Protein 6OK1 (pdb70)

InterPro domains:
  IPR002155 Thiolase [PIRSF000429] (8-339)
  IPR016039 Thiolase-like [G3DSA:3.40.47.10] (1-390)
  IPR016039 Thiolase-like [SSF53901] (6-234)
  IPR016039 Thiolase-like [SSF53901] (244-369)
  IPR020616 Thiolase, N-terminal [PF00108] (24-228)
  IPR055140 Thiolase, C-terminal domain 2 [PF22691] (261-379)

Sequence (1022 aa):
VLPGAAAIAGIGATEFSKNSGRSELQLACEAVLAAIADAGLEEPSDVDGLVTFTADTSSEIHVARNTGIGEELKFFSRVGYGGGAACGTVQQAAMMAVATGIIAEVVVCYRAFNEERSGVMDQGADSAAYAWLLPFGLNTPAQWVAMFARRYMHEEYGATSEDFGRVAVVDRKHAATNPKAWFYQRPITLEDHQNSRWIVEPLHLLDCCQESDGGQALVVVSTERRARDLPHPPALIWGAAQGSGYYDQHMMMTSYYRSSEEITGIPEMGLVGQQQLYAQSGLNPSDIGAAILYDHFTPLVLPQLEELGFCARGEAKDFIADGNLEIGGRLPCNTHGGQLGEAYIHGMNGIAEAVRLVRGTSVNQPGDDVTNVLVTAGTGVPTSGLILGADRKLRMRPAINRDNAFWFEAAKQQRRLVIQRCAACKTLRHPPGPCCCPHCGSFDDWDTVEAAGTGQVYSYIVAHHPPHPAFEEMPYVVALVELTEGTRLVTTNLVGIAPDKIEIGMPVVLDWLEADPELTLPVVFRPAVPQESVLPGAAAIAGIGATEFSKNSGRSELQLACEAVVLAAIADAGLEEPSDVDGLVTFTADTSSEIHVARNTGIGEELKFFSRVGYGGGAACGTVQQAAMMAVATGIIAEVVVCYRAFNERSGVRDQGADSSAAYAWLLPFGLNTPAQWVAMFARRRYMHEYGATSEDFGRVAVVDRKHAATNPKAWFYQRPITLEDHQNSRWIVEPLHLLDCCQESDGGQALVVVSTERRARDLPHPPALIWGAAQGSGYYDQHMMMTSYYRSEEITGIPEMGLVGQQQLYAQSGLNPSDIGAAILYDHFTPLVLPQLEELGFCARGEAKDFIADDGNLEIGGRRLPCNTHGGQLGEAYIHGMNGIAEAVRLVRGTSVNQPGDVTNVLVTAGTGVPTSGLILGADRKLRPAINRDNAFWFEAAKQRRRLVIQRCAACKTLRHPPGPCCPHCGSFDWDTVEAAGTGQVYSYIVAHHPPHPAFEEMPYVVALVELTEGTRLVTNLVGIAPDDKIEIGMPVVLDWLEADPELTLPVFRPAV

Secondary structure (DSSP, 8-state):
--TTTEEEEEEEE---BS---S-HHHHHHHHHHHHHHHTT--GGG--EEEEETT-SS-HHHHHHHHT---BSEEEEE-SGGGGHHHHHHHHHHHHHTTS-SEEEEEEEEETTT----SSHHHHGGGGTGGGT--SHHHHHHHHHHHHHHHH---HHHHHHHHHHHHHHHHT-TTSTTTT----HHHHHHSPEEEETEEGGGBPPP-EEEEEEEEEEHHHHTTSSSPPEEEEEEEEEB-TT--SS----SS--SS-HHHHHHHHHHHHHHT--GGG--EEE---SBSTTHHHHHHHTTSS-TT-HHHHHHTTTTSTTSSS-B-TT-HHHHT--STTHHHHHHHHHHHHT--TT--S--SEEEEE--SSSSEEEEEEE------/------TTTHHHHHHHHTT--EEEEETTT--EESS--SS-TTT----EEEEE--SEEEEEEEEEE-SSPPTTSPSSEEEEEEEETTS-EEEEEB-SS-GGG--TT-EEEEEEEEEETTEEEEEEEESSPP-/---TTTEEEEEEEEPPPBS--SS-HHHHHHHHHHHHHHHTT--GGG--EEEEETT-SS-HHHHHHHHT---BSEEEEE-SGGGGHHHHHHHHHHHHHTTS-SEEEEEEEEETTTS----SHHHHGGGGTGGGT--SHHHHHHHHHHHHHHHH---HHHHHHHHHHHHHHHHT-TTSTTTT----HHHHHHSPEEEETEEGGGBPPP-EEEEEEEEEEHHHHTTSSS--EEEEEEEEEB-TT--SS----SS--SS-HHHHHHHHHHHHHHT--GGG--EEE---SBSTTHHHHHHHTTSS-TT-HHHHHHTTTTSTTSSS-B-TT-HHHHT--STTHHHHHHHHHHHHT--TT--S--SEEEEE--SSSSEEEEEEE-----/-----TTTHHHHHHHHTT--EEEEETTT--EESS--SS-TTT----EEEEE--SEEEEEEEEEE-SSPPTTSPSSEEEEEEEETTS-EEEEEB-SS-GGG--TT-EEEEEEEEEETTEEEEEEEE--

B-factor: mean 36.03, std 19.93, range [14.33, 193.54]

Radius of gyration: 28.97 Å; Cα contacts (8 Å, |Δi|>4): 2827; chains: 4; bounding box: 84×69×65 Å

Foldseek 3Di:
DQALFKFWQFKFKDQKALPPPDFQLVQFLRGQCRRCVSQVHALCLWAAEEEAPPAPCAPVNSCVVRVNPHHQYYYHDYLFFLCQLVRVVRVSVCQVVVSTFKYKYKHFDNPNPDDADPDPLRVVCVVAVVVPNPDLVSLVQVLLVVLCVVQVDALLLLLLQLQQLQVLQCLAPSAPNPVPGDDSVRLVPADDPDPPHGPSQAADAIGMMMMIMMGTPVSSVPTDFQTFGFRAKDWFADDCADSSHSPPDPDRNAFVRLLVQLVRQCVSNVDAPQQFQEEEEARNGRSNSQNNCCSNPVDHPSCSSVCSVVPQCPLQHRYPYNSNSHCRIGHPSQQNVSVVQQRCQQRVNRSSNSPRGAWYKYWTDTSHGHMITIIGGNPPVD/DDDPDDPFCVVQQVCLVVVFHKWKAAPPPGDTDPPTGQADPPPGDRDIDIDTAPFKWWFQDKDWQADDDDVLDDPTFMWTFTQGPVGDTDIATEDQDDVVPDDGGFMWGWDWDCSDPVGIDIYIYGPDGDD/DQQAQFKFWQFKFKDQKALPPVDFQLVQALRGQCRRCVSFVHALCLWAAEEEAPPAPCAPVNSCVVRVNPHHQYYYHDYLFFQCQLVRVVRVSVCQVVVSTFKYKYKFFDNVNPDDDDDDPQVCVCVVAVVVPNPDLVSLVQVLLVVLCVVQVDALLLLLLQLQQLQVLQCLAPSAPCPVPGDDSVRLVPADDDDPPHGPSQAAHAIGMMMMIMMGTPVSSVVTDFFTWGFRFKDWFADPCADSSHSPPDPHRNAFLRLLVQLVRQCVSNVDAPQLFQEEEEARSGRSNSQNNCCSNPVDHPSCSSVVSVVPQCHLQHSYPYNSNSHCRIGNPSQQNVSVVQLRCQQRQNRSSNSPHGAWYKYWTDTSHGHMITIIGGNPDD/DDPDDPFCVVQQVCLVVVFHKWKAAPPPGDTDPPTDQADPPPGDSHIDIDTAPFKWFFQDKDWQADDDDPQDDPTFMWTFTQGPVGDTDIATEDDDDPVPDDGGFMWGWDWDDRDPVGIDIYIYGVD

Structure (mmCIF, N/CA/C/O backbone):
data_6OK1
#
_entry.id   6OK1
#
_cell.length_a   91.680
_cell.length_b   110.560
_cell.length_c   120.140
_cell.angle_alpha   90.00
_cell.angle_beta   90.00
_cell.angle_gamma   90.00
#
_symmetry.space_group_name_H-M   'P 21 21 21'
#
loop_
_entity.id
_entity.type
_entity.pdbx_description
1 polymer 'Lipid-transfer protein'
2 polymer ChsH2(DUF35)
3 non-polymer 'SODIUM ION'
4 non-polymer '4-(2-HYDROXYETHYL)-1-PIPERAZINE ETHANESULFONIC ACID'
5 non-polymer 'CHLORIDE ION'
6 non-polymer DI(HYDROXYETHYL)ETHER
7 non-polymer 'ZINC ION'
8 water water
#
loop_
_atom_site.group_PDB
_atom_site.id
_atom_site.type_symbol
_atom_site.label_atom_id
_atom_site.label_alt_id
_atom_site.label_comp_id
_atom_site.label_asym_id
_atom_site.label_entity_id
_atom_site.label_seq_id
_atom_site.pdbx_PDB_ins_code
_atom_site.Cartn_x
_atom_site.Cartn_y
_atom_site.Cartn_z
_atom_site.occupancy
_atom_site.B_iso_or_equiv
_atom_site.auth_seq_id
_atom_site.auth_comp_id
_atom_site.auth_asym_id
_atom_site.auth_atom_id
_atom_site.pdbx_PDB_model_num
ATOM 1 N N . VAL A 1 3 ? -34.285 16.922 17.405 1.00 49.96 3 VAL A N 1
ATOM 2 C CA . VAL A 1 3 ? -35.629 16.807 16.868 1.00 43.45 3 VAL A CA 1
ATOM 3 C C . VAL A 1 3 ? -35.480 16.742 15.365 1.00 50.69 3 VAL A C 1
ATOM 4 O O . VAL A 1 3 ? -34.871 17.612 14.762 1.00 42.66 3 VAL A O 1
ATOM 16 N N . LEU A 1 4 ? -36.011 15.703 14.761 1.00 29.92 4 LEU A N 1
ATOM 17 C CA . LEU A 1 4 ? -35.820 15.540 13.325 1.00 30.38 4 LEU A CA 1
ATOM 18 C C . LEU A 1 4 ? -36.914 16.208 12.498 1.00 27.77 4 LEU A C 1
ATOM 19 O O . LEU A 1 4 ? -36.597 16.938 11.547 1.00 25.79 4 LEU A O 1
ATOM 35 N N . PRO A 1 5 ? -38.202 15.989 12.783 1.00 28.27 5 PRO A N 1
ATOM 36 C CA . PRO A 1 5 ? -39.224 16.486 11.857 1.00 27.05 5 PRO A CA 1
ATOM 37 C C . PRO A 1 5 ? -39.189 17.999 11.767 1.00 34.91 5 PRO A C 1
ATOM 38 O O . PRO A 1 5 ? -39.188 18.701 12.783 1.00 31.90 5 PRO A O 1
ATOM 49 N N . GLY A 1 6 ? -39.151 18.499 10.537 1.00 27.16 6 GLY A N 1
ATOM 50 C CA . GLY A 1 6 ? -39.104 19.919 10.285 1.00 28.56 6 GLY A CA 1
ATOM 51 C C . GLY A 1 6 ? -37.755 20.565 10.487 1.00 28.38 6 GLY A C 1
ATOM 52 O O . GLY A 1 6 ? -37.612 21.761 10.206 1.00 30.15 6 GLY A O 1
ATOM 56 N N . ALA A 1 7 ? -36.753 19.815 10.947 1.00 28.90 7 ALA A N 1
ATOM 57 C CA . ALA A 1 7 ? -35.455 20.416 11.257 1.00 28.89 7 ALA A CA 1
ATOM 58 C C . ALA A 1 7 ? -34.677 20.768 9.999 1.00 29.21 7 ALA A C 1
ATOM 59 O O . ALA A 1 7 ? -33.859 21.700 10.012 1.00 27.68 7 ALA A O 1
ATOM 66 N N . ALA A 1 8 ? -34.887 20.023 8.918 1.00 26.94 8 ALA A N 1
ATOM 67 C CA . ALA A 1 8 ? -34.149 20.215 7.684 1.00 25.52 8 ALA A CA 1
ATOM 68 C C . ALA A 1 8 ? -35.106 20.451 6.531 1.00 24.58 8 ALA A C 1
ATOM 69 O O . ALA A 1 8 ? -36.299 20.133 6.597 1.00 28.89 8 ALA A O 1
ATOM 76 N N . ALA A 1 9 ? -34.561 20.987 5.446 1.00 25.55 9 ALA A N 1
ATOM 77 C CA . ALA A 1 9 ? -35.383 21.281 4.297 1.00 23.29 9 ALA A CA 1
ATOM 78 C C . ALA A 1 9 ? -34.590 21.111 3.003 1.00 26.47 9 ALA A C 1
ATOM 79 O O . ALA A 1 9 ? -33.374 21.302 2.981 1.00 25.88 9 ALA A O 1
ATOM 86 N N . ILE A 1 10 ? -35.303 20.834 1.915 1.00 28.33 10 ILE A N 1
ATOM 87 C CA . ILE A 1 10 ? -34.710 20.838 0.581 1.00 24.68 10 ILE A CA 1
ATOM 88 C C . ILE A 1 10 ? -34.772 22.249 0.020 1.00 32.76 10 ILE A C 1
ATOM 89 O O . ILE A 1 10 ? -35.852 22.827 -0.165 1.00 29.41 10 ILE A O 1
ATOM 105 N N . ALA A 1 11 ? -33.601 22.790 -0.266 1.00 26.85 11 ALA A N 1
ATOM 106 C CA . ALA A 1 11 ? -33.452 24.146 -0.744 1.00 27.50 11 ALA A CA 1
ATOM 107 C C . ALA A 1 11 ? -33.034 24.221 -2.193 1.00 29.33 11 ALA A C 1
ATOM 108 O O . ALA A 1 11 ? -33.168 25.285 -2.801 1.00 28.82 11 ALA A O 1
ATOM 115 N N . GLY A 1 12 ? -32.519 23.125 -2.749 1.00 28.12 12 GLY A N 1
ATOM 116 C CA . GLY A 1 12 ? -32.062 23.114 -4.119 1.00 25.10 12 GLY A CA 1
ATOM 117 C C . GLY A 1 12 ? -32.362 21.796 -4.788 1.00 26.04 12 GLY A C 1
ATOM 118 O O . GLY A 1 12 ? -32.270 20.734 -4.161 1.00 26.89 12 GLY A O 1
ATOM 122 N N . ILE A 1 13 ? -32.729 21.885 -6.067 1.00 24.46 13 ILE A N 1
ATOM 123 C CA . ILE A 1 13 ? -32.895 20.746 -6.956 1.00 25.11 13 ILE A CA 1
ATOM 124 C C . ILE A 1 13 ? -32.119 21.017 -8.239 1.00 30.85 13 ILE A C 1
ATOM 125 O O . ILE A 1 13 ? -32.018 22.153 -8.715 1.00 27.57 13 ILE A O 1
ATOM 141 N N . GLY A 1 14 ? -31.571 19.952 -8.806 1.00 26.93 14 GLY A N 1
ATOM 142 C CA . GLY A 1 14 ? -30.804 20.070 -10.026 1.00 23.85 14 GLY A CA 1
ATOM 143 C C . GLY A 1 14 ? -30.843 18.778 -10.794 1.00 26.08 14 GLY A C 1
ATOM 144 O O . GLY A 1 14 ? -30.797 17.691 -10.209 1.00 27.44 14 GLY A O 1
ATOM 148 N N . ALA A 1 15 ? -30.925 18.882 -12.111 1.00 23.92 15 ALA A N 1
ATOM 149 C CA . ALA A 1 15 ? -31.017 17.697 -12.952 1.00 24.61 15 ALA A CA 1
ATOM 150 C C . ALA A 1 15 ? -30.336 17.962 -14.283 1.00 28.77 15 ALA A C 1
ATOM 151 O O . ALA A 1 15 ? -30.236 19.110 -14.732 1.00 31.07 15 ALA A O 1
ATOM 158 N N . THR A 1 16 ? -29.831 16.890 -14.886 1.00 25.56 16 THR A N 1
ATOM 159 C CA . THR A 1 16 ? -29.482 16.904 -16.292 1.00 27.43 16 THR A CA 1
ATOM 160 C C . THR A 1 16 ? -30.767 16.761 -17.078 1.00 28.33 16 THR A C 1
ATOM 161 O O . THR A 1 16 ? -31.838 16.517 -16.512 1.00 26.95 16 THR A O 1
ATOM 172 N N . GLU A 1 17 ? -30.660 16.869 -18.397 1.00 24.33 17 GLU A N 1
ATOM 173 C CA . GLU A 1 17 ? -31.734 16.372 -19.231 1.00 30.33 17 GLU A CA 1
ATOM 174 C C . GLU A 1 17 ? -31.849 14.869 -19.026 1.00 27.49 17 GLU A C 1
ATOM 175 O O . GLU A 1 17 ? -30.854 14.183 -18.761 1.00 26.20 17 GLU A O 1
ATOM 187 N N . PHE A 1 18 ? -33.082 14.376 -19.051 1.00 24.79 18 PHE A N 1
ATOM 188 C CA . PHE A 1 18 ? -33.367 12.954 -19.040 1.00 25.63 18 PHE A CA 1
ATOM 189 C C . PHE A 1 18 ? -33.526 12.492 -20.481 1.00 26.12 18 PHE A C 1
ATOM 190 O O . PHE A 1 18 ? -34.335 13.058 -21.227 1.00 29.30 18 PHE A O 1
ATOM 207 N N . SER A 1 19 ? -32.766 11.478 -20.880 1.00 23.63 19 SER A N 1
ATOM 208 C CA . SER A 1 19 ? -32.764 11.099 -22.292 1.00 23.90 19 SER A CA 1
ATOM 209 C C . SER A 1 19 ? -32.610 9.592 -22.421 1.00 26.31 19 SER A C 1
ATOM 210 O O . SER A 1 19 ? -32.697 8.845 -21.438 1.00 25.13 19 SER A O 1
ATOM 218 N N . LYS A 1 20 ? -32.420 9.139 -23.659 1.00 23.97 20 LYS A N 1
ATOM 219 C CA . LYS A 1 20 ? -32.074 7.761 -23.950 1.00 24.44 20 LYS A CA 1
ATOM 220 C C . LYS A 1 20 ? -30.629 7.626 -24.410 1.00 21.70 20 LYS A C 1
ATOM 221 O O . LYS A 1 20 ? -30.209 6.525 -24.783 1.00 26.11 20 LYS A O 1
ATOM 240 N N . ASN A 1 21 ? -29.877 8.714 -24.400 1.00 23.94 21 ASN A N 1
ATOM 241 C CA . ASN A 1 21 ? -28.451 8.677 -24.688 1.00 24.54 21 ASN A CA 1
ATOM 242 C C . ASN A 1 21 ? -27.804 9.979 -24.258 1.00 25.15 21 ASN A C 1
ATOM 243 O O . ASN A 1 21 ? -27.877 10.996 -24.959 1.00 28.47 21 ASN A O 1
ATOM 254 N N . SER A 1 22 ? -27.177 9.959 -23.079 1.00 24.18 22 SER A N 1
ATOM 255 C CA . SER A 1 22 ? -26.561 11.167 -22.563 1.00 23.64 22 SER A CA 1
ATOM 256 C C . SER A 1 22 ? -25.304 11.517 -23.337 1.00 22.82 22 SER A C 1
ATOM 257 O O . SER A 1 22 ? -24.876 12.682 -23.327 1.00 28.38 22 SER A O 1
ATOM 265 N N . GLY A 1 23 ? -24.681 10.520 -23.958 1.00 26.26 23 GLY A N 1
ATOM 266 C CA . GLY A 1 23 ? -23.428 10.778 -24.637 1.00 31.25 23 GLY A CA 1
ATOM 267 C C . GLY A 1 23 ? -22.262 11.108 -23.736 1.00 35.48 23 GLY A C 1
ATOM 268 O O . GLY A 1 23 ? -21.214 11.536 -24.233 1.00 28.38 23 GLY A O 1
ATOM 272 N N . ARG A 1 24 ? -22.385 10.920 -22.424 1.00 26.47 24 ARG A N 1
ATOM 273 C CA . ARG A 1 24 ? -21.282 11.266 -21.528 1.00 21.59 24 ARG A CA 1
ATOM 274 C C . ARG A 1 24 ? -21.305 10.329 -20.320 1.00 24.36 24 ARG A C 1
ATOM 275 O O . ARG A 1 24 ? -22.162 9.451 -20.207 1.00 24.23 24 ARG A O 1
ATOM 296 N N . SER A 1 25 ? -20.312 10.474 -19.445 1.00 26.14 25 SER A N 1
ATOM 297 C CA . SER A 1 25 ? -20.124 9.517 -18.364 1.00 23.01 25 SER A CA 1
ATOM 298 C C . SER A 1 25 ? -21.149 9.713 -17.256 1.00 21.21 25 SER A C 1
ATOM 299 O O . SER A 1 25 ? -21.698 10.800 -17.063 1.00 21.92 25 SER A O 1
ATOM 307 N N . GLU A 1 26 ? -21.380 8.626 -16.502 1.00 23.44 26 GLU A N 1
ATOM 308 C CA . GLU A 1 26 ? -22.221 8.719 -15.303 1.00 22.71 26 GLU A CA 1
ATOM 309 C C . GLU A 1 26 ? -21.664 9.743 -14.325 1.00 23.95 26 GLU A C 1
ATOM 310 O O . GLU A 1 26 ? -22.417 10.522 -13.718 1.00 19.59 26 GLU A O 1
ATOM 322 N N . LEU A 1 27 ? -20.339 9.803 -14.184 1.00 21.41 27 LEU A N 1
ATOM 323 C CA . LEU A 1 27 ? -19.758 10.806 -13.296 1.00 25.02 27 LEU A CA 1
ATOM 324 C C . LEU A 1 27 ? -20.040 12.216 -13.793 1.00 26.47 27 LEU A C 1
ATOM 325 O O . LEU A 1 27 ? -20.360 13.111 -13.001 1.00 24.03 27 LEU A O 1
ATOM 341 N N . GLN A 1 28 ? -19.945 12.452 -15.103 1.00 22.87 28 GLN A N 1
ATOM 342 C CA . GLN A 1 28 ? -20.253 13.792 -15.578 1.00 19.68 28 GLN A CA 1
ATOM 343 C C . GLN A 1 28 ? -21.704 14.141 -15.280 1.00 24.02 28 GLN A C 1
ATOM 344 O O . GLN A 1 28 ? -22.007 15.260 -14.863 1.00 25.09 28 GLN A O 1
ATOM 358 N N . LEU A 1 29 ? -22.619 13.192 -15.465 1.00 22.21 29 LEU A N 1
ATOM 359 C CA . LEU A 1 29 ? -24.013 13.489 -15.158 1.00 20.34 29 LEU A CA 1
ATOM 360 C C . LEU A 1 29 ? -24.189 13.830 -13.680 1.00 21.97 29 LEU A C 1
ATOM 361 O O . LEU A 1 29 ? -24.954 14.733 -13.334 1.00 24.28 29 LEU A O 1
ATOM 377 N N . ALA A 1 30 ? -23.555 13.053 -12.797 1.00 23.17 30 ALA A N 1
ATOM 378 C CA . ALA A 1 30 ? -23.645 13.323 -11.368 1.00 20.21 30 ALA A CA 1
ATOM 379 C C . ALA A 1 30 ? -23.117 14.702 -11.057 1.00 24.68 30 ALA A C 1
ATOM 380 O O . ALA A 1 30 ? -23.751 15.465 -10.331 1.00 24.83 30 ALA A O 1
ATOM 387 N N . CYS A 1 31 ? -21.961 15.047 -11.622 1.00 24.30 31 CYS A N 1
ATOM 388 C CA . CYS A 1 31 ? -21.388 16.360 -11.350 1.00 24.72 31 CYS A CA 1
ATOM 389 C C . CYS A 1 31 ? -22.286 17.474 -11.871 1.00 25.90 31 CYS A C 1
ATOM 390 O O . CYS A 1 31 ? -22.476 18.491 -11.192 1.00 25.70 31 CYS A O 1
ATOM 398 N N . GLU A 1 32 ? -22.857 17.307 -13.061 1.00 26.18 32 GLU A N 1
ATOM 399 C CA . GLU A 1 32 ? -23.750 18.340 -13.582 1.00 24.16 32 GLU A CA 1
ATOM 400 C C . GLU A 1 32 ? -24.952 18.545 -12.665 1.00 27.95 32 GLU A C 1
ATOM 401 O O . GLU A 1 32 ? -25.304 19.681 -12.335 1.00 27.36 32 GLU A O 1
ATOM 413 N N . ALA A 1 33 ? -25.614 17.458 -12.274 1.00 26.13 33 ALA A N 1
ATOM 414 C CA . ALA A 1 33 ? -26.810 17.576 -11.441 1.00 26.88 33 ALA A CA 1
ATOM 415 C C . ALA A 1 33 ? -26.472 18.182 -10.083 1.00 27.19 33 ALA A C 1
ATOM 416 O O . ALA A 1 33 ? -27.200 19.044 -9.571 1.00 25.46 33 ALA A O 1
ATOM 423 N N . VAL A 1 34 ? -25.355 17.758 -9.496 1.00 22.56 34 VAL A N 1
ATOM 424 C CA . VAL A 1 34 ? -24.956 18.242 -8.179 1.00 23.28 34 VAL A CA 1
ATOM 425 C C . VAL A 1 34 ? -24.664 19.737 -8.225 1.00 27.15 34 VAL A C 1
ATOM 426 O O . VAL A 1 34 ? -25.147 20.502 -7.385 1.00 24.95 34 VAL A O 1
ATOM 439 N N . LEU A 1 35 ? -23.858 20.176 -9.196 1.00 27.30 35 LEU A N 1
ATOM 440 C CA . LEU A 1 35 ? -23.600 21.614 -9.326 1.00 30.66 35 LEU A CA 1
ATOM 441 C C . LEU A 1 35 ? -24.883 22.397 -9.580 1.00 27.32 35 LEU A C 1
ATOM 442 O O . LEU A 1 35 ? -25.040 23.520 -9.076 1.00 28.92 35 LEU A O 1
ATOM 458 N N . ALA A 1 36 ? -25.797 21.843 -10.379 1.00 27.76 36 ALA A N 1
ATOM 459 C CA . ALA A 1 36 ? -27.047 22.542 -10.666 1.00 33.49 36 ALA A CA 1
ATOM 460 C C . ALA A 1 36 ? -27.880 22.706 -9.404 1.00 35.63 36 ALA A C 1
ATOM 461 O O . ALA A 1 36 ? -28.459 23.773 -9.173 1.00 28.79 36 ALA A O 1
ATOM 468 N N . ALA A 1 37 ? -27.927 21.669 -8.555 1.00 26.75 37 ALA A N 1
ATOM 469 C CA . ALA A 1 37 ? -28.713 21.741 -7.321 1.00 24.17 37 ALA A CA 1
ATOM 470 C C . ALA A 1 37 ? -28.095 22.733 -6.338 1.00 28.72 37 ALA A C 1
ATOM 471 O O . ALA A 1 37 ? -28.807 23.520 -5.701 1.00 28.02 37 ALA A O 1
ATOM 478 N N . ILE A 1 38 ? -26.768 22.736 -6.250 1.00 23.74 38 ILE A N 1
ATOM 479 C CA . ILE A 1 38 ? -26.054 23.666 -5.386 1.00 25.81 38 ILE A CA 1
ATOM 480 C C . ILE A 1 38 ? -26.362 25.100 -5.802 1.00 28.27 38 ILE A C 1
ATOM 481 O O . ILE A 1 38 ? -26.688 25.957 -4.969 1.00 27.99 38 ILE A O 1
ATOM 497 N N . ALA A 1 39 ? -26.244 25.381 -7.099 1.00 30.65 39 ALA A N 1
ATOM 498 C CA . ALA A 1 39 ? -26.554 26.719 -7.601 1.00 28.14 39 ALA A CA 1
ATOM 499 C C . ALA A 1 39 ? -28.015 27.067 -7.354 1.00 33.29 39 ALA A C 1
ATOM 500 O O . ALA A 1 39 ? -28.345 28.215 -7.034 1.00 32.01 39 ALA A O 1
ATOM 507 N N . ASP A 1 40 ? -28.903 26.088 -7.493 1.00 31.52 40 ASP A N 1
ATOM 508 C CA . ASP A 1 40 ? -30.322 26.329 -7.267 1.00 33.35 40 ASP A CA 1
ATOM 509 C C . ASP A 1 40 ? -30.590 26.733 -5.827 1.00 36.69 40 ASP A C 1
ATOM 510 O O . ASP A 1 40 ? -31.520 27.504 -5.565 1.00 31.56 40 ASP A O 1
ATOM 519 N N . ALA A 1 41 ? -29.804 26.217 -4.885 1.00 28.13 41 ALA A N 1
ATOM 520 C CA . ALA A 1 41 ? -29.950 26.575 -3.479 1.00 26.92 41 ALA A CA 1
ATOM 521 C C . ALA A 1 41 ? -29.255 27.884 -3.130 1.00 27.32 41 ALA A C 1
ATOM 522 O O . ALA A 1 41 ? -29.202 28.257 -1.949 1.00 31.39 41 ALA A O 1
ATOM 529 N N . GLY A 1 42 ? -28.706 28.568 -4.122 1.00 31.63 42 GLY A N 1
ATOM 530 C CA . GLY A 1 42 ? -27.976 29.795 -3.870 1.00 34.73 42 GLY A CA 1
ATOM 531 C C . GLY A 1 42 ? -26.707 29.606 -3.083 1.00 41.59 42 GLY A C 1
ATOM 532 O O . GLY A 1 42 ? -26.304 30.514 -2.349 1.00 34.26 42 GLY A O 1
ATOM 536 N N . LEU A 1 43 ? -26.072 28.442 -3.202 1.00 30.52 43 LEU A N 1
ATOM 537 C CA . LEU A 1 43 ? -24.859 28.096 -2.476 1.00 31.78 43 LEU A CA 1
ATOM 538 C C . LEU A 1 43 ? -23.696 27.886 -3.453 1.00 28.09 43 LEU A C 1
ATOM 539 O O . LEU A 1 43 ? -23.838 28.008 -4.679 1.00 32.00 43 LEU A O 1
ATOM 555 N N . GLU A 1 44 ? -22.526 27.622 -2.878 1.00 33.69 44 GLU A N 1
ATOM 556 C CA A GLU A 1 44 ? -21.292 27.323 -3.590 0.60 21.91 44 GLU A CA 1
ATOM 557 C CA B GLU A 1 44 ? -21.314 27.314 -3.616 0.40 59.50 44 GLU A CA 1
ATOM 558 C C . GLU A 1 44 ? -20.839 25.904 -3.266 1.00 28.84 44 GLU A C 1
ATOM 559 O O . GLU A 1 44 ? -21.132 25.406 -2.182 1.00 28.57 44 GLU A O 1
ATOM 582 N N . PRO A 1 45 ? -20.096 25.243 -4.165 1.00 25.77 45 PRO A N 1
ATOM 583 C CA . PRO A 1 45 ? -19.652 23.860 -3.858 1.00 28.96 45 PRO A CA 1
ATOM 584 C C . PRO A 1 45 ? -18.886 23.725 -2.549 1.00 34.58 45 PRO A C 1
ATOM 585 O O . PRO A 1 45 ? -19.084 22.729 -1.849 1.00 29.20 45 PRO A O 1
ATOM 596 N N . SER A 1 46 ? -18.032 24.699 -2.188 1.00 29.96 46 SER A N 1
ATOM 597 C CA . SER A 1 46 ? -17.278 24.641 -0.937 1.00 28.47 46 SER A CA 1
ATOM 598 C C . SER A 1 46 ? -18.177 24.659 0.292 1.00 34.66 46 SER A C 1
ATOM 599 O O . SER A 1 46 ? -17.717 24.312 1.390 1.00 34.70 46 SER A O 1
ATOM 607 N N . ASP A 1 47 ? -19.439 25.057 0.141 1.00 29.89 47 ASP A N 1
ATOM 608 C CA . ASP A 1 47 ? -20.376 25.005 1.257 1.00 28.72 47 ASP A CA 1
ATOM 609 C C . ASP A 1 47 ? -20.781 23.568 1.614 1.00 28.68 47 ASP A C 1
ATOM 610 O O . ASP A 1 47 ? -21.184 23.317 2.755 1.00 27.86 47 ASP A O 1
ATOM 619 N N . VAL A 1 48 ? -20.680 22.635 0.670 1.00 26.51 48 VAL A N 1
ATOM 620 C CA . VAL A 1 48 ? -21.165 21.259 0.854 1.00 21.36 48 VAL A CA 1
ATOM 621 C C . VAL A 1 48 ? -20.227 20.471 1.752 1.00 25.70 48 VAL A C 1
ATOM 622 O O . VAL A 1 48 ? -19.021 20.389 1.497 1.00 26.20 48 VAL A O 1
ATOM 635 N N . ASP A 1 49 ? -20.778 19.843 2.791 1.00 23.98 49 ASP A N 1
ATOM 636 C CA . ASP A 1 49 ? -19.962 18.988 3.645 1.00 23.72 49 ASP A CA 1
ATOM 637 C C . ASP A 1 49 ? -20.525 17.577 3.764 1.00 24.31 49 ASP A C 1
ATOM 638 O O . ASP A 1 49 ? -19.995 16.775 4.551 1.00 23.35 49 ASP A O 1
ATOM 647 N N . GLY A 1 50 ? -21.550 17.244 2.991 1.00 24.54 50 GLY A N 1
ATOM 648 C CA . GLY A 1 50 ? -22.098 15.895 3.008 1.00 22.74 50 GLY A CA 1
ATOM 649 C C . GLY A 1 50 ? -22.576 15.471 1.637 1.00 21.30 50 GLY A C 1
ATOM 650 O O . GLY A 1 50 ? -23.081 16.284 0.850 1.00 22.72 50 GLY A O 1
ATOM 654 N N . LEU A 1 51 ? -22.439 14.166 1.357 1.00 21.97 51 LEU A N 1
ATOM 655 C CA . LEU A 1 51 ? -22.925 13.569 0.116 1.00 25.78 51 LEU A CA 1
ATOM 656 C C . LEU A 1 51 ? -23.563 12.221 0.414 1.00 22.20 51 LEU A C 1
ATOM 657 O O . LEU A 1 51 ? -22.967 11.400 1.115 1.00 23.65 51 LEU A O 1
ATOM 673 N N . VAL A 1 52 ? -24.743 11.986 -0.154 1.00 21.08 52 VAL A N 1
ATOM 674 C CA . VAL A 1 52 ? -25.476 10.731 0.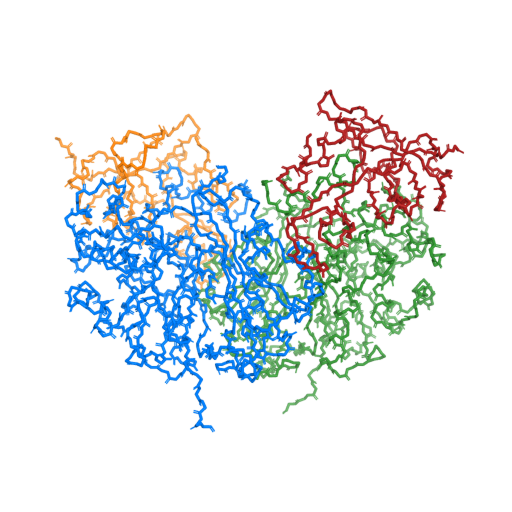022 1.00 20.04 52 VAL A CA 1
ATOM 675 C C . VAL A 1 52 ? -25.887 10.211 -1.354 1.00 18.43 52 VAL A C 1
ATOM 676 O O . VAL A 1 52 ? -26.385 10.967 -2.191 1.00 20.19 52 VAL A O 1
ATOM 689 N N . THR A 1 53 ? -25.688 8.919 -1.602 1.00 20.55 53 THR A N 1
ATOM 690 C CA . THR A 1 53 ? -26.201 8.339 -2.848 1.00 21.21 53 THR A CA 1
ATOM 691 C C . THR A 1 53 ? -26.615 6.895 -2.578 1.00 19.05 53 THR A C 1
ATOM 692 O O . THR A 1 53 ? -26.741 6.467 -1.423 1.00 19.52 53 THR A O 1
ATOM 703 N N . PHE A 1 54 ? -26.897 6.167 -3.653 1.00 19.75 54 PHE A N 1
ATOM 704 C CA . PHE A 1 54 ? -27.307 4.772 -3.601 1.00 19.13 54 PHE A CA 1
ATOM 705 C C . PHE A 1 54 ? -26.082 3.860 -3.550 1.00 21.51 54 PHE A C 1
ATOM 706 O O . PHE A 1 54 ? -25.024 4.187 -4.091 1.00 19.40 54 PHE A O 1
ATOM 723 N N . THR A 1 55 ? -26.262 2.656 -3.003 1.00 19.73 55 THR A N 1
ATOM 724 C CA . THR A 1 55 ? -25.128 1.719 -2.969 1.00 18.05 55 THR A CA 1
ATOM 725 C C . THR A 1 55 ? -24.570 1.457 -4.368 1.00 20.85 55 THR A C 1
ATOM 726 O O . THR A 1 55 ? -23.344 1.347 -4.548 1.00 22.09 55 THR A O 1
ATOM 737 N N . ALA A 1 56 ? -25.440 1.375 -5.374 1.00 21.02 56 ALA A N 1
ATOM 738 C CA . ALA A 1 56 ? -25.043 0.981 -6.728 1.00 24.00 56 ALA A CA 1
ATOM 739 C C . ALA A 1 56 ? -24.484 2.128 -7.557 1.00 23.93 56 ALA A C 1
ATOM 740 O O . ALA A 1 56 ? -23.963 1.870 -8.658 1.00 24.01 56 ALA A O 1
ATOM 747 N N . ASP A 1 57 ? -24.588 3.362 -7.080 1.00 22.31 57 ASP A N 1
ATOM 748 C CA . ASP A 1 57 ? -24.089 4.490 -7.838 1.00 20.71 57 ASP A CA 1
ATOM 749 C C . ASP A 1 57 ? -22.571 4.412 -7.962 1.00 20.20 57 ASP A C 1
ATOM 750 O O . ASP A 1 57 ? -21.871 4.217 -6.966 1.00 20.90 57 ASP A O 1
ATOM 759 N N . THR A 1 58 ? -22.068 4.508 -9.206 1.00 21.89 58 THR A N 1
ATOM 760 C CA . THR A 1 58 ? -20.649 4.315 -9.482 1.00 25.82 58 THR A CA 1
ATOM 761 C C . THR A 1 58 ? -19.834 5.590 -9.311 1.00 25.74 58 THR A C 1
ATOM 762 O O . THR A 1 58 ? -18.602 5.529 -9.360 1.00 25.03 58 THR A O 1
ATOM 773 N N . SER A 1 59 ? -20.483 6.744 -9.187 1.00 21.15 59 SER A N 1
ATOM 774 C CA . SER A 1 59 ? -19.791 8.012 -8.991 1.00 19.23 59 SER A CA 1
ATOM 775 C C . SER A 1 59 ? -19.666 8.242 -7.497 1.00 21.32 59 SER A C 1
ATOM 776 O O . SER A 1 59 ? -20.492 8.908 -6.885 1.00 22.17 59 SER A O 1
ATOM 784 N N . SER A 1 60 ? -18.612 7.688 -6.906 1.00 20.74 60 SER A N 1
ATOM 785 C CA . SER A 1 60 ? -18.463 7.766 -5.463 1.00 22.55 60 SER A CA 1
ATOM 786 C C . SER A 1 60 ? -18.396 9.217 -4.982 1.00 20.07 60 SER A C 1
ATOM 787 O O . SER A 1 60 ? -18.025 10.141 -5.717 1.00 22.02 60 SER A O 1
ATOM 795 N N . GLU A 1 61 ? -18.688 9.387 -3.684 1.00 19.32 61 GLU A N 1
ATOM 796 C CA . GLU A 1 61 ? -18.672 10.698 -3.062 1.00 21.39 61 GLU A CA 1
ATOM 797 C C . GLU A 1 61 ? -17.343 11.398 -3.307 1.00 18.32 61 GLU A C 1
ATOM 798 O O . GLU A 1 61 ? -17.312 12.600 -3.572 1.00 22.14 61 GLU A O 1
ATOM 810 N N . ILE A 1 62 ? -16.235 10.653 -3.246 1.00 21.60 62 ILE A N 1
ATOM 811 C CA . ILE A 1 62 ? -14.940 11.320 -3.399 1.00 19.43 62 ILE A CA 1
ATOM 812 C C . ILE A 1 62 ? -14.715 11.768 -4.836 1.00 24.04 62 ILE A C 1
ATOM 813 O O . ILE A 1 62 ? -14.056 12.786 -5.074 1.00 22.72 62 ILE A O 1
ATOM 829 N N . HIS A 1 63 ? -15.228 11.021 -5.808 1.00 23.20 63 HIS A N 1
ATOM 830 C CA . HIS A 1 63 ? -15.051 11.424 -7.199 1.00 23.36 63 HIS A CA 1
ATOM 831 C C . HIS A 1 63 ? -15.917 12.624 -7.528 1.00 23.91 63 HIS A C 1
ATOM 832 O O . HIS A 1 63 ? -15.464 13.566 -8.190 1.00 25.38 63 HIS A O 1
ATOM 846 N N . VAL A 1 64 ? -17.149 12.644 -7.025 1.00 21.83 64 VAL A N 1
ATOM 847 C CA . VAL A 1 64 ? -17.978 13.840 -7.165 1.00 23.22 64 VAL A CA 1
ATOM 848 C C . VAL A 1 64 ? -17.304 15.031 -6.486 1.00 21.53 64 VAL A C 1
ATOM 849 O O . VAL A 1 64 ? -17.257 16.146 -7.035 1.00 25.41 64 VAL A O 1
ATOM 862 N N . ALA A 1 65 ? -16.776 14.825 -5.285 1.00 23.79 65 ALA A N 1
ATOM 863 C CA . ALA A 1 65 ? -16.266 15.962 -4.533 1.00 22.98 65 ALA A CA 1
ATOM 864 C C . ALA A 1 65 ? -15.025 16.559 -5.194 1.00 25.85 65 ALA A C 1
ATOM 865 O O . ALA A 1 65 ? -14.888 17.780 -5.246 1.00 25.82 65 ALA A O 1
ATOM 872 N N . ARG A 1 66 ? -14.091 15.731 -5.674 1.00 24.86 66 ARG A N 1
ATOM 873 C CA . ARG A 1 66 ? -12.872 16.309 -6.236 1.00 26.19 66 ARG A CA 1
ATOM 874 C C . ARG A 1 66 ? -13.111 16.901 -7.616 1.00 27.35 66 ARG A C 1
ATOM 875 O O . ARG A 1 66 ? -12.368 17.800 -8.036 1.00 28.36 66 ARG A O 1
ATOM 896 N N . ASN A 1 67 ? -14.158 16.468 -8.309 1.00 23.32 67 ASN A N 1
ATOM 897 C CA . ASN A 1 67 ? -14.477 17.062 -9.605 1.00 24.48 67 ASN A CA 1
ATOM 898 C C . ASN A 1 67 ? -15.190 18.394 -9.449 1.00 28.20 67 ASN A C 1
ATOM 899 O O . ASN A 1 67 ? -14.953 19.315 -10.233 1.00 30.01 67 ASN A O 1
ATOM 910 N N . THR A 1 68 ? -16.093 18.503 -8.475 1.00 25.78 68 THR A N 1
ATOM 911 C CA . THR A 1 68 ? -16.949 19.677 -8.349 1.00 26.62 68 THR A CA 1
ATOM 912 C C . THR A 1 68 ? -16.383 20.768 -7.457 1.00 29.21 68 THR A C 1
ATOM 913 O O . THR A 1 68 ? -16.944 21.870 -7.445 1.00 27.83 68 THR A O 1
ATOM 924 N N . GLY A 1 69 ? -15.320 20.498 -6.703 1.00 28.49 69 GLY A N 1
ATOM 925 C CA . GLY A 1 69 ? -14.815 21.472 -5.754 1.00 29.42 69 GLY A CA 1
ATOM 926 C C . GLY A 1 69 ? -15.520 21.477 -4.419 1.00 29.44 69 GLY A C 1
ATOM 927 O O . GLY A 1 69 ? -15.319 22.416 -3.630 1.00 27.35 69 GLY A O 1
ATOM 931 N N . ILE A 1 70 ? -16.332 20.451 -4.137 1.00 25.77 70 ILE A N 1
ATOM 932 C CA . ILE A 1 70 ? -16.922 20.281 -2.808 1.00 32.87 70 ILE A CA 1
ATOM 933 C C . ILE A 1 70 ? -15.838 20.074 -1.761 1.00 27.03 70 ILE A C 1
ATOM 934 O O . ILE A 1 70 ? -15.995 20.468 -0.594 1.00 26.50 70 ILE A O 1
ATOM 950 N N . GLY A 1 71 ? -14.735 19.443 -2.143 1.00 28.70 71 GLY A N 1
ATOM 951 C CA . GLY A 1 71 ? -13.603 19.337 -1.230 1.00 33.48 71 GLY A CA 1
ATOM 952 C C . GLY A 1 71 ? -13.878 18.368 -0.089 1.00 28.82 71 GLY A C 1
ATOM 953 O O . GLY A 1 71 ? -14.350 17.249 -0.294 1.00 25.88 71 GLY A O 1
ATOM 957 N N . GLU A 1 72 ? -13.615 18.810 1.137 1.00 25.95 72 GLU A N 1
ATOM 958 C CA A GLU A 1 72 ? -13.730 17.941 2.298 0.56 25.92 72 GLU A CA 1
ATOM 959 C CA B GLU A 1 72 ? -13.720 17.901 2.263 0.44 21.82 72 GLU A CA 1
ATOM 960 C C . GLU A 1 72 ? -15.178 17.571 2.559 1.00 24.56 72 GLU A C 1
ATOM 961 O O . GLU A 1 72 ? -16.097 18.333 2.258 1.00 24.74 72 GLU A O 1
ATOM 984 N N . LEU A 1 73 ? -15.365 16.405 3.173 1.00 24.66 73 LEU A N 1
ATOM 985 C CA . LEU A 1 73 ? -16.665 15.930 3.605 1.00 21.89 73 LEU A CA 1
ATOM 986 C C . LEU A 1 73 ? -16.632 15.483 5.059 1.00 22.86 73 LEU A C 1
ATOM 987 O O . LEU A 1 73 ? -15.701 14.801 5.496 1.00 23.57 73 LEU A O 1
ATOM 1003 N N . LYS A 1 74 ? -17.699 15.809 5.777 1.00 23.58 74 LYS A N 1
ATOM 1004 C CA . LYS A 1 74 ? -17.935 15.305 7.118 1.00 21.44 74 LYS A CA 1
ATOM 1005 C C . LYS A 1 74 ? -19.024 14.235 7.159 1.00 22.38 74 LYS A C 1
ATOM 1006 O O . LYS A 1 74 ? -19.325 13.713 8.240 1.00 22.12 74 LYS A O 1
ATOM 1025 N N . PHE A 1 75 ? -19.634 13.912 6.019 1.00 21.23 75 PHE A N 1
ATOM 1026 C CA . PHE A 1 75 ? -20.745 12.966 5.982 1.00 22.16 75 PHE A CA 1
ATOM 1027 C C . PHE A 1 75 ? -20.817 12.345 4.598 1.00 19.27 75 PHE A C 1
ATOM 1028 O O . PHE A 1 75 ? -20.808 13.068 3.588 1.00 21.77 75 PHE A O 1
ATOM 1045 N N . PHE A 1 76 ? -20.830 11.009 4.542 1.00 20.46 76 PHE A N 1
ATOM 1046 C CA . PHE A 1 76 ? -20.982 10.317 3.264 1.00 20.22 76 PHE A CA 1
ATOM 1047 C C . PHE A 1 76 ? -21.515 8.920 3.534 1.00 21.15 76 PHE A C 1
ATOM 1048 O O . PHE A 1 76 ? -20.881 8.136 4.250 1.00 22.38 76 PHE A O 1
ATOM 1065 N N . SER A 1 77 ? -22.665 8.601 2.946 1.00 19.41 77 SER A N 1
ATOM 1066 C CA . SER A 1 77 ? -23.383 7.376 3.272 1.00 18.12 77 SER A CA 1
ATOM 1067 C C . SER A 1 77 ? -24.131 6.905 2.039 1.00 18.45 77 SER A C 1
ATOM 1068 O O . SER A 1 77 ? -24.338 7.662 1.078 1.00 20.45 77 SER A O 1
ATOM 1076 N N . ARG A 1 78 ? -24.561 5.656 2.107 1.00 17.44 78 ARG A N 1
ATOM 1077 C CA . ARG A 1 78 ? -25.332 5.029 1.042 1.00 19.71 78 ARG A CA 1
ATOM 1078 C C . ARG A 1 78 ? -26.555 4.357 1.631 1.00 20.60 78 ARG A C 1
ATOM 1079 O O . ARG A 1 78 ? -26.559 3.928 2.786 1.00 20.25 78 ARG A O 1
ATOM 1100 N N . VAL A 1 79 ? -27.594 4.239 0.806 1.00 21.01 79 VAL A N 1
ATOM 1101 C CA . VAL A 1 79 ? -28.750 3.417 1.128 1.00 19.21 79 VAL A CA 1
ATOM 1102 C C . VAL A 1 79 ? -28.937 2.434 -0.015 1.00 19.14 79 VAL A C 1
ATOM 1103 O O . VAL A 1 79 ? -28.735 2.793 -1.181 1.00 18.00 79 VAL A O 1
ATOM 1116 N N . GLY A 1 80 ? -29.261 1.186 0.312 1.00 17.46 80 GLY A N 1
ATOM 1117 C CA . GLY A 1 80 ? -29.315 0.117 -0.669 1.00 18.47 80 GLY A CA 1
ATOM 1118 C C . GLY A 1 80 ? -30.706 -0.128 -1.234 1.00 19.78 80 GLY A C 1
ATOM 1119 O O . GLY A 1 80 ? -31.644 0.655 -1.064 1.00 18.96 80 GLY A O 1
ATOM 1123 N N . TYR A 1 81 ? -30.800 -1.228 -1.964 1.00 17.36 81 TYR A N 1
ATOM 1124 C CA . TYR A 1 81 ? -32.044 -1.773 -2.519 1.00 19.02 81 TYR A CA 1
ATOM 1125 C C . TYR A 1 81 ? -32.584 -0.895 -3.647 1.00 22.79 81 TYR A C 1
ATOM 1126 O O . TYR A 1 81 ? -33.794 -0.692 -3.772 1.00 20.68 81 TYR A O 1
ATOM 1144 N N . GLY A 1 82 ? -31.678 -0.423 -4.511 1.00 19.25 82 GLY A N 1
ATOM 1145 C CA . GLY A 1 82 ? -32.071 0.301 -5.711 1.00 23.04 82 GLY A CA 1
ATOM 1146 C C . GLY A 1 82 ? -32.938 1.499 -5.380 1.00 21.62 82 GLY A C 1
ATOM 1147 O O . GLY A 1 82 ? -32.700 2.230 -4.405 1.00 19.71 82 GLY A O 1
ATOM 1151 N N . GLY A 1 83 ? -33.989 1.689 -6.182 1.00 19.53 83 GLY A N 1
ATOM 1152 C CA . GLY A 1 83 ? -34.880 2.824 -5.991 1.00 18.53 83 GLY A CA 1
ATOM 1153 C C . GLY A 1 83 ? -35.625 2.848 -4.672 1.00 18.30 83 GLY A C 1
ATOM 1154 O O . GLY A 1 83 ? -36.177 3.897 -4.311 1.00 20.70 83 GLY A O 1
ATOM 1158 N N . GLY A 1 84 ? -35.642 1.741 -3.929 1.00 19.21 84 GLY A N 1
ATOM 1159 C CA . GLY A 1 84 ? -36.143 1.797 -2.553 1.00 17.82 84 GLY A CA 1
ATOM 1160 C C . GLY A 1 84 ? -35.474 2.891 -1.746 1.00 20.95 84 GLY A C 1
ATOM 1161 O O . GLY A 1 84 ? -35.998 3.372 -0.728 1.00 20.98 84 GLY A O 1
ATOM 1165 N N . ALA A 1 85 ? -34.266 3.265 -2.169 1.00 19.27 85 ALA A N 1
ATOM 1166 C CA . ALA A 1 85 ? -33.433 4.167 -1.404 1.00 16.96 85 ALA A CA 1
ATOM 1167 C C . ALA A 1 85 ? -33.727 5.653 -1.589 1.00 18.64 85 ALA A C 1
ATOM 1168 O O . ALA A 1 85 ? -33.193 6.466 -0.827 1.00 19.75 85 ALA A O 1
ATOM 1175 N N . ALA A 1 86 ? -34.509 6.040 -2.594 1.00 20.78 86 ALA A N 1
ATOM 1176 C CA . ALA A 1 86 ? -34.520 7.434 -3.015 1.00 21.53 86 ALA A CA 1
ATOM 1177 C C . ALA A 1 86 ? -34.847 8.375 -1.864 1.00 22.52 86 ALA A C 1
ATOM 1178 O O . ALA A 1 86 ? -34.145 9.365 -1.639 1.00 21.46 86 ALA A O 1
ATOM 1185 N N . CYS A 1 87 ? -35.929 8.094 -1.137 1.00 20.39 87 CYS A N 1
ATOM 1186 C CA . CYS A 1 87 ? -36.316 8.969 -0.034 1.00 22.78 87 CYS A CA 1
ATOM 1187 C C . CYS A 1 87 ? -35.405 8.773 1.178 1.00 21.23 87 CYS A C 1
ATOM 1188 O O . CYS A 1 87 ? -35.179 9.719 1.947 1.00 22.29 87 CYS A O 1
ATOM 1196 N N . GLY A 1 88 ? -34.856 7.569 1.333 1.00 20.72 88 GLY A N 1
ATOM 1197 C CA . GLY A 1 88 ? -33.861 7.329 2.362 1.00 21.12 88 GLY A CA 1
ATOM 1198 C C . GLY A 1 88 ? -32.633 8.210 2.250 1.00 20.37 88 GLY A C 1
ATOM 1199 O O . GLY A 1 88 ? -32.054 8.592 3.274 1.00 19.82 88 GLY A O 1
ATOM 1203 N N . THR A 1 89 ? -32.218 8.570 1.024 1.00 21.98 89 THR A N 1
ATOM 1204 C CA . THR A 1 89 ? -31.051 9.444 0.921 1.00 20.02 89 THR A CA 1
ATOM 1205 C C . THR A 1 89 ? -31.354 10.793 1.544 1.00 20.24 89 THR A C 1
ATOM 1206 O O . THR A 1 89 ? -30.503 11.400 2.211 1.00 19.53 89 THR A O 1
ATOM 1217 N N . VAL A 1 90 ? -32.595 11.260 1.383 1.00 23.14 90 VAL A N 1
ATOM 1218 C CA . VAL A 1 90 ? -32.991 12.515 1.995 1.00 21.23 90 VAL A CA 1
ATOM 1219 C C . VAL A 1 90 ? -33.153 12.369 3.510 1.00 22.19 90 VAL A C 1
ATOM 1220 O O . VAL A 1 90 ? -32.817 13.294 4.254 1.00 23.01 90 VAL A O 1
ATOM 1233 N N . GLN A 1 91 ? -33.674 11.233 3.995 1.00 20.81 91 GLN A N 1
ATOM 1234 C CA . GLN A 1 91 ? -33.663 10.984 5.437 1.00 21.23 91 GLN A CA 1
ATOM 1235 C C . GLN A 1 91 ? -32.251 11.084 5.994 1.00 21.00 91 GLN A C 1
ATOM 1236 O O . GLN A 1 91 ? -32.023 11.731 7.026 1.00 21.31 91 GLN A O 1
ATOM 1250 N N . GLN A 1 92 ? -31.288 10.421 5.331 1.00 21.11 92 GLN A N 1
ATOM 1251 C CA . GLN A 1 92 ? -29.887 10.505 5.740 1.00 18.98 92 GLN A CA 1
ATOM 1252 C C . GLN A 1 92 ? -29.440 11.946 5.897 1.00 23.35 92 GLN A C 1
ATOM 1253 O O . GLN A 1 92 ? -28.875 12.325 6.929 1.00 22.80 92 GLN A O 1
ATOM 1267 N N . ALA A 1 93 ? -29.699 12.761 4.887 1.00 23.45 93 ALA A N 1
ATOM 1268 C CA . ALA A 1 93 ? -29.266 14.144 4.913 1.00 22.47 93 ALA A CA 1
ATOM 1269 C C . ALA A 1 93 ? -29.944 14.906 6.042 1.00 20.72 93 ALA A C 1
ATOM 1270 O O . ALA A 1 93 ? -29.300 15.682 6.754 1.00 23.19 93 ALA A O 1
ATOM 1277 N N . ALA A 1 94 ? -31.248 14.699 6.206 1.00 23.71 94 ALA A N 1
ATOM 1278 C CA . ALA A 1 94 ? -31.982 15.370 7.281 1.00 23.38 94 ALA A CA 1
ATOM 1279 C C . ALA A 1 94 ? -31.449 14.983 8.652 1.00 24.21 94 ALA A C 1
ATOM 1280 O O . ALA A 1 94 ? -31.365 15.821 9.552 1.00 24.33 94 ALA A O 1
ATOM 1287 N N . MET A 1 95 ? -31.122 13.708 8.835 1.00 21.75 95 MET A N 1
ATOM 1288 C CA A MET A 1 95 ? -30.546 13.228 10.086 0.57 27.62 95 MET A CA 1
ATOM 1289 C CA B MET A 1 95 ? -30.560 13.255 10.102 0.43 17.57 95 MET A CA 1
ATOM 1290 C C . MET A 1 95 ? -29.194 13.874 10.358 1.00 25.26 95 MET A C 1
ATOM 1291 O O . MET A 1 95 ? -28.885 14.251 11.496 1.00 22.86 95 MET A O 1
ATOM 1318 N N . ALA A 1 96 ? -28.355 13.980 9.325 1.00 24.11 96 ALA A N 1
ATOM 1319 C CA . ALA A 1 96 ? -27.038 14.588 9.510 1.00 23.14 96 ALA A CA 1
ATOM 1320 C C . ALA A 1 96 ? -27.169 16.064 9.860 1.00 27.27 96 ALA A C 1
ATOM 1321 O O . ALA A 1 96 ? -26.380 16.600 10.660 1.00 25.03 96 ALA A O 1
ATOM 1328 N N . VAL A 1 97 ? -28.153 16.740 9.264 1.00 22.20 97 VAL A N 1
ATOM 1329 C CA . VAL A 1 97 ? -28.383 18.149 9.576 1.00 24.57 97 VAL A CA 1
ATOM 1330 C C . VAL A 1 97 ? -28.913 18.293 11.001 1.00 23.91 97 VAL A C 1
ATOM 1331 O O . VAL A 1 97 ? -28.426 19.121 11.786 1.00 27.22 97 VAL A O 1
ATOM 1344 N N . ALA A 1 98 ? -29.910 17.480 11.358 1.00 26.13 98 ALA A N 1
ATOM 1345 C CA . ALA A 1 98 ? -30.545 17.599 12.665 1.00 25.80 98 ALA A CA 1
ATOM 1346 C C . ALA A 1 98 ? -29.561 17.356 13.804 1.00 29.07 98 ALA A C 1
ATOM 1347 O O . ALA A 1 98 ? -29.688 17.963 14.882 1.00 27.62 98 ALA A O 1
ATOM 1354 N N . THR A 1 99 ? -28.586 16.471 13.604 1.00 24.38 99 THR A N 1
ATOM 1355 C CA . THR A 1 99 ? -27.626 16.132 14.647 1.00 27.18 99 THR A CA 1
ATOM 1356 C C . THR A 1 99 ? -26.384 17.012 14.614 1.00 25.60 99 THR A C 1
ATOM 1357 O O . THR A 1 99 ? -25.502 16.836 15.460 1.00 29.91 99 THR A O 1
ATOM 1368 N N . GLY A 1 100 ? -26.286 17.929 13.661 1.00 25.37 100 GLY A N 1
ATOM 1369 C CA . GLY A 1 100 ? -25.131 18.804 13.561 1.00 23.87 100 GLY A CA 1
ATOM 1370 C C . GLY A 1 100 ? -23.907 18.181 12.941 1.00 33.01 100 GLY A C 1
ATOM 1371 O O . GLY A 1 100 ? -22.829 18.777 12.966 1.00 27.65 100 GLY A O 1
ATOM 1375 N N . ILE A 1 101 ? -24.024 16.995 12.370 1.00 24.96 101 ILE A N 1
ATOM 1376 C CA A ILE A 1 101 ? -22.850 16.410 11.739 0.20 35.57 101 ILE A CA 1
ATOM 1377 C CA B ILE A 1 101 ? -22.879 16.375 11.712 0.80 20.42 101 ILE A CA 1
ATOM 1378 C C . ILE A 1 101 ? -22.517 17.138 10.441 1.00 28.51 101 ILE A C 1
ATOM 1379 O O . ILE A 1 101 ? -21.336 17.312 10.107 1.00 24.80 101 ILE A O 1
ATOM 1410 N N . ALA A 1 102 ? -23.526 17.588 9.708 1.00 25.74 102 ALA A N 1
ATOM 1411 C CA . ALA A 1 102 ? -23.314 18.289 8.452 1.00 24.57 102 ALA A CA 1
ATOM 1412 C C . ALA A 1 102 ? -24.262 19.471 8.358 1.00 23.88 102 ALA A C 1
ATOM 1413 O O . ALA A 1 102 ? -25.354 19.458 8.929 1.00 28.17 102 ALA A O 1
ATOM 1420 N N . GLU A 1 103 ? -23.837 20.488 7.615 1.00 26.76 103 GLU A N 1
ATOM 1421 C CA . GLU A 1 103 ? -24.674 21.658 7.364 1.00 27.36 103 GLU A CA 1
ATOM 1422 C C . GLU A 1 103 ? -25.306 21.663 5.978 1.00 29.17 103 GLU A C 1
ATOM 1423 O O . GLU A 1 103 ? -26.419 22.172 5.817 1.00 25.88 103 GLU A O 1
ATOM 1435 N N . VAL A 1 104 ? -24.646 21.093 4.975 1.00 24.98 104 VAL A N 1
ATOM 1436 C CA . VAL A 1 104 ? -25.112 21.168 3.589 1.00 22.70 104 VAL A CA 1
ATOM 1437 C C . VAL A 1 104 ? -24.853 19.820 2.934 1.00 22.94 104 VAL A C 1
ATOM 1438 O O . VAL A 1 104 ? -23.696 19.470 2.675 1.00 24.04 104 VAL A O 1
ATOM 1451 N N . VAL A 1 105 ? -25.914 19.067 2.663 1.00 24.23 105 VAL A N 1
ATOM 1452 C CA . VAL A 1 105 ? -25.797 17.697 2.174 1.00 21.71 105 VAL A CA 1
ATOM 1453 C C . VAL A 1 105 ? -26.427 17.636 0.796 1.00 21.90 105 VAL A C 1
ATOM 1454 O O . VAL A 1 105 ? -27.548 18.118 0.601 1.00 25.97 105 VAL A O 1
ATOM 1467 N N . VAL A 1 106 ? -25.725 17.041 -0.162 1.00 22.18 106 VAL A N 1
ATOM 1468 C CA . VAL A 1 106 ? -26.292 16.800 -1.486 1.00 20.41 106 VAL A CA 1
ATOM 1469 C C . VAL A 1 106 ? -26.588 15.316 -1.658 1.00 23.60 106 VAL A C 1
ATOM 1470 O O . VAL A 1 106 ? -25.711 14.476 -1.463 1.00 21.56 106 VAL A O 1
ATOM 1483 N N . CYS A 1 107 ? -27.827 15.003 -2.027 1.00 22.27 107 CYS A N 1
ATOM 1484 C CA . CYS A 1 107 ? -28.262 13.652 -2.340 1.00 19.86 107 CYS A CA 1
ATOM 1485 C C . CYS A 1 107 ? -28.341 13.530 -3.856 1.00 19.94 107 CYS A C 1
ATOM 1486 O O . CYS A 1 107 ? -28.898 14.414 -4.504 1.00 23.94 107 CYS A O 1
ATOM 1494 N N . TYR A 1 108 ? -27.780 12.454 -4.430 1.00 21.31 108 TYR A N 1
ATOM 1495 C CA . TYR A 1 108 ? -27.739 12.376 -5.891 1.00 22.26 108 TYR A CA 1
ATOM 1496 C C . TYR A 1 108 ? -27.830 10.941 -6.396 1.00 22.00 108 TYR A C 1
ATOM 1497 O O . TYR A 1 108 ? -27.584 9.977 -5.671 1.00 22.69 108 TYR A O 1
ATOM 1515 N N . ARG A 1 109 ? -28.183 10.822 -7.677 1.00 20.21 109 ARG A N 1
ATOM 1516 C CA . ARG A 1 109 ? -28.140 9.571 -8.411 1.00 20.05 109 ARG A CA 1
ATOM 1517 C C . ARG A 1 109 ? -27.982 9.943 -9.872 1.00 22.49 109 ARG A C 1
ATOM 1518 O O . ARG A 1 109 ? -28.703 10.813 -10.367 1.00 22.36 109 ARG A O 1
ATOM 1539 N N . ALA A 1 110 ? -27.049 9.298 -10.556 1.00 20.05 110 ALA A N 1
ATOM 1540 C CA . ALA A 1 110 ? -26.895 9.531 -11.988 1.00 20.25 110 ALA A CA 1
ATOM 1541 C C . ALA A 1 110 ? -26.419 8.267 -12.681 1.00 22.72 110 ALA A C 1
ATOM 1542 O O . ALA A 1 110 ? -25.570 7.542 -12.156 1.00 23.54 110 ALA A O 1
ATOM 1549 N N . PHE A 1 111 ? -26.972 7.992 -13.860 1.00 22.03 111 PHE A N 1
ATOM 1550 C CA . PHE A 1 111 ? -26.586 6.781 -14.565 1.00 20.34 111 PHE A CA 1
ATOM 1551 C C . PHE A 1 111 ? -26.936 6.880 -16.041 1.00 21.19 111 PHE A C 1
ATOM 1552 O O . PHE A 1 111 ? -27.724 7.737 -16.474 1.00 21.29 111 PHE A O 1
ATOM 1569 N N . ASN A 1 112 ? -26.340 5.969 -16.807 1.00 22.41 112 ASN A N 1
ATOM 1570 C CA . ASN A 1 112 ? -26.721 5.710 -18.187 1.00 23.39 112 ASN A CA 1
ATOM 1571 C C . ASN A 1 112 ? -27.390 4.345 -18.281 1.00 20.72 112 ASN A C 1
ATOM 1572 O O . ASN A 1 112 ? -26.836 3.398 -18.819 1.00 24.53 112 ASN A O 1
ATOM 1583 N N . GLU A 1 113 ? -28.593 4.231 -17.742 1.00 22.58 113 GLU A N 1
ATOM 1584 C CA A GLU A 1 113 ? -29.273 2.945 -17.752 0.37 23.45 113 GLU A CA 1
ATOM 1585 C CA B GLU A 1 113 ? -29.271 2.943 -17.754 0.63 21.51 113 GLU A CA 1
ATOM 1586 C C . GLU A 1 113 ? -29.836 2.584 -19.118 1.00 24.17 113 GLU A C 1
ATOM 1587 O O . GLU A 1 113 ? -30.031 1.405 -19.383 1.00 25.21 113 GLU A O 1
ATOM 1609 N N . ARG A 1 114 ? -30.107 3.565 -19.983 1.00 23.87 114 ARG A N 1
ATOM 1610 C CA . ARG A 1 114 ? -30.591 3.235 -21.320 1.00 25.47 114 ARG A CA 1
ATOM 1611 C C . ARG A 1 114 ? -29.463 2.946 -22.297 1.00 25.77 114 ARG A C 1
ATOM 1612 O O . ARG A 1 114 ? -29.559 1.998 -23.080 1.00 30.23 114 ARG A O 1
ATOM 1633 N N . SER A 1 115 ? -28.383 3.728 -22.240 1.00 23.48 115 SER A N 1
ATOM 1634 C CA . SER A 1 115 ? -27.288 3.591 -23.186 1.00 26.69 115 SER A CA 1
ATOM 1635 C C . SER A 1 115 ? -26.121 2.748 -22.683 1.00 35.98 115 SER A C 1
ATOM 1636 O O . SER A 1 115 ? -25.279 2.351 -23.495 1.00 33.00 115 SER A O 1
ATOM 1644 N N . GLY A 1 116 ? -26.040 2.462 -21.386 1.00 32.10 116 GLY A N 1
ATOM 1645 C CA . GLY A 1 116 ? -24.902 1.705 -20.859 1.00 33.70 116 GLY A CA 1
ATOM 1646 C C . GLY A 1 116 ? -25.074 0.210 -21.085 1.00 31.68 116 GLY A C 1
ATOM 1647 O O . GLY A 1 116 ? -26.186 -0.313 -21.095 1.00 47.85 116 GLY A O 1
ATOM 1651 N N . VAL A 1 117 ? -23.949 -0.462 -21.334 1.00 82.14 117 VAL A N 1
ATOM 1652 C CA . VAL A 1 117 ? -23.892 -1.897 -21.647 1.00 106.35 117 VAL A CA 1
ATOM 1653 C C . VAL A 1 117 ? -25.249 -2.607 -21.662 1.00 99.01 117 VAL A C 1
ATOM 1654 O O . VAL A 1 117 ? -25.349 -3.795 -21.350 1.00 106.33 117 VAL A O 1
ATOM 1667 N N . MET A 1 128 ? -21.609 -12.148 -9.405 1.00 86.02 128 MET A N 1
ATOM 1668 C CA . MET A 1 128 ? -22.138 -13.252 -8.611 1.00 88.34 128 MET A CA 1
ATOM 1669 C C . MET A 1 128 ? -21.004 -13.912 -7.806 1.00 82.52 128 MET A C 1
ATOM 1670 O O . MET A 1 128 ? -20.058 -14.462 -8.373 1.00 86.13 128 MET A O 1
ATOM 1683 N N . ASP A 1 129 ? -21.117 -13.832 -6.477 1.00 55.36 129 ASP A N 1
ATOM 1684 C CA . ASP A 1 129 ? -20.162 -14.399 -5.525 1.00 41.54 129 ASP A CA 1
ATOM 1685 C C . ASP A 1 129 ? -20.862 -15.415 -4.611 1.00 35.76 129 ASP A C 1
ATOM 1686 O O . ASP A 1 129 ? -21.936 -15.911 -4.953 1.00 36.72 129 ASP A O 1
ATOM 1695 N N . GLN A 1 130 ? -20.286 -15.725 -3.448 1.00 36.20 130 GLN A N 1
ATOM 1696 C CA . GLN A 1 130 ? -20.880 -16.711 -2.556 1.00 35.15 130 GLN A CA 1
ATOM 1697 C C . GLN A 1 130 ? -21.771 -16.089 -1.502 1.00 24.67 130 GLN A C 1
ATOM 1698 O O . GLN A 1 130 ? -22.115 -16.760 -0.525 1.00 26.19 130 GLN A O 1
ATOM 1712 N N . GLY A 1 131 ? -22.115 -14.775 -1.639 1.00 18.74 131 GLY A N 1
ATOM 1713 C CA . GLY A 1 131 ? -22.837 -14.112 -0.596 1.00 19.49 131 GLY A CA 1
ATOM 1714 C C . GLY A 1 131 ? -24.346 -14.307 -0.710 1.00 22.89 131 GLY A C 1
ATOM 1715 O O . GLY A 1 131 ? -24.874 -14.866 -1.672 1.00 21.56 131 GLY A O 1
ATOM 1719 N N . ALA A 1 132 ? -25.044 -13.796 0.298 1.00 20.14 132 ALA A N 1
ATOM 1720 C CA . ALA A 1 132 ? -26.489 -14.009 0.383 1.00 22.29 132 ALA A CA 1
ATOM 1721 C C . ALA A 1 132 ? -27.244 -13.275 -0.717 1.00 20.30 132 ALA A C 1
ATOM 1722 O O . ALA A 1 132 ? -28.244 -13.799 -1.224 1.00 20.50 132 ALA A O 1
ATOM 1729 N N . ASP A 1 133 ? -26.799 -12.076 -1.105 1.00 18.82 133 ASP A N 1
ATOM 1730 C CA . ASP A 1 133 ? -27.479 -11.335 -2.174 1.00 19.43 133 ASP A CA 1
ATOM 1731 C C . ASP A 1 133 ? -27.425 -12.119 -3.482 1.00 19.20 133 ASP A C 1
ATOM 1732 O O . ASP A 1 133 ? -28.442 -12.253 -4.187 1.00 20.17 133 ASP A O 1
ATOM 1741 N N . SER A 1 134 ? -26.254 -12.648 -3.818 1.00 18.39 134 SER A N 1
ATOM 1742 C CA . SER A 1 134 ? -26.127 -13.469 -5.024 1.00 18.63 134 SER A CA 1
ATOM 1743 C C . SER A 1 134 ? -26.977 -14.720 -4.914 1.00 23.55 134 SER A C 1
ATOM 1744 O O . SER A 1 134 ? -27.666 -15.107 -5.862 1.00 21.65 134 SER A O 1
ATOM 1752 N N . ALA A 1 135 ? -26.919 -15.376 -3.762 1.00 20.31 135 ALA A N 1
ATOM 1753 C CA . ALA A 1 135 ? -27.607 -16.649 -3.592 1.00 17.88 135 ALA A CA 1
ATOM 1754 C C . ALA A 1 135 ? -29.127 -16.505 -3.670 1.00 18.44 135 ALA A C 1
ATOM 1755 O O . ALA A 1 135 ? -29.821 -17.494 -3.993 1.00 19.73 135 ALA A O 1
ATOM 1762 N N . ALA A 1 136 ? -29.644 -15.310 -3.450 1.00 20.00 136 ALA A N 1
ATOM 1763 C CA . ALA A 1 136 ? -31.091 -15.108 -3.528 1.00 17.82 136 ALA A CA 1
ATOM 1764 C C . ALA A 1 136 ? -31.602 -15.377 -4.935 1.00 19.76 136 ALA A C 1
ATOM 1765 O O . ALA A 1 136 ? -32.765 -15.754 -5.118 1.00 17.48 136 ALA A O 1
ATOM 1772 N N . TYR A 1 137 ? -30.737 -15.228 -5.934 1.00 20.26 137 TYR A N 1
ATOM 1773 C CA . TYR A 1 137 ? -31.166 -15.444 -7.304 1.00 20.18 137 TYR A CA 1
ATOM 1774 C C . TYR A 1 137 ? -31.401 -16.914 -7.613 1.00 20.11 137 TYR A C 1
ATOM 1775 O O . TYR A 1 137 ? -31.998 -17.236 -8.650 1.00 19.77 137 TYR A O 1
ATOM 1793 N N . ALA A 1 138 ? -30.945 -17.817 -6.747 1.00 18.85 138 ALA A N 1
ATOM 1794 C CA . ALA A 1 138 ? -31.139 -19.241 -6.997 1.00 19.94 138 ALA A CA 1
ATOM 1795 C C . ALA A 1 138 ? -32.608 -19.627 -7.026 1.00 19.10 138 ALA A C 1
ATOM 1796 O O . ALA A 1 138 ? -32.942 -20.653 -7.625 1.00 20.46 138 ALA A O 1
ATOM 1803 N N . TRP A 1 139 ? -33.475 -18.830 -6.410 1.00 19.45 139 TRP A N 1
ATOM 1804 C CA . TRP A 1 139 ? -34.908 -19.149 -6.343 1.00 19.35 139 TRP A CA 1
ATOM 1805 C C . TRP A 1 139 ? -35.671 -18.604 -7.531 1.00 23.56 139 TRP A C 1
ATOM 1806 O O . TRP A 1 139 ? -36.882 -18.840 -7.646 1.00 20.92 139 TRP A O 1
ATOM 1827 N N . LEU A 1 140 ? -34.985 -17.897 -8.418 1.00 20.52 140 LEU A N 1
ATOM 1828 C CA . LEU A 1 140 ? -35.614 -17.099 -9.457 1.00 19.84 140 LEU A CA 1
ATOM 1829 C C . LEU A 1 140 ? -35.093 -17.494 -10.828 1.00 21.67 140 LEU A C 1
ATOM 1830 O O . LEU A 1 140 ? -35.864 -17.964 -11.666 1.00 20.59 140 LEU A O 1
ATOM 1846 N N . LEU A 1 141 ? -33.798 -17.374 -11.060 1.00 19.22 141 LEU A N 1
ATOM 1847 C CA . LEU A 1 141 ? -33.284 -17.506 -12.424 1.00 18.88 141 LEU A CA 1
ATOM 1848 C C . LEU A 1 141 ? -33.423 -18.913 -13.006 1.00 20.38 141 LEU A C 1
ATOM 1849 O O . LEU A 1 141 ? -33.665 -19.051 -14.219 1.00 21.20 141 LEU A O 1
ATOM 1865 N N . PRO A 1 142 ? -33.282 -19.984 -12.221 1.00 19.64 142 PRO A N 1
ATOM 1866 C CA . PRO A 1 142 ? -33.454 -21.323 -12.794 1.00 21.52 142 PRO A CA 1
ATOM 1867 C C . PRO A 1 142 ? -34.818 -21.573 -13.343 1.00 21.68 142 PRO A C 1
ATOM 1868 O O . PRO A 1 142 ? -34.990 -22.516 -14.130 1.00 22.89 142 PRO A O 1
ATOM 1879 N N . PHE A 1 143 ? -35.797 -20.787 -12.908 1.00 20.23 143 PHE A N 1
ATOM 1880 C CA . PHE A 1 143 ? -37.168 -20.933 -13.325 1.00 20.98 143 PHE A CA 1
ATOM 1881 C C . PHE A 1 143 ? -37.563 -19.888 -14.350 1.00 21.20 143 PHE A C 1
ATOM 1882 O O . PHE A 1 143 ? -38.723 -19.845 -14.758 1.00 23.55 143 PHE A O 1
ATOM 1899 N N . GLY A 1 144 ? -36.634 -19.029 -14.762 1.00 19.20 144 GLY A N 1
ATOM 1900 C CA . GLY A 1 144 ? -36.961 -18.003 -15.722 1.00 22.95 144 GLY A CA 1
ATOM 1901 C C . GLY A 1 144 ? -37.690 -16.818 -15.149 1.00 25.30 144 GLY A C 1
ATOM 1902 O O . GLY A 1 144 ? -38.274 -16.046 -15.912 1.00 25.18 144 GLY A O 1
ATOM 1906 N N . LEU A 1 145 ? -37.674 -16.634 -13.827 1.00 20.81 145 LEU A N 1
ATOM 1907 C CA . LEU A 1 145 ? -38.311 -15.477 -13.213 1.00 20.24 145 LEU A CA 1
ATOM 1908 C C . LEU A 1 145 ? -37.202 -14.447 -13.028 1.00 19.42 145 LEU A C 1
ATOM 1909 O O . LEU A 1 145 ? -36.596 -14.312 -11.959 1.00 21.78 145 LEU A O 1
ATOM 1925 N N . ASN A 1 146 ? -36.871 -13.779 -14.132 1.00 19.76 146 ASN A N 1
ATOM 1926 C CA . ASN A 1 146 ? -35.603 -13.048 -14.217 1.00 20.79 146 ASN A CA 1
ATOM 1927 C C . ASN A 1 146 ? -35.741 -11.544 -14.411 1.00 24.12 146 ASN A C 1
ATOM 1928 O O . ASN A 1 146 ? -34.713 -10.854 -14.408 1.00 25.52 146 ASN A O 1
ATOM 1939 N N . THR A 1 147 ? -36.948 -10.996 -14.471 1.00 20.75 147 THR A N 1
ATOM 1940 C CA . THR A 1 147 ? -37.053 -9.556 -14.639 1.00 21.40 147 THR A CA 1
ATOM 1941 C C . THR A 1 147 ? -37.886 -8.885 -13.554 1.00 21.08 147 THR A C 1
ATOM 1942 O O . THR A 1 147 ? -38.794 -9.500 -12.975 1.00 21.71 147 THR A O 1
ATOM 1953 N N . PRO A 1 148 ? -37.642 -7.598 -13.329 1.00 21.17 148 PRO A N 1
ATOM 1954 C CA . PRO A 1 148 ? -38.484 -6.847 -12.387 1.00 19.95 148 PRO A CA 1
ATOM 1955 C C . PRO A 1 148 ? -39.937 -6.842 -12.766 1.00 19.82 148 PRO A C 1
ATOM 1956 O O . PRO A 1 148 ? -40.782 -6.919 -11.877 1.00 21.43 148 PRO A O 1
ATOM 1967 N N . ALA A 1 149 ? -40.260 -6.775 -14.056 1.00 21.88 149 ALA A N 1
ATOM 1968 C CA . ALA A 1 149 ? -41.660 -6.836 -14.448 1.00 20.67 149 ALA A CA 1
ATOM 1969 C C . ALA A 1 149 ? -42.301 -8.134 -13.983 1.00 18.25 149 ALA A C 1
ATOM 1970 O O . ALA A 1 149 ? -43.445 -8.135 -13.506 1.00 19.63 149 ALA A O 1
ATOM 1977 N N . GLN A 1 150 ? -41.589 -9.249 -14.127 1.00 19.14 150 GLN A N 1
ATOM 1978 C CA . GLN A 1 150 ? -42.147 -10.528 -13.698 1.00 20.60 150 GLN A CA 1
ATOM 1979 C C . GLN A 1 150 ? -42.266 -10.579 -12.187 1.00 21.00 150 GLN A C 1
ATOM 1980 O O . GLN A 1 150 ? -43.243 -11.116 -11.648 1.00 20.34 150 GLN A O 1
ATOM 1994 N N . TRP A 1 151 ? -41.271 -10.032 -11.483 1.00 19.81 151 TRP A N 1
ATOM 1995 C CA . TRP A 1 151 ? -41.345 -10.041 -10.028 1.00 17.35 151 TRP A CA 1
ATOM 1996 C C . TRP A 1 151 ? -42.568 -9.275 -9.545 1.00 20.97 151 TRP A C 1
ATOM 1997 O O . TRP A 1 151 ? -43.233 -9.705 -8.599 1.00 21.36 151 TRP A O 1
ATOM 2018 N N . VAL A 1 152 ? -42.883 -8.145 -10.194 1.00 20.81 152 VAL A N 1
ATOM 2019 C CA . VAL A 1 152 ? -44.043 -7.339 -9.838 1.00 20.67 152 VAL A CA 1
ATOM 2020 C C . VAL A 1 152 ? -45.318 -8.052 -10.252 1.0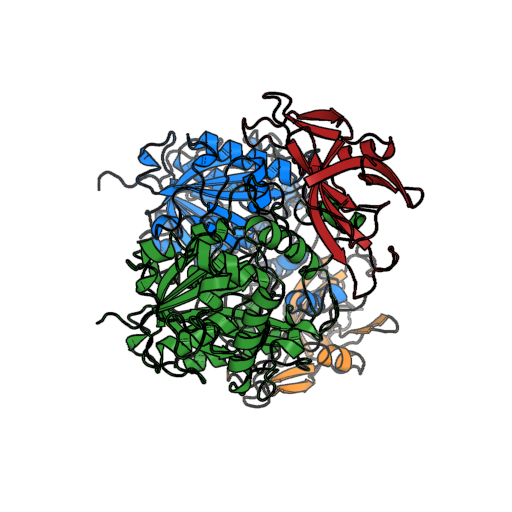0 19.37 152 VAL A C 1
ATOM 2021 O O . VAL A 1 152 ? -46.333 -8.014 -9.541 1.00 19.49 152 VAL A O 1
ATOM 2034 N N . ALA A 1 153 ? -45.286 -8.710 -11.408 1.00 19.68 153 ALA A N 1
ATOM 2035 C CA . ALA A 1 153 ? -46.480 -9.371 -11.926 1.00 20.12 153 ALA A CA 1
ATOM 2036 C C . ALA A 1 153 ? -46.984 -10.432 -10.973 1.00 21.19 153 ALA A C 1
ATOM 2037 O O . ALA A 1 153 ? -48.200 -10.637 -10.862 1.00 19.41 153 ALA A O 1
ATOM 2044 N N . MET A 1 154 ? -46.079 -11.090 -10.239 1.00 19.04 154 MET A N 1
ATOM 2045 C CA . MET A 1 154 ? -46.499 -12.114 -9.295 1.00 20.00 154 MET A CA 1
ATOM 2046 C C . MET A 1 154 ? -47.378 -11.537 -8.192 1.00 19.25 154 MET A C 1
ATOM 2047 O O . MET A 1 154 ? -48.383 -12.158 -7.790 1.00 20.55 154 MET A O 1
ATOM 2061 N N . PHE A 1 155 ? -47.054 -10.331 -7.718 1.00 19.67 155 PHE A N 1
ATOM 2062 C CA . PHE A 1 155 ? -47.910 -9.638 -6.762 1.00 21.41 155 PHE A CA 1
ATOM 2063 C C . PHE A 1 155 ? -49.211 -9.180 -7.411 1.00 21.59 155 PHE A C 1
ATOM 2064 O O . PHE A 1 155 ? -50.297 -9.316 -6.833 1.00 22.98 155 PHE A O 1
ATOM 2081 N N . ALA A 1 156 ? -49.107 -8.561 -8.582 1.00 22.33 156 ALA A N 1
ATOM 2082 C CA . ALA A 1 156 ? -50.288 -7.977 -9.216 1.00 21.65 156 ALA A CA 1
ATOM 2083 C C . ALA A 1 156 ? -51.367 -9.031 -9.468 1.00 23.66 156 ALA A C 1
ATOM 2084 O O . ALA A 1 156 ? -52.562 -8.780 -9.253 1.00 25.05 156 ALA A O 1
ATOM 2091 N N . ARG A 1 157 ? -50.968 -10.223 -9.906 1.00 22.06 157 ARG A N 1
ATOM 2092 C CA . ARG A 1 157 ? -51.955 -11.261 -10.197 1.00 22.49 157 ARG A CA 1
ATOM 2093 C C . ARG A 1 157 ? -52.722 -11.640 -8.948 1.00 22.97 157 ARG A C 1
ATOM 2094 O O . ARG A 1 157 ? -53.926 -11.901 -9.008 1.00 22.11 157 ARG A O 1
ATOM 2115 N N . ARG A 1 158 ? -52.035 -11.707 -7.807 1.00 21.80 158 ARG A N 1
ATOM 2116 C CA . ARG A 1 158 ? -52.713 -12.048 -6.560 1.00 21.02 158 ARG A CA 1
ATOM 2117 C C . ARG A 1 158 ? -53.605 -10.906 -6.082 1.00 22.30 158 ARG A C 1
ATOM 2118 O O . ARG A 1 158 ? -54.689 -11.138 -5.525 1.00 24.08 158 ARG A O 1
ATOM 2139 N N . TYR A 1 159 ? -53.179 -9.664 -6.301 1.00 22.43 159 TYR A N 1
ATOM 2140 C CA . TYR A 1 159 ? -54.014 -8.519 -5.935 1.00 23.93 159 TYR A CA 1
ATOM 2141 C C . TYR A 1 159 ? -55.311 -8.514 -6.751 1.00 25.40 159 TYR A C 1
ATOM 2142 O O . TYR A 1 159 ? -56.400 -8.232 -6.218 1.00 25.40 159 TYR A O 1
ATOM 2160 N N . MET A 1 160 ? -55.216 -8.858 -8.036 1.00 23.00 160 MET A N 1
ATOM 2161 C CA . MET A 1 160 ? -56.416 -8.996 -8.869 1.00 21.13 160 MET A CA 1
ATOM 2162 C C . MET A 1 160 ? -57.334 -10.072 -8.325 1.00 27.94 160 MET A C 1
ATOM 2163 O O . MET A 1 160 ? -58.559 -9.903 -8.285 1.00 26.61 160 MET A O 1
ATOM 2177 N N . HIS A 1 161 ? -56.758 -11.209 -7.953 1.00 24.57 161 HIS A N 1
ATOM 2178 C CA . HIS A 1 161 ? -57.544 -12.311 -7.398 1.00 27.67 161 HIS A CA 1
ATOM 2179 C C . HIS A 1 161 ? -58.290 -11.889 -6.140 1.00 25.65 161 HIS A C 1
ATOM 2180 O O . HIS A 1 161 ? -59.486 -12.163 -5.978 1.00 26.31 161 HIS A O 1
ATOM 2194 N N . GLU A 1 162 ? -57.591 -11.248 -5.211 1.00 25.58 162 GLU A N 1
ATOM 2195 C CA A GLU A 1 162 ? -58.213 -10.971 -3.926 0.53 45.81 162 GLU A CA 1
ATOM 2196 C CA B GLU A 1 162 ? -58.188 -10.949 -3.913 0.47 17.88 162 GLU A CA 1
ATOM 2197 C C . GLU A 1 162 ? -59.220 -9.837 -4.001 1.00 28.01 162 GLU A C 1
ATOM 2198 O O . GLU A 1 162 ? -60.221 -9.865 -3.274 1.00 26.47 162 GLU A O 1
ATOM 2221 N N . TYR A 1 163 ? -59.012 -8.867 -4.877 1.00 26.22 163 TYR A N 1
ATOM 2222 C CA . TYR A 1 163 ? -59.807 -7.645 -4.835 1.00 30.74 163 TYR A CA 1
ATOM 2223 C C . TYR A 1 163 ? -60.603 -7.365 -6.101 1.00 28.89 163 TYR A C 1
ATOM 2224 O O . TYR A 1 163 ? -61.348 -6.377 -6.144 1.00 30.06 163 TYR A O 1
ATOM 2242 N N . GLY A 1 164 ? -60.451 -8.183 -7.130 1.00 28.90 164 GLY A N 1
ATOM 2243 C CA . GLY A 1 164 ? -61.196 -8.000 -8.352 1.00 30.20 164 GLY A CA 1
ATOM 2244 C C . GLY A 1 164 ? -60.744 -6.836 -9.196 1.00 29.92 164 GLY A C 1
ATOM 2245 O O . GLY A 1 164 ? -61.483 -6.400 -10.077 1.00 29.37 164 GLY A O 1
ATOM 2249 N N . ALA A 1 165 ? -59.554 -6.307 -8.946 1.00 28.86 165 ALA A N 1
ATOM 2250 C CA . ALA A 1 165 ? -58.975 -5.332 -9.845 1.00 28.71 165 ALA A CA 1
ATOM 2251 C C . ALA A 1 165 ? -58.662 -6.002 -11.170 1.00 26.99 165 ALA A C 1
ATOM 2252 O O . ALA A 1 165 ? -58.384 -7.207 -11.232 1.00 26.70 165 ALA A O 1
ATOM 2259 N N . THR A 1 166 ? -58.713 -5.201 -12.232 1.00 24.98 166 THR A N 1
ATOM 2260 C CA . THR A 1 166 ? -58.514 -5.658 -13.589 1.00 26.29 166 THR A CA 1
ATOM 2261 C C . THR A 1 166 ? -57.331 -4.925 -14.208 1.00 24.42 166 THR A C 1
ATOM 2262 O O . THR A 1 166 ? -56.826 -3.943 -13.668 1.00 26.34 166 THR A O 1
ATOM 2273 N N . SER A 1 167 ? -56.964 -5.368 -15.399 1.00 22.65 167 SER A N 1
ATOM 2274 C CA . SER A 1 167 ? -55.913 -4.671 -16.137 1.00 21.77 167 SER A CA 1
ATOM 2275 C C . SER A 1 167 ? -56.279 -3.210 -16.381 1.00 26.47 167 SER A C 1
ATOM 2276 O O . SER A 1 167 ? -55.412 -2.339 -16.343 1.00 24.48 167 SER A O 1
ATOM 2284 N N . GLU A 1 168 ? -57.559 -2.910 -16.643 1.00 25.28 168 GLU A N 1
ATOM 2285 C CA . GLU A 1 168 ? -57.918 -1.515 -16.871 1.00 26.40 168 GLU A CA 1
ATOM 2286 C C . GLU A 1 168 ? -57.692 -0.667 -15.629 1.00 23.94 168 GLU A C 1
ATOM 2287 O O . GLU A 1 168 ? -57.401 0.533 -15.751 1.00 29.22 168 GLU A O 1
ATOM 2299 N N . ASP A 1 169 ? -57.854 -1.242 -14.427 1.00 26.82 169 ASP A N 1
ATOM 2300 C CA . ASP A 1 169 ? -57.558 -0.484 -13.210 1.00 28.60 169 ASP A CA 1
ATOM 2301 C C . ASP A 1 169 ? -56.087 -0.088 -13.159 1.00 29.11 169 ASP A C 1
ATOM 2302 O O . ASP A 1 169 ? -55.752 1.055 -12.830 1.00 27.63 169 ASP A O 1
ATOM 2311 N N . PHE A 1 170 ? -55.186 -1.013 -13.501 1.00 26.69 170 PHE A N 1
ATOM 2312 C CA . PHE A 1 170 ? -53.774 -0.649 -13.601 1.00 25.75 170 PHE A CA 1
ATOM 2313 C C . PHE A 1 170 ? -53.552 0.371 -14.719 1.00 30.21 170 PHE A C 1
ATOM 2314 O O . PHE A 1 170 ? -52.729 1.291 -14.590 1.00 27.71 170 PHE A O 1
ATOM 2331 N N . GLY A 1 171 ? -54.273 0.212 -15.828 1.00 25.53 171 GLY A N 1
ATOM 2332 C CA . GLY A 1 171 ? -54.139 1.125 -16.945 1.00 24.76 171 GLY A CA 1
ATOM 2333 C C . GLY A 1 171 ? -54.498 2.556 -16.600 1.00 26.64 171 GLY A C 1
ATOM 2334 O O . GLY A 1 171 ? -53.900 3.498 -17.137 1.00 28.90 171 GLY A O 1
ATOM 2338 N N . ARG A 1 172 ? -55.463 2.751 -15.698 1.00 24.97 172 ARG A N 1
ATOM 2339 C CA . ARG A 1 172 ? -55.819 4.119 -15.331 1.00 25.16 172 ARG A CA 1
ATOM 2340 C C . ARG A 1 172 ? -54.647 4.849 -14.713 1.00 26.52 172 ARG A C 1
ATOM 2341 O O . ARG A 1 172 ? -54.553 6.075 -14.832 1.00 27.48 172 ARG A O 1
ATOM 2362 N N . VAL A 1 173 ? -53.761 4.118 -14.029 1.00 26.25 173 VAL A N 1
ATOM 2363 C CA . VAL A 1 173 ? -52.552 4.720 -13.488 1.00 23.43 173 VAL A CA 1
ATOM 2364 C C . VAL A 1 173 ? -51.661 5.183 -14.618 1.00 24.15 173 VAL A C 1
ATOM 2365 O O . VAL A 1 173 ? -51.090 6.282 -14.579 1.00 25.77 173 VAL A O 1
ATOM 2378 N N . ALA A 1 174 ? -51.498 4.331 -15.624 1.00 23.72 174 ALA A N 1
ATOM 2379 C CA . ALA A 1 174 ? -50.678 4.688 -16.774 1.00 24.69 174 ALA A CA 1
ATOM 2380 C C . ALA A 1 174 ? -51.245 5.911 -17.480 1.00 24.79 174 ALA A C 1
ATOM 2381 O O . ALA A 1 174 ? -50.498 6.820 -17.857 1.00 25.33 174 ALA A O 1
ATOM 2388 N N . VAL A 1 175 ? -52.567 5.956 -17.645 1.00 25.80 175 VAL A N 1
ATOM 2389 C CA . VAL A 1 175 ? -53.192 7.065 -18.367 1.00 26.54 175 VAL A CA 1
ATOM 2390 C C . VAL A 1 175 ? -52.976 8.378 -17.627 1.00 25.03 175 VAL A C 1
ATOM 2391 O O . VAL A 1 175 ? -52.617 9.401 -18.232 1.00 27.36 175 VAL A O 1
ATOM 2404 N N . VAL A 1 176 ? -53.193 8.389 -16.305 1.00 25.97 176 VAL A N 1
ATOM 2405 C CA . VAL A 1 176 ? -53.016 9.651 -15.580 1.00 27.29 176 VAL A CA 1
ATOM 2406 C C . VAL A 1 176 ? -51.543 10.051 -15.548 1.00 24.73 176 VAL A C 1
ATOM 2407 O O . VAL A 1 176 ? -51.205 11.227 -15.731 1.00 25.40 176 VAL A O 1
ATOM 2420 N N . ASP A 1 177 ? -50.632 9.090 -15.344 1.00 26.84 177 ASP A N 1
ATOM 2421 C CA . ASP A 1 177 ? -49.218 9.403 -15.499 1.00 23.09 177 ASP A CA 1
ATOM 2422 C C . ASP A 1 177 ? -48.940 10.086 -16.835 1.00 29.39 177 ASP A C 1
ATOM 2423 O O . ASP A 1 177 ? -48.236 11.101 -16.901 1.00 27.48 177 ASP A O 1
ATOM 2432 N N . ARG A 1 178 ? -49.394 9.472 -17.928 1.00 24.50 178 ARG A N 1
ATOM 2433 C CA . ARG A 1 178 ? -49.074 10.011 -19.244 1.00 25.89 178 ARG A CA 1
ATOM 2434 C C . ARG A 1 178 ? -49.818 11.317 -19.505 1.00 28.76 178 ARG A C 1
ATOM 2435 O O . ARG A 1 178 ? -49.335 12.167 -20.253 1.00 26.93 178 ARG A O 1
ATOM 2456 N N . LYS A 1 179 ? -50.975 11.506 -18.882 1.00 25.28 179 LYS A N 1
ATOM 2457 C CA . LYS A 1 179 ? -51.664 12.790 -19.012 1.00 26.13 179 LYS A CA 1
ATOM 2458 C C . LYS A 1 179 ? -50.804 13.914 -18.442 1.00 29.34 179 LYS A C 1
ATOM 2459 O O . LYS A 1 179 ? -50.636 14.982 -19.055 1.00 29.97 179 LYS A O 1
ATOM 2478 N N . HIS A 1 180 ? -50.230 13.678 -17.269 1.00 29.05 180 HIS A N 1
ATOM 2479 C CA . HIS A 1 180 ? -49.403 14.693 -16.639 1.00 29.22 180 HIS A CA 1
ATOM 2480 C C . HIS A 1 180 ? -48.070 14.835 -17.353 1.00 27.80 180 HIS A C 1
ATOM 2481 O O . HIS A 1 180 ? -47.544 15.946 -17.474 1.00 29.77 180 HIS A O 1
ATOM 2495 N N . ALA A 1 181 ? -47.496 13.721 -17.824 1.00 27.81 181 ALA A N 1
ATOM 2496 C CA . ALA A 1 181 ? -46.249 13.820 -18.567 1.00 23.89 181 ALA A CA 1
ATOM 2497 C C . ALA A 1 181 ? -46.434 14.634 -19.841 1.00 26.75 181 ALA A C 1
ATOM 2498 O O . ALA A 1 181 ? -45.514 15.333 -20.281 1.00 28.32 181 ALA A O 1
ATOM 2505 N N . ALA A 1 182 ? -47.611 14.548 -20.450 1.00 26.57 182 ALA A N 1
ATOM 2506 C CA . ALA A 1 182 ? -47.827 15.181 -21.747 1.00 27.09 182 ALA A CA 1
ATOM 2507 C C . ALA A 1 182 ? -47.699 16.704 -21.695 1.00 30.29 182 ALA A C 1
ATOM 2508 O O . ALA A 1 182 ? -47.409 17.317 -22.720 1.00 30.13 182 ALA A O 1
ATOM 2515 N N . THR A 1 183 ? -47.906 17.336 -20.535 1.00 30.19 183 THR A N 1
ATOM 2516 C CA . THR A 1 183 ? -47.731 18.777 -20.398 1.00 28.96 183 THR A CA 1
ATOM 2517 C C . THR A 1 183 ? -46.433 19.138 -19.684 1.00 28.78 183 THR A C 1
ATOM 2518 O O . THR A 1 183 ? -46.267 20.281 -19.249 1.00 35.69 183 THR A O 1
ATOM 2529 N N . ASN A 1 184 ? -45.501 18.184 -19.563 1.00 29.17 184 ASN A N 1
ATOM 2530 C CA . ASN A 1 184 ? -44.238 18.413 -18.867 1.00 26.48 184 ASN A CA 1
ATOM 2531 C C . ASN A 1 184 ? -43.096 18.434 -19.876 1.00 28.88 184 ASN A C 1
ATOM 2532 O O . ASN A 1 184 ? -42.683 17.365 -20.355 1.00 30.07 184 ASN A O 1
ATOM 2543 N N . PRO A 1 185 ? -42.540 19.604 -20.216 1.00 32.45 185 PRO A N 1
ATOM 2544 C CA . PRO A 1 185 ? -41.502 19.641 -21.261 1.00 29.33 185 PRO A CA 1
ATOM 2545 C C . PRO A 1 185 ? -40.285 18.800 -20.939 1.00 30.68 185 PRO A C 1
ATOM 2546 O O . PRO A 1 185 ? -39.521 18.463 -21.854 1.00 31.51 185 PRO A O 1
ATOM 2557 N N . LYS A 1 186 ? -40.061 18.471 -19.669 1.00 27.47 186 LYS A N 1
ATOM 2558 C CA . LYS A 1 186 ? -38.905 17.662 -19.284 1.00 25.31 186 LYS A CA 1
ATOM 2559 C C . LYS A 1 186 ? -39.159 16.170 -19.428 1.00 25.84 186 LYS A C 1
ATOM 2560 O O . LYS A 1 186 ? -38.208 15.383 -19.361 1.00 28.77 186 LYS A O 1
ATOM 2579 N N . ALA A 1 187 ? -40.410 15.779 -19.618 1.00 26.83 187 ALA A N 1
ATOM 2580 C CA . ALA A 1 187 ? -40.802 14.379 -19.655 1.00 24.64 187 ALA A CA 1
ATOM 2581 C C . ALA A 1 187 ? -40.514 13.755 -21.010 1.00 25.19 187 ALA A C 1
ATOM 2582 O O . ALA A 1 187 ? -40.630 14.400 -22.061 1.00 27.51 187 ALA A O 1
ATOM 2589 N N . TRP A 1 188 ? -40.147 12.469 -20.991 1.00 26.12 188 TRP A N 1
ATOM 2590 C CA . TRP A 1 188 ? -39.866 11.806 -22.253 1.00 27.18 188 TRP A CA 1
ATOM 2591 C C . TRP A 1 188 ? -41.101 11.763 -23.122 1.00 27.87 188 TRP A C 1
ATOM 2592 O O . TRP A 1 188 ? -40.998 11.831 -24.351 1.00 28.89 188 TRP A O 1
ATOM 2613 N N . PHE A 1 189 ? -42.279 11.661 -22.510 1.00 27.32 189 PHE A N 1
ATOM 2614 C CA . PHE A 1 189 ? -43.522 11.571 -23.261 1.00 25.77 189 PHE A CA 1
ATOM 2615 C C . PHE A 1 189 ? -44.283 12.893 -23.274 1.00 27.74 189 PHE A C 1
ATOM 2616 O O . PHE A 1 189 ? -45.518 12.915 -23.352 1.00 27.85 189 PHE A O 1
ATOM 2633 N N . TYR A 1 190 ? -43.553 13.996 -23.219 1.00 26.00 190 TYR A N 1
ATOM 2634 C CA . TYR A 1 190 ? -44.115 15.308 -23.507 1.00 25.13 190 TYR A CA 1
ATOM 2635 C C . TYR A 1 190 ? -44.936 15.262 -24.794 1.00 28.30 190 TYR A C 1
ATOM 2636 O O . TYR A 1 190 ? -44.483 14.734 -25.811 1.00 32.02 190 TYR A O 1
ATOM 2654 N N . GLN A 1 191 ? -46.152 15.795 -24.730 1.00 30.19 191 GLN A N 1
ATOM 2655 C CA . GLN A 1 191 ? -47.052 15.891 -25.880 1.00 33.66 191 GLN A CA 1
ATOM 2656 C C . GLN A 1 191 ? -47.483 14.527 -26.421 1.00 33.70 191 GLN A C 1
ATOM 2657 O O . GLN A 1 191 ? -47.944 14.428 -27.558 1.00 33.54 191 GLN A O 1
ATOM 2671 N N . ARG A 1 192 ? -47.401 13.454 -25.631 1.00 30.66 192 ARG A N 1
ATOM 2672 C CA . ARG A 1 192 ? -47.759 12.120 -26.118 1.00 37.96 192 ARG A CA 1
ATOM 2673 C C . ARG A 1 192 ? -48.640 11.396 -25.103 1.00 27.69 192 ARG A C 1
ATOM 2674 O O . ARG A 1 192 ? -48.277 10.344 -24.572 1.00 28.41 192 ARG A O 1
ATOM 2695 N N . PRO A 1 193 ? -49.834 11.920 -24.842 1.00 27.32 193 PRO A N 1
ATOM 2696 C CA . PRO A 1 193 ? -50.748 11.230 -23.926 1.00 31.03 193 PRO A CA 1
ATOM 2697 C C . PRO A 1 193 ? -51.253 9.928 -24.531 1.00 32.93 193 PRO A C 1
ATOM 2698 O O . PRO A 1 193 ? -51.193 9.703 -25.742 1.00 31.67 193 PRO A O 1
ATOM 2709 N N . ILE A 1 194 ? -51.775 9.061 -23.665 1.00 28.26 194 ILE A N 1
ATOM 2710 C CA . ILE A 1 194 ? -52.338 7.794 -24.100 1.00 25.40 194 ILE A CA 1
ATOM 2711 C C . ILE A 1 194 ? -53.787 7.716 -23.660 1.00 27.24 194 ILE A C 1
ATOM 2712 O O . ILE A 1 194 ? -54.240 8.432 -22.759 1.00 31.29 194 ILE A O 1
ATOM 2728 N N . THR A 1 195 ? -54.515 6.813 -24.304 1.00 29.56 195 THR A N 1
ATOM 2729 C CA . THR A 1 195 ? -55.842 6.436 -23.848 1.00 30.96 195 THR A CA 1
ATOM 2730 C C . THR A 1 195 ? -55.782 5.094 -23.127 1.00 31.92 195 THR A C 1
ATOM 2731 O O . THR A 1 195 ? -54.826 4.323 -23.270 1.00 31.34 195 THR A O 1
ATOM 2742 N N . LEU A 1 196 ? -56.848 4.801 -22.378 1.00 28.73 196 LEU A N 1
ATOM 2743 C CA . LEU A 1 196 ? -56.963 3.486 -21.762 1.00 29.12 196 LEU A CA 1
ATOM 2744 C C . LEU A 1 196 ? -57.009 2.397 -22.827 1.00 31.90 196 LEU A C 1
ATOM 2745 O O . LEU A 1 196 ? -56.482 1.292 -22.635 1.00 27.42 196 LEU A O 1
ATOM 2761 N N . GLU A 1 197 ? -57.619 2.699 -23.972 1.00 31.51 197 GLU A N 1
ATOM 2762 C CA . GLU A 1 197 ? -57.603 1.767 -25.084 1.00 30.63 197 GLU A CA 1
ATOM 2763 C C . GLU A 1 197 ? -56.176 1.504 -25.556 1.00 29.81 197 GLU A C 1
ATOM 2764 O O . GLU A 1 197 ? -55.815 0.359 -25.867 1.00 29.29 197 GLU A O 1
ATOM 2776 N N . ASP A 1 198 ? -55.349 2.553 -25.627 1.00 28.41 198 ASP A N 1
ATOM 2777 C CA . ASP A 1 198 ? -53.948 2.367 -25.989 1.00 23.32 198 ASP A CA 1
ATOM 2778 C C . ASP A 1 198 ? -53.278 1.382 -25.043 1.00 26.01 198 ASP A C 1
ATOM 2779 O O . ASP A 1 198 ? -52.471 0.537 -25.459 1.00 27.04 198 ASP A O 1
ATOM 2788 N N . HIS A 1 199 ? -53.553 1.538 -23.754 1.00 26.41 199 HIS A N 1
ATOM 2789 C CA . HIS A 1 199 ? -52.946 0.685 -22.741 1.00 24.29 199 HIS A CA 1
ATOM 2790 C C . HIS A 1 199 ? -53.369 -0.763 -22.939 1.00 22.39 199 HIS A C 1
ATOM 2791 O O . HIS A 1 199 ? -52.538 -1.679 -22.941 1.00 25.73 199 HIS A O 1
ATOM 2805 N N . GLN A 1 200 ? -54.654 -0.975 -23.194 1.00 27.36 200 GLN A N 1
ATOM 2806 C CA . GLN A 1 200 ? -55.191 -2.326 -23.299 1.00 25.82 200 GLN A CA 1
ATOM 2807 C C . GLN A 1 200 ? -54.742 -3.010 -24.577 1.00 30.23 200 GLN A C 1
ATOM 2808 O O . GLN A 1 200 ? -54.611 -4.238 -24.601 1.00 28.60 200 GLN A O 1
ATOM 2822 N N . ASN A 1 201 ? -54.495 -2.232 -25.641 1.00 26.50 201 ASN A N 1
ATOM 2823 C CA . ASN A 1 201 ? -54.007 -2.770 -26.908 1.00 24.95 201 ASN A CA 1
ATOM 2824 C C . ASN A 1 201 ? -52.508 -3.042 -26.900 1.00 28.65 201 ASN A C 1
ATOM 2825 O O . ASN A 1 201 ? -52.025 -3.750 -27.788 1.00 29.47 201 ASN A O 1
ATOM 2836 N N . SER A 1 202 ? -51.760 -2.489 -25.942 1.00 27.05 202 SER A N 1
ATOM 2837 C CA . SER A 1 202 ? -50.321 -2.685 -25.950 1.00 25.60 202 SER A CA 1
ATOM 2838 C C . SER A 1 202 ? -49.989 -4.118 -25.551 1.00 23.99 202 SER A C 1
ATOM 2839 O O . SER A 1 202 ? -50.693 -4.743 -24.763 1.00 25.17 202 SER A O 1
ATOM 2847 N N . ARG A 1 203 ? -48.897 -4.627 -26.109 1.00 21.69 203 ARG A N 1
ATOM 2848 C CA . ARG A 1 203 ? -48.594 -6.051 -26.041 1.00 24.69 203 ARG A CA 1
ATOM 2849 C C . ARG A 1 203 ? -48.347 -6.491 -24.601 1.00 23.29 203 ARG A C 1
ATOM 2850 O O . ARG A 1 203 ? -47.952 -5.698 -23.748 1.00 22.90 203 ARG A O 1
ATOM 2871 N N . TRP A 1 204 ? -48.613 -7.768 -24.326 1.00 22.40 204 TRP A N 1
ATOM 2872 C CA . TRP A 1 204 ? -48.257 -8.329 -23.030 1.00 22.22 204 TRP A CA 1
ATOM 2873 C C . TRP A 1 204 ? -46.747 -8.398 -22.901 1.00 24.01 204 TRP A C 1
ATOM 2874 O O . TRP A 1 204 ? -46.049 -8.802 -23.831 1.00 26.83 204 TRP A O 1
ATOM 2895 N N . ILE A 1 205 ? -46.252 -8.032 -21.721 1.00 21.16 205 ILE A N 1
ATOM 2896 C CA . ILE A 1 205 ? -44.874 -8.304 -21.336 1.00 19.61 205 ILE A CA 1
ATOM 2897 C C . ILE A 1 205 ? -44.919 -9.572 -20.484 1.00 27.13 205 ILE A C 1
ATOM 2898 O O . ILE A 1 205 ? -44.434 -10.641 -20.888 1.00 24.25 205 ILE A O 1
ATOM 2914 N N . VAL A 1 206 ? -45.541 -9.468 -19.317 1.00 23.09 206 VAL A N 1
ATOM 2915 C CA . VAL A 1 206 ? -45.767 -10.608 -18.433 1.00 22.00 206 VAL A CA 1
ATOM 2916 C C . VAL A 1 206 ? -47.119 -10.391 -17.774 1.00 20.12 206 VAL A C 1
ATOM 2917 O O . VAL A 1 206 ? -47.314 -9.395 -17.064 1.00 22.01 206 VAL A O 1
ATOM 2930 N N . GLU A 1 207 ? -48.069 -11.283 -18.048 1.00 21.57 207 GLU A N 1
ATOM 2931 C CA . GLU A 1 207 ? -49.405 -11.071 -17.527 1.00 21.03 207 GLU A CA 1
ATOM 2932 C C . GLU A 1 207 ? -49.316 -10.942 -16.013 1.00 23.11 207 GLU A C 1
ATOM 2933 O O . GLU A 1 207 ? -48.634 -11.756 -15.372 1.00 24.78 207 GLU A O 1
ATOM 2945 N N . PRO A 1 208 ? -50.013 -9.974 -15.401 1.00 22.65 208 PRO A N 1
ATOM 2946 C CA . PRO A 1 208 ? -51.035 -9.087 -15.998 1.00 20.98 208 PRO A CA 1
ATOM 2947 C C . PRO A 1 208 ? -50.543 -7.711 -16.440 1.00 25.57 208 PRO A C 1
ATOM 2948 O O . PRO A 1 208 ? -51.327 -6.755 -16.425 1.00 26.41 208 PRO A O 1
ATOM 2959 N N . LEU A 1 209 ? -49.269 -7.593 -16.794 1.00 21.80 209 LEU A N 1
ATOM 2960 C CA . LEU A 1 209 ? -48.671 -6.307 -17.162 1.00 19.54 209 LEU A CA 1
ATOM 2961 C C . LEU A 1 209 ? -48.537 -6.189 -18.679 1.00 22.27 209 LEU A C 1
ATOM 2962 O O . LEU A 1 209 ? -47.873 -7.013 -19.320 1.00 23.61 209 LEU A O 1
ATOM 2978 N N . HIS A 1 210 ? -49.114 -5.121 -19.228 1.00 22.00 210 HIS A N 1
ATOM 2979 C CA . HIS A 1 210 ? -48.913 -4.696 -20.601 1.00 23.42 210 HIS A CA 1
ATOM 2980 C C . HIS A 1 210 ? -47.603 -3.918 -20.722 1.00 23.26 210 HIS A C 1
ATOM 2981 O O . HIS A 1 210 ? -47.044 -3.430 -19.742 1.00 22.81 210 HIS A O 1
ATOM 2995 N N . LEU A 1 211 ? -47.182 -3.700 -21.962 1.00 23.91 211 LEU A N 1
ATOM 2996 C CA . LEU A 1 211 ? -46.042 -2.818 -22.208 1.00 22.43 211 LEU A CA 1
ATOM 2997 C C . LEU A 1 211 ? -46.227 -1.458 -21.539 1.00 20.68 211 LEU A C 1
ATOM 2998 O O . LEU A 1 211 ? -45.300 -0.936 -20.911 1.00 21.85 211 LEU A O 1
ATOM 3014 N N . LEU A 1 212 ? -47.429 -0.884 -21.616 1.00 22.64 212 LEU A N 1
ATOM 3015 C CA . LEU A 1 212 ? -47.625 0.442 -21.056 1.00 22.89 212 LEU A CA 1
ATOM 3016 C C . LEU A 1 212 ? -47.821 0.447 -19.530 1.00 23.27 212 LEU A C 1
ATOM 3017 O O . LEU A 1 212 ? -48.004 1.524 -18.964 1.00 24.71 212 LEU A O 1
ATOM 3033 N N . ASP A 1 213 ? -47.717 -0.711 -18.846 1.00 22.61 213 ASP A N 1
ATOM 3034 C CA . ASP A 1 213 ? -47.601 -0.750 -17.384 1.00 21.24 213 ASP A CA 1
ATOM 3035 C C . ASP A 1 213 ? -46.166 -0.601 -16.909 1.00 21.26 213 ASP A C 1
ATOM 3036 O O . ASP A 1 213 ? -45.939 -0.510 -15.694 1.00 23.91 213 ASP A O 1
ATOM 3045 N N . CYS A 1 214 ? -45.206 -0.575 -17.831 1.00 24.69 214 CYS A N 1
ATOM 3046 C CA . CYS A 1 214 ? -43.787 -0.672 -17.523 1.00 21.76 214 CYS A CA 1
ATOM 3047 C C . CYS A 1 214 ? -43.072 0.588 -17.968 1.00 27.27 214 CYS A C 1
ATOM 3048 O O . CYS A 1 214 ? -43.259 1.027 -19.101 1.00 30.66 214 CYS A O 1
ATOM 3056 N N . CYS A 1 215 ? -42.219 1.135 -17.104 1.00 24.37 215 CYS A N 1
ATOM 3057 C CA . CYS A 1 215 ? -41.458 2.312 -17.516 1.00 30.90 215 CYS A CA 1
ATOM 3058 C C . CYS A 1 215 ? -40.234 1.886 -18.344 1.00 29.20 215 CYS A C 1
ATOM 3059 O O . CYS A 1 215 ? -39.785 0.740 -18.311 1.00 25.34 215 CYS A O 1
ATOM 3067 N N . GLN A 1 216 ? -39.722 2.816 -19.133 1.00 24.07 216 GLN A N 1
ATOM 3068 C CA . GLN A 1 216 ? -38.500 2.572 -19.892 1.00 24.09 216 GLN A CA 1
ATOM 3069 C C . GLN A 1 216 ? -37.301 3.052 -19.081 1.00 24.36 216 GLN A C 1
ATOM 3070 O O . GLN A 1 216 ? -37.431 3.836 -18.136 1.00 27.58 216 GLN A O 1
ATOM 3084 N N . GLU A 1 217 ? -36.123 2.586 -19.468 1.00 23.29 217 GLU A N 1
ATOM 3085 C CA . GLU A 1 217 ? -34.916 3.052 -18.813 1.00 21.98 217 GLU A CA 1
ATOM 3086 C C . GLU A 1 217 ? -34.492 4.424 -19.344 1.00 23.99 217 GLU A C 1
ATOM 3087 O O . GLU A 1 217 ? -34.875 4.855 -20.440 1.00 25.32 217 GLU A O 1
ATOM 3099 N N . SER A 1 218 ? -33.662 5.103 -18.542 1.00 21.03 218 SER A N 1
ATOM 3100 C CA . SER A 1 218 ? -33.267 6.475 -18.790 1.00 23.55 218 SER A CA 1
ATOM 3101 C C . SER A 1 218 ? -31.775 6.664 -18.561 1.00 24.26 218 SER A C 1
ATOM 3102 O O . SER A 1 218 ? -31.144 5.939 -17.786 1.00 22.70 218 SER A O 1
ATOM 3110 N N . ASP A 1 219 ? -31.231 7.677 -19.240 1.00 20.82 219 ASP A N 1
ATOM 3111 C CA . ASP A 1 219 ? -29.941 8.263 -18.927 1.00 22.43 219 ASP A CA 1
ATOM 3112 C C . ASP A 1 219 ? -30.200 9.617 -18.276 1.00 23.76 219 ASP A C 1
ATOM 3113 O O . ASP A 1 219 ? -31.036 10.394 -18.755 1.00 23.75 219 ASP A O 1
ATOM 3122 N N . GLY A 1 220 ? -29.491 9.904 -17.198 1.00 22.63 220 GLY A N 1
ATOM 3123 C CA . GLY A 1 220 ? -29.620 11.202 -16.573 1.00 20.67 220 GLY A CA 1
ATOM 3124 C C . GLY A 1 220 ? -29.178 11.199 -15.122 1.00 22.68 220 GLY A C 1
ATOM 3125 O O . GLY A 1 220 ? -28.837 10.161 -14.549 1.00 22.47 220 GLY A O 1
ATOM 3129 N N . GLY A 1 221 ? -29.188 12.396 -14.551 1.00 22.65 221 GLY A N 1
ATOM 3130 C CA . GLY A 1 221 ? -28.796 12.595 -13.153 1.00 20.98 221 GLY A CA 1
ATOM 3131 C C . GLY A 1 221 ? -29.719 13.569 -12.451 1.00 21.35 221 GLY A C 1
ATOM 3132 O O . GLY A 1 221 ? -30.276 14.483 -13.062 1.00 23.41 221 GLY A O 1
ATOM 3136 N N . GLN A 1 222 ? -29.897 13.342 -11.141 1.00 21.39 222 GLN A N 1
ATOM 3137 C CA . GLN A 1 222 ? -30.758 14.154 -10.288 1.00 20.81 222 GLN A CA 1
ATOM 3138 C C . GLN A 1 222 ? -30.055 14.388 -8.961 1.00 24.36 222 GLN A C 1
ATOM 3139 O O . GLN A 1 222 ? -29.503 13.448 -8.375 1.00 22.68 222 GLN A O 1
ATOM 3153 N N . ALA A 1 223 ? -30.115 15.632 -8.464 1.00 21.78 223 ALA A N 1
ATOM 3154 C CA . ALA A 1 223 ? -29.504 15.974 -7.184 1.00 23.50 223 ALA A CA 1
ATOM 3155 C C . ALA A 1 223 ? -30.435 16.874 -6.389 1.00 23.83 223 ALA A C 1
ATOM 3156 O O . ALA A 1 223 ? -31.325 17.516 -6.939 1.00 23.06 223 ALA A O 1
ATOM 3163 N N . LEU A 1 224 ? -30.252 16.850 -5.068 1.00 21.82 224 LEU A N 1
ATOM 3164 C CA . LEU A 1 224 ? -31.100 17.554 -4.106 1.00 25.75 224 LEU A CA 1
ATOM 3165 C C . LEU A 1 224 ? -30.198 18.086 -3.001 1.00 24.38 224 LEU A C 1
ATOM 3166 O O . LEU A 1 224 ? -29.369 17.333 -2.494 1.00 23.63 224 LEU A O 1
ATOM 3182 N N . VAL A 1 225 ? -30.382 19.356 -2.605 1.00 22.81 225 VAL A N 1
ATOM 3183 C CA . VAL A 1 225 ? -29.590 19.998 -1.552 1.00 24.67 225 VAL A CA 1
ATOM 3184 C C . VAL A 1 225 ? -30.437 20.121 -0.290 1.00 23.84 225 VAL A C 1
ATOM 3185 O O . VAL A 1 225 ? -31.518 20.718 -0.312 1.00 26.00 225 VAL A O 1
ATOM 3198 N N . VAL A 1 226 ? -29.924 19.593 0.819 1.00 23.83 226 VAL A N 1
ATOM 3199 C CA . VAL A 1 226 ? -30.628 19.600 2.099 1.00 23.09 226 VAL A CA 1
ATOM 3200 C C . VAL A 1 226 ? -29.819 20.451 3.067 1.00 26.85 226 VAL A C 1
ATOM 3201 O O . VAL A 1 226 ? -28.599 20.285 3.174 1.00 25.95 226 VAL A O 1
ATOM 3214 N N . VAL A 1 227 ? -30.498 21.364 3.770 1.00 24.32 227 VAL A N 1
ATOM 3215 C CA . VAL A 1 227 ? -29.873 22.211 4.780 1.00 24.55 227 VAL A CA 1
ATOM 3216 C C . VAL A 1 227 ? -30.813 22.301 5.975 1.00 29.65 227 VAL A C 1
ATOM 3217 O O . VAL A 1 227 ? -31.938 21.793 5.945 1.00 29.53 227 VAL A O 1
ATOM 3230 N N . SER A 1 228 ? -30.377 22.999 7.032 1.00 27.91 228 SER A N 1
ATOM 3231 C CA . SER A 1 228 ? -31.316 23.245 8.112 1.00 27.05 228 SER A CA 1
ATOM 3232 C C . SER A 1 228 ? -32.452 24.134 7.615 1.00 27.48 228 SER A C 1
ATOM 3233 O O . SER A 1 228 ? -32.296 24.937 6.689 1.00 32.69 228 SER A O 1
ATOM 3241 N N . THR A 1 229 ? -33.613 23.999 8.250 1.00 32.30 229 THR A N 1
ATOM 3242 C CA . THR A 1 229 ? -34.726 24.861 7.888 1.00 28.69 229 THR A CA 1
ATOM 3243 C C . THR A 1 229 ? -34.374 26.336 8.108 1.00 34.17 229 THR A C 1
ATOM 3244 O O . THR A 1 229 ? -34.725 27.186 7.282 1.00 31.08 229 THR A O 1
ATOM 3255 N N . GLU A 1 230 ? -33.639 26.650 9.183 1.00 34.91 230 GLU A N 1
ATOM 3256 C CA . GLU A 1 230 ? -33.208 28.032 9.428 1.00 31.89 230 GLU A CA 1
ATOM 3257 C C . GLU A 1 230 ? -32.351 28.542 8.275 1.00 41.24 230 GLU A C 1
ATOM 3258 O O . GLU A 1 230 ? -32.567 29.652 7.766 1.00 35.77 230 GLU A O 1
ATOM 3270 N N . ARG A 1 231 ? -31.383 27.728 7.830 1.00 34.13 231 ARG A N 1
ATOM 3271 C CA A ARG A 1 231 ? -30.560 28.103 6.685 0.50 21.64 231 ARG A CA 1
ATOM 3272 C CA B ARG A 1 231 ? -30.556 28.101 6.686 0.50 60.27 231 ARG A CA 1
ATOM 3273 C C . ARG A 1 231 ? -31.390 28.259 5.423 1.00 32.16 231 ARG A C 1
ATOM 3274 O O . ARG A 1 231 ? -31.199 29.210 4.652 1.00 35.54 231 ARG A O 1
ATOM 3315 N N . ALA A 1 232 ? -32.320 27.325 5.177 1.00 30.10 232 ALA A N 1
ATOM 3316 C CA . ALA A 1 232 ? -33.116 27.378 3.959 1.00 28.42 232 ALA A CA 1
ATOM 3317 C C . ALA A 1 232 ? -33.893 28.684 3.861 1.00 34.85 232 ALA A C 1
ATOM 3318 O O . ALA A 1 232 ? -34.114 29.191 2.760 1.00 32.24 232 ALA A O 1
ATOM 3325 N N . ARG A 1 233 ? -34.310 29.235 4.996 1.00 32.25 233 ARG A N 1
ATOM 3326 C CA . ARG A 1 233 ? -35.071 30.484 4.991 1.00 31.50 233 ARG A CA 1
ATOM 3327 C C . ARG A 1 233 ? -34.275 31.659 4.438 1.00 44.16 233 ARG A C 1
ATOM 3328 O O . ARG A 1 233 ? -34.878 32.641 3.992 1.00 38.39 233 ARG A O 1
ATOM 3349 N N . ASP A 1 234 ? -32.947 31.589 4.448 1.00 32.13 234 ASP A N 1
ATOM 3350 C CA . ASP A 1 234 ? -32.116 32.630 3.856 1.00 34.29 234 ASP A CA 1
ATOM 3351 C C . ASP A 1 234 ? -31.693 32.328 2.427 1.00 45.63 234 ASP A C 1
ATOM 3352 O O . ASP A 1 234 ? -31.014 33.149 1.809 1.00 35.63 234 ASP A O 1
ATOM 3361 N N . LEU A 1 235 ? -32.094 31.199 1.875 1.00 36.84 235 LEU A N 1
ATOM 3362 C CA . LEU A 1 235 ? -31.763 30.835 0.510 1.00 33.98 235 LEU A CA 1
ATOM 3363 C C . LEU A 1 235 ? -32.892 31.243 -0.444 1.00 31.54 235 LEU A C 1
ATOM 3364 O O . LEU A 1 235 ? -33.947 31.715 -0.013 1.00 35.85 235 LEU A O 1
ATOM 3380 N N . PRO A 1 236 ? -32.704 31.066 -1.763 1.00 41.98 236 PRO A N 1
ATOM 3381 C CA . PRO A 1 236 ? -33.610 31.720 -2.735 1.00 39.17 236 PRO A CA 1
ATOM 3382 C C . PRO A 1 236 ? -35.042 31.214 -2.785 1.00 36.79 236 PRO A C 1
ATOM 3383 O O . PRO A 1 236 ? -35.954 32.014 -3.039 1.00 40.47 236 PRO A O 1
ATOM 3394 N N . HIS A 1 237 ? -35.277 29.901 -2.620 1.00 30.74 237 HIS A N 1
ATOM 3395 C CA . HIS A 1 237 ? -36.600 29.333 -2.852 1.00 34.37 237 HIS A CA 1
ATOM 3396 C C . HIS A 1 237 ? -37.385 29.194 -1.555 1.00 32.95 237 HIS A C 1
ATOM 3397 O O . HIS A 1 237 ? -36.811 29.106 -0.463 1.00 34.62 237 HIS A O 1
ATOM 3411 N N . PRO A 1 238 ? -38.706 29.121 -1.642 1.00 33.73 238 PRO A N 1
ATOM 3412 C CA . PRO A 1 238 ? -39.483 28.629 -0.507 1.00 35.33 238 PRO A CA 1
ATOM 3413 C C . PRO A 1 238 ? -38.922 27.296 -0.058 1.00 30.30 238 PRO A C 1
ATOM 3414 O O . PRO A 1 238 ? -38.721 26.403 -0.900 1.00 33.84 238 PRO A O 1
ATOM 3425 N N . PRO A 1 239 ? -38.583 27.134 1.225 1.00 32.23 239 PRO A N 1
ATOM 3426 C CA . PRO A 1 239 ? -38.042 25.848 1.683 1.00 30.71 239 PRO A CA 1
ATOM 3427 C C . PRO A 1 239 ? -39.092 24.758 1.610 1.00 29.98 239 PRO A C 1
ATOM 3428 O O . PRO A 1 239 ? -40.272 24.986 1.897 1.00 32.15 239 PRO A O 1
ATOM 3439 N N . ALA A 1 240 ? -38.651 23.553 1.230 1.00 30.10 240 ALA A N 1
ATOM 3440 C CA . ALA A 1 240 ? -39.503 22.375 1.233 1.00 31.91 240 ALA A CA 1
ATOM 3441 C C . ALA A 1 240 ? -39.105 21.614 2.493 1.00 31.80 240 ALA A C 1
ATOM 3442 O O . ALA A 1 240 ? -38.109 20.901 2.507 1.00 26.55 240 ALA A O 1
ATOM 3449 N N . LEU A 1 241 ? -39.840 21.827 3.579 1.00 25.09 241 LEU A N 1
ATOM 3450 C CA . LEU A 1 241 ? -39.415 21.274 4.849 1.00 23.91 241 LEU A CA 1
ATOM 3451 C C . LEU A 1 241 ? -39.624 19.773 4.845 1.00 25.45 241 LEU A C 1
ATOM 3452 O O . LEU A 1 241 ? -40.624 19.270 4.324 1.00 29.68 241 LEU A O 1
ATOM 3468 N N . ILE A 1 242 ? -38.697 19.071 5.477 1.00 28.29 242 ILE A N 1
ATOM 3469 C CA . ILE A 1 242 ? -38.769 17.625 5.601 1.00 25.63 242 ILE A CA 1
ATOM 3470 C C . ILE A 1 242 ? -39.498 17.352 6.917 1.00 27.07 242 ILE A C 1
ATOM 3471 O O . ILE A 1 242 ? -38.892 17.211 7.983 1.00 28.57 242 ILE A O 1
ATOM 3487 N N . TRP A 1 243 ? -40.825 17.257 6.822 1.00 26.65 243 TRP A N 1
ATOM 3488 C CA . TRP A 1 243 ? -41.674 16.985 7.979 1.00 26.08 243 TRP A CA 1
ATOM 3489 C C . TRP A 1 243 ? -41.756 15.509 8.324 1.00 30.41 243 TRP A C 1
ATOM 3490 O O . TRP A 1 243 ? -41.968 15.160 9.494 1.00 28.03 243 TRP A O 1
ATOM 3511 N N . GLY A 1 244 ? -41.620 14.645 7.331 1.00 28.78 244 GLY A N 1
ATOM 3512 C CA . GLY A 1 244 ? -41.493 13.229 7.569 1.00 21.78 244 GLY A CA 1
ATOM 3513 C C . GLY A 1 244 ? -40.437 12.652 6.656 1.00 23.76 244 GLY A C 1
ATOM 3514 O O . GLY A 1 244 ? -40.315 13.050 5.491 1.00 24.72 244 GLY A O 1
ATOM 3518 N N . ALA A 1 245 ? -39.667 11.724 7.196 1.00 22.35 245 ALA A N 1
ATOM 3519 C CA . ALA A 1 245 ? -38.657 11.003 6.420 1.00 21.14 245 ALA A CA 1
ATOM 3520 C C . ALA A 1 245 ? -38.465 9.667 7.095 1.00 22.64 245 ALA A C 1
ATOM 3521 O O . ALA A 1 245 ? -38.112 9.628 8.276 1.00 23.50 245 ALA A O 1
ATOM 3528 N N . ALA A 1 246 ? -38.690 8.577 6.361 1.00 23.00 246 ALA A N 1
ATOM 3529 C CA . ALA A 1 246 ? -38.769 7.273 6.990 1.00 20.18 246 ALA A CA 1
ATOM 3530 C C . ALA A 1 246 ? -38.285 6.200 6.027 1.00 19.78 246 ALA A C 1
ATOM 3531 O O . ALA A 1 246 ? -38.450 6.324 4.800 1.00 22.05 246 ALA A O 1
ATOM 3538 N N . GLN A 1 247 ? -37.734 5.135 6.610 1.00 22.71 247 GLN A N 1
ATOM 3539 C CA . GLN A 1 247 ? -37.397 3.883 5.933 1.00 21.77 247 GLN A CA 1
ATOM 3540 C C . GLN A 1 247 ? -38.296 2.778 6.454 1.00 20.90 247 GLN A C 1
ATOM 3541 O O . GLN A 1 247 ? -38.799 2.843 7.572 1.00 20.47 247 GLN A O 1
ATOM 3555 N N . GLY A 1 248 ? -38.445 1.731 5.657 1.00 19.51 248 GLY A N 1
ATOM 3556 C CA . GLY A 1 248 ? -39.226 0.596 6.087 1.00 18.94 248 GLY A CA 1
ATOM 3557 C C . GLY A 1 248 ? -38.854 -0.676 5.370 1.00 18.77 248 GLY A C 1
ATOM 3558 O O . GLY A 1 248 ? -38.784 -0.715 4.138 1.00 20.80 248 GLY A O 1
ATOM 3562 N N . SER A 1 249 ? -38.640 -1.722 6.151 1.00 19.49 249 SER A N 1
ATOM 3563 C CA . SER A 1 249 ? -38.443 -3.072 5.647 1.00 19.72 249 SER A CA 1
ATOM 3564 C C . SER A 1 249 ? -39.314 -3.979 6.491 1.00 20.68 249 SER A C 1
ATOM 3565 O O . SER A 1 249 ? -39.336 -3.846 7.716 1.00 21.89 249 SER A O 1
ATOM 3573 N N . GLY A 1 250 ? -40.074 -4.869 5.834 1.00 21.25 250 GLY A N 1
ATOM 3574 C CA . GLY A 1 250 ? -41.100 -5.619 6.525 1.00 20.44 250 GLY A CA 1
ATOM 3575 C C . GLY A 1 250 ? -40.626 -6.957 7.017 1.00 23.11 250 GLY A C 1
ATOM 3576 O O . GLY A 1 250 ? -39.497 -7.391 6.790 1.00 23.43 250 GLY A O 1
ATOM 3580 N N . TYR A 1 251 ? -41.506 -7.607 7.767 1.00 22.72 251 TYR A N 1
ATOM 3581 C CA A TYR A 1 251 ? -41.275 -8.986 8.155 0.56 25.68 251 TYR A CA 1
ATOM 3582 C CA B TYR A 1 251 ? -41.273 -8.990 8.159 0.44 20.50 251 TYR A CA 1
ATOM 3583 C C . TYR A 1 251 ? -41.052 -9.844 6.917 1.00 20.88 251 TYR A C 1
ATOM 3584 O O . TYR A 1 251 ? -41.760 -9.703 5.918 1.00 22.16 251 TYR A O 1
ATOM 3619 N N . ASP A 1 252 ? -40.064 -10.736 6.985 1.00 19.57 252 ASP A N 1
ATOM 3620 C CA . ASP A 1 252 ? -39.702 -11.599 5.866 1.00 21.49 252 ASP A CA 1
ATOM 3621 C C . ASP A 1 252 ? -39.602 -10.822 4.552 1.00 23.25 252 ASP A C 1
ATOM 3622 O O . ASP A 1 252 ? -40.230 -11.144 3.551 1.00 20.60 252 ASP A O 1
ATOM 3631 N N . GLN A 1 253 ? -38.778 -9.778 4.571 1.00 19.20 253 GLN A N 1
ATOM 3632 C CA . GLN A 1 253 ? -38.544 -8.965 3.396 1.00 18.81 253 GLN A CA 1
ATOM 3633 C C . GLN A 1 253 ? -37.524 -9.613 2.468 1.00 20.11 253 GLN A C 1
ATOM 3634 O O . GLN A 1 253 ? -36.449 -10.039 2.909 1.00 19.85 253 GLN A O 1
ATOM 3648 N N . HIS A 1 254 ? -37.852 -9.661 1.169 1.00 20.41 254 HIS A N 1
ATOM 3649 C CA . HIS A 1 254 ? -36.936 -10.077 0.107 1.00 19.90 254 HIS A CA 1
ATOM 3650 C C . HIS A 1 254 ? -36.783 -8.926 -0.883 1.00 19.29 254 HIS A C 1
ATOM 3651 O O . HIS A 1 254 ? -37.507 -7.938 -0.836 1.00 20.11 254 HIS A O 1
ATOM 3665 N N . MET A 1 255 ? -35.815 -9.061 -1.776 1.00 20.03 255 MET A N 1
ATOM 3666 C CA A MET A 1 255 ? -35.556 -8.075 -2.816 0.40 20.88 255 MET A CA 1
ATOM 3667 C CA B MET A 1 255 ? -35.563 -8.071 -2.819 0.60 17.78 255 MET A CA 1
ATOM 3668 C C . MET A 1 255 ? -36.479 -8.376 -3.996 1.00 16.42 255 MET A C 1
ATOM 3669 O O . MET A 1 255 ? -36.199 -9.277 -4.804 1.00 20.57 255 MET A O 1
ATOM 3696 N N . MET A 1 256 ? -37.595 -7.659 -4.056 1.00 19.07 256 MET A N 1
ATOM 3697 C CA . MET A 1 256 ? -38.638 -7.703 -5.074 1.00 19.27 256 MET A CA 1
ATOM 3698 C C . MET A 1 256 ? -39.483 -8.959 -5.035 1.00 21.72 256 MET A C 1
ATOM 3699 O O . MET A 1 256 ? -40.429 -9.054 -5.820 1.00 18.78 256 MET A O 1
ATOM 3713 N N . THR A 1 257 ? -39.215 -9.900 -4.136 1.00 18.75 257 THR A N 1
ATOM 3714 C CA . THR A 1 257 ? -39.836 -11.219 -4.217 1.00 16.33 257 THR A CA 1
ATOM 3715 C C . THR A 1 257 ? -40.312 -11.718 -2.848 1.00 17.39 257 THR A C 1
ATOM 3716 O O . THR A 1 257 ? -40.149 -12.902 -2.518 1.00 20.10 257 THR A O 1
ATOM 3727 N N . SER A 1 258 ? -40.929 -10.831 -2.058 1.00 18.16 258 SER A N 1
ATOM 3728 C CA . SER A 1 258 ? -41.452 -11.207 -0.733 1.00 18.48 258 SER A CA 1
ATOM 3729 C C . SER A 1 258 ? -42.777 -11.956 -0.896 1.00 19.36 258 SER A C 1
ATOM 3730 O O . SER A 1 258 ? -43.866 -11.457 -0.596 1.00 21.00 258 SER A O 1
ATOM 3738 N N . TYR A 1 259 ? -42.648 -13.196 -1.334 1.00 20.09 259 TYR A N 1
ATOM 3739 C CA . TYR A 1 259 ? -43.762 -14.032 -1.760 1.00 19.18 259 TYR A CA 1
ATOM 3740 C C . TYR A 1 259 ? -44.200 -15.025 -0.692 1.00 19.69 259 TYR A C 1
ATOM 3741 O O . TYR A 1 259 ? -45.061 -15.879 -0.964 1.00 20.71 259 TYR A O 1
ATOM 3759 N N . TYR A 1 260 ? -43.626 -14.949 0.501 1.00 19.05 260 TYR A N 1
ATOM 3760 C CA . TYR A 1 260 ? -43.742 -16.012 1.492 1.00 19.26 260 TYR A CA 1
ATOM 3761 C C . TYR A 1 260 ? -44.456 -15.547 2.754 1.00 19.71 260 TYR A C 1
ATOM 3762 O O . TYR A 1 260 ? -44.604 -16.330 3.708 1.00 22.93 260 TYR A O 1
ATOM 3780 N N . ARG A 1 261 ? -44.901 -14.301 2.778 1.00 24.60 261 ARG A N 1
ATOM 3781 C CA . ARG A 1 261 ? -45.687 -13.737 3.871 1.00 24.75 261 ARG A CA 1
ATOM 3782 C C . ARG A 1 261 ? -47.105 -14.279 3.857 1.00 25.41 261 ARG A C 1
ATOM 3783 O O . ARG A 1 261 ? -47.598 -14.743 2.834 1.00 25.95 261 ARG A O 1
ATOM 3804 N N . SER A 1 262 ? -47.798 -14.151 4.996 1.00 23.85 262 SER A N 1
ATOM 3805 C CA A SER A 1 262 ? -49.166 -14.650 5.059 0.71 22.76 262 SER A CA 1
ATOM 3806 C CA B SER A 1 262 ? -49.170 -14.643 5.063 0.29 33.65 262 SER A CA 1
ATOM 3807 C C . SER A 1 262 ? -50.024 -14.017 3.973 1.00 28.74 262 SER A C 1
ATOM 3808 O O . SER A 1 262 ? -50.842 -14.698 3.344 1.00 31.90 262 SER A O 1
ATOM 3823 N N . GLU A 1 263 ? -49.844 -12.720 3.737 1.00 23.92 263 GLU A N 1
ATOM 3824 C CA A GLU A 1 263 ? -50.508 -12.010 2.654 0.68 20.43 263 GLU A CA 1
ATOM 3825 C CA B GLU A 1 263 ? -50.509 -11.992 2.664 0.32 50.18 263 GLU A CA 1
ATOM 3826 C C . GLU A 1 263 ? -49.457 -11.250 1.854 1.00 22.13 263 GLU A C 1
ATOM 3827 O O . GLU A 1 263 ? -48.530 -10.659 2.432 1.00 28.64 263 GLU A O 1
ATOM 3850 N N . ILE A 1 264 ? -49.602 -11.268 0.528 1.00 22.62 264 ILE A N 1
ATOM 3851 C CA . ILE A 1 264 ? -48.612 -10.668 -0.363 1.00 22.37 264 ILE A CA 1
ATOM 3852 C C . ILE A 1 264 ? -49.207 -9.569 -1.238 1.00 27.01 264 ILE A C 1
ATOM 3853 O O . ILE A 1 264 ? -48.529 -9.058 -2.127 1.00 26.47 264 ILE A O 1
ATOM 3869 N N . THR A 1 265 ? -50.457 -9.187 -1.004 1.00 25.95 265 THR A N 1
ATOM 3870 C CA . THR A 1 265 ? -51.120 -8.236 -1.880 1.00 26.34 265 THR A CA 1
ATOM 3871 C C . THR A 1 265 ? -50.991 -6.797 -1.416 1.00 25.74 265 THR A C 1
ATOM 3872 O O . THR A 1 265 ? -51.292 -5.889 -2.193 1.00 26.71 265 THR A O 1
ATOM 3883 N N . GLY A 1 266 ? -50.559 -6.567 -0.188 1.00 22.75 266 GLY A N 1
ATOM 3884 C CA . GLY A 1 266 ? -50.231 -5.240 0.270 1.00 24.99 266 GLY A CA 1
ATOM 3885 C C . GLY A 1 266 ? -48.748 -4.970 0.097 1.00 22.94 266 GLY A C 1
ATOM 3886 O O . GLY A 1 266 ? -48.045 -5.657 -0.650 1.00 24.23 266 GLY A O 1
ATOM 3890 N N . ILE A 1 267 ? -48.275 -3.939 0.787 1.00 22.17 267 ILE A N 1
ATOM 3891 C CA . ILE A 1 267 ? -46.842 -3.638 0.839 1.00 22.12 267 ILE A CA 1
ATOM 3892 C C . ILE A 1 267 ? -46.560 -3.248 2.282 1.00 22.98 267 ILE A C 1
ATOM 3893 O O . ILE A 1 267 ? -46.512 -2.057 2.600 1.00 22.23 267 ILE A O 1
ATOM 3909 N N . PRO A 1 268 ? -46.398 -4.219 3.179 1.00 22.72 268 PRO A N 1
ATOM 3910 C CA . PRO A 1 268 ? -46.294 -3.891 4.609 1.00 25.37 268 PRO A CA 1
ATOM 3911 C C . PRO A 1 268 ? -45.176 -2.922 4.911 1.00 19.70 268 PRO A C 1
ATOM 3912 O O . PRO A 1 268 ? -45.290 -2.094 5.826 1.00 23.21 268 PRO A O 1
ATOM 3923 N N . GLU A 1 269 ? -44.079 -3.015 4.163 1.00 21.84 269 GLU A N 1
ATOM 3924 C CA . GLU A 1 269 ? -42.968 -2.113 4.417 1.00 21.30 269 GLU A CA 1
ATOM 3925 C C . GLU A 1 269 ? -43.318 -0.673 4.054 1.00 24.44 269 GLU A C 1
ATOM 3926 O O . GLU A 1 269 ? -42.793 0.265 4.674 1.00 20.67 269 GLU A O 1
ATOM 3938 N N . MET A 1 270 ? -44.231 -0.461 3.098 1.00 20.96 270 MET A N 1
ATOM 3939 C CA . MET A 1 270 ? -44.696 0.894 2.830 1.00 21.01 270 MET A CA 1
ATOM 3940 C C . MET A 1 270 ? -45.691 1.351 3.886 1.00 21.30 270 MET A C 1
ATOM 3941 O O . MET A 1 270 ? -45.719 2.539 4.219 1.00 22.62 270 MET A O 1
ATOM 3955 N N . GLY A 1 271 ? -46.489 0.439 4.436 1.00 22.69 271 GLY A N 1
ATOM 3956 C CA . GLY A 1 271 ? -47.307 0.798 5.583 1.00 24.97 271 GLY A CA 1
ATOM 3957 C C . GLY A 1 271 ? -46.467 1.287 6.747 1.00 24.87 271 GLY A C 1
ATOM 3958 O O . GLY A 1 271 ? -46.838 2.245 7.436 1.00 24.83 271 GLY A O 1
ATOM 3962 N N . LEU A 1 272 ? -45.314 0.651 6.965 1.00 23.97 272 LEU A N 1
ATOM 3963 C CA . LEU A 1 272 ? -44.425 1.035 8.055 1.00 25.88 272 LEU A CA 1
ATOM 3964 C C . LEU A 1 272 ? -43.807 2.401 7.798 1.00 26.26 272 LEU A C 1
ATOM 3965 O O . LEU A 1 272 ? -43.679 3.215 8.720 1.00 23.46 272 LEU A O 1
ATOM 3981 N N . VAL A 1 273 ? -43.395 2.668 6.552 1.00 22.66 273 VAL A N 1
ATOM 3982 C CA . VAL A 1 273 ? -42.989 4.025 6.176 1.00 21.53 273 VAL A CA 1
ATOM 3983 C C . VAL A 1 273 ? -44.086 5.025 6.493 1.00 23.75 273 VAL A C 1
ATOM 3984 O O . VAL A 1 273 ? -43.848 6.054 7.134 1.00 24.62 273 VAL A O 1
ATOM 3997 N N . GLY A 1 274 ? -45.303 4.745 6.043 1.00 21.80 274 GLY A N 1
ATOM 3998 C CA . GLY A 1 274 ? -46.373 5.723 6.218 1.00 23.18 274 GLY A CA 1
ATOM 3999 C C . GLY A 1 274 ? -46.675 6.011 7.678 1.00 23.20 274 GLY A C 1
ATOM 4000 O O . GLY A 1 274 ? -46.921 7.162 8.059 1.00 26.40 274 GLY A O 1
ATOM 4004 N N . GLN A 1 275 ? -46.691 4.969 8.512 1.00 25.15 275 GLN A N 1
ATOM 4005 C CA A GLN A 1 275 ? -46.948 5.164 9.935 0.66 20.63 275 GLN A CA 1
ATOM 4006 C CA B GLN A 1 275 ? -46.951 5.167 9.934 0.34 49.12 275 GLN A CA 1
ATOM 4007 C C . GLN A 1 275 ? -45.956 6.151 10.538 1.00 25.89 275 GLN A C 1
ATOM 4008 O O . GLN A 1 275 ? -46.339 7.042 11.317 1.00 27.98 275 GLN A O 1
ATOM 4035 N N . GLN A 1 276 ? -44.677 6.019 10.174 1.00 23.14 276 GLN A N 1
ATOM 4036 C CA . GLN A 1 276 ? -43.661 6.919 10.685 1.00 23.63 276 GLN A CA 1
ATOM 4037 C C . GLN A 1 276 ? -43.845 8.325 10.132 1.00 24.71 276 GLN A C 1
ATOM 4038 O O . GLN A 1 276 ? -43.668 9.309 10.861 1.00 25.37 276 GLN A O 1
ATOM 4052 N N . LEU A 1 277 ? -44.143 8.444 8.833 1.00 24.43 277 LEU A N 1
ATOM 4053 C CA . LEU A 1 277 ? -44.323 9.766 8.234 1.00 23.81 277 LEU A CA 1
ATOM 4054 C C . LEU A 1 277 ? -45.427 10.527 8.934 1.00 27.32 277 LEU A C 1
ATOM 4055 O O . LEU A 1 277 ? -45.288 11.724 9.208 1.00 26.14 277 LEU A O 1
ATOM 4071 N N . TYR A 1 278 ? -46.554 9.871 9.176 1.00 27.22 278 TYR A N 1
ATOM 4072 C CA . TYR A 1 278 ? -47.664 10.563 9.834 1.00 24.03 278 TYR A CA 1
ATOM 4073 C C . TYR A 1 278 ? -47.346 10.875 11.293 1.00 27.00 278 TYR A C 1
ATOM 4074 O O . TYR A 1 278 ? -47.711 11.947 11.802 1.00 29.38 278 TYR A O 1
ATOM 4092 N N . ALA A 1 279 ? -46.699 9.953 12.000 1.00 26.72 279 ALA A N 1
ATOM 4093 C CA . ALA A 1 279 ? -46.360 10.219 13.392 1.00 29.86 279 ALA A CA 1
ATOM 4094 C C . ALA A 1 279 ? -45.328 11.338 13.506 1.00 31.72 279 ALA A C 1
ATOM 4095 O O . ALA A 1 279 ? -45.413 12.186 14.409 1.00 29.87 279 ALA A O 1
ATOM 4102 N N . GLN A 1 280 ? -44.341 11.352 12.614 1.00 27.95 280 GLN A N 1
ATOM 4103 C CA . GLN A 1 280 ? -43.288 12.363 12.682 1.00 21.81 280 GLN A CA 1
ATOM 4104 C C . GLN A 1 280 ? -43.861 13.753 12.445 1.00 28.31 280 GLN A C 1
ATOM 4105 O O . GLN A 1 280 ? -43.523 14.716 13.146 1.00 29.58 280 GLN A O 1
ATOM 4119 N N . SER A 1 281 ? -44.691 13.873 11.421 1.00 28.39 281 SER A N 1
ATOM 4120 C CA . SER A 1 281 ? -45.170 15.154 10.930 1.00 29.52 281 SER A CA 1
ATOM 4121 C C . SER A 1 281 ? -46.384 15.666 11.677 1.00 31.10 281 SER A C 1
ATOM 4122 O O . SER A 1 281 ? -46.757 16.836 11.492 1.00 31.94 281 SER A O 1
ATOM 4130 N N . GLY A 1 282 ? -47.027 14.821 12.471 1.00 27.96 282 GLY A N 1
ATOM 4131 C CA . GLY A 1 282 ? -48.289 15.192 13.098 1.00 28.31 282 GLY A CA 1
ATOM 4132 C C . GLY A 1 282 ? -49.446 15.309 12.136 1.00 35.22 282 GLY A C 1
ATOM 4133 O O . GLY A 1 282 ? -50.445 15.950 12.459 1.00 32.24 282 GLY A O 1
ATOM 4137 N N . LEU A 1 283 ? -49.347 14.692 10.960 1.00 31.47 283 LEU A N 1
ATOM 4138 C CA . LEU A 1 283 ? -50.354 14.791 9.924 1.00 32.97 283 LEU A CA 1
ATOM 4139 C C . LEU A 1 283 ? -51.085 13.467 9.775 1.00 38.70 283 LEU A C 1
ATOM 4140 O O . LEU A 1 283 ? -50.633 12.410 10.234 1.00 37.03 283 LEU A O 1
ATOM 4156 N N . ASN A 1 284 ? -52.245 13.568 9.158 1.00 33.62 284 ASN A N 1
ATOM 4157 C CA . ASN A 1 284 ? -53.076 12.467 8.712 1.00 33.16 284 ASN A CA 1
ATOM 4158 C C . ASN A 1 284 ? -53.122 12.427 7.199 1.00 27.37 284 ASN A C 1
ATOM 4159 O O . ASN A 1 284 ? -52.757 13.395 6.522 1.00 35.74 284 ASN A O 1
ATOM 4170 N N . PRO A 1 285 ? -53.590 11.326 6.623 1.00 32.78 285 PRO A N 1
ATOM 4171 C CA . PRO A 1 285 ? -53.764 11.309 5.161 1.00 31.52 285 PRO A CA 1
ATOM 4172 C C . PRO A 1 285 ? -54.568 12.501 4.646 1.00 35.11 285 PRO A C 1
ATOM 4173 O O . PRO A 1 285 ? -54.244 13.064 3.588 1.00 33.45 285 PRO A O 1
ATOM 4184 N N . SER A 1 286 ? -55.613 12.914 5.373 1.00 35.48 286 SER A N 1
ATOM 4185 C CA . SER A 1 286 ? -56.438 14.025 4.910 1.00 37.98 286 SER A CA 1
ATOM 4186 C C . SER A 1 286 ? -55.644 15.318 4.768 1.00 39.22 286 SER A C 1
ATOM 4187 O O . SER A 1 286 ? -56.092 16.239 4.081 1.00 37.73 286 SER A O 1
ATOM 4195 N N . ASP A 1 287 ? -54.491 15.425 5.426 1.00 33.68 287 ASP A N 1
ATOM 4196 C CA . ASP A 1 287 ? -53.680 16.624 5.320 1.00 32.04 287 ASP A CA 1
ATOM 4197 C C . ASP A 1 287 ? -52.774 16.629 4.104 1.00 40.38 287 ASP A C 1
ATOM 4198 O O . ASP A 1 287 ? -52.131 17.648 3.845 1.00 32.05 287 ASP A O 1
ATOM 4207 N N . ILE A 1 288 ? -52.673 15.518 3.385 1.00 30.85 288 ILE A N 1
ATOM 4208 C CA . ILE A 1 288 ? -51.793 15.411 2.231 1.00 25.42 288 ILE A CA 1
ATOM 4209 C C . ILE A 1 288 ? -52.523 15.928 1.000 1.00 30.00 288 ILE A C 1
ATOM 4210 O O . ILE A 1 288 ? -53.594 15.422 0.648 1.00 33.45 288 ILE A O 1
ATOM 4226 N N . GLY A 1 289 ? -51.916 16.902 0.317 1.00 29.86 289 GLY A N 1
ATOM 4227 C CA . GLY A 1 289 ? -52.556 17.582 -0.793 1.00 32.70 289 GLY A CA 1
ATOM 4228 C C . GLY A 1 289 ? -52.084 17.113 -2.155 1.00 33.37 289 GLY A C 1
ATOM 4229 O O . GLY A 1 289 ? -52.651 17.492 -3.178 1.00 31.92 289 GLY A O 1
ATOM 4233 N N . ALA A 1 290 ? -51.056 16.271 -2.184 1.00 32.52 290 ALA A N 1
ATOM 4234 C CA . ALA A 1 290 ? -50.603 15.672 -3.431 1.00 26.93 290 ALA A CA 1
ATOM 4235 C C . ALA A 1 290 ? -49.731 14.474 -3.083 1.00 25.97 290 ALA A C 1
ATOM 4236 O O . ALA A 1 290 ? -49.165 14.415 -1.991 1.00 29.17 290 ALA A O 1
ATOM 4243 N N . ALA A 1 291 ? -49.610 13.530 -4.026 1.00 25.58 291 ALA A N 1
ATOM 4244 C CA . ALA A 1 291 ? -48.747 12.368 -3.808 1.00 25.23 291 ALA A CA 1
ATOM 4245 C C . ALA A 1 291 ? -47.882 12.073 -5.023 1.00 25.12 291 ALA A C 1
ATOM 4246 O O . ALA A 1 291 ? -48.357 12.084 -6.162 1.00 26.00 291 ALA A O 1
ATOM 4253 N N . ILE A 1 292 ? -46.618 11.760 -4.767 1.00 25.84 292 ILE A N 1
ATOM 4254 C CA . ILE A 1 292 ? -45.703 11.279 -5.789 1.00 26.17 292 ILE A CA 1
ATOM 4255 C C . ILE A 1 292 ? -45.476 9.809 -5.447 1.00 22.10 292 ILE A C 1
ATOM 4256 O O . ILE A 1 292 ? -44.755 9.503 -4.493 1.00 23.66 292 ILE A O 1
ATOM 4272 N N . LEU A 1 293 ? -46.149 8.905 -6.175 1.00 20.98 293 LEU A N 1
ATOM 4273 C CA . LEU A 1 293 ? -46.203 7.484 -5.844 1.00 25.79 293 LEU A CA 1
ATOM 4274 C C . LEU A 1 293 ? -45.366 6.718 -6.858 1.00 22.83 293 LEU A C 1
ATOM 4275 O O . LEU A 1 293 ? -45.655 6.740 -8.062 1.00 23.80 293 LEU A O 1
ATOM 4291 N N . TYR A 1 294 ? -44.309 6.069 -6.360 1.00 21.84 294 TYR A N 1
ATOM 4292 C CA . TYR A 1 294 ? -43.354 5.364 -7.206 1.00 21.46 294 TYR A CA 1
ATOM 4293 C C . TYR A 1 294 ? -44.064 4.391 -8.130 1.00 22.96 294 TYR A C 1
ATOM 4294 O O . TYR A 1 294 ? -44.860 3.549 -7.692 1.00 22.53 294 TYR A O 1
ATOM 4312 N N . ASP A 1 295 ? -43.711 4.465 -9.405 1.00 18.78 295 ASP A N 1
ATOM 4313 C CA . ASP A 1 295 ? -44.543 3.912 -10.458 1.00 19.83 295 ASP A CA 1
ATOM 4314 C C . ASP A 1 295 ? -43.686 3.409 -11.609 1.00 20.65 295 ASP A C 1
ATOM 4315 O O . ASP A 1 295 ? -44.026 3.606 -12.779 1.00 24.70 295 ASP A O 1
ATOM 4324 N N . HIS A 1 296 ? -42.563 2.746 -11.305 1.00 22.74 296 HIS A N 1
ATOM 4325 C CA . HIS A 1 296 ? -41.815 2.109 -12.392 1.00 20.85 296 HIS A CA 1
ATOM 4326 C C . HIS A 1 296 ? -42.633 1.001 -13.030 1.00 22.44 296 HIS A C 1
ATOM 4327 O O . HIS A 1 296 ? -42.494 0.745 -14.230 1.00 22.56 296 HIS A O 1
ATOM 4341 N N . PHE A 1 297 ? -43.556 0.416 -12.266 1.00 22.19 297 PHE A N 1
ATOM 4342 C CA . PHE A 1 297 ? -44.631 -0.432 -12.768 1.00 24.04 297 PHE A CA 1
ATOM 4343 C C . PHE A 1 297 ? -45.928 0.065 -12.150 1.00 24.24 297 PHE A C 1
ATOM 4344 O O . PHE A 1 297 ? -45.959 0.441 -10.974 1.00 26.96 297 PHE A O 1
ATOM 4361 N N . THR A 1 298 ? -47.000 0.043 -12.910 1.00 22.51 298 THR A N 1
ATOM 4362 C CA . THR A 1 298 ? -48.249 0.590 -12.406 1.00 20.51 298 THR A CA 1
ATOM 4363 C C . THR A 1 298 ? -48.931 -0.165 -11.274 1.00 22.71 298 THR A C 1
ATOM 4364 O O . THR A 1 298 ? -49.617 0.468 -10.472 1.00 22.13 298 THR A O 1
ATOM 4375 N N . PRO A 1 299 ? -48.884 -1.502 -11.211 1.00 23.27 299 PRO A N 1
ATOM 4376 C CA . PRO A 1 299 ? -49.840 -2.178 -10.315 1.00 22.75 299 PRO A CA 1
ATOM 4377 C C . PRO A 1 299 ? -49.629 -1.883 -8.854 1.00 24.35 299 PRO A C 1
ATOM 4378 O O . PRO A 1 299 ? -50.604 -1.899 -8.099 1.00 24.43 299 PRO A O 1
ATOM 4389 N N . LEU A 1 300 ? -48.390 -1.665 -8.410 1.00 21.59 300 LEU A N 1
ATOM 4390 C CA . LEU A 1 300 ? -48.169 -1.465 -6.989 1.00 22.30 300 LEU A CA 1
ATOM 4391 C C . LEU A 1 300 ? -48.539 -0.062 -6.541 1.00 23.86 300 LEU A C 1
ATOM 4392 O O . LEU A 1 300 ? -48.443 0.236 -5.353 1.00 23.97 300 LEU A O 1
ATOM 4408 N N . VAL A 1 301 ? -48.985 0.794 -7.457 1.00 21.43 301 VAL A N 1
ATOM 4409 C CA . VAL A 1 301 ? -49.547 2.069 -7.019 1.00 21.86 301 VAL A CA 1
ATOM 4410 C C . VAL A 1 301 ? -50.806 1.839 -6.207 1.00 22.06 301 VAL A C 1
ATOM 4411 O O . VAL A 1 301 ? -51.090 2.596 -5.269 1.00 22.81 301 VAL A O 1
ATOM 4424 N N . LEU A 1 302 ? -51.590 0.794 -6.538 1.00 24.14 302 LEU A N 1
ATOM 4425 C CA . LEU A 1 302 ? -52.855 0.582 -5.866 1.00 24.18 302 LEU A CA 1
ATOM 4426 C C . LEU A 1 302 ? -52.651 0.219 -4.388 1.00 22.27 302 LEU A C 1
ATOM 4427 O O . LEU A 1 302 ? -53.219 0.888 -3.532 1.00 24.60 302 LEU A O 1
ATOM 4443 N N . PRO A 1 303 ? -51.857 -0.805 -4.067 1.00 25.20 303 PRO A N 1
ATOM 4444 C CA . PRO A 1 303 ? -51.634 -1.068 -2.630 1.00 25.91 303 PRO A CA 1
ATOM 4445 C C . PRO A 1 303 ? -50.912 0.061 -1.911 1.00 25.99 303 PRO A C 1
ATOM 4446 O O . PRO A 1 303 ? -51.093 0.208 -0.698 1.00 24.28 303 PRO A O 1
ATOM 4457 N N . GLN A 1 304 ? -50.116 0.879 -2.607 1.00 23.35 304 GLN A N 1
ATOM 4458 C CA . GLN A 1 304 ? -49.519 2.032 -1.949 1.00 21.12 304 GLN A CA 1
ATOM 4459 C C . GLN A 1 304 ? -50.597 2.950 -1.392 1.00 22.21 304 GLN A C 1
ATOM 4460 O O . GLN A 1 304 ? -50.506 3.411 -0.250 1.00 24.66 304 GLN A O 1
ATOM 4474 N N . LEU A 1 305 ? -51.631 3.226 -2.187 1.00 22.43 305 LEU A N 1
ATOM 4475 C CA . LEU A 1 305 ? -52.704 4.098 -1.704 1.00 22.08 305 LEU A CA 1
ATOM 4476 C C . LEU A 1 305 ? -53.356 3.526 -0.454 1.00 29.28 305 LEU A C 1
ATOM 4477 O O . LEU A 1 305 ? -53.721 4.262 0.481 1.00 25.04 305 LEU A O 1
ATOM 4493 N N . GLU A 1 306 ? -53.502 2.213 -0.418 1.00 24.61 306 GLU A N 1
ATOM 4494 C CA . GLU A 1 306 ? -54.123 1.552 0.719 1.00 27.28 306 GLU A CA 1
ATOM 4495 C C . GLU A 1 306 ? -53.206 1.544 1.936 1.00 22.30 306 GLU A C 1
ATOM 4496 O O . GLU A 1 306 ? -53.652 1.827 3.060 1.00 25.22 306 GLU A O 1
ATOM 4508 N N . GLU A 1 307 ? -51.923 1.246 1.734 1.00 25.23 307 GLU A N 1
ATOM 4509 C CA . GLU A 1 307 ? -50.973 1.247 2.838 1.00 23.51 307 GLU A CA 1
ATOM 4510 C C . GLU A 1 307 ? -50.866 2.614 3.486 1.00 24.73 307 GLU A C 1
ATOM 4511 O O . GLU A 1 307 ? -50.631 2.702 4.700 1.00 25.66 307 GLU A O 1
ATOM 4523 N N . LEU A 1 308 ? -50.972 3.671 2.698 1.00 24.02 308 LEU A N 1
ATOM 4524 C CA . LEU A 1 308 ? -50.801 5.035 3.188 1.00 23.41 308 LEU A CA 1
ATOM 4525 C C . LEU A 1 308 ? -52.104 5.651 3.692 1.00 25.97 308 LEU A C 1
ATOM 4526 O O . LEU A 1 308 ? -52.105 6.816 4.101 1.00 29.04 308 LEU A O 1
ATOM 4542 N N . GLY A 1 309 ? -53.200 4.895 3.682 1.00 26.19 309 GLY A N 1
ATOM 4543 C CA . GLY A 1 309 ? -54.428 5.326 4.311 1.00 26.78 309 GLY A CA 1
ATOM 4544 C C . GLY A 1 309 ? -55.329 6.222 3.481 1.00 26.71 309 GLY A C 1
ATOM 4545 O O . GLY A 1 309 ? -56.246 6.845 4.045 1.00 27.85 309 GLY A O 1
ATOM 4549 N N . PHE A 1 310 ? -55.107 6.328 2.174 1.00 29.76 310 PHE A N 1
ATOM 4550 C CA . PHE A 1 310 ? -55.955 7.175 1.340 1.00 27.42 310 PHE A CA 1
ATOM 4551 C C . PHE A 1 310 ? -57.263 6.507 0.945 1.00 35.77 310 PHE A C 1
ATOM 4552 O O . PHE A 1 310 ? -58.205 7.203 0.546 1.00 32.89 310 PHE A O 1
ATOM 4569 N N . CYS A 1 311 ? -57.346 5.185 1.044 1.00 28.29 311 CYS A N 1
ATOM 4570 C CA . CYS A 1 311 ? -58.586 4.454 0.802 1.00 35.37 311 CYS A CA 1
ATOM 4571 C C . CYS A 1 311 ? -58.481 3.128 1.548 1.00 36.14 311 CYS A C 1
ATOM 4572 O O . CYS A 1 311 ? -57.422 2.782 2.078 1.00 31.98 311 CYS A O 1
ATOM 4580 N N . ALA A 1 312 ? -59.585 2.385 1.576 1.00 32.80 312 ALA A N 1
ATOM 4581 C CA . ALA A 1 312 ? -59.655 1.109 2.272 1.00 35.95 312 ALA A CA 1
ATOM 4582 C C . ALA A 1 312 ? -58.922 0.012 1.498 1.00 30.43 312 ALA A C 1
ATOM 4583 O O . ALA A 1 312 ? -58.706 0.111 0.287 1.00 29.30 312 ALA A O 1
ATOM 4590 N N . ARG A 1 313 ? -58.549 -1.054 2.217 1.00 34.04 313 ARG A N 1
ATOM 4591 C CA . ARG A 1 313 ? -57.935 -2.221 1.581 1.00 32.56 313 ARG A CA 1
ATOM 4592 C C . ARG A 1 313 ? -58.791 -2.721 0.429 1.00 30.88 313 ARG A C 1
ATOM 4593 O O . ARG A 1 313 ? -60.004 -2.911 0.576 1.00 30.72 313 ARG A O 1
ATOM 4614 N N . GLY A 1 314 ? -58.147 -2.965 -0.710 1.00 30.51 314 GLY A N 1
ATOM 4615 C CA . GLY A 1 314 ? -58.809 -3.449 -1.910 1.00 29.96 314 GLY A CA 1
ATOM 4616 C C . GLY A 1 314 ? -59.628 -2.438 -2.680 1.00 31.32 314 GLY A C 1
ATOM 4617 O O . GLY A 1 314 ? -60.203 -2.800 -3.715 1.00 31.44 314 GLY A O 1
ATOM 4621 N N . GLU A 1 315 ? -59.708 -1.187 -2.226 1.00 29.28 315 GLU A N 1
ATOM 4622 C CA . GLU A 1 315 ? -60.532 -0.194 -2.890 1.00 26.13 315 GLU A CA 1
ATOM 4623 C C . GLU A 1 315 ? -59.743 0.876 -3.641 1.00 29.48 315 GLU A C 1
ATOM 4624 O O . GLU A 1 315 ? -60.337 1.855 -4.100 1.00 29.72 315 GLU A O 1
ATOM 4636 N N . ALA A 1 316 ? -58.427 0.707 -3.821 1.00 27.18 316 ALA A N 1
ATOM 4637 C CA . ALA A 1 316 ? -57.683 1.651 -4.644 1.00 25.93 316 ALA A CA 1
ATOM 4638 C C . ALA A 1 316 ? -58.254 1.752 -6.042 1.00 27.79 316 ALA A C 1
ATOM 4639 O O . ALA A 1 316 ? -58.234 2.833 -6.643 1.00 28.53 316 ALA A O 1
ATOM 4646 N N . LYS A 1 317 ? -58.745 0.646 -6.595 1.00 25.12 317 LYS A N 1
ATOM 4647 C CA . LYS A 1 317 ? -59.296 0.702 -7.940 1.00 25.70 317 LYS A CA 1
ATOM 4648 C C . LYS A 1 317 ? -60.462 1.681 -7.996 1.00 29.68 317 LYS A C 1
ATOM 4649 O O . LYS A 1 317 ? -60.645 2.398 -8.988 1.00 31.97 317 LYS A O 1
ATOM 4668 N N . ASP A 1 318 ? -61.232 1.749 -6.917 1.00 29.82 318 ASP A N 1
ATOM 4669 C CA . ASP A 1 318 ? -62.372 2.665 -6.858 1.00 33.21 318 ASP A CA 1
ATOM 4670 C C . ASP A 1 318 ? -61.921 4.107 -6.646 1.00 30.75 318 ASP A C 1
ATOM 4671 O O . ASP A 1 318 ? -62.446 5.027 -7.284 1.00 36.42 318 ASP A O 1
ATOM 4680 N N . PHE A 1 319 ? -60.940 4.314 -5.763 1.00 32.68 319 PHE A N 1
ATOM 4681 C CA . PHE A 1 319 ? -60.349 5.630 -5.548 1.00 27.05 319 PHE A CA 1
ATOM 4682 C C . PHE A 1 319 ? -59.824 6.208 -6.854 1.00 28.66 319 PHE A C 1
ATOM 4683 O O . PHE A 1 319 ? -60.030 7.392 -7.145 1.00 32.34 319 PHE A O 1
ATOM 4700 N N . ILE A 1 320 ? -59.171 5.376 -7.674 1.00 29.80 320 ILE A N 1
ATOM 4701 C CA . ILE A 1 320 ? -58.593 5.849 -8.930 1.00 24.76 320 ILE A CA 1
ATOM 4702 C C . ILE A 1 320 ? -59.686 6.092 -9.973 1.00 29.00 320 ILE A C 1
ATOM 4703 O O . ILE A 1 320 ? -59.683 7.106 -10.678 1.00 36.32 320 ILE A O 1
ATOM 4719 N N . ALA A 1 321 ? -60.621 5.151 -10.105 1.00 29.40 321 ALA A N 1
ATOM 4720 C CA . ALA A 1 321 ? -61.689 5.309 -11.090 1.00 32.31 321 ALA A CA 1
ATOM 4721 C C . ALA A 1 321 ? -62.527 6.557 -10.835 1.00 34.25 321 ALA A C 1
ATOM 4722 O O . ALA A 1 321 ? -63.064 7.139 -11.785 1.00 36.78 321 ALA A O 1
ATOM 4729 N N . ASP A 1 322 ? -62.648 6.980 -9.577 1.00 35.00 322 ASP A N 1
ATOM 4730 C CA . ASP A 1 322 ? -63.383 8.191 -9.215 1.00 34.37 322 ASP A CA 1
ATOM 4731 C C . ASP A 1 322 ? -62.648 9.487 -9.552 1.00 37.30 322 ASP A C 1
ATOM 4732 O O . ASP A 1 322 ? -63.195 10.564 -9.294 1.00 39.24 322 ASP A O 1
ATOM 4741 N N . GLY A 1 323 ? -61.424 9.421 -10.074 1.00 32.59 323 GLY A N 1
ATOM 4742 C CA . GLY A 1 323 ? -60.715 10.603 -10.532 1.00 33.69 323 GLY A CA 1
ATOM 4743 C C . GLY A 1 323 ? -59.860 11.300 -9.501 1.00 35.76 323 GLY A C 1
ATOM 4744 O O . GLY A 1 323 ? -59.492 12.467 -9.702 1.00 32.43 323 GLY A O 1
ATOM 4748 N N . ASN A 1 324 ? -59.528 10.626 -8.399 1.00 29.97 324 ASN A N 1
ATOM 4749 C CA . ASN A 1 324 ? -58.869 11.295 -7.289 1.00 32.06 324 ASN A CA 1
ATOM 4750 C C . ASN A 1 324 ? -57.401 11.562 -7.564 1.00 33.46 324 ASN A C 1
ATOM 4751 O O . ASN A 1 324 ? -56.800 12.384 -6.863 1.00 32.34 324 ASN A O 1
ATOM 4762 N N . LEU A 1 325 ? -56.805 10.890 -8.543 1.00 32.98 325 LEU A N 1
ATOM 4763 C CA . LEU A 1 325 ? -55.408 11.161 -8.865 1.00 28.16 325 LEU A CA 1
ATOM 4764 C C . LEU A 1 325 ? -55.239 12.329 -9.821 1.00 31.77 325 LEU A C 1
ATOM 4765 O O . LEU A 1 325 ? -54.100 12.722 -10.099 1.00 30.35 325 LEU A O 1
ATOM 4781 N N . GLU A 1 326 ? -56.333 12.868 -10.346 1.00 30.90 326 GLU A N 1
ATOM 4782 C CA . GLU A 1 326 ? -56.286 13.960 -11.302 1.00 32.13 326 GLU A CA 1
ATOM 4783 C C . GLU A 1 326 ? -55.937 15.269 -10.601 1.00 34.79 326 GLU A C 1
ATOM 4784 O O . GLU A 1 326 ? -56.113 15.417 -9.389 1.00 34.85 326 GLU A O 1
ATOM 4796 N N . ILE A 1 327 ? -55.487 16.247 -11.398 1.00 33.99 327 ILE A N 1
ATOM 4797 C CA . ILE A 1 327 ? -55.109 17.563 -10.871 1.00 42.97 327 ILE A CA 1
ATOM 4798 C C . ILE A 1 327 ? -56.250 18.186 -10.077 1.00 60.05 327 ILE A C 1
ATOM 4799 O O . ILE A 1 327 ? -56.026 18.865 -9.068 1.00 53.58 327 ILE A O 1
ATOM 4815 N N . GLY A 1 328 ? -57.480 18.000 -10.531 1.00 42.70 328 GLY A N 1
ATOM 4816 C CA . GLY A 1 328 ? -58.601 18.535 -9.785 1.00 53.66 328 GLY A CA 1
ATOM 4817 C C . GLY A 1 328 ? -59.178 17.633 -8.721 1.00 50.59 328 GLY A C 1
ATOM 4818 O O . GLY A 1 328 ? -60.169 18.001 -8.089 1.00 46.77 328 GLY A O 1
ATOM 4822 N N . GLY A 1 329 ? -58.590 16.456 -8.489 1.00 44.97 329 GLY A N 1
ATOM 4823 C CA . GLY A 1 329 ? -59.131 15.512 -7.537 1.00 32.72 329 GLY A CA 1
ATOM 4824 C C . GLY A 1 329 ? -58.560 15.686 -6.140 1.00 31.97 329 GLY A C 1
ATOM 4825 O O . GLY A 1 329 ? -57.805 16.613 -5.843 1.00 38.51 329 GLY A O 1
ATOM 4829 N N . ARG A 1 330 ? -58.948 14.759 -5.263 1.00 36.69 330 ARG A N 1
ATOM 4830 C CA . ARG A 1 330 ? -58.562 14.864 -3.864 1.00 40.80 330 ARG A CA 1
ATOM 4831 C C . ARG A 1 330 ? -57.057 14.683 -3.681 1.00 35.36 330 ARG A C 1
ATOM 4832 O O . ARG A 1 330 ? -56.464 15.296 -2.781 1.00 35.07 330 ARG A O 1
ATOM 4853 N N . LEU A 1 331 ? -56.416 13.872 -4.519 1.00 30.63 331 LEU A N 1
ATOM 4854 C CA . LEU A 1 331 ? -55.008 13.521 -4.332 1.00 28.52 331 LEU A CA 1
ATOM 4855 C C . LEU A 1 331 ? -54.288 13.575 -5.671 1.00 29.32 331 LEU A C 1
ATOM 4856 O O . LEU A 1 331 ? -53.932 12.539 -6.250 1.00 28.93 331 LEU A O 1
ATOM 4872 N N . PRO A 1 332 ? -54.052 14.780 -6.184 1.00 30.68 332 PRO A N 1
ATOM 4873 C CA . PRO A 1 332 ? -53.265 14.939 -7.408 1.00 27.64 332 PRO A CA 1
ATOM 4874 C C . PRO A 1 332 ? -51.976 14.151 -7.302 1.00 28.49 332 PRO A C 1
ATOM 4875 O O . PRO A 1 332 ? -51.251 14.252 -6.312 1.00 30.01 332 PRO A O 1
ATOM 4886 N N . CYS A 1 333 ? -51.697 13.358 -8.329 1.00 27.09 333 CYS A N 1
ATOM 4887 C CA . CYS A 1 333 ? -50.652 12.351 -8.240 1.00 25.28 333 CYS A CA 1
ATOM 4888 C C . CYS A 1 333 ? -49.721 12.436 -9.432 1.00 22.99 333 CYS A C 1
ATOM 4889 O O . CYS A 1 333 ? -50.164 12.555 -10.580 1.00 28.96 333 CYS A O 1
ATOM 4897 N N . ASN A 1 334 ? -48.425 12.322 -9.156 1.00 25.12 334 ASN A N 1
ATOM 4898 C CA . ASN A 1 334 ? -47.416 12.196 -10.198 1.00 24.85 334 ASN A CA 1
ATOM 4899 C C . ASN A 1 334 ? -47.596 13.285 -11.253 1.00 25.65 334 ASN A C 1
ATOM 4900 O O . ASN A 1 334 ? -47.639 13.025 -12.463 1.00 29.07 334 ASN A O 1
ATOM 4911 N N . THR A 1 335 ? -47.653 14.530 -10.763 1.00 28.30 335 THR A N 1
ATOM 4912 C CA . THR A 1 335 ? -47.863 15.701 -11.603 1.00 25.53 335 THR A CA 1
ATOM 4913 C C . THR A 1 335 ? -46.732 15.945 -12.605 1.00 27.95 335 THR A C 1
ATOM 4914 O O . THR A 1 335 ? -46.918 16.711 -13.553 1.00 31.86 335 THR A O 1
ATOM 4925 N N . HIS A 1 336 ? -45.568 15.323 -12.422 1.00 26.18 336 HIS A N 1
ATOM 4926 C CA . HIS A 1 336 ? -44.502 15.352 -13.422 1.00 28.56 336 HIS A CA 1
ATOM 4927 C C . HIS A 1 336 ? -44.647 14.269 -14.483 1.00 29.99 336 HIS A C 1
ATOM 4928 O O . HIS A 1 336 ? -43.951 14.316 -15.505 1.00 26.00 336 HIS A O 1
ATOM 4942 N N . GLY A 1 337 ? -45.499 13.280 -14.253 1.00 26.28 337 GLY A N 1
ATOM 4943 C CA . GLY A 1 337 ? -45.635 12.150 -15.148 1.00 24.65 337 GLY A CA 1
ATOM 4944 C C . GLY A 1 337 ? -45.110 10.847 -14.580 1.00 26.36 337 GLY A C 1
ATOM 4945 O O . GLY A 1 337 ? -45.288 9.798 -15.209 1.00 24.62 337 GLY A O 1
ATOM 4949 N N . GLY A 1 338 ? -44.475 10.885 -13.407 1.00 24.28 338 GLY A N 1
ATOM 4950 C CA . GLY A 1 338 ? -43.981 9.679 -12.758 1.00 22.77 338 GLY A CA 1
ATOM 4951 C C . GLY A 1 338 ? -42.716 9.118 -13.376 1.00 23.83 338 GLY A C 1
ATOM 4952 O O . GLY A 1 338 ? -42.119 9.675 -14.304 1.00 25.78 338 GLY A O 1
ATOM 4956 N N . GLN A 1 339 ? -42.280 7.977 -12.820 1.00 22.65 339 GLN A N 1
ATOM 4957 C CA . GLN A 1 339 ? -41.205 7.235 -13.453 1.00 21.67 339 GLN A CA 1
ATOM 4958 C C . GLN A 1 339 ? -41.648 6.760 -14.828 1.00 23.91 339 GLN A C 1
ATOM 4959 O O . GLN A 1 339 ? -40.823 6.616 -15.739 1.00 23.36 339 GLN A O 1
ATOM 4973 N N . LEU A 1 340 ? -42.954 6.491 -14.971 1.00 22.60 340 LEU A N 1
ATOM 4974 C CA . LEU A 1 340 ? -43.504 5.921 -16.201 1.00 26.60 340 LEU A CA 1
ATOM 4975 C C . LEU A 1 340 ? -43.529 6.944 -17.333 1.00 28.18 340 LEU A C 1
ATOM 4976 O O . LEU A 1 340 ? -43.260 6.601 -18.493 1.00 25.92 340 LEU A O 1
ATOM 4992 N N . GLY A 1 341 ? -43.834 8.198 -17.012 1.00 25.84 341 GLY A N 1
ATOM 4993 C CA . GLY A 1 341 ? -44.046 9.248 -17.999 1.00 30.26 341 GLY A CA 1
ATOM 4994 C C . GLY A 1 341 ? -42.932 10.271 -18.141 1.00 24.45 341 GLY A C 1
ATOM 4995 O O . GLY A 1 341 ? -42.715 10.799 -19.233 1.00 27.27 341 GLY A O 1
ATOM 4999 N N . GLU A 1 342 ? -42.235 10.600 -17.050 1.00 23.96 342 GLU A N 1
ATOM 5000 C CA . GLU A 1 342 ? -41.150 11.587 -17.132 1.00 27.38 342 GLU A CA 1
ATOM 5001 C C . GLU A 1 342 ? -39.829 10.875 -17.402 1.00 25.45 342 GLU A C 1
ATOM 5002 O O . GLU A 1 342 ? -39.225 11.049 -18.464 1.00 25.62 342 GLU A O 1
ATOM 5014 N N . ALA A 1 343 ? -39.373 10.062 -16.452 1.00 26.08 343 ALA A N 1
ATOM 5015 C CA . ALA A 1 343 ? -38.059 9.451 -16.530 1.00 25.59 343 ALA A CA 1
ATOM 5016 C C . ALA A 1 343 ? -37.893 8.521 -15.343 1.00 21.70 343 ALA A C 1
ATOM 5017 O O . ALA A 1 343 ? -38.434 8.786 -14.264 1.00 22.03 343 ALA A O 1
ATOM 5024 N N . TYR A 1 344 ? -37.118 7.461 -15.548 1.00 23.83 344 TYR A N 1
ATOM 5025 C CA . TYR A 1 344 ? -36.821 6.475 -14.504 1.00 27.22 344 TYR A CA 1
ATOM 5026 C C . TYR A 1 344 ? -35.456 6.808 -13.902 1.00 20.00 344 TYR A C 1
ATOM 5027 O O . TYR A 1 344 ? -34.433 6.231 -14.262 1.00 22.78 344 TYR A O 1
ATOM 5045 N N . ILE A 1 345 ? -35.444 7.764 -12.963 1.00 19.89 345 ILE A N 1
ATOM 5046 C CA . ILE A 1 345 ? -34.227 8.056 -12.217 1.00 21.38 345 ILE A CA 1
ATOM 5047 C C . ILE A 1 345 ? -34.368 7.459 -10.814 1.00 23.88 345 ILE A C 1
ATOM 5048 O O . ILE A 1 345 ? -33.999 8.075 -9.802 1.00 21.36 345 ILE A O 1
ATOM 5064 N N . HIS A 1 346 ? -34.883 6.227 -10.770 1.00 23.64 346 HIS A N 1
ATOM 5065 C CA . HIS A 1 346 ? -35.050 5.452 -9.542 1.00 21.03 346 HIS A CA 1
ATOM 5066 C C . HIS A 1 346 ? -35.618 6.318 -8.418 1.00 21.12 346 HIS A C 1
ATOM 5067 O O . HIS A 1 346 ? -35.163 6.242 -7.264 1.00 21.02 346 HIS A O 1
ATOM 5081 N N . GLY A 1 347 ? -36.646 7.118 -8.751 1.00 23.98 347 GLY A N 1
ATOM 5082 C CA . GLY A 1 347 ? -37.448 7.856 -7.788 1.00 24.54 347 GLY A CA 1
ATOM 5083 C C . GLY A 1 347 ? -36.947 9.245 -7.455 1.00 21.29 347 GLY A C 1
ATOM 5084 O O . GLY A 1 347 ? -37.712 10.064 -6.932 1.00 22.84 347 GLY A O 1
ATOM 5088 N N . MET A 1 348 ? -35.682 9.534 -7.750 1.00 20.40 348 MET A N 1
ATOM 5089 C CA . MET A 1 348 ? -35.109 10.806 -7.327 1.00 23.45 348 MET A CA 1
ATOM 5090 C C . MET A 1 348 ? -35.782 11.990 -7.993 1.00 24.69 348 MET A C 1
ATOM 5091 O O . MET A 1 348 ? -35.978 13.036 -7.355 1.00 23.98 348 MET A O 1
ATOM 5105 N N . ASN A 1 349 ? -36.138 11.856 -9.275 1.00 24.65 349 ASN A N 1
ATOM 5106 C CA . ASN A 1 349 ? -36.833 12.937 -9.953 1.00 21.80 349 ASN A CA 1
ATOM 5107 C C . ASN A 1 349 ? -38.236 13.158 -9.392 1.00 25.17 349 ASN A C 1
ATOM 5108 O O . ASN A 1 349 ? -38.749 14.271 -9.480 1.00 23.99 349 ASN A O 1
ATOM 5119 N N . GLY A 1 350 ? -38.823 12.158 -8.736 1.00 24.55 350 GLY A N 1
ATOM 5120 C CA . GLY A 1 350 ? -40.094 12.377 -8.066 1.00 24.66 350 GLY A CA 1
ATOM 5121 C C . GLY A 1 350 ? -39.963 13.243 -6.829 1.00 23.39 350 GLY A C 1
ATOM 5122 O O . GLY A 1 350 ? -40.862 14.026 -6.512 1.00 24.66 350 GLY A O 1
ATOM 5126 N N . ILE A 1 351 ? -38.859 13.102 -6.098 1.00 22.72 351 ILE A N 1
ATOM 5127 C CA . ILE A 1 351 ? -38.639 13.993 -4.963 1.00 21.47 351 ILE A CA 1
ATOM 5128 C C . ILE A 1 351 ? -38.535 15.426 -5.459 1.00 28.67 351 ILE A C 1
ATOM 5129 O O . ILE A 1 351 ? -39.090 16.343 -4.859 1.00 24.36 351 ILE A O 1
ATOM 5145 N N . ALA A 1 352 ? -37.844 15.638 -6.577 1.00 24.48 352 ALA A N 1
ATOM 5146 C CA . ALA A 1 352 ? -37.738 16.989 -7.128 1.00 27.90 352 ALA A CA 1
ATOM 5147 C C . ALA A 1 352 ? -39.113 17.562 -7.453 1.00 28.16 352 ALA A C 1
ATOM 5148 O O . ALA A 1 352 ? -39.377 18.737 -7.186 1.00 27.46 352 ALA A O 1
ATOM 5155 N N . GLU A 1 353 ? -40.004 16.750 -8.045 1.00 26.83 353 GLU A N 1
ATOM 5156 C CA . GLU A 1 353 ? -41.346 17.240 -8.352 1.00 30.00 353 GLU A CA 1
ATOM 5157 C C . GLU A 1 353 ? -42.088 17.624 -7.080 1.00 29.18 353 GLU A C 1
ATOM 5158 O O . GLU A 1 353 ? -42.783 18.640 -7.049 1.00 28.30 353 GLU A O 1
ATOM 5170 N N . ALA A 1 354 ? -41.936 16.833 -6.014 1.00 27.18 354 ALA A N 1
ATOM 5171 C CA . ALA A 1 354 ? -42.561 17.174 -4.738 1.00 25.53 354 ALA A CA 1
ATOM 5172 C C . ALA A 1 354 ? -42.080 18.529 -4.245 1.00 27.25 354 ALA A C 1
ATOM 5173 O O . ALA A 1 354 ? -42.855 19.322 -3.697 1.00 28.36 354 ALA A O 1
ATOM 5180 N N . VAL A 1 355 ? -40.794 18.804 -4.424 1.00 26.22 355 VAL A N 1
ATOM 5181 C CA . VAL A 1 355 ? -40.248 20.101 -4.048 1.00 29.00 355 VAL A CA 1
ATOM 5182 C C . VAL A 1 355 ? -40.918 21.210 -4.858 1.00 28.71 355 VAL A C 1
ATOM 5183 O O . VAL A 1 355 ? -41.326 22.248 -4.316 1.00 31.77 355 VAL A O 1
ATOM 5196 N N . ARG A 1 356 ? -41.065 21.004 -6.167 1.00 28.28 356 ARG A N 1
ATOM 5197 C CA . ARG A 1 356 ? -41.740 22.014 -6.982 1.00 25.66 356 ARG A CA 1
ATOM 5198 C C . ARG A 1 356 ? -43.163 22.247 -6.512 1.00 35.41 356 ARG A C 1
ATOM 5199 O O . ARG A 1 356 ? -43.631 23.395 -6.472 1.00 33.69 356 ARG A O 1
ATOM 5220 N N . LEU A 1 357 ? -43.877 21.173 -6.166 1.00 31.73 357 LEU A N 1
ATOM 5221 C CA . LEU A 1 357 ? -45.251 21.330 -5.703 1.00 31.90 357 LEU A CA 1
ATOM 5222 C C . LEU A 1 357 ? -45.296 22.206 -4.454 1.00 32.18 357 LEU A C 1
ATOM 5223 O O . LEU A 1 357 ? -46.139 23.114 -4.354 1.00 34.37 357 LEU A O 1
ATOM 5239 N N . VAL A 1 358 ? -44.363 21.986 -3.511 1.00 29.24 358 VAL A N 1
ATOM 5240 C CA . VAL A 1 358 ? -44.320 22.820 -2.308 1.00 29.43 358 VAL A CA 1
ATOM 5241 C C . VAL A 1 358 ? -43.981 24.263 -2.672 1.00 35.58 358 VAL A C 1
ATOM 5242 O O . VAL A 1 358 ? -44.565 25.210 -2.126 1.00 35.50 358 VAL A O 1
ATOM 5255 N N . ARG A 1 359 ? -43.027 24.453 -3.584 1.00 31.29 359 ARG A N 1
ATOM 5256 C CA . ARG A 1 359 ? -42.649 25.786 -4.037 1.00 34.33 359 ARG A CA 1
ATOM 5257 C C . ARG A 1 359 ? -43.757 26.469 -4.819 1.00 36.36 359 ARG A C 1
ATOM 5258 O O . ARG A 1 359 ? -43.778 27.705 -4.879 1.00 34.93 359 ARG A O 1
ATOM 5279 N N . GLY A 1 360 ? -44.670 25.700 -5.416 1.00 32.67 360 GLY A N 1
ATOM 5280 C CA . GLY A 1 360 ? -45.659 26.242 -6.340 1.00 35.03 360 GLY A CA 1
ATOM 5281 C C . GLY A 1 360 ? -45.225 26.264 -7.787 1.00 44.50 360 GLY A C 1
ATOM 5282 O O . GLY A 1 360 ? -45.887 26.904 -8.614 1.00 35.55 360 GLY A O 1
ATOM 5286 N N . THR A 1 361 ? -44.160 25.544 -8.136 1.00 35.14 361 THR A N 1
ATOM 5287 C CA . THR A 1 361 ? -43.522 25.678 -9.436 1.00 33.92 361 THR A CA 1
ATOM 5288 C C . THR A 1 361 ? -43.650 24.433 -10.308 1.00 32.00 361 THR A C 1
ATOM 5289 O O . THR A 1 361 ? -42.956 24.325 -11.322 1.00 36.48 361 THR A O 1
ATOM 5300 N N . SER A 1 362 ? -44.554 23.514 -9.979 1.00 29.89 362 SER A N 1
ATOM 5301 C CA . SER A 1 362 ? -44.781 22.381 -10.863 1.00 30.34 362 SER A CA 1
ATOM 5302 C C . SER A 1 362 ? -45.396 22.834 -12.187 1.00 33.19 362 SER A C 1
ATOM 5303 O O . SER A 1 362 ? -46.233 23.740 -12.222 1.00 33.99 362 SER A O 1
ATOM 5311 N N . VAL A 1 363 ? -45.000 22.173 -13.280 1.00 33.69 363 VAL A N 1
ATOM 5312 C CA . VAL A 1 363 ? -45.630 22.422 -14.584 1.00 30.23 363 VAL A CA 1
ATOM 5313 C C . VAL A 1 363 ? -47.106 22.046 -14.575 1.00 36.99 363 VAL A C 1
ATOM 5314 O O . VAL A 1 363 ? -47.873 22.543 -15.406 1.00 39.38 363 VAL A O 1
ATOM 5327 N N . ASN A 1 364 ? -47.527 21.186 -13.643 1.00 31.57 364 ASN A N 1
ATOM 5328 C CA . ASN A 1 364 ? -48.932 20.840 -13.454 1.00 35.76 364 ASN A CA 1
ATOM 5329 C C . ASN A 1 364 ? -49.364 21.140 -12.024 1.00 32.15 364 ASN A C 1
ATOM 5330 O O . ASN A 1 364 ? -50.015 20.316 -11.377 1.00 39.03 364 ASN A O 1
ATOM 5341 N N . GLN A 1 365 ? -49.008 22.317 -11.536 1.00 37.80 365 GLN A N 1
ATOM 5342 C CA . GLN A 1 365 ? -49.349 22.723 -10.182 1.00 34.08 365 GLN A CA 1
ATOM 5343 C C . GLN A 1 365 ? -50.861 22.638 -9.963 1.00 37.34 365 GLN A C 1
ATOM 5344 O O . GLN A 1 365 ? -51.622 23.311 -10.679 1.00 35.99 365 GLN A O 1
ATOM 5358 N N . PRO A 1 366 ? -51.338 21.819 -9.009 1.00 33.66 366 PRO A N 1
ATOM 5359 C CA . PRO A 1 366 ? -52.777 21.688 -8.734 1.00 40.77 366 PRO A CA 1
ATOM 5360 C C . PRO A 1 366 ? -53.256 22.718 -7.724 1.00 63.77 366 PRO A C 1
ATOM 5361 O O . PRO A 1 366 ? -53.940 22.388 -6.750 1.00 51.56 366 PRO A O 1
ATOM 5372 N N . GLY A 1 367 ? -52.866 23.957 -7.921 1.00 40.09 367 GLY A N 1
ATOM 5373 C CA . GLY A 1 367 ? -53.119 24.978 -6.925 1.00 60.71 367 GLY A CA 1
ATOM 5374 C C . GLY A 1 367 ? -52.117 24.899 -5.786 1.00 117.30 367 GLY A C 1
ATOM 5375 O O . GLY A 1 367 ? -51.080 24.240 -5.873 1.00 50.83 367 GLY A O 1
ATOM 5379 N N . ASP A 1 368 ? -52.446 25.585 -4.695 1.00 44.92 368 ASP A N 1
ATOM 5380 C CA A ASP A 1 368 ? -51.581 25.606 -3.523 0.63 69.65 368 ASP A CA 1
ATOM 5381 C CA B ASP A 1 368 ? -51.579 25.609 -3.526 0.37 94.98 368 ASP A CA 1
ATOM 5382 C C . ASP A 1 368 ? -51.554 24.231 -2.877 1.00 107.35 368 ASP A C 1
ATOM 5383 O O . ASP A 1 368 ? -52.597 23.619 -2.656 1.00 41.22 368 ASP A O 1
ATOM 5400 N N . VAL A 1 369 ? -50.361 23.735 -2.577 1.00 46.79 369 VAL A N 1
ATOM 5401 C CA . VAL A 1 369 ? -50.217 22.428 -1.953 1.00 36.87 369 VAL A CA 1
ATOM 5402 C C . VAL A 1 369 ? -49.355 22.597 -0.714 1.00 38.13 369 VAL A C 1
ATOM 5403 O O . VAL A 1 369 ? -48.185 22.990 -0.815 1.00 44.69 369 VAL A O 1
ATOM 5416 N N . THR A 1 370 ? -49.910 22.253 0.446 1.00 36.24 370 THR A N 1
ATOM 5417 C CA . THR A 1 370 ? -49.170 22.442 1.686 1.00 33.53 370 THR A CA 1
ATOM 5418 C C . THR A 1 370 ? -48.231 21.277 1.951 1.00 37.06 370 THR A C 1
ATOM 5419 O O . THR A 1 370 ? -47.056 21.494 2.251 1.00 36.96 370 THR A O 1
ATOM 5430 N N . ASN A 1 371 ? -48.743 20.046 1.865 1.00 28.78 371 ASN A N 1
ATOM 5431 C CA . ASN A 1 371 ? -47.992 18.841 2.219 1.00 27.37 371 ASN A CA 1
ATOM 5432 C C . ASN A 1 371 ? -48.043 17.832 1.076 1.00 30.29 371 ASN A C 1
ATOM 5433 O O . ASN A 1 371 ? -49.121 17.538 0.541 1.00 32.61 371 ASN A O 1
ATOM 5444 N N . VAL A 1 372 ? -46.881 17.291 0.718 1.00 27.32 372 VAL A N 1
ATOM 5445 C CA . VAL A 1 372 ? -46.751 16.329 -0.371 1.00 28.13 372 VAL A CA 1
ATOM 5446 C C . VAL A 1 372 ? -46.108 15.064 0.171 1.00 26.56 372 VAL A C 1
ATOM 5447 O O . VAL A 1 372 ? -45.050 15.122 0.803 1.00 29.21 372 VAL A O 1
ATOM 5460 N N . LEU A 1 373 ? -46.719 13.917 -0.098 1.00 23.34 373 LEU A N 1
ATOM 5461 C CA . LEU A 1 373 ? -46.146 12.638 0.309 1.00 24.12 373 LEU A CA 1
ATOM 5462 C C . LEU A 1 373 ? -45.458 12.011 -0.892 1.00 30.21 373 LEU A C 1
ATOM 5463 O O . LEU A 1 373 ? -46.038 11.954 -1.984 1.00 28.39 373 LEU A O 1
ATOM 5479 N N . VAL A 1 374 ? -44.215 11.568 -0.693 1.00 24.20 374 VAL A N 1
ATOM 5480 C CA . VAL A 1 374 ? -43.412 10.946 -1.743 1.00 24.58 374 VAL A CA 1
ATOM 5481 C C . VAL A 1 374 ? -43.006 9.557 -1.286 1.00 25.83 374 VAL A C 1
ATOM 5482 O O . VAL A 1 374 ? -42.543 9.383 -0.154 1.00 25.58 374 VAL A O 1
ATOM 5495 N N . THR A 1 375 ? -43.166 8.569 -2.161 1.00 23.58 375 THR A N 1
ATOM 5496 C CA . THR A 1 375 ? -42.683 7.222 -1.874 1.00 22.58 375 THR A CA 1
ATOM 5497 C C . THR A 1 375 ? -41.505 6.850 -2.757 1.00 21.78 375 THR A C 1
ATOM 5498 O O . THR A 1 375 ? -41.335 7.360 -3.862 1.00 23.80 375 THR A O 1
ATOM 5509 N N . ALA A 1 376 ? -40.738 5.878 -2.278 1.00 20.83 376 ALA A N 1
ATOM 5510 C CA . ALA A 1 376 ? -39.635 5.310 -3.038 1.00 22.02 376 ALA A CA 1
ATOM 5511 C C . ALA A 1 376 ? -40.007 3.919 -3.577 1.00 21.15 376 ALA A C 1
ATOM 5512 O O . ALA A 1 376 ? -41.190 3.565 -3.652 1.00 22.93 376 ALA A O 1
ATOM 5519 N N . GLY A 1 377 ? -38.994 3.149 -3.972 1.00 21.04 377 GLY A N 1
ATOM 5520 C CA . GLY A 1 377 ? -39.224 1.955 -4.770 1.00 22.72 377 GLY A CA 1
ATOM 5521 C C . GLY A 1 377 ? -40.076 0.919 -4.054 1.00 27.44 377 GLY A C 1
ATOM 5522 O O . GLY A 1 377 ? -39.966 0.720 -2.845 1.00 21.39 377 GLY A O 1
ATOM 5526 N N . THR A 1 378 ? -40.907 0.224 -4.832 1.00 22.82 378 THR A N 1
ATOM 5527 C CA . THR A 1 378 ? -41.837 -0.755 -4.305 1.00 19.70 378 THR A CA 1
ATOM 5528 C C . THR A 1 378 ? -41.368 -2.180 -4.596 1.00 19.68 378 THR A C 1
ATOM 5529 O O . THR A 1 378 ? -40.759 -2.473 -5.641 1.00 23.09 378 THR A O 1
ATOM 5540 N N . GLY A 1 379 ? -41.656 -3.075 -3.649 1.00 22.84 379 GLY A N 1
ATOM 5541 C CA . GLY A 1 379 ? -41.174 -4.433 -3.695 1.00 20.82 379 GLY A CA 1
ATOM 5542 C C . GLY A 1 379 ? -39.860 -4.650 -2.987 1.00 21.80 379 GLY A C 1
ATOM 5543 O O . GLY A 1 379 ? -39.413 -5.793 -2.877 1.00 20.27 379 GLY A O 1
ATOM 5547 N N . VAL A 1 380 ? -39.253 -3.579 -2.495 1.00 23.11 380 VAL A N 1
ATOM 5548 C CA . VAL A 1 380 ? -37.943 -3.620 -1.844 1.00 20.50 380 VAL A CA 1
ATOM 5549 C C . VAL A 1 380 ? -38.060 -2.880 -0.517 1.00 16.29 380 VAL A C 1
ATOM 5550 O O . VAL A 1 380 ? -38.980 -2.086 -0.308 1.00 19.40 380 VAL A O 1
ATOM 5563 N N . PRO A 1 381 ? -37.096 -3.071 0.372 1.00 17.70 381 PRO A N 1
ATOM 5564 C CA . PRO A 1 381 ? -36.943 -2.099 1.463 1.00 20.17 381 PRO A CA 1
ATOM 5565 C C . PRO A 1 381 ? -37.006 -0.702 0.886 1.00 20.91 381 PRO A C 1
ATOM 5566 O O . PRO A 1 381 ? -36.334 -0.389 -0.110 1.00 19.79 381 PRO A O 1
ATOM 5577 N N . THR A 1 382 ? -37.803 0.148 1.522 1.00 19.56 382 THR A N 1
ATOM 5578 C CA . THR A 1 382 ? -38.235 1.364 0.873 1.00 22.05 382 THR A CA 1
ATOM 5579 C C . THR A 1 382 ? -38.175 2.529 1.851 1.00 20.49 382 THR A C 1
ATOM 5580 O O . THR A 1 382 ? -37.589 2.446 2.940 1.00 21.99 382 THR A O 1
ATOM 5591 N N . SER A 1 383 ? -38.749 3.640 1.423 1.00 18.60 383 SER A N 1
ATOM 5592 C CA . SER A 1 383 ? -38.665 4.903 2.153 1.00 21.92 383 SER A CA 1
ATOM 5593 C C . SER A 1 383 ? -39.734 5.860 1.649 1.00 23.50 383 SER A C 1
ATOM 5594 O O . SER A 1 383 ? -40.382 5.627 0.629 1.00 22.55 383 SER A O 1
ATOM 5602 N N . GLY A 1 384 ? -39.913 6.956 2.388 1.00 21.50 384 GLY A N 1
ATOM 5603 C CA . GLY A 1 384 ? -40.889 7.966 2.026 1.00 24.06 384 GLY A CA 1
ATOM 5604 C C . GLY A 1 384 ? -40.528 9.287 2.657 1.00 23.69 384 GLY A C 1
ATOM 5605 O O . GLY A 1 384 ? -39.714 9.353 3.588 1.00 23.53 384 GLY A O 1
ATOM 5609 N N . LEU A 1 385 ? -41.178 10.337 2.160 1.00 22.39 385 LEU A N 1
ATOM 5610 C CA . LEU A 1 385 ? -41.052 11.673 2.729 1.00 22.76 385 LEU A CA 1
ATOM 5611 C C . LEU A 1 385 ? -42.422 12.302 2.815 1.00 26.99 385 LEU A C 1
ATOM 5612 O O . LEU A 1 385 ? -43.289 12.037 1.987 1.00 25.79 385 LEU A O 1
ATOM 5628 N N . ILE A 1 386 ? -42.586 13.208 3.777 1.00 24.35 386 ILE A N 1
ATOM 5629 C CA . ILE A 1 386 ? -43.587 14.264 3.645 1.00 23.85 386 ILE A CA 1
ATOM 5630 C C . ILE A 1 386 ? -42.815 15.573 3.593 1.00 29.26 386 ILE A C 1
ATOM 5631 O O . ILE A 1 386 ? -42.069 15.902 4.525 1.00 26.84 386 ILE A O 1
ATOM 5647 N N . LEU A 1 387 ? -42.946 16.278 2.472 1.00 27.19 387 LEU A N 1
ATOM 5648 C CA . LEU A 1 387 ? -42.402 17.617 2.296 1.00 25.47 387 LEU A CA 1
ATOM 5649 C C . LEU A 1 387 ? -43.534 18.622 2.464 1.00 29.31 387 LEU A C 1
ATOM 5650 O O . LEU A 1 387 ? -44.652 18.393 1.986 1.00 30.51 387 LEU A O 1
ATOM 5666 N N . GLY A 1 388 ? -43.248 19.726 3.153 1.00 27.86 388 GLY A N 1
ATOM 5667 C CA . GLY A 1 388 ? -44.284 20.688 3.472 1.00 31.12 388 GLY A CA 1
ATOM 5668 C C . GLY A 1 388 ? -43.826 22.129 3.389 1.00 38.48 388 GLY A C 1
ATOM 5669 O O . GLY A 1 388 ? -42.644 22.456 3.520 1.00 33.13 388 GLY A O 1
ATOM 5673 N N . ALA A 1 389 ? -44.805 22.997 3.159 1.00 33.77 389 ALA A N 1
ATOM 5674 C CA . ALA A 1 389 ? -44.550 24.425 3.248 1.00 44.11 389 ALA A CA 1
ATOM 5675 C C . ALA A 1 389 ? -44.020 24.768 4.637 1.00 38.87 389 ALA A C 1
ATOM 5676 O O . ALA A 1 389 ? -44.265 24.060 5.621 1.00 46.50 389 ALA A O 1
ATOM 5683 N N . ASP A 1 390 ? -43.238 25.839 4.698 1.00 44.49 390 ASP A N 1
ATOM 5684 C CA . ASP A 1 390 ? -42.645 26.266 5.957 1.00 42.03 390 ASP A CA 1
ATOM 5685 C C . ASP A 1 390 ? -43.755 26.628 6.935 1.00 151.14 390 ASP A C 1
ATOM 5686 O O . ASP A 1 390 ? -44.662 27.378 6.585 1.00 47.86 390 ASP A O 1
ATOM 5695 N N . ARG A 1 391 ? -43.689 26.093 8.156 1.00 50.79 391 ARG A N 1
ATOM 5696 C CA . ARG A 1 391 ? -44.735 26.272 9.167 1.00 138.79 391 ARG A CA 1
ATOM 5697 C C . ARG A 1 391 ? -44.454 27.461 10.062 1.00 182.30 391 ARG A C 1
ATOM 5698 O O . ARG A 1 391 ? -44.668 27.408 11.278 1.00 164.77 391 ARG A O 1
ATOM 5719 N N . LYS A 1 392 ? -43.955 28.551 9.489 1.00 137.62 392 LYS A N 1
ATOM 5720 C CA . LYS A 1 392 ? -43.806 29.771 10.261 1.00 161.26 392 LYS A CA 1
ATOM 5721 C C . LYS A 1 392 ? -45.193 30.249 10.661 1.00 148.94 392 LYS A C 1
ATOM 5722 O O . LYS A 1 392 ? -46.192 29.586 10.360 1.00 130.55 392 LYS A O 1
ATOM 5741 N N . LEU A 1 393 ? -45.268 31.390 11.337 1.00 111.46 393 LEU A N 1
ATOM 5742 C CA . LEU A 1 393 ? -46.470 31.791 12.057 1.00 102.80 393 LEU A CA 1
ATOM 5743 C C . LEU A 1 393 ? -46.812 30.788 13.157 1.00 108.34 393 LEU A C 1
ATOM 5744 O O . LEU A 1 393 ? -47.982 30.655 13.554 1.00 54.25 393 LEU A O 1
ATOM 5760 N N . ARG A 1 394 ? -45.796 30.038 13.589 1.00 97.65 394 ARG A N 1
ATOM 5761 C CA . ARG A 1 394 ? -45.648 29.647 14.982 1.00 94.39 394 ARG A CA 1
ATOM 5762 C C . ARG A 1 394 ? -44.220 29.953 15.445 1.00 99.40 394 ARG A C 1
ATOM 5763 O O . ARG A 1 394 ? -43.907 31.065 15.873 1.00 69.21 394 ARG A O 1
ATOM 5784 N N . MET B 2 1 ? -27.514 -22.847 -17.627 1.00 88.99 187 MET B N 1
ATOM 5785 C CA . MET B 2 1 ? -27.357 -21.983 -16.461 1.00 75.30 187 MET B CA 1
ATOM 5786 C C . MET B 2 1 ? -27.085 -22.821 -15.215 1.00 85.06 187 MET B C 1
ATOM 5787 O O . MET B 2 1 ? -27.603 -23.925 -15.063 1.00 80.88 187 MET B O 1
ATOM 5800 N N . ARG B 2 2 ? -26.264 -22.284 -14.322 1.00 99.60 188 ARG B N 1
ATOM 5801 C CA . ARG B 2 2 ? -25.967 -22.920 -13.049 1.00 101.77 188 ARG B CA 1
ATOM 5802 C C . ARG B 2 2 ? -26.534 -22.025 -11.953 1.00 93.50 188 ARG B C 1
ATOM 5803 O O . ARG B 2 2 ? -26.238 -20.818 -11.939 1.00 47.61 188 ARG B O 1
ATOM 5824 N N . PRO B 2 3 ? -27.389 -22.525 -11.058 1.00 52.90 189 PRO B N 1
ATOM 5825 C CA . PRO B 2 3 ? -27.964 -21.652 -10.029 1.00 40.60 189 PRO B CA 1
ATOM 5826 C C . PRO B 2 3 ? -26.893 -21.057 -9.130 1.00 35.96 189 PRO B C 1
ATOM 5827 O O . PRO B 2 3 ? -25.802 -21.596 -8.991 1.00 27.84 189 PRO B O 1
ATOM 5838 N N . ALA B 2 4 ? -27.233 -19.947 -8.481 1.00 28.40 190 ALA B N 1
ATOM 5839 C CA . ALA B 2 4 ? -26.317 -19.260 -7.561 1.00 37.33 190 ALA B CA 1
ATOM 5840 C C . ALA B 2 4 ? -26.288 -20.004 -6.230 1.00 21.54 190 ALA B C 1
ATOM 5841 O O . ALA B 2 4 ? -27.009 -19.672 -5.286 1.00 23.37 190 ALA B O 1
ATOM 5848 N N . ILE B 2 5 ? -25.434 -21.026 -6.159 1.00 25.65 191 ILE B N 1
ATOM 5849 C CA . ILE B 2 5 ? -25.389 -21.938 -5.028 1.00 23.71 191 ILE B CA 1
ATOM 5850 C C . ILE B 2 5 ? -24.274 -21.520 -4.089 1.00 21.77 191 ILE B C 1
ATOM 5851 O O . ILE B 2 5 ? -23.139 -21.278 -4.529 1.00 24.43 191 ILE B O 1
ATOM 5867 N N . ASN B 2 6 ? -24.587 -21.462 -2.793 1.00 22.15 192 ASN B N 1
ATOM 5868 C CA . ASN B 2 6 ? -23.556 -21.283 -1.780 1.00 21.94 192 ASN B CA 1
ATOM 5869 C C . ASN B 2 6 ? -23.816 -22.268 -0.650 1.00 22.13 192 ASN B C 1
ATOM 5870 O O . ASN B 2 6 ? -24.652 -23.170 -0.790 1.00 21.52 192 ASN B O 1
ATOM 5881 N N . ARG B 2 7 ? -23.094 -22.135 0.459 1.00 22.81 193 ARG B N 1
ATOM 5882 C CA . ARG B 2 7 ? -23.192 -23.128 1.526 1.00 22.55 193 ARG B CA 1
ATOM 5883 C C . ARG B 2 7 ? -24.589 -23.222 2.130 1.00 22.33 193 ARG B C 1
ATOM 5884 O O . ARG B 2 7 ? -24.943 -24.266 2.685 1.00 23.47 193 ARG B O 1
ATOM 5905 N N . ASP B 2 8 ? -25.380 -22.165 2.042 1.00 20.86 194 ASP B N 1
ATOM 5906 C CA . ASP B 2 8 ? -26.658 -22.095 2.716 1.00 17.23 194 ASP B CA 1
ATOM 5907 C C . ASP B 2 8 ? -27.823 -22.603 1.862 1.00 20.06 194 ASP B C 1
ATOM 5908 O O . ASP B 2 8 ? -28.897 -22.827 2.410 1.00 21.40 194 ASP B O 1
ATOM 5917 N N . ASN B 2 9 ? -27.650 -22.773 0.549 1.00 20.01 195 ASN B N 1
ATOM 5918 C CA . ASN B 2 9 ? -28.707 -23.363 -0.269 1.00 20.24 195 ASN B CA 1
ATOM 5919 C C . ASN B 2 9 ? -28.270 -24.620 -1.035 1.00 21.17 195 ASN B C 1
ATOM 5920 O O . ASN B 2 9 ? -29.110 -25.236 -1.703 1.00 21.72 195 ASN B O 1
ATOM 5931 N N . ALA B 2 10 ? -27.006 -25.061 -0.912 1.00 21.03 196 ALA B N 1
ATOM 5932 C CA . ALA B 2 10 ? -26.550 -26.232 -1.661 1.00 20.66 196 ALA B CA 1
ATOM 5933 C C . ALA B 2 10 ? -27.382 -27.475 -1.353 1.00 23.62 196 ALA B C 1
ATOM 5934 O O . ALA B 2 10 ? -27.664 -28.279 -2.254 1.00 23.37 196 ALA B O 1
ATOM 5941 N N . PHE B 2 11 ? -27.804 -27.644 -0.099 1.00 23.00 197 PHE B N 1
ATOM 5942 C CA . PHE B 2 11 ? -28.566 -28.836 0.288 1.00 27.58 197 PHE B CA 1
ATOM 5943 C C . PHE B 2 11 ? -29.817 -29.018 -0.566 1.00 25.54 197 PHE B C 1
ATOM 5944 O O . PHE B 2 11 ? -30.235 -30.158 -0.838 1.00 23.12 197 PHE B O 1
ATOM 5961 N N . TRP B 2 12 ? -30.460 -27.915 -0.952 1.00 21.97 198 TRP B N 1
ATOM 5962 C CA . TRP B 2 12 ? -31.753 -28.007 -1.622 1.00 20.95 198 TRP B CA 1
ATOM 5963 C C . TRP B 2 12 ? -31.577 -28.454 -3.060 1.00 23.35 198 TRP B C 1
ATOM 5964 O O . TRP B 2 12 ? -32.351 -29.277 -3.573 1.00 22.67 198 TRP B O 1
ATOM 5985 N N . PHE B 2 13 ? -30.540 -27.940 -3.718 1.00 21.45 199 PHE B N 1
ATOM 5986 C CA . PHE B 2 13 ? -30.245 -28.364 -5.080 1.00 22.72 199 PHE B CA 1
ATOM 5987 C C . PHE B 2 13 ? -29.653 -29.762 -5.119 1.00 21.61 199 PHE B C 1
ATOM 5988 O O . PHE B 2 13 ? -29.904 -30.500 -6.077 1.00 23.04 199 PHE B O 1
ATOM 6005 N N . GLU B 2 14 ? -28.912 -30.162 -4.088 1.00 22.63 200 GLU B N 1
ATOM 6006 C CA . GLU B 2 14 ? -28.444 -31.548 -4.018 1.00 22.41 200 GLU B CA 1
ATOM 6007 C C . GLU B 2 14 ? -29.621 -32.511 -3.860 1.00 27.15 200 GLU B C 1
ATOM 6008 O O . GLU B 2 14 ? -29.653 -33.574 -4.496 1.00 25.72 200 GLU B O 1
ATOM 6020 N N . ALA B 2 15 ? -30.595 -32.158 -3.012 1.00 26.47 201 ALA B N 1
ATOM 6021 C CA . ALA B 2 15 ? -31.801 -32.972 -2.886 1.00 25.99 201 ALA B CA 1
ATOM 6022 C C . ALA B 2 15 ? -32.547 -33.032 -4.211 1.00 23.29 201 ALA B C 1
ATOM 6023 O O . ALA B 2 15 ? -32.992 -34.107 -4.639 1.00 25.40 201 ALA B O 1
ATOM 6030 N N . ALA B 2 16 ? -32.661 -31.889 -4.891 1.00 22.89 202 ALA B N 1
ATOM 6031 C CA . ALA B 2 16 ? -33.336 -31.852 -6.180 1.00 22.31 202 ALA B CA 1
ATOM 6032 C C . ALA B 2 16 ? -32.653 -32.775 -7.181 1.00 24.26 202 ALA B C 1
ATOM 6033 O O . ALA B 2 16 ? -33.321 -33.456 -7.968 1.00 24.07 202 ALA B O 1
ATOM 6040 N N . LYS B 2 17 ? -31.325 -32.829 -7.160 1.00 24.82 203 LYS B N 1
ATOM 6041 C CA . LYS B 2 17 ? -30.622 -33.755 -8.041 1.00 28.34 203 LYS B CA 1
ATOM 6042 C C . LYS B 2 17 ? -30.994 -35.202 -7.740 1.00 24.90 203 LYS B C 1
ATOM 6043 O O . LYS B 2 17 ? -30.924 -36.059 -8.631 1.00 29.39 203 LYS B O 1
ATOM 6062 N N A GLN B 2 18 ? -31.392 -35.494 -6.504 0.57 20.76 204 GLN B N 1
ATOM 6063 N N B GLN B 2 18 ? -31.377 -35.499 -6.500 0.43 35.75 204 GLN B N 1
ATOM 6064 C CA A GLN B 2 18 ? -31.875 -36.819 -6.137 0.57 27.13 204 GLN B CA 1
ATOM 6065 C CA B GLN B 2 18 ? -31.873 -36.818 -6.129 0.43 28.16 204 GLN B CA 1
ATOM 6066 C C A GLN B 2 18 ? -33.386 -36.924 -6.261 0.57 28.42 204 GLN B C 1
ATOM 6067 C C B GLN B 2 18 ? -33.384 -36.925 -6.268 0.43 24.95 204 GLN B C 1
ATOM 6068 O O A GLN B 2 18 ? -33.975 -37.895 -5.771 0.57 31.62 204 GLN B O 1
ATOM 6069 O O B GLN B 2 18 ? -33.973 -37.901 -5.789 0.43 32.41 204 GLN B O 1
ATOM 6096 N N . ARG B 2 19 ? -34.019 -35.949 -6.916 1.00 25.87 205 ARG B N 1
ATOM 6097 C CA . ARG B 2 19 ? -35.466 -35.934 -7.095 1.00 26.57 205 ARG B CA 1
ATOM 6098 C C . ARG B 2 19 ? -36.185 -36.011 -5.750 1.00 27.05 205 ARG B C 1
ATOM 6099 O O . ARG B 2 19 ? -37.172 -36.729 -5.581 1.00 28.50 205 ARG B O 1
ATOM 6121 N N . ARG B 2 20 ? -35.693 -35.234 -4.781 1.00 28.36 206 ARG B N 1
ATOM 6122 C CA . ARG B 2 20 ? -36.395 -34.988 -3.529 1.00 22.97 206 ARG B CA 1
ATOM 6123 C C . ARG B 2 20 ? -36.619 -33.489 -3.401 1.00 28.53 206 ARG B C 1
ATOM 6124 O O . ARG B 2 20 ? -35.656 -32.719 -3.430 1.00 25.14 206 ARG B O 1
ATOM 6145 N N . LEU B 2 21 ? -37.876 -33.075 -3.253 1.00 23.65 207 LEU B N 1
ATOM 6146 C CA . LEU B 2 21 ? -38.180 -31.675 -2.949 1.00 21.84 207 LEU B CA 1
ATOM 6147 C C . LEU B 2 21 ? -38.207 -31.546 -1.440 1.00 24.59 207 LEU B C 1
ATOM 6148 O O . LEU B 2 21 ? -39.013 -32.203 -0.783 1.00 23.79 207 LEU B O 1
ATOM 6164 N N . VAL B 2 22 ? -37.352 -30.688 -0.892 1.00 20.39 208 VAL B N 1
ATOM 6165 C CA . VAL B 2 22 ? -37.231 -30.601 0.552 1.00 20.07 208 VAL B CA 1
ATOM 6166 C C . VAL B 2 22 ? -37.515 -29.177 1.025 1.00 23.84 208 VAL B C 1
ATOM 6167 O O . VAL B 2 22 ? -37.473 -28.197 0.265 1.00 21.59 208 VAL B O 1
ATOM 6180 N N . ILE B 2 23 ? -37.803 -29.087 2.317 1.00 22.92 209 ILE B N 1
ATOM 6181 C CA . ILE B 2 23 ? -38.029 -27.830 3.016 1.00 22.92 209 ILE B CA 1
ATOM 6182 C C . ILE B 2 23 ? -37.125 -27.825 4.238 1.00 23.52 209 ILE B C 1
ATOM 6183 O O . ILE B 2 23 ? -37.137 -28.768 5.038 1.00 23.62 209 ILE B O 1
ATOM 6199 N N . GLN B 2 24 ? -36.372 -26.751 4.407 1.00 19.93 210 GLN B N 1
ATOM 6200 C CA . GLN B 2 24 ? -35.546 -26.610 5.595 1.00 21.03 210 GLN B CA 1
ATOM 6201 C C . GLN B 2 24 ? -36.371 -26.474 6.876 1.00 21.17 210 GLN B C 1
ATOM 6202 O O . GLN B 2 24 ? -37.438 -25.855 6.897 1.00 21.98 210 GLN B O 1
ATOM 6216 N N . ARG B 2 25 ? -35.848 -27.047 7.961 1.00 24.68 211 ARG B N 1
ATOM 6217 C CA . ARG B 2 25 ? -36.548 -27.067 9.234 1.00 22.15 211 ARG B CA 1
ATOM 6218 C C . ARG B 2 25 ? -35.568 -26.883 10.380 1.00 22.66 211 ARG B C 1
ATOM 6219 O O . ARG B 2 25 ? -34.481 -27.474 10.382 1.00 24.40 211 ARG B O 1
ATOM 6240 N N . CYS B 2 26 ? -35.964 -26.054 11.350 1.00 24.66 212 CYS B N 1
ATOM 6241 C CA . CYS B 2 26 ? -35.191 -25.920 12.579 1.00 22.98 212 CYS B CA 1
ATOM 6242 C C . CYS B 2 26 ? -35.194 -27.245 13.338 1.00 27.70 212 CYS B C 1
ATOM 6243 O O . CYS B 2 26 ? -36.254 -27.802 13.635 1.00 28.79 212 CYS B O 1
ATOM 6250 N N . ALA B 2 27 ? -34.009 -27.762 13.632 1.00 25.11 213 ALA B N 1
ATOM 6251 C CA . ALA B 2 27 ? -33.929 -29.009 14.372 1.00 26.58 213 ALA B CA 1
ATOM 6252 C C . ALA B 2 27 ? -34.375 -28.837 15.826 1.00 31.62 213 ALA B C 1
ATOM 6253 O O . ALA B 2 27 ? -34.763 -29.824 16.458 1.00 34.72 213 ALA B O 1
ATOM 6260 N N . ALA B 2 28 ? -34.353 -27.615 16.359 1.00 30.75 214 ALA B N 1
ATOM 6261 C CA . ALA B 2 28 ? -34.712 -27.371 17.756 1.00 32.89 214 ALA B CA 1
ATOM 6262 C C . ALA B 2 28 ? -36.216 -27.200 17.940 1.00 32.16 214 ALA B C 1
ATOM 6263 O O . ALA B 2 28 ? -36.834 -27.900 18.750 1.00 34.67 214 ALA B O 1
ATOM 6270 N N . CYS B 2 29 ? -36.815 -26.251 17.227 1.00 28.35 215 CYS B N 1
ATOM 6271 C CA . CYS B 2 29 ? -38.231 -25.956 17.399 1.00 25.15 215 CYS B CA 1
ATOM 6272 C C . CYS B 2 29 ? -39.098 -26.507 16.278 1.00 32.39 215 CYS B C 1
ATOM 6273 O O . CYS B 2 29 ? -40.319 -26.371 16.358 1.00 28.66 215 CYS B O 1
ATOM 6280 N N . LYS B 2 30 ? -38.502 -27.130 15.250 1.00 26.08 216 LYS B N 1
ATOM 6281 C CA . LYS B 2 30 ? -39.186 -27.805 14.153 1.00 26.13 216 LYS B CA 1
ATOM 6282 C C . LYS B 2 30 ? -39.967 -26.859 13.248 1.00 31.11 216 LYS B C 1
ATOM 6283 O O . LYS B 2 30 ? -40.810 -27.323 12.461 1.00 29.28 216 LYS B O 1
ATOM 6302 N N . THR B 2 31 ? -39.725 -25.555 13.327 1.00 26.09 217 THR B N 1
ATOM 6303 C CA . THR B 2 31 ? -40.387 -24.626 12.418 1.00 25.88 217 THR B CA 1
ATOM 6304 C C . THR B 2 31 ? -39.745 -24.679 11.030 1.00 25.84 217 THR B C 1
ATOM 6305 O O . THR B 2 31 ? -38.519 -24.620 10.898 1.00 24.30 217 THR B O 1
ATOM 6316 N N . LEU B 2 32 ? -40.578 -24.789 9.999 1.00 26.79 218 LEU B N 1
ATOM 6317 C CA . LEU B 2 32 ? -40.094 -24.793 8.614 1.00 23.44 218 LEU B CA 1
ATOM 6318 C C . LEU B 2 32 ? -39.684 -23.396 8.191 1.00 25.56 218 LEU B C 1
ATOM 6319 O O . LEU B 2 32 ? -40.222 -22.400 8.672 1.00 23.60 218 LEU B O 1
ATOM 6335 N N . ARG B 2 33 ? -38.766 -23.326 7.231 1.00 22.32 219 ARG B N 1
ATOM 6336 C CA . ARG B 2 33 ? -38.420 -22.037 6.651 1.00 22.33 219 ARG B CA 1
ATOM 6337 C C . ARG B 2 33 ? -38.024 -22.202 5.196 1.00 19.63 219 ARG B C 1
ATOM 6338 O O . ARG B 2 33 ? -37.306 -23.135 4.845 1.00 21.80 219 ARG B O 1
ATOM 6359 N N . HIS B 2 34 ? -38.560 -21.335 4.355 1.00 20.84 220 HIS B N 1
ATOM 6360 C CA . HIS B 2 34 ? -38.199 -21.244 2.951 1.00 19.15 220 HIS B CA 1
ATOM 6361 C C . HIS B 2 34 ? -38.506 -19.847 2.436 1.00 19.70 220 HIS B C 1
ATOM 6362 O O . HIS B 2 34 ? -39.631 -19.356 2.645 1.00 19.49 220 HIS B O 1
ATOM 6376 N N . PRO B 2 35 ? -37.574 -19.186 1.731 1.00 19.46 221 PRO B N 1
ATOM 6377 C CA . PRO B 2 35 ? -36.240 -19.686 1.344 1.00 19.64 221 PRO B CA 1
ATOM 6378 C C . PRO B 2 35 ? -35.359 -19.966 2.545 1.00 20.70 221 PRO B C 1
ATOM 6379 O O . PRO B 2 35 ? -35.568 -19.416 3.643 1.00 20.47 221 PRO B O 1
ATOM 6390 N N . PRO B 2 36 ? -34.363 -20.818 2.350 1.00 19.57 222 PRO B N 1
ATOM 6391 C CA . PRO B 2 36 ? -33.572 -21.305 3.483 1.00 19.08 222 PRO B CA 1
ATOM 6392 C C . PRO B 2 36 ? -32.552 -20.288 3.966 1.00 20.59 222 PRO B C 1
ATOM 6393 O O . PRO B 2 36 ? -32.314 -19.249 3.353 1.00 20.50 222 PRO B O 1
ATOM 6404 N N . GLY B 2 37 ? -31.971 -20.612 5.121 1.00 18.57 223 GLY B N 1
ATOM 6405 C CA . GLY B 2 37 ? -30.880 -19.826 5.679 1.00 17.68 223 GLY B CA 1
ATOM 6406 C C . GLY B 2 37 ? -30.324 -20.500 6.905 1.00 17.07 223 GLY B C 1
ATOM 6407 O O . GLY B 2 37 ? -30.917 -21.437 7.442 1.00 21.62 223 GLY B O 1
ATOM 6411 N N . PRO B 2 38 ? -29.166 -20.025 7.386 1.00 20.48 224 PRO B N 1
ATOM 6412 C CA . PRO B 2 38 ? -28.408 -20.796 8.386 1.00 21.60 224 PRO B CA 1
ATOM 6413 C C . PRO B 2 38 ? -28.994 -20.801 9.798 1.00 22.76 224 PRO B C 1
ATOM 6414 O O . PRO B 2 38 ? -28.576 -21.637 10.612 1.00 21.57 224 PRO B O 1
ATOM 6425 N N A CYS B 2 39 ? -29.985 -19.952 10.071 0.52 32.58 225 CYS B N 1
ATOM 6426 N N B CYS B 2 39 ? -29.897 -19.900 10.170 0.48 15.91 225 CYS B N 1
ATOM 6427 C CA A CYS B 2 39 ? -30.464 -19.691 11.419 0.52 39.42 225 CYS B CA 1
ATOM 6428 C CA B CYS B 2 39 ? -30.440 -20.010 11.518 0.48 15.25 225 CYS B CA 1
ATOM 6429 C C A CYS B 2 39 ? -31.985 -19.808 11.478 0.52 21.31 225 CYS B C 1
ATOM 6430 C C B CYS B 2 39 ? -31.936 -19.770 11.530 0.48 28.04 225 CYS B C 1
ATOM 6431 O O A CYS B 2 39 ? -32.674 -19.635 10.474 0.52 20.90 225 CYS B O 1
ATOM 6432 O O B CYS B 2 39 ? -32.538 -19.276 10.576 0.48 20.09 225 CYS B O 1
ATOM 6447 N N . CYS B 2 40 ? -32.509 -20.130 12.663 1.00 23.85 226 CYS B N 1
ATOM 6448 C CA . CYS B 2 40 ? -33.944 -20.117 12.874 1.00 23.33 226 CYS B CA 1
ATOM 6449 C C . CYS B 2 40 ? -34.379 -18.765 13.419 1.00 26.83 226 CYS B C 1
ATOM 6450 O O . CYS B 2 40 ? -33.900 -18.358 14.501 1.00 24.07 226 CYS B O 1
ATOM 6458 N N . PRO B 2 41 ? -35.280 -18.050 12.749 1.00 21.13 227 PRO B N 1
ATOM 6459 C CA . PRO B 2 41 ? -35.699 -16.737 13.272 1.00 22.29 227 PRO B CA 1
ATOM 6460 C C . PRO B 2 41 ? -36.644 -16.846 14.457 1.00 23.96 227 PRO B C 1
ATOM 6461 O O . PRO B 2 41 ? -36.905 -15.829 15.108 1.00 27.16 227 PRO B O 1
ATOM 6472 N N . HIS B 2 42 ? -37.135 -18.037 14.769 1.00 26.64 228 HIS B N 1
ATOM 6473 C CA . HIS B 2 42 ? -38.069 -18.200 15.884 1.00 27.94 228 HIS B CA 1
ATOM 6474 C C . HIS B 2 42 ? -37.357 -18.468 17.202 1.00 35.06 228 HIS B C 1
ATOM 6475 O O . HIS B 2 42 ? -37.733 -17.891 18.226 1.00 33.44 228 HIS B O 1
ATOM 6489 N N . CYS B 2 43 ? -36.294 -19.269 17.192 1.00 26.62 229 CYS B N 1
ATOM 6490 C CA . CYS B 2 43 ? -35.615 -19.658 18.430 1.00 31.42 229 CYS B CA 1
ATOM 6491 C C . CYS B 2 43 ? -34.118 -19.400 18.414 1.00 33.49 229 CYS B C 1
ATOM 6492 O O . CYS B 2 43 ? -33.477 -19.539 19.464 1.00 29.82 229 CYS B O 1
ATOM 6499 N N . GLY B 2 44 ? -33.544 -19.028 17.264 1.00 26.24 230 GLY B N 1
ATOM 6500 C CA . GLY B 2 44 ? -32.140 -18.678 17.172 1.00 25.25 230 GLY B CA 1
ATOM 6501 C C . GLY B 2 44 ? -31.191 -19.838 16.958 1.00 31.27 230 GLY B C 1
ATOM 6502 O O . GLY B 2 44 ? -29.979 -19.613 16.874 1.00 27.83 230 GLY B O 1
ATOM 6506 N N . SER B 2 45 ? -31.697 -21.065 16.853 1.00 26.95 231 SER B N 1
ATOM 6507 C CA . SER B 2 45 ? -30.836 -22.226 16.674 1.00 25.85 231 SER B CA 1
ATOM 6508 C C . SER B 2 45 ? -30.190 -22.205 15.305 1.00 25.08 231 SER B C 1
ATOM 6509 O O . SER B 2 45 ? -30.818 -21.801 14.327 1.00 24.33 231 SER B O 1
ATOM 6517 N N . PHE B 2 46 ? -28.929 -22.652 15.231 1.00 23.55 232 PHE B N 1
ATOM 6518 C CA . PHE B 2 46 ? -28.253 -22.876 13.959 1.00 26.71 232 PHE B CA 1
ATOM 6519 C C . PHE B 2 46 ? -28.278 -24.343 13.551 1.00 27.47 232 PHE B C 1
ATOM 6520 O O . PHE B 2 46 ? -27.629 -24.717 12.571 1.00 27.05 232 PHE B O 1
ATOM 6537 N N A ASP B 2 47 ? -29.002 -25.177 14.287 0.73 21.63 233 ASP B N 1
ATOM 6538 N N B ASP B 2 47 ? -28.995 -25.186 14.292 0.27 42.68 233 ASP B N 1
ATOM 6539 C CA A ASP B 2 47 ? -29.142 -26.582 13.948 0.73 25.65 233 ASP B CA 1
ATOM 6540 C CA B ASP B 2 47 ? -29.131 -26.597 13.954 0.27 30.89 233 ASP B CA 1
ATOM 6541 C C A ASP B 2 47 ? -30.397 -26.760 13.101 0.73 23.91 233 ASP B C 1
ATOM 6542 C C B ASP B 2 47 ? -30.392 -26.784 13.123 0.27 37.92 233 ASP B C 1
ATOM 6543 O O A ASP B 2 47 ? -31.482 -26.302 13.472 0.73 24.11 233 ASP B O 1
ATOM 6544 O O B ASP B 2 47 ? -31.475 -26.342 13.520 0.27 41.77 233 ASP B O 1
ATOM 6561 N N . TRP B 2 48 ? -30.251 -27.432 11.970 1.00 29.96 234 TRP B N 1
ATOM 6562 C CA . TRP B 2 48 ? -31.383 -27.604 11.083 1.00 23.93 234 TRP B CA 1
ATOM 6563 C C . TRP B 2 48 ? -31.292 -28.942 10.382 1.00 27.52 234 TRP B C 1
ATOM 6564 O O . TRP B 2 48 ? -30.229 -29.567 10.308 1.00 27.48 234 TRP B O 1
ATOM 6586 N N . ASP B 2 49 ? -32.445 -29.385 9.905 1.00 24.39 235 ASP B N 1
ATOM 6587 C CA . ASP B 2 49 ? -32.551 -30.565 9.054 1.00 24.82 235 ASP B CA 1
ATOM 6588 C C . ASP B 2 49 ? -33.563 -30.230 7.964 1.00 26.54 235 ASP B C 1
ATOM 6589 O O . ASP B 2 49 ? -33.840 -29.064 7.663 1.00 24.35 235 ASP B O 1
ATOM 6598 N N . THR B 2 50 ? -34.078 -31.245 7.297 1.00 24.37 236 THR B N 1
ATOM 6599 C CA . THR B 2 50 ? -35.023 -31.012 6.215 1.00 24.80 236 THR B CA 1
ATOM 6600 C C . THR B 2 50 ? -36.189 -31.977 6.370 1.00 30.04 236 THR B C 1
ATOM 6601 O O . THR B 2 50 ? -36.077 -33.033 7.006 1.00 28.28 236 THR B O 1
ATOM 6612 N N . VAL B 2 51 ? -37.327 -31.592 5.806 1.00 24.61 237 VAL B N 1
ATOM 6613 C CA . VAL B 2 51 ? -38.415 -32.537 5.581 1.00 27.35 237 VAL B CA 1
ATOM 6614 C C . VAL B 2 51 ? -38.642 -32.645 4.075 1.00 30.29 237 VAL B C 1
ATOM 6615 O O . VAL B 2 51 ? -38.476 -31.665 3.343 1.00 27.06 237 VAL B O 1
ATOM 6628 N N . GLU B 2 52 ? -39.012 -33.831 3.603 1.00 24.29 238 GLU B N 1
ATOM 6629 C CA . GLU B 2 52 ? -39.382 -33.974 2.199 1.00 24.16 238 GLU B CA 1
ATOM 6630 C C . GLU B 2 52 ? -40.843 -33.572 2.025 1.00 25.61 238 GLU B C 1
ATOM 6631 O O . GLU B 2 52 ? -41.724 -34.003 2.789 1.00 27.11 238 GLU B O 1
ATOM 6643 N N . ALA B 2 53 ? -41.096 -32.705 1.055 1.00 22.20 239 ALA B N 1
ATOM 6644 C CA . ALA B 2 53 ? -42.465 -32.305 0.762 1.00 27.03 239 ALA B CA 1
ATOM 6645 C C . ALA B 2 53 ? -43.281 -33.492 0.262 1.00 26.08 239 ALA B C 1
ATOM 6646 O O . ALA B 2 53 ? -42.768 -34.402 -0.391 1.00 27.48 239 ALA B O 1
ATOM 6653 N N . ALA B 2 54 ? -44.580 -33.445 0.548 1.00 23.87 240 ALA B N 1
ATOM 6654 C CA . ALA B 2 54 ? -45.500 -34.432 0.006 1.00 29.24 240 ALA B CA 1
ATOM 6655 C C . ALA B 2 54 ? -45.583 -34.377 -1.510 1.00 31.18 240 ALA B C 1
ATOM 6656 O O . ALA B 2 54 ? -45.923 -35.390 -2.135 1.00 29.93 240 ALA B O 1
ATOM 6663 N N . GLY B 2 55 ? -45.285 -33.226 -2.112 1.00 27.64 241 GLY B N 1
ATOM 6664 C CA . GLY B 2 55 ? -45.366 -33.071 -3.553 1.00 28.48 241 GLY B CA 1
ATOM 6665 C C . GLY B 2 55 ? -46.666 -32.479 -4.047 1.00 27.17 241 GLY B C 1
ATOM 6666 O O . GLY B 2 55 ? -46.899 -32.446 -5.260 1.00 26.12 241 GLY B O 1
ATOM 6670 N N . THR B 2 56 ? -47.509 -32.018 -3.149 1.00 21.81 242 THR B N 1
ATOM 6671 C CA . THR B 2 56 ? -48.796 -31.440 -3.461 1.00 22.47 242 THR B CA 1
ATOM 6672 C C . THR B 2 56 ? -48.802 -29.960 -3.090 1.00 22.15 242 THR B C 1
ATOM 6673 O O . THR B 2 56 ? -48.116 -29.532 -2.165 1.00 25.85 242 THR B O 1
ATOM 6684 N N . GLY B 2 57 ? -49.597 -29.192 -3.815 1.00 23.87 243 GLY B N 1
ATOM 6685 C CA . GLY B 2 57 ? -49.792 -27.808 -3.478 1.00 24.56 243 GLY B CA 1
ATOM 6686 C C . GLY B 2 57 ? -50.868 -27.197 -4.343 1.00 23.73 243 GLY B C 1
ATOM 6687 O O . GLY B 2 57 ? -51.576 -27.895 -5.068 1.00 23.40 243 GLY B O 1
ATOM 6691 N N . GLN B 2 58 ? -50.970 -25.874 -4.246 1.00 22.68 244 GLN B N 1
ATOM 6692 C CA . GLN B 2 58 ? -51.940 -25.085 -4.990 1.00 20.74 244 GLN B CA 1
ATOM 6693 C C . GLN B 2 58 ? -51.250 -23.899 -5.647 1.00 24.27 244 GLN B C 1
ATOM 6694 O O . GLN B 2 58 ? -50.282 -23.357 -5.107 1.00 23.16 244 GLN B O 1
ATOM 6708 N N . VAL B 2 59 ? -51.767 -23.484 -6.800 1.00 22.25 245 VAL B N 1
ATOM 6709 C CA . VAL B 2 59 ? -51.325 -22.236 -7.426 1.00 19.89 245 VAL B CA 1
ATOM 6710 C C . VAL B 2 59 ? -51.762 -21.069 -6.551 1.00 23.92 245 VAL B C 1
ATOM 6711 O O . VAL B 2 59 ? -52.955 -20.762 -6.453 1.00 27.54 245 VAL B O 1
ATOM 6724 N N . TYR B 2 60 ? -50.789 -20.413 -5.905 1.00 21.21 246 TYR B N 1
ATOM 6725 C CA . TYR B 2 60 ? -51.089 -19.256 -5.072 1.00 20.45 246 TYR B CA 1
ATOM 6726 C C . TYR B 2 60 ? -51.038 -17.970 -5.893 1.00 23.44 246 TYR B C 1
ATOM 6727 O O . TYR B 2 60 ? -51.903 -17.095 -5.773 1.00 21.56 246 TYR B O 1
ATOM 6745 N N . SER B 2 61 ? -50.055 -17.856 -6.772 1.00 21.46 247 SER B N 1
ATOM 6746 C CA . SER B 2 61 ? -50.065 -16.839 -7.801 1.00 20.52 247 SER B CA 1
ATOM 6747 C C . SER B 2 61 ? -49.289 -17.391 -8.982 1.00 19.21 247 SER B C 1
ATOM 6748 O O . SER B 2 61 ? -48.704 -18.471 -8.906 1.00 22.16 247 SER B O 1
ATOM 6756 N N . TYR B 2 62 ? -49.289 -16.649 -10.083 1.00 20.55 248 TYR B N 1
ATOM 6757 C CA . TYR B 2 62 ? -48.501 -17.041 -11.239 1.00 20.53 248 TYR B CA 1
ATOM 6758 C C . TYR B 2 62 ? -48.340 -15.848 -12.159 1.00 21.21 248 TYR B C 1
ATOM 6759 O O . TYR B 2 62 ? -49.083 -14.868 -12.070 1.00 21.40 248 TYR B O 1
ATOM 6777 N N . ILE B 2 63 ? -47.373 -15.973 -13.065 1.00 21.27 249 ILE B N 1
ATOM 6778 C CA . ILE B 2 63 ? -47.133 -15.011 -14.131 1.00 19.92 249 ILE B CA 1
ATOM 6779 C C . ILE B 2 63 ? -47.022 -15.777 -15.437 1.00 23.23 249 ILE B C 1
ATOM 6780 O O . ILE B 2 63 ? -46.689 -16.967 -15.471 1.00 21.75 249 ILE B O 1
ATOM 6796 N N . VAL B 2 64 ? -47.349 -15.097 -16.520 1.00 20.37 250 VAL B N 1
ATOM 6797 C CA . VAL B 2 64 ? -47.244 -15.660 -17.862 1.00 20.50 250 VAL B CA 1
ATOM 6798 C C . VAL B 2 64 ? -46.331 -14.736 -18.654 1.00 23.02 250 VAL B C 1
ATOM 6799 O O . VAL B 2 64 ? -46.717 -13.604 -18.985 1.00 23.16 250 VAL B O 1
ATOM 6812 N N . ALA B 2 65 ? -45.113 -15.201 -18.929 1.00 21.20 251 ALA B N 1
ATOM 6813 C CA . ALA B 2 65 ? -44.104 -14.396 -19.599 1.00 23.99 251 ALA B CA 1
ATOM 6814 C C . ALA B 2 65 ? -44.305 -14.500 -21.110 1.00 26.39 251 ALA B C 1
ATOM 6815 O O . ALA B 2 65 ? -44.250 -15.599 -21.670 1.00 25.83 251 ALA B O 1
ATOM 6822 N N . HIS B 2 66 ? -44.548 -13.361 -21.761 1.00 22.68 252 HIS B N 1
ATOM 6823 C CA . HIS B 2 66 ? -44.805 -13.305 -23.203 1.00 22.38 252 HIS B CA 1
ATOM 6824 C C . HIS B 2 66 ? -43.669 -12.686 -23.983 1.00 27.22 252 HIS B C 1
ATOM 6825 O O . HIS B 2 66 ? -43.382 -13.108 -25.120 1.00 25.29 252 HIS B O 1
ATOM 6839 N N . HIS B 2 67 ? -43.048 -11.663 -23.407 1.00 31.00 253 HIS B N 1
ATOM 6840 C CA . HIS B 2 67 ? -42.074 -10.866 -24.123 1.00 32.10 253 HIS B CA 1
ATOM 6841 C C . HIS B 2 67 ? -41.237 -10.153 -23.075 1.00 24.66 253 HIS B C 1
ATOM 6842 O O . HIS B 2 67 ? -41.796 -9.713 -22.066 1.00 28.91 253 HIS B O 1
ATOM 6856 N N . PRO B 2 68 ? -39.914 -10.030 -23.254 1.00 26.50 254 PRO B N 1
ATOM 6857 C CA . PRO B 2 68 ? -39.127 -10.482 -24.398 1.00 30.98 254 PRO B CA 1
ATOM 6858 C C . PRO B 2 68 ? -38.798 -11.972 -24.307 1.00 26.67 254 PRO B C 1
ATOM 6859 O O . PRO B 2 68 ? -38.979 -12.603 -23.257 1.00 30.42 254 PRO B O 1
ATOM 6870 N N . PRO B 2 69 ? -38.307 -12.530 -25.402 1.00 27.88 255 PRO B N 1
ATOM 6871 C CA . PRO B 2 69 ? -37.985 -13.958 -25.416 1.00 27.56 255 PRO B CA 1
ATOM 6872 C C . PRO B 2 69 ? -36.920 -14.299 -24.390 1.00 30.44 255 PRO B C 1
ATOM 6873 O O . PRO B 2 69 ? -35.963 -13.544 -24.184 1.00 31.59 255 PRO B O 1
ATOM 6884 N N . HIS B 2 70 ? -37.114 -15.444 -23.737 1.00 29.92 256 HIS B N 1
ATOM 6885 C CA . HIS B 2 70 ? -36.126 -16.091 -22.883 1.00 30.56 256 HIS B CA 1
ATOM 6886 C C . HIS B 2 70 ? -35.458 -17.203 -23.683 1.00 42.74 256 HIS B C 1
ATOM 6887 O O . HIS B 2 70 ? -36.164 -18.009 -24.306 1.00 77.71 256 HIS B O 1
ATOM 6901 N N . PRO B 2 71 ? -34.127 -17.309 -23.690 1.00 62.80 257 PRO B N 1
ATOM 6902 C CA . PRO B 2 71 ? -33.486 -18.359 -24.513 1.00 71.62 257 PRO B CA 1
ATOM 6903 C C . PRO B 2 71 ? -33.849 -19.780 -24.116 1.00 59.28 257 PRO B C 1
ATOM 6904 O O . PRO B 2 71 ? -34.044 -20.638 -24.987 1.00 61.59 257 PRO B O 1
ATOM 6915 N N . ALA B 2 72 ? -33.909 -20.068 -22.825 1.00 49.23 258 ALA B N 1
ATOM 6916 C CA . ALA B 2 72 ? -34.100 -21.436 -22.361 1.00 71.91 258 ALA B CA 1
ATOM 6917 C C . ALA B 2 72 ? -35.551 -21.896 -22.406 1.00 76.32 258 ALA B C 1
ATOM 6918 O O . ALA B 2 72 ? -35.827 -23.035 -22.019 1.00 93.19 258 ALA B O 1
ATOM 6925 N N . PHE B 2 73 ? -36.482 -21.067 -22.864 1.00 37.61 259 PHE B N 1
ATOM 6926 C CA . PHE B 2 73 ? -37.884 -21.423 -22.812 1.00 32.02 259 PHE B CA 1
ATOM 6927 C C . PHE B 2 73 ? -38.586 -21.106 -24.119 1.00 34.01 259 PHE B C 1
ATOM 6928 O O . PHE B 2 73 ? -38.287 -20.105 -24.777 1.00 41.30 259 PHE B O 1
ATOM 6945 N N A GLU B 2 74 ? -39.574 -21.933 -24.454 0.46 48.39 260 GLU B N 1
ATOM 6946 N N B GLU B 2 74 ? -39.525 -21.967 -24.491 0.54 31.17 260 GLU B N 1
ATOM 6947 C CA A GLU B 2 74 ? -40.528 -21.590 -25.500 0.46 54.91 260 GLU B CA 1
ATOM 6948 C CA B GLU B 2 74 ? -40.526 -21.587 -25.476 0.54 37.50 260 GLU B CA 1
ATOM 6949 C C A GLU B 2 74 ? -41.562 -20.615 -24.943 0.46 45.25 260 GLU B C 1
ATOM 6950 C C B GLU B 2 74 ? -41.448 -20.532 -24.869 0.54 38.92 260 GLU B C 1
ATOM 6951 O O A GLU B 2 74 ? -42.135 -20.848 -23.874 0.46 57.52 260 GLU B O 1
ATOM 6952 O O B GLU B 2 74 ? -41.819 -20.611 -23.693 0.54 27.34 260 GLU B O 1
ATOM 6975 N N . MET B 2 75 ? -41.792 -19.523 -25.665 1.00 35.52 261 MET B N 1
ATOM 6976 C CA . MET B 2 75 ? -42.682 -18.463 -25.201 1.00 30.72 261 MET B CA 1
ATOM 6977 C C . MET B 2 75 ? -44.109 -18.738 -25.657 1.00 35.43 261 MET B C 1
ATOM 6978 O O . MET B 2 75 ? -44.316 -19.255 -26.764 1.00 31.30 261 MET B O 1
ATOM 6993 N N . PRO B 2 76 ? -45.122 -18.415 -24.838 1.00 26.77 262 PRO B N 1
ATOM 6994 C CA . PRO B 2 76 ? -45.002 -17.935 -23.458 1.00 24.36 262 PRO B CA 1
ATOM 6995 C C . PRO B 2 76 ? -44.724 -19.073 -22.489 1.00 30.09 262 PRO B C 1
ATOM 6996 O O . PRO B 2 76 ? -44.913 -20.233 -22.843 1.00 29.73 262 PRO B O 1
ATOM 7007 N N . TYR B 2 77 ? -44.270 -18.756 -21.280 1.00 24.12 263 TYR B N 1
ATOM 7008 C CA . TYR B 2 77 ? -44.077 -19.772 -20.270 1.00 25.50 263 TYR B CA 1
ATOM 7009 C C . TYR B 2 77 ? -44.611 -19.242 -18.953 1.00 22.68 263 TYR B C 1
ATOM 7010 O O . TYR B 2 77 ? -44.834 -18.043 -18.782 1.00 24.25 263 TYR B O 1
ATOM 7028 N N . VAL B 2 78 ? -44.807 -20.160 -18.015 1.00 22.15 264 VAL B N 1
ATOM 7029 C CA . VAL B 2 78 ? -45.482 -19.856 -16.753 1.00 22.77 264 VAL B CA 1
ATOM 7030 C C . VAL B 2 78 ? -44.537 -20.114 -15.600 1.00 21.22 264 VAL B C 1
ATOM 7031 O O . VAL B 2 78 ? -43.918 -21.183 -15.519 1.00 23.57 264 VAL B O 1
ATOM 7044 N N . VAL B 2 79 ? -44.448 -19.148 -14.701 1.00 20.46 265 VAL B N 1
ATOM 7045 C CA . VAL B 2 79 ? -43.845 -19.339 -13.391 1.00 20.53 265 VAL B CA 1
ATOM 7046 C C . VAL B 2 79 ? -44.949 -19.197 -12.358 1.00 21.26 265 VAL B C 1
ATOM 7047 O O . VAL B 2 79 ? -45.676 -18.197 -12.353 1.00 22.31 265 VAL B O 1
ATOM 7060 N N . ALA B 2 80 ? -45.077 -20.196 -11.491 1.00 21.21 266 ALA B N 1
ATOM 7061 C CA . ALA B 2 80 ? -46.055 -20.169 -10.426 1.00 21.78 266 ALA B CA 1
ATOM 7062 C C . ALA B 2 80 ? -45.401 -19.978 -9.074 1.00 22.21 266 ALA B C 1
ATOM 7063 O O . ALA B 2 80 ? -44.273 -20.422 -8.830 1.00 22.93 266 ALA B O 1
ATOM 7070 N N . LEU B 2 81 ? -46.137 -19.304 -8.210 1.00 19.98 267 LEU B N 1
ATOM 7071 C CA . LEU B 2 81 ? -45.891 -19.305 -6.785 1.00 18.59 267 LEU B CA 1
ATOM 7072 C C . LEU B 2 81 ? -46.812 -20.371 -6.212 1.00 20.93 267 LEU B C 1
ATOM 7073 O O . LEU B 2 81 ? -48.034 -20.192 -6.177 1.00 21.97 267 LEU B O 1
ATOM 7089 N N . VAL B 2 82 ? -46.237 -21.504 -5.843 1.00 19.75 268 VAL B N 1
ATOM 7090 C CA . VAL B 2 82 ? -46.992 -22.655 -5.362 1.00 20.50 268 VAL B CA 1
ATOM 7091 C C . VAL B 2 82 ? -46.981 -22.653 -3.849 1.00 23.30 268 VAL B C 1
ATOM 7092 O O . VAL B 2 82 ? -45.911 -22.578 -3.224 1.00 21.72 268 VAL B O 1
ATOM 7105 N N . GLU B 2 83 ? -48.167 -22.773 -3.257 1.00 19.74 269 GLU B N 1
ATOM 7106 C CA . GLU B 2 83 ? -48.274 -22.943 -1.818 1.00 22.31 269 GLU B CA 1
ATOM 7107 C C . GLU B 2 83 ? -48.336 -24.435 -1.533 1.00 23.27 269 GLU B C 1
ATOM 7108 O O . GLU B 2 83 ? -49.295 -25.111 -1.923 1.00 24.92 269 GLU B O 1
ATOM 7120 N N . LEU B 2 84 ? -47.286 -24.956 -0.917 1.00 23.70 270 LEU B N 1
ATOM 7121 C CA . LEU B 2 84 ? -47.216 -26.379 -0.625 1.00 22.24 270 LEU B CA 1
ATOM 7122 C C . LEU B 2 84 ? -48.176 -26.744 0.510 1.00 23.07 270 LEU B C 1
ATOM 7123 O O . LEU B 2 84 ? -48.538 -25.918 1.346 1.00 24.32 270 LEU B O 1
ATOM 7139 N N . THR B 2 85 ? -48.602 -28.005 0.520 1.00 23.70 271 THR B N 1
ATOM 7140 C CA . THR B 2 85 ? -49.473 -28.454 1.602 1.00 23.48 271 THR B CA 1
ATOM 7141 C C . THR B 2 85 ? -48.860 -28.202 2.971 1.00 27.19 271 THR B C 1
ATOM 7142 O O . THR B 2 85 ? -49.581 -27.939 3.939 1.00 26.95 271 THR B O 1
ATOM 7153 N N . GLU B 2 86 ? -47.535 -28.265 3.071 1.00 24.68 272 GLU B N 1
ATOM 7154 C CA . GLU B 2 86 ? -46.854 -28.055 4.346 1.00 23.53 272 GLU B CA 1
ATOM 7155 C C . GLU B 2 86 ? -46.935 -26.616 4.834 1.00 29.57 272 GLU B C 1
ATOM 7156 O O . GLU B 2 86 ? -46.642 -26.362 6.011 1.00 28.30 272 GLU B O 1
ATOM 7168 N N . GLY B 2 87 ? -47.307 -25.669 3.966 1.00 26.48 273 GLY B N 1
ATOM 7169 C CA . GLY B 2 87 ? -47.575 -24.305 4.364 1.00 28.12 273 GLY B CA 1
ATOM 7170 C C . GLY B 2 87 ? -46.561 -23.297 3.888 1.00 31.26 273 GLY B C 1
ATOM 7171 O O . GLY B 2 87 ? -46.833 -22.090 3.946 1.00 28.22 273 GLY B O 1
ATOM 7175 N N . THR B 2 88 ? -45.401 -23.744 3.431 1.00 22.99 274 THR B N 1
ATOM 7176 C CA . THR B 2 88 ? -44.449 -22.848 2.796 1.00 19.24 274 THR B CA 1
ATOM 7177 C C . THR B 2 88 ? -44.829 -22.657 1.335 1.00 21.50 274 THR B C 1
ATOM 7178 O O . THR B 2 88 ? -45.721 -23.343 0.811 1.00 22.69 274 THR B O 1
ATOM 7189 N N . ARG B 2 89 ? -44.168 -21.696 0.671 1.00 19.32 275 ARG B N 1
ATOM 7190 C CA . ARG B 2 89 ? -44.367 -21.485 -0.753 1.00 20.67 275 ARG B CA 1
ATOM 7191 C C . ARG B 2 89 ? -43.058 -21.639 -1.503 1.00 23.89 275 ARG B C 1
ATOM 7192 O O . ARG B 2 89 ? -41.959 -21.567 -0.934 1.00 21.49 275 ARG B O 1
ATOM 7213 N N . LEU B 2 90 ? -43.196 -21.847 -2.808 1.00 19.91 276 LEU B N 1
ATOM 7214 C CA . LEU B 2 90 ? -42.074 -22.152 -3.682 1.00 20.09 276 LEU B CA 1
ATOM 7215 C C . LEU B 2 90 ? -42.333 -21.583 -5.078 1.00 18.14 276 LEU B C 1
ATOM 7216 O O . LEU B 2 90 ? -43.421 -21.782 -5.621 1.00 20.44 276 LEU B O 1
ATOM 7232 N N . VAL B 2 91 ? -41.366 -20.838 -5.620 1.00 19.45 277 VAL B N 1
ATOM 7233 C CA . VAL B 2 91 ? -41.406 -20.395 -7.011 1.00 19.99 277 VAL B CA 1
ATOM 7234 C C . VAL B 2 91 ? -40.883 -21.519 -7.882 1.00 21.14 277 VAL B C 1
ATOM 7235 O O . VAL B 2 91 ? -39.798 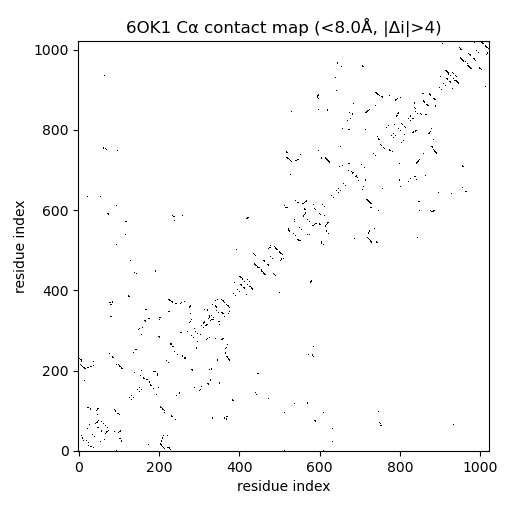-22.054 -7.630 1.00 21.81 277 VAL B O 1
ATOM 7248 N N . THR B 2 92 ? -41.636 -21.880 -8.915 1.00 19.67 278 THR B N 1
ATOM 7249 C CA A THR B 2 92 ? -41.220 -22.911 -9.859 0.32 18.98 278 THR B CA 1
ATOM 7250 C CA B THR B 2 92 ? -41.168 -22.849 -9.878 0.68 20.68 278 THR B CA 1
ATOM 7251 C C . THR B 2 92 ? -41.996 -22.717 -11.147 1.00 22.18 278 THR B C 1
ATOM 7252 O O . THR B 2 92 ? -42.937 -21.922 -11.221 1.00 24.73 278 THR B O 1
ATOM 7273 N N . ASN B 2 93 ? -41.627 -23.477 -12.161 1.00 20.00 279 ASN B N 1
ATOM 7274 C CA . ASN B 2 93 ? -42.403 -23.446 -13.385 1.00 19.76 279 ASN B CA 1
ATOM 7275 C C . ASN B 2 93 ? -43.655 -24.299 -13.234 1.00 22.32 279 ASN B C 1
ATOM 7276 O O . ASN B 2 93 ? -43.693 -25.246 -12.449 1.00 21.98 279 ASN B O 1
ATOM 7287 N N . LEU B 2 94 ? -44.689 -23.926 -13.978 1.00 21.82 280 LEU B N 1
ATOM 7288 C CA . LEU B 2 94 ? -45.937 -24.681 -14.061 1.00 21.64 280 LEU B CA 1
ATOM 7289 C C . LEU B 2 94 ? -46.047 -25.155 -15.501 1.00 26.89 280 LEU B C 1
ATOM 7290 O O . LEU B 2 94 ? -46.146 -24.335 -16.423 1.00 26.49 280 LEU B O 1
ATOM 7306 N N . VAL B 2 95 ? -45.979 -26.470 -15.701 1.00 23.04 281 VAL B N 1
ATOM 7307 C CA . VAL B 2 95 ? -45.956 -27.049 -17.032 1.00 25.91 281 VAL B CA 1
ATOM 7308 C C . VAL B 2 95 ? -47.263 -27.805 -17.247 1.00 27.05 281 VAL B C 1
ATOM 7309 O O . VAL B 2 95 ? -48.003 -28.088 -16.309 1.00 28.39 281 VAL B O 1
ATOM 7322 N N . GLY B 2 96 ? -47.563 -28.109 -18.507 1.00 25.88 282 GLY B N 1
ATOM 7323 C CA . GLY B 2 96 ? -48.705 -28.949 -18.793 1.00 26.57 282 GLY B CA 1
ATOM 7324 C C . GLY B 2 96 ? -50.038 -28.257 -18.770 1.00 27.34 282 GLY B C 1
ATOM 7325 O O . GLY B 2 96 ? -51.076 -28.925 -18.640 1.00 27.48 282 GLY B O 1
ATOM 7329 N N . ILE B 2 97 ? -50.069 -26.934 -18.911 1.00 25.64 283 ILE B N 1
ATOM 7330 C CA . ILE B 2 97 ? -51.364 -26.254 -18.909 1.00 26.74 283 ILE B CA 1
ATOM 7331 C C . ILE B 2 97 ? -51.266 -24.969 -19.719 1.00 31.58 283 ILE B C 1
ATOM 7332 O O . ILE B 2 97 ? -50.305 -24.206 -19.590 1.00 29.83 283 ILE B O 1
ATOM 7348 N N . ALA B 2 98 ? -52.261 -24.740 -20.563 1.00 29.30 284 ALA B N 1
ATOM 7349 C CA . ALA B 2 98 ? -52.332 -23.479 -21.290 1.00 32.22 284 ALA B CA 1
ATOM 7350 C C . ALA B 2 98 ? -52.521 -22.328 -20.304 1.00 28.06 284 ALA B C 1
ATOM 7351 O O . ALA B 2 98 ? -53.290 -22.448 -19.343 1.00 26.41 284 ALA B O 1
ATOM 7358 N N . PRO B 2 99 ? -51.842 -21.199 -20.510 1.00 27.53 285 PRO B N 1
ATOM 7359 C CA . PRO B 2 99 ? -51.956 -20.104 -19.535 1.00 26.73 285 PRO B CA 1
ATOM 7360 C C . PRO B 2 99 ? -53.374 -19.682 -19.253 1.00 31.18 285 PRO B C 1
ATOM 7361 O O . PRO B 2 99 ? -53.698 -19.382 -18.095 1.00 30.52 285 PRO B O 1
ATOM 7372 N N . ASP B 2 100 ? -54.236 -19.639 -20.273 1.00 28.23 286 ASP B N 1
ATOM 7373 C CA . ASP B 2 100 ? -55.598 -19.182 -20.033 1.00 31.96 286 ASP B CA 1
ATOM 7374 C C . ASP B 2 100 ? -56.423 -20.170 -19.220 1.00 29.23 286 ASP B C 1
ATOM 7375 O O . ASP B 2 100 ? -57.543 -19.827 -18.830 1.00 38.35 286 ASP B O 1
ATOM 7384 N N . LYS B 2 101 ? -55.915 -21.374 -18.951 1.00 31.59 287 LYS B N 1
ATOM 7385 C CA . LYS B 2 101 ? -56.657 -22.355 -18.160 1.00 28.49 287 LYS B CA 1
ATOM 7386 C C . LYS B 2 101 ? -56.275 -22.360 -16.694 1.00 26.59 287 LYS B C 1
ATOM 7387 O O . LYS B 2 101 ? -56.931 -23.048 -15.899 1.00 29.28 287 LYS B O 1
ATOM 7406 N N . ILE B 2 102 ? -55.231 -21.625 -16.321 1.00 29.18 288 ILE B N 1
ATOM 7407 C CA . ILE B 2 102 ? -54.778 -21.598 -14.941 1.00 27.05 288 ILE B CA 1
ATOM 7408 C C . ILE B 2 102 ? -55.805 -20.883 -14.080 1.00 27.96 288 ILE B C 1
ATOM 7409 O O . ILE B 2 102 ? -56.326 -19.826 -14.461 1.00 30.78 288 ILE B O 1
ATOM 7425 N N . GLU B 2 103 ? -56.100 -21.456 -12.907 1.00 26.09 289 GLU B N 1
ATOM 7426 C CA . GLU B 2 103 ? -56.935 -20.821 -11.902 1.00 24.71 289 GLU B CA 1
ATOM 7427 C C . GLU B 2 103 ? -56.182 -20.754 -10.577 1.00 26.98 289 GLU B C 1
ATOM 7428 O O . GLU B 2 103 ? -55.520 -21.714 -10.177 1.00 27.24 289 GLU B O 1
ATOM 7440 N N . ILE B 2 104 ? -56.265 -19.600 -9.910 1.00 25.62 290 ILE B N 1
ATOM 7441 C CA . ILE B 2 104 ? -55.725 -19.475 -8.563 1.00 22.93 290 ILE B CA 1
ATOM 7442 C C . ILE B 2 104 ? -56.384 -20.534 -7.690 1.00 26.16 290 ILE B C 1
ATOM 7443 O O . ILE B 2 104 ? -57.604 -20.754 -7.754 1.00 25.19 290 ILE B O 1
ATOM 7459 N N . GLY B 2 105 ? -55.586 -21.183 -6.868 1.00 22.11 291 GLY B N 1
ATOM 7460 C CA . GLY B 2 105 ? -56.063 -22.225 -5.989 1.00 25.19 291 GLY B CA 1
ATOM 7461 C C . GLY B 2 105 ? -56.088 -23.614 -6.590 1.00 29.16 291 GLY B C 1
ATOM 7462 O O . GLY B 2 105 ? -56.331 -24.582 -5.848 1.00 27.09 291 GLY B O 1
ATOM 7466 N N . MET B 2 106 ? -55.815 -23.757 -7.883 1.00 23.84 292 MET B N 1
ATOM 7467 C CA . MET B 2 106 ? -55.957 -25.059 -8.514 1.00 25.69 292 MET B CA 1
ATOM 7468 C C . MET B 2 106 ? -54.904 -26.010 -7.961 1.00 23.32 292 MET B C 1
ATOM 7469 O O . MET B 2 106 ? -53.766 -25.587 -7.679 1.00 23.31 292 MET B O 1
ATOM 7483 N N . PRO B 2 107 ? -55.243 -27.281 -7.770 1.00 22.87 293 PRO B N 1
ATOM 7484 C CA . PRO B 2 107 ? -54.263 -28.221 -7.229 1.00 21.16 293 PRO B CA 1
ATOM 7485 C C . PRO B 2 107 ? -53.221 -28.602 -8.247 1.00 24.95 293 PRO B C 1
ATOM 7486 O O . PRO B 2 107 ? -53.520 -28.829 -9.421 1.00 26.22 293 PRO B O 1
ATOM 7497 N N . VAL B 2 108 ? -51.977 -28.690 -7.777 1.00 22.97 294 VAL B N 1
ATOM 7498 C CA . VAL B 2 108 ? -50.847 -29.051 -8.615 1.00 21.21 294 VAL B CA 1
ATOM 7499 C C . VAL B 2 108 ? -50.001 -30.095 -7.892 1.00 23.36 294 VAL B C 1
ATOM 7500 O O . VAL B 2 108 ? -50.068 -30.257 -6.668 1.00 25.39 294 VAL B O 1
ATOM 7513 N N . VAL B 2 109 ? -49.193 -30.807 -8.661 1.00 24.29 295 VAL B N 1
ATOM 7514 C CA . VAL B 2 109 ? -48.340 -31.848 -8.107 1.00 22.98 295 VAL B CA 1
ATOM 7515 C C . VAL B 2 109 ? -46.960 -31.775 -8.732 1.00 22.13 295 VAL B C 1
ATOM 7516 O O . VAL B 2 109 ? -46.759 -31.269 -9.846 1.00 22.14 295 VAL B O 1
ATOM 7529 N N . LEU B 2 110 ? -46.013 -32.337 -7.990 1.00 22.20 296 LEU B N 1
ATOM 7530 C CA . LEU B 2 110 ? -44.603 -32.211 -8.304 1.00 24.94 296 LEU B CA 1
ATOM 7531 C C . LEU B 2 110 ? -44.242 -33.077 -9.494 1.00 27.66 296 LEU B C 1
ATOM 7532 O O . LEU B 2 110 ? -44.760 -34.185 -9.665 1.00 26.30 296 LEU B O 1
ATOM 7548 N N . ASP B 2 111 ? -43.383 -32.534 -10.346 1.00 25.03 297 ASP B N 1
ATOM 7549 C CA . ASP B 2 111 ? -42.732 -33.274 -11.411 1.00 27.34 297 ASP B CA 1
ATOM 7550 C C . ASP B 2 111 ? -41.289 -32.803 -11.413 1.00 29.38 297 ASP B C 1
ATOM 7551 O O . ASP B 2 111 ? -40.926 -31.871 -10.690 1.00 28.16 297 ASP B O 1
ATOM 7560 N N . TRP B 2 112 ? -40.452 -33.447 -12.211 1.00 25.78 298 TRP B N 1
ATOM 7561 C CA . TRP B 2 112 ? -39.034 -33.129 -12.240 1.00 27.75 298 TRP B CA 1
ATOM 7562 C C . TRP B 2 112 ? -38.570 -32.815 -13.655 1.00 34.35 298 TRP B C 1
ATOM 7563 O O . TRP B 2 112 ? -38.905 -33.525 -14.609 1.00 31.40 298 TRP B O 1
ATOM 7584 N N . LEU B 2 113 ? -37.780 -31.754 -13.760 1.00 28.79 299 LEU B N 1
ATOM 7585 C CA . LEU B 2 113 ? -37.243 -31.236 -15.013 1.00 30.80 299 LEU B CA 1
ATOM 7586 C C . LEU B 2 113 ? -35.732 -31.376 -14.990 1.00 37.52 299 LEU B C 1
ATOM 7587 O O . LEU B 2 113 ? -35.080 -30.911 -14.051 1.00 36.27 299 LEU B O 1
ATOM 7603 N N . GLU B 2 114 ? -35.175 -31.996 -16.023 1.00 42.75 300 GLU B N 1
ATOM 7604 C CA . GLU B 2 114 ? -33.724 -31.992 -16.215 1.00 49.47 300 GLU B CA 1
ATOM 7605 C C . GLU B 2 114 ? -33.397 -30.779 -17.070 1.00 57.25 300 GLU B C 1
ATOM 7606 O O . GLU B 2 114 ? -33.394 -30.842 -18.298 1.00 53.40 300 GLU B O 1
ATOM 7618 N N . ALA B 2 115 ? -33.152 -29.645 -16.403 1.00 63.32 301 ALA B N 1
ATOM 7619 C CA . ALA B 2 115 ? -32.822 -28.412 -17.111 1.00 103.04 301 ALA B CA 1
ATOM 7620 C C . ALA B 2 115 ? -31.574 -28.574 -17.961 1.00 94.80 301 ALA B C 1
ATOM 7621 O O . ALA B 2 115 ? -31.441 -27.926 -19.005 1.00 61.62 301 ALA B O 1
ATOM 7628 N N . ASP B 2 116 ? -30.642 -29.404 -17.513 1.00 56.37 302 ASP B N 1
ATOM 7629 C CA . ASP B 2 116 ? -29.482 -29.790 -18.302 1.00 77.30 302 ASP B CA 1
ATOM 7630 C C . ASP B 2 116 ? -28.873 -31.020 -17.648 1.00 84.18 302 ASP B C 1
ATOM 7631 O O . ASP B 2 116 ? -29.284 -31.414 -16.548 1.00 56.73 302 ASP B O 1
ATOM 7640 N N . PRO B 2 117 ? -27.907 -31.665 -18.302 1.00 120.52 303 PRO B N 1
ATOM 7641 C CA . PRO B 2 117 ? -27.272 -32.842 -17.690 1.00 97.13 303 PRO B CA 1
ATOM 7642 C C . PRO B 2 117 ? -26.792 -32.613 -16.260 1.00 82.40 303 PRO B C 1
ATOM 7643 O O . PRO B 2 117 ? -26.603 -33.572 -15.504 1.00 64.43 303 PRO B O 1
ATOM 7654 N N . GLU B 2 118 ? -26.615 -31.352 -15.863 1.00 101.78 304 GLU B N 1
ATOM 7655 C CA . GLU B 2 118 ? -26.064 -31.026 -14.554 1.00 62.84 304 GLU B CA 1
ATOM 7656 C C . GLU B 2 118 ? -27.110 -30.581 -13.536 1.00 90.86 304 GLU B C 1
ATOM 7657 O O . GLU B 2 118 ? -26.826 -30.599 -12.332 1.00 53.60 304 GLU B O 1
ATOM 7669 N N . LEU B 2 119 ? -28.298 -30.175 -13.977 1.00 49.02 305 LEU B N 1
ATOM 7670 C CA . LEU B 2 119 ? -29.273 -29.520 -13.106 1.00 44.59 305 LEU B CA 1
ATOM 7671 C C . LEU B 2 119 ? -30.653 -30.152 -13.254 1.00 42.26 305 LEU B C 1
ATOM 7672 O O . LEU B 2 119 ? -31.261 -30.083 -14.326 1.00 38.89 305 LEU B O 1
ATOM 7688 N N . THR B 2 120 ? -31.158 -30.729 -12.168 1.00 31.37 306 THR B N 1
ATOM 7689 C CA . THR B 2 120 ? -32.531 -31.216 -12.080 1.00 24.61 306 THR B CA 1
ATOM 7690 C C . THR B 2 120 ? -33.315 -30.276 -11.170 1.00 26.57 306 THR B C 1
ATOM 7691 O O . THR B 2 120 ? -32.824 -29.890 -10.108 1.00 28.12 306 THR B O 1
ATOM 7702 N N . LEU B 2 121 ? -34.519 -29.894 -11.597 1.00 25.80 307 LEU B N 1
ATOM 7703 C CA . LEU B 2 121 ? -35.299 -28.894 -10.877 1.00 23.64 307 LEU B CA 1
ATOM 7704 C C . LEU B 2 121 ? -36.705 -29.410 -10.629 1.00 24.85 307 LEU B C 1
ATOM 7705 O O . LEU B 2 121 ? -37.267 -30.124 -11.470 1.00 24.55 307 LEU B O 1
ATOM 7721 N N . PRO B 2 122 ? -37.304 -29.061 -9.495 1.00 22.55 308 PRO B N 1
ATOM 7722 C CA . PRO B 2 122 ? -38.716 -29.386 -9.298 1.00 23.68 308 PRO B CA 1
ATOM 7723 C C . PRO B 2 122 ? -39.566 -28.426 -10.104 1.00 27.89 308 PRO B C 1
ATOM 7724 O O . PRO B 2 122 ? -39.263 -27.237 -10.208 1.00 32.10 308 PRO B O 1
ATOM 7735 N N . VAL B 2 123 ? -40.595 -28.976 -10.730 1.00 22.50 309 VAL B N 1
ATOM 7736 C CA A VAL B 2 123 ? -41.613 -28.172 -11.384 0.59 22.24 309 VAL B CA 1
ATOM 7737 C CA B VAL B 2 123 ? -41.608 -28.237 -11.471 0.41 31.03 309 VAL B CA 1
ATOM 7738 C C . VAL B 2 123 ? -42.951 -28.765 -10.979 1.00 24.69 309 VAL B C 1
ATOM 7739 O O . VAL B 2 123 ? -43.020 -29.826 -10.374 1.00 24.30 309 VAL B O 1
ATOM 7764 N N . PHE B 2 124 ? -44.004 -28.027 -11.254 1.00 21.86 310 PHE B N 1
ATOM 7765 C CA . PHE B 2 124 ? -45.345 -28.505 -10.930 1.00 23.02 310 PHE B CA 1
ATOM 7766 C C . PHE B 2 124 ? -46.186 -28.590 -12.191 1.00 29.54 310 PHE B C 1
ATOM 7767 O O . PHE B 2 124 ? -45.990 -27.832 -13.142 1.00 22.21 310 PHE B O 1
ATOM 7784 N N . ARG B 2 125 ? -47.083 -29.567 -12.200 1.00 24.23 311 ARG B N 1
ATOM 7785 C CA . ARG B 2 125 ? -48.065 -29.793 -13.249 1.00 22.57 311 ARG B CA 1
ATOM 7786 C C . ARG B 2 125 ? -49.434 -29.876 -12.594 1.00 21.84 311 ARG B C 1
ATOM 7787 O O . ARG B 2 125 ? -49.545 -30.167 -11.398 1.00 22.03 311 ARG B O 1
ATOM 7808 N N . PRO B 2 126 ? -50.501 -29.579 -13.338 1.00 23.22 312 PRO B N 1
ATOM 7809 C CA . PRO B 2 126 ? -51.850 -29.662 -12.762 1.00 18.70 312 PRO B CA 1
ATOM 7810 C C . PRO B 2 126 ? -52.146 -31.060 -12.265 1.00 23.96 312 PRO B C 1
ATOM 7811 O O . PRO B 2 126 ? -51.797 -32.051 -12.905 1.00 23.84 312 PRO B O 1
ATOM 7822 N N . ALA B 2 127 ? -52.829 -31.136 -11.120 1.00 24.75 313 ALA B N 1
ATOM 7823 C CA . ALA B 2 127 ? -53.262 -32.438 -10.631 1.00 21.23 313 ALA B CA 1
ATOM 7824 C C . ALA B 2 127 ? -54.228 -33.090 -11.600 1.00 21.66 313 ALA B C 1
ATOM 7825 O O . ALA B 2 127 ? -54.286 -34.325 -11.690 1.00 23.28 313 ALA B O 1
ATOM 7832 N N . VAL B 2 128 ? -54.992 -32.280 -12.336 1.00 22.78 314 VAL B N 1
ATOM 7833 C CA . VAL B 2 128 ? -55.902 -32.760 -13.366 1.00 24.41 314 VAL B CA 1
ATOM 7834 C C . VAL B 2 128 ? -55.216 -32.608 -14.714 1.00 24.82 314 VAL B C 1
ATOM 7835 O O . VAL B 2 128 ? -54.931 -31.470 -15.133 1.00 27.34 314 VAL B O 1
ATOM 7848 N N . PRO B 2 129 ? -54.953 -33.690 -15.438 1.00 27.49 315 PRO B N 1
ATOM 7849 C CA . PRO B 2 129 ? -54.290 -33.561 -16.737 1.00 25.27 315 PRO B CA 1
ATOM 7850 C C . PRO B 2 129 ? -55.109 -32.740 -17.722 1.00 29.72 315 PRO B C 1
ATOM 7851 O O . PRO B 2 129 ? -56.334 -32.853 -17.816 1.00 26.79 315 PRO B O 1
ATOM 7862 N N . GLN B 2 130 ? -54.401 -31.908 -18.458 1.00 28.46 316 GLN B N 1
ATOM 7863 C CA . GLN B 2 130 ? -54.984 -31.077 -19.499 1.00 30.48 316 GLN B CA 1
ATOM 7864 C C . GLN B 2 130 ? -54.858 -31.847 -20.805 1.00 39.52 316 GLN B C 1
ATOM 7865 O O . GLN B 2 130 ? -53.746 -32.154 -21.246 1.00 41.11 316 GLN B O 1
ATOM 7879 N N . GLU B 2 131 ? -55.989 -32.201 -21.392 1.00 53.59 317 GLU B N 1
ATOM 7880 C CA . GLU B 2 131 ? -55.993 -32.932 -22.653 1.00 122.12 317 GLU B CA 1
ATOM 7881 C C . GLU B 2 131 ? -56.497 -32.037 -23.774 1.00 80.22 317 GLU B C 1
ATOM 7882 O O . GLU B 2 131 ? -55.840 -31.056 -24.126 1.00 71.19 317 GLU B O 1
ATOM 7894 N N . SER C 1 2 ? -32.238 16.571 19.224 1.00 168.19 2 SER C N 1
ATOM 7895 C CA . SER C 1 2 ? -31.343 15.698 18.474 1.00 83.92 2 SER C CA 1
ATOM 7896 C C . SER C 1 2 ? -29.895 16.024 18.795 1.00 113.62 2 SER C C 1
ATOM 7897 O O . SER C 1 2 ? -29.076 16.211 17.901 1.00 45.01 2 SER C O 1
ATOM 7904 N N . VAL C 1 3 ? -29.591 16.116 20.086 1.00 110.60 3 VAL C N 1
ATOM 7905 C CA . VAL C 1 3 ? -28.208 16.240 20.521 1.00 36.25 3 VAL C CA 1
ATOM 7906 C C . VAL C 1 3 ? -27.514 14.902 20.320 1.00 33.32 3 VAL C C 1
ATOM 7907 O O . VAL C 1 3 ? -28.033 13.852 20.723 1.00 50.51 3 VAL C O 1
ATOM 7920 N N . LEU C 1 4 ? -26.354 14.927 19.697 1.00 28.42 4 LEU C N 1
ATOM 7921 C CA . LEU C 1 4 ? -25.741 13.645 19.345 1.00 27.77 4 LEU C CA 1
ATOM 7922 C C . LEU C 1 4 ? -24.742 13.153 20.392 1.00 31.23 4 LEU C C 1
ATOM 7923 O O . LEU C 1 4 ? -24.836 12.002 20.832 1.00 24.54 4 LEU C O 1
ATOM 7939 N N . PRO C 1 5 ? -23.769 13.959 20.814 1.00 26.22 5 PRO C N 1
ATOM 7940 C CA . PRO C 1 5 ? -22.755 13.431 21.746 1.00 26.13 5 PRO C CA 1
ATOM 7941 C C . PRO C 1 5 ? -23.364 12.967 23.055 1.00 27.90 5 PRO C C 1
ATOM 7942 O O . PRO C 1 5 ? -24.032 13.731 23.757 1.00 27.73 5 PRO C O 1
ATOM 7953 N N . GLY C 1 6 ? -23.081 11.713 23.403 1.00 26.68 6 GLY C N 1
ATOM 7954 C CA . GLY C 1 6 ? -23.548 11.104 24.632 1.00 25.50 6 GLY C CA 1
ATOM 7955 C C . GLY C 1 6 ? -24.963 10.579 24.590 1.00 25.89 6 GLY C C 1
ATOM 7956 O O . GLY C 1 6 ? -25.421 9.986 25.585 1.00 26.90 6 GLY C O 1
ATOM 7960 N N . ALA C 1 7 ? -25.672 10.768 23.476 1.00 25.07 7 ALA C N 1
ATOM 7961 C CA . ALA C 1 7 ? -27.070 10.361 23.394 1.00 28.92 7 ALA C CA 1
ATOM 7962 C C . ALA C 1 7 ? -27.216 8.853 23.248 1.00 26.55 7 ALA C C 1
ATOM 7963 O O . ALA C 1 7 ? -28.216 8.271 23.698 1.00 24.94 7 ALA C O 1
ATOM 7970 N N . ALA C 1 8 ? -26.236 8.209 22.636 1.00 23.08 8 ALA C N 1
ATOM 7971 C CA . ALA C 1 8 ? -26.299 6.776 22.364 1.00 23.92 8 ALA C CA 1
ATOM 7972 C C . ALA C 1 8 ? -25.096 6.083 22.975 1.00 24.51 8 ALA C C 1
ATOM 7973 O O . ALA C 1 8 ? -24.073 6.708 23.247 1.00 23.28 8 ALA C O 1
ATOM 7980 N N . ALA C 1 9 ? -25.218 4.768 23.151 1.00 23.35 9 ALA C N 1
ATOM 7981 C CA . ALA C 1 9 ? -24.154 3.975 23.753 1.00 23.24 9 ALA C CA 1
ATOM 7982 C C . ALA C 1 9 ? -24.131 2.599 23.117 1.00 21.80 9 ALA C C 1
ATOM 7983 O O . ALA C 1 9 ? -25.165 2.088 22.682 1.00 21.93 9 ALA C O 1
ATOM 7990 N N . ILE C 1 10 ? -22.943 1.989 23.111 1.00 21.49 10 ILE C N 1
ATOM 7991 C CA . ILE C 1 10 ? -22.803 0.576 22.773 1.00 19.20 10 ILE C CA 1
ATOM 7992 C C . ILE C 1 10 ? -23.077 -0.260 24.015 1.00 24.85 10 ILE C C 1
ATOM 7993 O O . ILE C 1 10 ? -22.369 -0.160 25.025 1.00 23.93 10 ILE C O 1
ATOM 8009 N N . ALA C 1 11 ? -24.108 -1.097 23.931 1.00 22.44 11 ALA C N 1
ATOM 8010 C CA . ALA C 1 11 ? -24.523 -1.961 25.030 1.00 20.35 11 ALA C CA 1
ATOM 8011 C C . ALA C 1 11 ? -24.186 -3.420 24.805 1.00 21.67 11 ALA C C 1
ATOM 8012 O O . ALA C 1 11 ? -24.182 -4.190 25.765 1.00 23.18 11 ALA C O 1
ATOM 8019 N N . GLY C 1 12 ? -23.921 -3.823 23.561 1.00 21.89 12 GLY C N 1
ATOM 8020 C CA . GLY C 1 12 ? -23.589 -5.195 23.277 1.00 21.92 12 GLY C CA 1
ATOM 8021 C C . GLY C 1 12 ? -22.497 -5.321 22.234 1.00 20.53 12 GLY C C 1
ATOM 8022 O O . GLY C 1 12 ? -22.438 -4.520 21.297 1.00 21.04 12 GLY C O 1
ATOM 8026 N N . ILE C 1 13 ? -21.626 -6.313 22.405 1.00 20.91 13 ILE C N 1
ATOM 8027 C CA . ILE C 1 13 ? -20.626 -6.689 21.416 1.00 20.34 13 ILE C CA 1
ATOM 8028 C C . ILE C 1 13 ? -20.767 -8.185 21.218 1.00 23.31 13 ILE C C 1
ATOM 8029 O O . ILE C 1 13 ? -21.096 -8.912 22.164 1.00 21.82 13 ILE C O 1
ATOM 8045 N N . GLY C 1 14 ? -20.576 -8.632 19.979 1.00 21.90 14 GLY C N 1
ATOM 8046 C CA . GLY C 1 14 ? -20.667 -10.044 19.660 1.00 20.36 14 GLY C CA 1
ATOM 8047 C C . GLY C 1 14 ? -19.754 -10.371 18.502 1.00 20.65 14 GLY C C 1
ATOM 8048 O O . GLY C 1 14 ? -19.646 -9.588 17.551 1.00 19.86 14 GLY C O 1
ATOM 8052 N N . ALA C 1 15 ? -19.096 -11.525 18.566 1.00 20.90 15 ALA C N 1
ATOM 8053 C CA . ALA C 1 15 ? -18.192 -11.940 17.515 1.00 21.86 15 ALA C CA 1
ATOM 8054 C C . ALA C 1 15 ? -18.213 -13.454 17.375 1.00 22.36 15 ALA C C 1
ATOM 8055 O O . ALA C 1 15 ? -18.445 -14.186 18.350 1.00 23.78 15 ALA C O 1
ATOM 8062 N N . THR C 1 16 ? -17.961 -13.915 16.151 1.00 19.65 16 THR C N 1
ATOM 8063 C CA . THR C 1 16 ? -17.551 -15.287 15.929 1.00 18.60 16 THR C CA 1
ATOM 8064 C C . THR C 1 16 ? -16.096 -15.427 16.349 1.00 20.45 16 THR C C 1
ATOM 8065 O O . THR C 1 16 ? -15.416 -14.443 16.633 1.00 20.86 16 THR C O 1
ATOM 8076 N N . GLU C 1 17 ? -15.604 -16.654 16.355 1.00 20.92 17 GLU C N 1
ATOM 8077 C CA . GLU C 1 17 ? -14.163 -16.796 16.415 1.00 20.24 17 GLU C CA 1
ATOM 8078 C C . GLU C 1 17 ? -13.562 -16.162 15.168 1.00 20.50 17 GLU C C 1
ATOM 8079 O O . GLU C 1 17 ? -14.173 -16.147 14.093 1.00 19.75 17 GLU C O 1
ATOM 8091 N N . PHE C 1 18 ? -12.346 -15.664 15.304 1.00 20.48 18 PHE C N 1
ATOM 8092 C CA . PHE C 1 18 ? -11.602 -15.133 14.171 1.00 20.50 18 PHE C CA 1
ATOM 8093 C C . PHE C 1 18 ? -10.649 -16.217 13.679 1.00 23.73 18 PHE C C 1
ATOM 8094 O O . PHE C 1 18 ? -9.902 -16.802 14.469 1.00 23.28 18 PHE C O 1
ATOM 8111 N N . SER C 1 19 ? -10.715 -16.536 12.387 1.00 19.38 19 SER C N 1
ATOM 8112 C CA . SER C 1 19 ? -10.049 -17.736 11.918 1.00 18.25 19 SER C CA 1
ATOM 8113 C C . SER C 1 19 ? -9.423 -17.493 10.553 1.00 19.37 19 SER C C 1
ATOM 8114 O O . SER C 1 19 ? -9.448 -16.378 10.014 1.00 22.21 19 SER C O 1
ATOM 8122 N N . LYS C 1 20 ? -8.809 -18.553 10.021 1.00 21.00 20 LYS C N 1
ATOM 8123 C CA . LYS C 1 20 ? -8.319 -18.557 8.649 1.00 20.33 20 LYS C CA 1
ATOM 8124 C C . LYS C 1 20 ? -9.141 -19.428 7.714 1.00 23.72 20 LYS C C 1
ATOM 8125 O O . LYS C 1 20 ? -8.774 -19.575 6.541 1.00 23.21 20 LYS C O 1
ATOM 8144 N N . ASN C 1 21 ? -10.220 -20.036 8.209 1.00 21.20 21 ASN C N 1
ATOM 8145 C CA . ASN C 1 21 ? -11.158 -20.779 7.389 1.00 20.16 21 ASN C CA 1
ATOM 8146 C C . ASN C 1 21 ? -12.378 -21.102 8.236 1.00 20.69 21 ASN C C 1
ATOM 8147 O O . ASN C 1 21 ? -12.392 -22.098 8.971 1.00 20.95 21 ASN C O 1
ATOM 8158 N N . SER C 1 22 ? -13.404 -20.260 8.156 1.00 21.94 22 SER C N 1
ATOM 8159 C CA . SER C 1 22 ? -14.560 -20.417 9.017 1.00 20.61 22 SER C CA 1
ATOM 8160 C C . SER C 1 22 ? -15.348 -21.683 8.739 1.00 22.33 22 SER C C 1
ATOM 8161 O O . SER C 1 22 ? -16.141 -22.093 9.596 1.00 20.73 22 SER C O 1
ATOM 8169 N N . GLY C 1 23 ? -15.210 -22.253 7.552 1.00 21.28 23 GLY C N 1
ATOM 8170 C CA . GLY C 1 23 ? -15.997 -23.425 7.183 1.00 22.16 23 GLY C CA 1
ATOM 8171 C C . GLY C 1 23 ? -17.480 -23.172 7.007 1.00 22.33 23 GLY C C 1
ATOM 8172 O O . GLY C 1 23 ? -18.240 -24.136 6.861 1.00 23.85 23 GLY C O 1
ATOM 8176 N N . ARG C 1 24 ? -17.926 -21.907 7.001 1.00 20.73 24 ARG C N 1
ATOM 8177 C CA . ARG C 1 24 ? -19.346 -21.625 6.867 1.00 19.33 24 ARG C CA 1
ATOM 8178 C C . ARG C 1 24 ? -19.529 -20.323 6.085 1.00 20.94 24 ARG C C 1
ATOM 8179 O O . ARG C 1 24 ? -18.566 -19.702 5.638 1.00 20.16 24 ARG C O 1
ATOM 8200 N N . SER C 1 25 ? -20.783 -19.941 5.868 1.00 20.58 25 SER C N 1
ATOM 8201 C CA . SER C 1 25 ? -21.047 -18.827 4.976 1.00 20.57 25 SER C CA 1
ATOM 8202 C C . SER C 1 25 ? -20.863 -17.480 5.674 1.00 20.09 25 SER C C 1
ATOM 8203 O O . SER C 1 25 ? -20.922 -17.364 6.902 1.00 18.71 25 SER C O 1
ATOM 8211 N N . GLU C 1 26 ? -20.676 -16.445 4.852 1.00 18.10 26 GLU C N 1
ATOM 8212 C CA . GLU C 1 26 ? -20.579 -15.087 5.376 1.00 17.87 26 GLU C CA 1
ATOM 8213 C C . GLU C 1 26 ? -21.851 -14.706 6.112 1.00 20.14 26 GLU C C 1
ATOM 8214 O O . GLU C 1 26 ? -21.795 -14.077 7.181 1.00 18.36 26 GLU C O 1
ATOM 8226 N N . LEU C 1 27 ? -23.004 -15.090 5.566 1.00 18.27 27 LEU C N 1
ATOM 8227 C CA . LEU C 1 27 ? -24.268 -14.810 6.238 1.00 18.00 27 LEU C CA 1
ATOM 8228 C C . LEU C 1 27 ? -24.341 -15.502 7.590 1.00 17.42 27 LEU C C 1
ATOM 8229 O O . LEU C 1 27 ? -24.834 -14.924 8.567 1.00 18.85 27 LEU C O 1
ATOM 8245 N N . GLN C 1 28 ? -23.887 -16.753 7.675 1.00 18.58 28 GLN C N 1
ATOM 8246 C CA . GLN C 1 28 ? -23.920 -17.417 8.965 1.00 19.08 28 GLN C CA 1
ATOM 8247 C C . GLN C 1 28 ? -23.034 -16.686 9.969 1.00 17.51 28 GLN C C 1
ATOM 8248 O O . GLN C 1 28 ? -23.418 -16.506 11.126 1.00 18.06 28 GLN C O 1
ATOM 8262 N N . LEU C 1 29 ? -21.846 -16.272 9.548 1.00 18.79 29 LEU C N 1
ATOM 8263 C CA . LEU C 1 29 ? -20.976 -15.507 10.441 1.00 18.04 29 LEU C CA 1
ATOM 8264 C C . LEU C 1 29 ? -21.659 -14.235 10.918 1.00 19.73 29 LEU C C 1
ATOM 8265 O O . LEU C 1 29 ? -21.565 -13.870 12.100 1.00 19.66 29 LEU C O 1
ATOM 8281 N N . ALA C 1 30 ? -22.288 -13.496 9.991 1.00 19.16 30 ALA C N 1
ATOM 8282 C CA . ALA C 1 30 ? -23.009 -12.286 10.368 1.00 16.85 30 ALA C CA 1
ATOM 8283 C C . ALA C 1 30 ? -24.102 -12.591 11.381 1.00 19.32 30 ALA C C 1
ATOM 8284 O O . ALA C 1 30 ? -24.252 -11.879 12.382 1.00 18.87 30 ALA C O 1
ATOM 8291 N N . CYS C 1 31 ? -24.915 -13.614 11.106 1.00 19.83 31 CYS C N 1
ATOM 8292 C CA . CYS C 1 31 ? -26.013 -13.957 12.001 1.00 17.91 31 CYS C CA 1
ATOM 8293 C C . CYS C 1 31 ? -25.496 -14.354 13.385 1.00 19.37 31 CYS C C 1
ATOM 8294 O O . CYS C 1 31 ? -26.085 -13.991 14.412 1.00 19.92 31 CYS C O 1
ATOM 8302 N N . GLU C 1 32 ? -24.411 -15.130 13.432 1.00 19.99 32 GLU C N 1
ATOM 8303 C CA . GLU C 1 32 ? -23.851 -15.521 14.721 1.00 18.04 32 GLU C CA 1
ATOM 8304 C C . GLU C 1 32 ? -23.386 -14.302 15.518 1.00 20.63 32 GLU C C 1
ATOM 8305 O O . GLU C 1 32 ? -23.691 -14.167 16.712 1.00 18.91 32 GLU C O 1
ATOM 8317 N N . ALA C 1 33 ? -22.635 -13.401 14.874 1.00 21.85 33 ALA C N 1
ATOM 8318 C CA . ALA C 1 33 ? -22.122 -12.239 15.582 1.00 21.23 33 ALA C CA 1
ATOM 8319 C C . ALA C 1 33 ? -23.265 -11.326 16.017 1.00 19.70 33 ALA C C 1
ATOM 8320 O O . ALA C 1 33 ? -23.281 -10.837 17.152 1.00 20.25 33 ALA C O 1
ATOM 8327 N N . VAL C 1 34 ? -24.255 -11.143 15.132 1.00 19.08 34 VAL C N 1
ATOM 8328 C CA A VAL C 1 34 ? -25.392 -10.275 15.444 0.38 19.04 34 VAL C CA 1
ATOM 8329 C CA B VAL C 1 34 ? -25.388 -10.271 15.447 0.62 18.93 34 VAL C CA 1
ATOM 8330 C C . VAL C 1 34 ? -26.177 -10.840 16.622 1.00 19.20 34 VAL C C 1
ATOM 8331 O O . VAL C 1 34 ? -26.510 -10.128 17.571 1.00 21.02 34 VAL C O 1
ATOM 8356 N N . LEU C 1 35 ? -26.493 -12.128 16.580 1.00 18.64 35 LEU C N 1
ATOM 8357 C CA . LEU C 1 35 ? -27.244 -12.696 17.714 1.00 20.73 35 LEU C CA 1
ATOM 8358 C C . LEU C 1 35 ? -26.424 -12.661 19.000 1.00 22.58 35 LEU C C 1
ATOM 8359 O O . LEU C 1 35 ? -26.965 -12.411 20.088 1.00 23.08 35 LEU C O 1
ATOM 8375 N N . ALA C 1 36 ? -25.116 -12.892 18.901 1.00 21.29 36 ALA C N 1
ATOM 8376 C CA . ALA C 1 36 ? -24.267 -12.792 20.088 1.00 21.69 36 ALA C CA 1
ATOM 8377 C C . ALA C 1 36 ? -24.302 -11.389 20.681 1.00 23.35 36 ALA C C 1
ATOM 8378 O O . ALA C 1 36 ? -24.367 -11.229 21.906 1.00 22.00 36 ALA C O 1
ATOM 8385 N N . ALA C 1 37 ? -24.269 -10.362 19.827 1.00 22.92 37 ALA C N 1
ATOM 8386 C CA . ALA C 1 37 ? -24.246 -8.982 20.300 1.00 21.55 37 ALA C CA 1
ATOM 8387 C C . ALA C 1 37 ? -25.573 -8.603 20.935 1.00 22.38 37 ALA C C 1
ATOM 8388 O O . ALA C 1 37 ? -25.607 -7.935 21.973 1.00 22.81 37 ALA C O 1
ATOM 8395 N N . ILE C 1 38 ? -26.674 -9.023 20.312 1.00 21.55 38 ILE C N 1
ATOM 8396 C CA . ILE C 1 38 ? -28.003 -8.797 20.878 1.00 21.23 38 ILE C CA 1
ATOM 8397 C C . ILE C 1 38 ? -28.119 -9.444 22.261 1.00 23.68 38 ILE C C 1
ATOM 8398 O O . ILE C 1 38 ? -28.647 -8.831 23.214 1.00 22.69 38 ILE C O 1
ATOM 8414 N N . ALA C 1 39 ? -27.671 -10.698 22.390 1.00 22.91 39 ALA C N 1
ATOM 8415 C CA . ALA C 1 39 ? -27.714 -11.365 23.689 1.00 29.76 39 ALA C CA 1
ATOM 8416 C C . ALA C 1 39 ? -26.800 -10.675 24.690 1.00 27.43 39 ALA C C 1
ATOM 8417 O O . ALA C 1 39 ? -27.134 -10.580 25.877 1.00 26.22 39 ALA C O 1
ATOM 8424 N N . ASP C 1 40 ? -25.630 -10.210 24.233 1.00 22.82 40 ASP C N 1
ATOM 8425 C CA . ASP C 1 40 ? -24.717 -9.495 25.112 1.00 24.56 40 ASP C CA 1
ATOM 8426 C C . ASP C 1 40 ? -25.355 -8.245 25.684 1.00 23.58 40 ASP C C 1
ATOM 8427 O O . ASP C 1 40 ? -25.104 -7.898 26.845 1.00 24.72 40 ASP C O 1
ATOM 8436 N N . ALA C 1 41 ? -26.218 -7.584 24.915 1.00 22.68 41 ALA C N 1
ATOM 8437 C CA . ALA C 1 41 ? -26.932 -6.404 25.386 1.00 22.10 41 ALA C CA 1
ATOM 8438 C C . ALA C 1 41 ? -28.169 -6.712 26.222 1.00 24.55 41 ALA C C 1
ATOM 8439 O O . ALA C 1 41 ? -28.894 -5.775 26.564 1.00 26.53 41 ALA C O 1
ATOM 8446 N N . GLY C 1 42 ? -28.446 -7.972 26.531 1.00 24.34 42 GLY C N 1
ATOM 8447 C CA . GLY C 1 42 ? -29.647 -8.304 27.275 1.00 23.77 42 GLY C CA 1
ATOM 8448 C C . GLY C 1 42 ? -30.933 -8.099 26.510 1.00 28.27 42 GLY C C 1
ATOM 8449 O O . GLY C 1 42 ? -31.992 -7.936 27.121 1.00 26.53 42 GLY C O 1
ATOM 8453 N N . LEU C 1 43 ? -30.879 -8.123 25.181 1.00 25.51 43 LEU C N 1
ATOM 8454 C CA . LEU C 1 43 ? -32.036 -7.849 24.353 1.00 22.89 43 LEU C CA 1
ATOM 8455 C C . LEU C 1 43 ? -32.448 -9.105 23.591 1.00 25.19 43 LEU C C 1
ATOM 8456 O O . LEU C 1 43 ? -31.825 -10.163 23.685 1.00 26.24 43 LEU C O 1
ATOM 8472 N N . GLU C 1 44 ? -33.541 -8.971 22.842 1.00 24.02 44 GLU C N 1
ATOM 8473 C CA A GLU C 1 44 ? -34.040 -10.018 21.959 0.55 16.07 44 GLU C CA 1
ATOM 8474 C CA B GLU C 1 44 ? -34.031 -10.015 21.960 0.45 52.00 44 GLU C CA 1
ATOM 8475 C C . GLU C 1 44 ? -33.993 -9.520 20.517 1.00 22.58 44 GLU C C 1
ATOM 8476 O O . GLU C 1 44 ? -34.089 -8.308 20.276 1.00 24.54 44 GLU C O 1
ATOM 8499 N N . PRO C 1 45 ? -33.882 -10.428 19.547 1.00 23.87 45 PRO C N 1
ATOM 8500 C CA . PRO C 1 45 ? -33.819 -9.973 18.147 1.00 23.74 45 PRO C CA 1
ATOM 8501 C C . PRO C 1 45 ? -34.970 -9.059 17.750 1.00 22.12 45 PRO C C 1
ATOM 8502 O O . PRO C 1 45 ? -34.738 -8.095 17.012 1.00 23.68 45 PRO C O 1
ATOM 8513 N N . SER C 1 46 ? -36.201 -9.331 18.212 1.00 24.50 46 SER C N 1
ATOM 8514 C CA . SER C 1 46 ? -37.342 -8.491 17.830 1.00 23.95 46 SER C CA 1
ATOM 8515 C C . SER C 1 46 ? -37.233 -7.073 18.363 1.00 26.75 46 SER C C 1
ATOM 8516 O O . SER C 1 46 ? -37.982 -6.200 17.908 1.00 29.29 46 SER C O 1
ATOM 8524 N N . ASP C 1 47 ? -36.321 -6.814 19.295 1.00 25.43 47 ASP C N 1
ATOM 8525 C CA . ASP C 1 47 ? -36.120 -5.453 19.768 1.00 24.71 47 ASP C CA 1
ATOM 8526 C C . ASP C 1 47 ? -35.400 -4.592 18.737 1.00 25.72 47 ASP C C 1
ATOM 8527 O O . ASP C 1 47 ? -35.447 -3.363 18.821 1.00 22.38 47 ASP C O 1
ATOM 8536 N N . VAL C 1 48 ? -34.674 -5.217 17.819 1.00 21.47 48 VAL C N 1
ATOM 8537 C CA . VAL C 1 48 ? -33.833 -4.491 16.877 1.00 18.54 48 VAL C CA 1
ATOM 8538 C C . VAL C 1 48 ? -34.687 -3.870 15.781 1.00 19.88 48 VAL C C 1
ATOM 8539 O O . VAL C 1 48 ? -35.516 -4.553 15.169 1.00 22.29 48 VAL C O 1
ATOM 8552 N N . ASP C 1 49 ? -34.468 -2.568 15.512 1.00 20.43 49 ASP C N 1
ATOM 8553 C CA . ASP C 1 49 ? -35.158 -1.904 14.420 1.00 16.45 49 ASP C CA 1
ATOM 8554 C C . ASP C 1 49 ? -34.217 -1.191 13.465 1.00 22.60 49 ASP C C 1
ATOM 8555 O O . ASP C 1 49 ? -34.692 -0.564 12.524 1.00 21.17 49 ASP C O 1
ATOM 8564 N N . GLY C 1 50 ? -32.909 -1.371 13.601 1.00 20.16 50 GLY C N 1
ATOM 8565 C CA . GLY C 1 50 ? -31.978 -0.809 12.645 1.00 17.91 50 GLY C CA 1
ATOM 8566 C C . GLY C 1 50 ? -30.801 -1.737 12.424 1.00 20.49 50 GLY C C 1
ATOM 8567 O O . GLY C 1 50 ? -30.384 -2.461 13.332 1.00 18.93 50 GLY C O 1
ATOM 8571 N N . LEU C 1 51 ? -30.267 -1.699 11.192 1.00 19.90 51 LEU C N 1
ATOM 8572 C CA . LEU C 1 51 ? -29.067 -2.454 10.826 1.00 17.80 51 LEU C CA 1
ATOM 8573 C C . LEU C 1 51 ? -28.169 -1.599 9.939 1.00 20.53 51 LEU C C 1
ATOM 8574 O O . LEU C 1 51 ? -28.640 -0.939 9.007 1.00 20.91 51 LEU C O 1
ATOM 8590 N N . VAL C 1 52 ? -26.868 -1.623 10.223 1.00 16.85 52 VAL C N 1
ATOM 8591 C CA . VAL C 1 52 ? -25.891 -0.824 9.489 1.00 16.80 52 VAL C CA 1
ATOM 8592 C C . VAL C 1 52 ? -24.698 -1.715 9.174 1.00 16.58 52 VAL C C 1
ATOM 8593 O O . VAL C 1 52 ? -24.188 -2.408 10.063 1.00 17.89 52 VAL C O 1
ATOM 8606 N N . THR C 1 53 ? -24.233 -1.660 7.935 1.00 16.63 53 THR C N 1
ATOM 8607 C CA . THR C 1 53 ? -23.037 -2.397 7.562 1.00 17.29 53 THR C CA 1
ATOM 8608 C C . THR C 1 53 ? -22.287 -1.625 6.479 1.00 17.20 53 THR C C 1
ATOM 8609 O O . THR C 1 53 ? -22.558 -0.443 6.214 1.00 18.77 53 THR C O 1
ATOM 8620 N N . PHE C 1 54 ? -21.280 -2.273 5.912 1.00 18.06 54 PHE C N 1
ATOM 8621 C CA . PHE C 1 54 ? -20.436 -1.701 4.883 1.00 20.12 54 PHE C CA 1
ATOM 8622 C C . PHE C 1 54 ? -21.063 -1.948 3.517 1.00 18.61 54 PHE C C 1
ATOM 8623 O O . PHE C 1 54 ? -21.752 -2.949 3.304 1.00 18.12 54 PHE C O 1
ATOM 8640 N N . THR C 1 55 ? -20.745 -1.066 2.563 1.00 18.18 55 THR C N 1
ATOM 8641 C CA . THR C 1 55 ? -21.271 -1.250 1.205 1.00 21.04 55 THR C CA 1
ATOM 8642 C C . THR C 1 55 ? -20.927 -2.628 0.651 1.00 23.62 55 THR C C 1
ATOM 8643 O O . THR C 1 55 ? -21.752 -3.259 -0.022 1.00 22.30 55 THR C O 1
ATOM 8654 N N . ALA C 1 56 ? -19.720 -3.115 0.919 1.00 19.25 56 ALA C N 1
ATOM 8655 C CA . ALA C 1 56 ? -19.260 -4.377 0.336 1.00 19.77 56 ALA C CA 1
ATOM 8656 C C . ALA C 1 56 ? -19.752 -5.611 1.080 1.00 21.53 56 ALA C C 1
ATOM 8657 O O . ALA C 1 56 ? -19.537 -6.728 0.583 1.00 21.01 56 ALA C O 1
ATOM 8664 N N . ASP C 1 57 ? -20.414 -5.462 2.225 1.00 19.15 57 ASP C N 1
ATOM 8665 C CA . ASP C 1 57 ? -20.885 -6.648 2.935 1.00 19.78 57 ASP C CA 1
ATOM 8666 C C . ASP C 1 57 ? -21.984 -7.325 2.120 1.00 19.02 57 ASP C C 1
ATOM 8667 O O . ASP C 1 57 ? -22.944 -6.674 1.691 1.00 20.51 57 ASP C O 1
ATOM 8676 N N . THR C 1 58 ? -21.851 -8.640 1.927 1.00 19.56 58 THR C N 1
ATOM 8677 C CA . THR C 1 58 ? -22.765 -9.409 1.100 1.00 21.03 58 THR C CA 1
ATOM 8678 C C . THR C 1 58 ? -23.981 -9.920 1.854 1.00 19.89 58 THR C C 1
ATOM 8679 O O . THR C 1 58 ? -24.902 -10.441 1.218 1.00 20.71 58 THR C O 1
ATOM 8690 N N . SER C 1 59 ? -24.009 -9.807 3.189 1.00 19.32 59 SER C N 1
ATOM 8691 C CA . SER C 1 59 ? -25.149 -10.267 3.983 1.00 19.60 59 SER C CA 1
ATOM 8692 C C . SER C 1 59 ? -26.035 -9.060 4.204 1.00 20.38 59 SER C C 1
ATOM 8693 O O . SER C 1 59 ? -25.909 -8.367 5.205 1.00 20.13 59 SER C O 1
ATOM 8701 N N . SER C 1 60 ? -26.928 -8.798 3.249 1.00 18.63 60 SER C N 1
ATOM 8702 C CA . SER C 1 60 ? -27.717 -7.586 3.319 1.00 19.44 60 SER C CA 1
ATOM 8703 C C . SER C 1 60 ? -28.590 -7.588 4.567 1.00 17.32 60 SER C C 1
ATOM 8704 O O . SER C 1 60 ? -28.908 -8.640 5.155 1.00 19.85 60 SER C O 1
ATOM 8712 N N . GLU C 1 61 ? -29.039 -6.382 4.922 1.00 18.92 61 GLU C N 1
ATOM 8713 C CA . GLU C 1 61 ? -29.842 -6.188 6.119 1.00 20.05 61 GLU C CA 1
ATOM 8714 C C . GLU C 1 61 ? -31.061 -7.098 6.128 1.00 19.96 61 GLU C C 1
ATOM 8715 O O . GLU C 1 61 ? -31.391 -7.676 7.162 1.00 19.58 61 GLU C O 1
ATOM 8727 N N . ILE C 1 62 ? -31.729 -7.259 4.978 1.00 20.14 62 ILE C N 1
ATOM 8728 C CA . ILE C 1 62 ? -32.925 -8.085 4.941 1.00 18.48 62 ILE C CA 1
ATOM 8729 C C . ILE C 1 62 ? -32.602 -9.549 5.181 1.00 19.30 62 ILE C C 1
ATOM 8730 O O . ILE C 1 62 ? -33.424 -10.270 5.748 1.00 20.10 62 ILE C O 1
ATOM 8746 N N . HIS C 1 63 ? -31.435 -10.022 4.729 1.00 20.21 63 HIS C N 1
ATOM 8747 C CA . HIS C 1 63 ? -31.092 -11.419 4.945 1.00 18.42 63 HIS C CA 1
ATOM 8748 C C . HIS C 1 63 ? -30.723 -11.662 6.395 1.00 21.45 63 HIS C C 1
ATOM 8749 O O . HIS C 1 63 ? -31.129 -12.665 6.973 1.00 19.31 63 HIS C O 1
ATOM 8763 N N . VAL C 1 64 ? -29.934 -10.773 6.991 1.00 17.72 64 VAL C N 1
ATOM 8764 C CA . VAL C 1 64 ? -29.678 -10.884 8.428 1.00 15.97 64 VAL C CA 1
ATOM 8765 C C . VAL C 1 64 ? -30.985 -10.855 9.206 1.00 20.05 64 VAL C C 1
ATOM 8766 O O . VAL C 1 64 ? -31.212 -11.682 10.099 1.00 20.75 64 VAL C O 1
ATOM 8779 N N . ALA C 1 65 ? -31.883 -9.930 8.854 1.00 19.44 65 ALA C N 1
ATOM 8780 C CA . ALA C 1 65 ? -33.103 -9.743 9.633 1.00 18.80 65 ALA C CA 1
ATOM 8781 C C . ALA C 1 65 ? -34.016 -10.955 9.549 1.00 20.51 65 ALA C C 1
ATOM 8782 O O . ALA C 1 65 ? -34.574 -11.383 10.563 1.00 20.89 65 ALA C O 1
ATOM 8789 N N . ARG C 1 66 ? -34.189 -11.532 8.361 1.00 19.56 66 ARG C N 1
ATOM 8790 C CA . ARG C 1 66 ? -35.114 -12.665 8.258 1.00 20.12 66 ARG C CA 1
ATOM 8791 C C . ARG C 1 66 ? -34.548 -13.949 8.839 1.00 21.59 66 ARG C C 1
ATOM 8792 O O . ARG C 1 66 ? -35.333 -14.822 9.241 1.00 20.14 66 ARG C O 1
ATOM 8813 N N . ASN C 1 67 ? -33.222 -14.096 8.887 1.00 19.04 67 ASN C N 1
ATOM 8814 C CA . ASN C 1 67 ? -32.598 -15.253 9.512 1.00 18.65 67 ASN C CA 1
ATOM 8815 C C . ASN C 1 67 ? -32.639 -15.167 11.029 1.00 23.13 67 ASN C C 1
ATOM 8816 O O . ASN C 1 67 ? -32.921 -16.163 11.689 1.00 24.17 67 ASN C O 1
ATOM 8827 N N . THR C 1 68 ? -32.377 -13.983 11.596 1.00 19.74 68 THR C N 1
ATOM 8828 C CA . THR C 1 68 ? -32.216 -13.817 13.039 1.00 19.14 68 THR C CA 1
ATOM 8829 C C . THR C 1 68 ? -33.520 -13.547 13.762 1.00 22.79 68 THR C C 1
ATOM 8830 O O . THR C 1 68 ? -33.546 -13.646 14.988 1.00 22.81 68 THR C O 1
ATOM 8841 N N . GLY C 1 69 ? -34.586 -13.215 13.050 1.00 23.46 69 GLY C N 1
ATOM 8842 C CA . GLY C 1 69 ? -35.827 -12.836 13.701 1.00 25.71 69 GLY C CA 1
ATOM 8843 C C . GLY C 1 69 ? -35.898 -11.389 14.103 1.00 26.41 69 GLY C C 1
ATOM 8844 O O . GLY C 1 69 ? -36.772 -11.015 14.892 1.00 25.61 69 GLY C O 1
ATOM 8848 N N . ILE C 1 70 ? -34.991 -10.560 13.596 1.00 24.25 70 ILE C N 1
ATOM 8849 C CA . ILE C 1 70 ? -35.078 -9.124 13.793 1.00 23.12 70 ILE C CA 1
ATOM 8850 C C . ILE C 1 70 ? -36.336 -8.557 13.156 1.00 22.60 70 ILE C C 1
ATOM 8851 O O . ILE C 1 70 ? -36.905 -7.589 13.661 1.00 21.59 70 ILE C O 1
ATOM 8867 N N . GLY C 1 71 ? -36.806 -9.162 12.065 1.00 23.36 71 GLY C N 1
ATOM 8868 C CA . GLY C 1 71 ? -38.089 -8.766 11.516 1.00 24.60 71 GLY C CA 1
ATOM 8869 C C . GLY C 1 71 ? -38.022 -7.411 10.846 1.00 24.10 71 GLY C C 1
ATOM 8870 O O . GLY C 1 71 ? -37.122 -7.134 10.054 1.00 24.12 71 GLY C O 1
ATOM 8874 N N . GLU C 1 72 ? -38.993 -6.553 11.163 1.00 22.46 72 GLU C N 1
ATOM 8875 C CA A GLU C 1 72 ? -39.106 -5.242 10.537 0.43 37.71 72 GLU C CA 1
ATOM 8876 C CA B GLU C 1 72 ? -39.077 -5.272 10.478 0.57 16.15 72 GLU C CA 1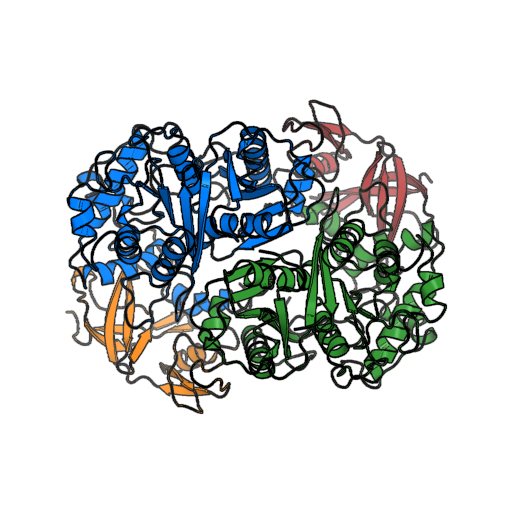
ATOM 8877 C C . GLU C 1 72 ? -37.920 -4.351 10.885 1.00 22.11 72 GLU C C 1
ATOM 8878 O O . GLU C 1 72 ? -37.339 -4.451 11.974 1.00 22.12 72 GLU C O 1
ATOM 8901 N N . LEU C 1 73 ? -37.594 -3.436 9.978 1.00 19.81 73 LEU C N 1
ATOM 8902 C CA . LEU C 1 73 ? -36.559 -2.437 10.183 1.00 20.92 73 LEU C CA 1
ATOM 8903 C C . LEU C 1 73 ? -37.095 -1.064 9.849 1.00 20.13 73 LEU C C 1
ATOM 8904 O O . LEU C 1 73 ? -37.781 -0.892 8.837 1.00 22.00 73 LEU C O 1
ATOM 8920 N N . LYS C 1 74 ? -36.717 -0.078 10.673 1.00 20.05 74 LYS C N 1
ATOM 8921 C CA . LYS C 1 74 ? -36.950 1.333 10.400 1.00 22.85 74 LYS C CA 1
ATOM 8922 C C . LYS C 1 74 ? -35.686 2.059 9.967 1.00 18.86 74 LYS C C 1
ATOM 8923 O O . LYS C 1 74 ? -35.741 3.258 9.675 1.00 21.56 74 LYS C O 1
ATOM 8942 N N . PHE C 1 75 ? -34.549 1.362 9.905 1.00 19.80 75 PHE C N 1
ATOM 8943 C CA . PHE C 1 75 ? -33.286 2.023 9.605 1.00 18.61 75 PHE C CA 1
ATOM 8944 C C . PHE C 1 75 ? -32.342 0.992 9.003 1.00 18.37 75 PHE C C 1
ATOM 8945 O O . PHE C 1 75 ? -32.130 -0.074 9.591 1.00 19.81 75 PHE C O 1
ATOM 8962 N N . PHE C 1 76 ? -31.771 1.320 7.858 1.00 19.35 76 PHE C N 1
ATOM 8963 C CA . PHE C 1 76 ? -30.803 0.430 7.230 1.00 17.56 76 PHE C CA 1
ATOM 8964 C C . PHE C 1 76 ? -29.964 1.229 6.258 1.00 20.89 76 PHE C C 1
ATOM 8965 O O . PHE C 1 76 ? -30.482 1.785 5.288 1.00 19.39 76 PHE C O 1
ATOM 8982 N N . SER C 1 77 ? -28.659 1.273 6.519 1.00 20.34 77 SER C N 1
ATOM 8983 C CA . SER C 1 77 ? -27.764 2.132 5.765 1.00 19.44 77 SER C CA 1
ATOM 8984 C C . SER C 1 77 ? -26.415 1.449 5.623 1.00 20.88 77 SER C C 1
ATOM 8985 O O . SER C 1 77 ? -26.107 0.479 6.323 1.00 17.94 77 SER C O 1
ATOM 8993 N N . ARG C 1 78 ? -25.609 1.985 4.714 1.00 18.36 78 ARG C N 1
ATOM 8994 C CA . ARG C 1 78 ? -24.252 1.512 4.471 1.00 18.26 78 ARG C CA 1
ATOM 8995 C C . ARG C 1 78 ? -23.298 2.690 4.489 1.00 20.75 78 ARG C C 1
ATOM 8996 O O . ARG C 1 78 ? -23.669 3.827 4.195 1.00 19.66 78 ARG C O 1
ATOM 9017 N N . VAL C 1 79 ? -22.046 2.389 4.781 1.00 20.55 79 VAL C N 1
ATOM 9018 C CA . VAL C 1 79 ? -20.958 3.340 4.624 1.00 18.77 79 VAL C CA 1
ATOM 9019 C C . VAL C 1 79 ? -19.903 2.637 3.779 1.00 19.59 79 VAL C C 1
ATOM 9020 O O . VAL C 1 79 ? -19.630 1.437 3.961 1.00 19.40 79 VAL C O 1
ATOM 9033 N N . GLY C 1 80 ? -19.341 3.371 2.829 1.00 19.39 80 GLY C N 1
ATOM 9034 C CA . GLY C 1 80 ? -18.402 2.822 1.872 1.00 16.84 80 GLY C CA 1
ATOM 9035 C C . GLY C 1 80 ? -16.937 2.960 2.286 1.00 20.85 80 GLY C C 1
ATOM 9036 O O . GLY C 1 80 ? -16.593 3.276 3.428 1.00 20.12 80 GLY C O 1
ATOM 9040 N N . TYR C 1 81 ? -16.077 2.615 1.325 1.00 19.23 81 TYR C N 1
ATOM 9041 C CA . TYR C 1 81 ? -14.609 2.742 1.398 1.00 18.65 81 TYR C CA 1
ATOM 9042 C C . TYR C 1 81 ? -14.002 1.746 2.376 1.00 18.41 81 TYR C C 1
ATOM 9043 O O . TYR C 1 81 ? -13.057 2.054 3.110 1.00 20.28 81 TYR C O 1
ATOM 9061 N N . GLY C 1 82 ? -14.508 0.519 2.323 1.00 18.70 82 GLY C N 1
ATOM 9062 C CA . GLY C 1 82 ? -13.894 -0.575 3.043 1.00 23.28 82 GLY C CA 1
ATOM 9063 C C . GLY C 1 82 ? -13.828 -0.258 4.521 1.00 19.12 82 GLY C C 1
ATOM 9064 O O . GLY C 1 82 ? -14.777 0.253 5.114 1.00 18.51 82 GLY C O 1
ATOM 9068 N N . GLY C 1 83 ? -12.697 -0.602 5.134 1.00 18.90 83 GLY C N 1
ATOM 9069 C CA . GLY C 1 83 ? -12.496 -0.384 6.565 1.00 21.08 83 GLY C CA 1
ATOM 9070 C C . GLY C 1 83 ? -12.592 1.053 7.030 1.00 21.42 83 GLY C C 1
ATOM 9071 O O . GLY C 1 83 ? -12.705 1.298 8.238 1.00 22.26 83 GLY C O 1
ATOM 9075 N N . GLY C 1 84 ? -12.533 2.017 6.112 1.00 19.61 84 GLY C N 1
ATOM 9076 C CA . GLY C 1 84 ? -12.757 3.395 6.487 1.00 18.04 84 GLY C CA 1
ATOM 9077 C C . GLY C 1 84 ? -14.101 3.598 7.144 1.00 19.99 84 GLY C C 1
ATOM 9078 O O . GLY C 1 84 ? -14.298 4.582 7.856 1.00 20.77 84 GLY C O 1
ATOM 9082 N N . ALA C 1 85 ? -15.031 2.662 6.917 1.00 19.67 85 ALA C N 1
ATOM 9083 C CA . ALA C 1 85 ? -16.417 2.752 7.339 1.00 18.88 85 ALA C CA 1
ATOM 9084 C C . ALA C 1 85 ? -16.652 2.310 8.777 1.00 18.74 85 ALA C C 1
ATOM 9085 O O . ALA C 1 85 ? -17.748 2.547 9.306 1.00 20.30 85 ALA C O 1
ATOM 9092 N N . ALA C 1 86 ? -15.701 1.622 9.411 1.00 19.88 86 ALA C N 1
ATOM 9093 C CA . ALA C 1 86 ? -16.039 0.905 10.644 1.00 17.32 86 ALA C CA 1
ATOM 9094 C C . ALA C 1 86 ? -16.683 1.822 11.680 1.00 17.39 86 ALA C C 1
ATOM 9095 O O . ALA C 1 86 ? -17.755 1.523 12.209 1.00 18.54 86 ALA C O 1
ATOM 9102 N N . CYS C 1 87 ? -16.024 2.934 12.007 1.00 20.64 87 CYS C N 1
ATOM 9103 C CA . CYS C 1 87 ? -16.577 3.837 13.011 1.00 21.39 87 CYS C CA 1
ATOM 9104 C C . CYS C 1 87 ? -17.794 4.585 12.480 1.00 20.00 87 CYS C C 1
ATOM 9105 O O . CYS C 1 87 ? -18.709 4.908 13.248 1.00 19.76 87 CYS C O 1
ATOM 9113 N N . GLY C 1 88 ? -17.833 4.856 11.177 1.00 19.16 88 GLY C N 1
ATOM 9114 C CA . GLY C 1 88 ? -19.011 5.447 10.580 1.00 20.15 88 GLY C CA 1
ATOM 9115 C C . GLY C 1 88 ? -20.269 4.614 10.751 1.00 21.05 88 GLY C C 1
ATOM 9116 O O . GLY C 1 88 ? -21.363 5.175 10.848 1.00 19.53 88 GLY C O 1
ATOM 9120 N N . THR C 1 89 ? -20.154 3.280 10.795 1.00 19.65 89 THR C N 1
ATOM 9121 C CA . THR C 1 89 ? -21.366 2.485 11.034 1.00 19.74 89 THR C CA 1
ATOM 9122 C C . THR C 1 89 ? -21.958 2.817 12.395 1.00 20.96 89 THR C C 1
ATOM 9123 O O . THR C 1 89 ? -23.183 2.838 12.560 1.00 21.14 89 THR C O 1
ATOM 9134 N N . VAL C 1 90 ? -21.102 3.028 13.392 1.00 19.39 90 VAL C N 1
ATOM 9135 C CA . VAL C 1 90 ? -21.573 3.378 14.730 1.00 18.00 90 VAL C CA 1
ATOM 9136 C C . VAL C 1 90 ? -22.089 4.820 14.757 1.00 18.95 90 VAL C C 1
ATOM 9137 O O . VAL C 1 90 ? -23.092 5.121 15.421 1.00 22.25 90 VAL C O 1
ATOM 9150 N N . GLN C 1 91 ? -21.460 5.722 14.004 1.00 18.99 91 GLN C N 1
ATOM 9151 C CA . GLN C 1 91 ? -22.034 7.059 13.864 1.00 19.47 91 GLN C CA 1
ATOM 9152 C C . GLN C 1 91 ? -23.458 6.978 13.341 1.00 21.51 91 GLN C C 1
ATOM 9153 O O . GLN C 1 91 ? -24.363 7.657 13.848 1.00 21.83 91 GLN C O 1
ATOM 9167 N N . GLN C 1 92 ? -23.663 6.187 12.288 1.00 20.88 92 GLN C N 1
ATOM 9168 C CA . GLN C 1 92 ? -24.995 6.019 11.703 1.00 20.01 92 GLN C CA 1
ATOM 9169 C C . GLN C 1 92 ? -25.991 5.597 12.751 1.00 23.46 92 GLN C C 1
ATOM 9170 O O . GLN C 1 92 ? -27.091 6.165 12.864 1.00 22.92 92 GLN C O 1
ATOM 9184 N N . ALA C 1 93 ? -25.614 4.581 13.524 1.00 20.31 93 ALA C N 1
ATOM 9185 C CA . ALA C 1 93 ? -26.489 4.066 14.567 1.00 20.58 93 ALA C CA 1
ATOM 9186 C C . ALA C 1 93 ? -26.804 5.138 15.602 1.00 22.33 93 ALA C C 1
ATOM 9187 O O . ALA C 1 93 ? -27.949 5.291 16.025 1.00 21.52 93 ALA C O 1
ATOM 9194 N N . ALA C 1 94 ? -25.791 5.875 16.041 1.00 20.26 94 ALA C N 1
ATOM 9195 C CA . ALA C 1 94 ? -26.006 6.890 17.067 1.00 23.88 94 ALA C CA 1
ATOM 9196 C C . ALA C 1 94 ? -26.914 8.003 16.556 1.00 22.42 94 ALA C C 1
ATOM 9197 O O . ALA C 1 94 ? -27.741 8.552 17.310 1.00 23.30 94 ALA C O 1
ATOM 9204 N N . MET C 1 95 ? -26.739 8.371 15.286 1.00 22.57 95 MET C N 1
ATOM 9205 C CA A MET C 1 95 ? -27.580 9.391 14.678 0.51 15.53 95 MET C CA 1
ATOM 9206 C CA B MET C 1 95 ? -27.573 9.382 14.643 0.49 28.26 95 MET C CA 1
ATOM 9207 C C . MET C 1 95 ? -29.028 8.942 14.587 1.00 25.30 95 MET C C 1
ATOM 9208 O O . MET C 1 95 ? -29.942 9.743 14.829 1.00 22.45 95 MET C O 1
ATOM 9235 N N . ALA C 1 96 ? -29.258 7.675 14.224 1.00 22.76 96 ALA C N 1
ATOM 9236 C CA . ALA C 1 96 ? -30.622 7.150 14.176 1.00 22.77 96 ALA C CA 1
ATOM 9237 C C . ALA C 1 96 ? -31.245 7.125 15.573 1.00 24.64 96 ALA C C 1
ATOM 9238 O O . ALA C 1 96 ? -32.437 7.408 15.730 1.00 24.50 96 ALA C O 1
ATOM 9245 N N . VAL C 1 97 ? -30.459 6.790 16.601 1.00 22.00 97 VAL C N 1
ATOM 9246 C CA . VAL C 1 97 ? -30.972 6.792 17.978 1.00 23.62 97 VAL C CA 1
ATOM 9247 C C . VAL C 1 97 ? -31.246 8.219 18.440 1.00 24.93 97 VAL C C 1
ATOM 9248 O O . VAL C 1 97 ? -32.321 8.532 18.970 1.00 24.39 97 VAL C O 1
ATOM 9261 N N . ALA C 1 98 ? -30.304 9.115 18.189 1.00 23.67 98 ALA C N 1
ATOM 9262 C CA . ALA C 1 98 ? -30.445 10.489 18.663 1.00 24.82 98 ALA C CA 1
ATOM 9263 C C . ALA C 1 98 ? -31.646 11.202 18.050 1.00 28.55 98 ALA C C 1
ATOM 9264 O O . ALA C 1 98 ? -32.237 12.078 18.702 1.00 25.66 98 ALA C O 1
ATOM 9271 N N . THR C 1 99 ? -32.035 10.841 16.822 1.00 26.53 99 THR C N 1
ATOM 9272 C CA . THR C 1 99 ? -33.136 11.476 16.113 1.00 26.29 99 THR C CA 1
ATOM 9273 C C . THR C 1 99 ? -34.455 10.754 16.296 1.00 26.26 99 THR C C 1
ATOM 9274 O O . THR C 1 99 ? -35.469 11.220 15.772 1.00 29.51 99 THR C O 1
ATOM 9285 N N . GLY C 1 100 ? -34.462 9.621 16.993 1.00 25.49 100 GLY C N 1
ATOM 9286 C CA . GLY C 1 100 ? -35.695 8.882 17.212 1.00 27.96 100 GLY C CA 1
ATOM 9287 C C . GLY C 1 100 ? -36.097 7.998 16.059 1.00 26.16 100 GLY C C 1
ATOM 9288 O O . GLY C 1 100 ? -37.196 7.419 16.076 1.00 26.33 100 GLY C O 1
ATOM 9292 N N . ILE C 1 101 ? -35.245 7.875 15.043 1.00 23.31 101 ILE C N 1
ATOM 9293 C CA A ILE C 1 101 ? -35.562 7.001 13.922 0.54 24.49 101 ILE C CA 1
ATOM 9294 C CA B ILE C 1 101 ? -35.580 6.999 13.925 0.46 23.48 101 ILE C CA 1
ATOM 9295 C C . ILE C 1 101 ? -35.569 5.541 14.359 1.00 23.56 101 ILE C C 1
ATOM 9296 O O . ILE C 1 101 ? -36.433 4.759 13.944 1.00 23.52 101 ILE C O 1
ATOM 9327 N N . ALA C 1 102 ? -34.603 5.148 15.187 1.00 24.45 102 ALA C N 1
ATOM 9328 C CA . ALA C 1 102 ? -34.485 3.766 15.626 1.00 22.91 102 ALA C CA 1
ATOM 9329 C C . ALA C 1 102 ? -34.153 3.732 17.106 1.00 21.37 102 ALA C C 1
ATOM 9330 O O . ALA C 1 102 ? -33.519 4.648 17.620 1.00 24.29 102 ALA C O 1
ATOM 9337 N N . GLU C 1 103 ? -34.540 2.648 17.773 1.00 22.60 103 GLU C N 1
ATOM 9338 C CA . GLU C 1 103 ? -34.227 2.479 19.180 1.00 24.37 103 GLU C CA 1
ATOM 9339 C C . GLU C 1 103 ? -33.081 1.531 19.417 1.00 22.48 103 GLU C C 1
ATOM 9340 O O . GLU C 1 103 ? -32.356 1.684 20.408 1.00 23.61 103 GLU C O 1
ATOM 9352 N N . VAL C 1 104 ? -32.919 0.535 18.550 1.00 21.75 104 VAL C N 1
ATOM 9353 C CA . VAL C 1 104 ? -31.937 -0.507 18.768 1.00 19.17 104 VAL C CA 1
ATOM 9354 C C . VAL C 1 104 ? -31.321 -0.837 17.413 1.00 23.63 104 VAL C C 1
ATOM 9355 O O . VAL C 1 104 ? -31.979 -1.460 16.572 1.00 21.62 104 VAL C O 1
ATOM 9368 N N . VAL C 1 105 ? -30.044 -0.505 17.232 1.00 21.40 105 VAL C N 1
ATOM 9369 C CA . VAL C 1 105 ? -29.367 -0.646 15.944 1.00 20.27 105 VAL C CA 1
ATOM 9370 C C . VAL C 1 105 ? -28.189 -1.595 16.111 1.00 20.62 105 VAL C C 1
ATOM 9371 O O . VAL C 1 105 ? -27.409 -1.456 17.066 1.00 22.97 105 VAL C O 1
ATOM 9384 N N . VAL C 1 106 ? -28.059 -2.557 15.205 1.00 18.65 106 VAL C N 1
ATOM 9385 C CA . VAL C 1 106 ? -26.895 -3.439 15.192 1.00 21.25 106 VAL C CA 1
ATOM 9386 C C . VAL C 1 106 ? -26.024 -3.083 13.994 1.00 23.52 106 VAL C C 1
ATOM 9387 O O . VAL C 1 106 ? -26.503 -3.003 12.857 1.00 19.14 106 VAL C O 1
ATOM 9400 N N . CYS C 1 107 ? -24.748 -2.839 14.269 1.00 19.11 107 CYS C N 1
ATOM 9401 C CA . CYS C 1 107 ? -23.730 -2.576 13.270 1.00 17.87 107 CYS C CA 1
ATOM 9402 C C . CYS C 1 107 ? -22.932 -3.860 13.125 1.00 16.17 107 CYS C C 1
ATOM 9403 O O . CYS C 1 107 ? -22.547 -4.447 14.137 1.00 21.95 107 CYS C O 1
ATOM 9411 N N . TYR C 1 108 ? -22.687 -4.293 11.887 1.00 17.36 108 TYR C N 1
ATOM 9412 C CA . TYR C 1 108 ? -21.997 -5.565 11.700 1.00 17.78 108 TYR C CA 1
ATOM 9413 C C . TYR C 1 108 ? -21.131 -5.571 10.449 1.00 18.67 108 TYR C C 1
ATOM 9414 O O . TYR C 1 108 ? -21.311 -4.769 9.524 1.00 18.52 108 TYR C O 1
ATOM 9432 N N . ARG C 1 109 ? -20.195 -6.525 10.435 1.00 18.56 109 ARG C N 1
ATOM 9433 C CA . ARG C 1 109 ? -19.386 -6.867 9.275 1.00 18.67 109 ARG C CA 1
ATOM 9434 C C . ARG C 1 109 ? -18.994 -8.330 9.424 1.00 16.25 109 ARG C C 1
ATOM 9435 O O . ARG C 1 109 ? -18.584 -8.744 10.509 1.00 20.08 109 ARG C O 1
ATOM 9456 N N . ALA C 1 110 ? -19.144 -9.114 8.368 1.00 19.12 110 ALA C N 1
ATOM 9457 C CA . ALA C 1 110 ? -18.706 -10.511 8.429 1.00 15.90 110 ALA C CA 1
ATOM 9458 C C . ALA C 1 110 ? -18.256 -10.986 7.068 1.00 17.70 110 ALA C C 1
ATOM 9459 O O . ALA C 1 110 ? -18.908 -10.708 6.062 1.00 20.57 110 ALA C O 1
ATOM 9466 N N . PHE C 1 111 ? -17.143 -11.706 7.024 1.00 17.48 111 PHE C N 1
ATOM 9467 C CA . PHE C 1 111 ? -16.643 -12.152 5.743 1.00 17.85 111 PHE C CA 1
ATOM 9468 C C . PHE C 1 111 ? -15.704 -13.346 5.916 1.00 18.39 111 PHE C C 1
ATOM 9469 O O . PHE C 1 111 ? -15.240 -13.639 7.012 1.00 20.16 111 PHE C O 1
ATOM 9486 N N . ASN C 1 112 ? -15.448 -14.022 4.800 1.00 21.14 112 ASN C N 1
ATOM 9487 C CA . ASN C 1 112 ? -14.391 -15.013 4.685 1.00 19.99 112 ASN C CA 1
ATOM 9488 C C . ASN C 1 112 ? -13.283 -14.457 3.802 1.00 19.68 112 ASN C C 1
ATOM 9489 O O . ASN C 1 112 ? -13.066 -14.904 2.678 1.00 21.37 112 ASN C O 1
ATOM 9500 N N . GLU C 1 113 ? -12.583 -13.429 4.295 1.00 19.28 113 GLU C N 1
ATOM 9501 C CA . GLU C 1 113 ? -11.585 -12.827 3.431 1.00 20.06 113 GLU C CA 1
ATOM 9502 C C . GLU C 1 113 ? -10.343 -13.695 3.287 1.00 24.78 113 GLU C C 1
ATOM 9503 O O . GLU C 1 113 ? -9.654 -13.608 2.267 1.00 25.26 113 GLU C O 1
ATOM 9515 N N . ARG C 1 114 ? -10.030 -14.539 4.276 1.00 22.48 114 ARG C N 1
ATOM 9516 C CA . ARG C 1 114 ? -8.860 -15.400 4.111 1.00 23.50 114 ARG C CA 1
ATOM 9517 C C . ARG C 1 114 ? -9.163 -16.600 3.224 1.00 25.27 114 ARG C C 1
ATOM 9518 O O . ARG C 1 114 ? -8.344 -16.960 2.370 1.00 23.56 114 ARG C O 1
ATOM 9539 N N . SER C 1 115 ? -10.308 -17.255 3.435 1.00 20.79 115 SER C N 1
ATOM 9540 C CA . SER C 1 115 ? -10.620 -18.515 2.758 1.00 23.64 115 SER C CA 1
ATOM 9541 C C . SER C 1 115 ? -11.528 -18.367 1.542 1.00 29.55 115 SER C C 1
ATOM 9542 O O . SER C 1 115 ? -11.643 -19.317 0.754 1.00 26.65 115 SER C O 1
ATOM 9550 N N . GLY C 1 116 ? -12.182 -17.223 1.379 1.00 26.70 116 GLY C N 1
ATOM 9551 C CA . GLY C 1 116 ? -13.104 -17.045 0.271 1.00 34.72 116 GLY C CA 1
ATOM 9552 C C . GLY C 1 116 ? -12.385 -16.888 -1.058 1.00 33.01 116 GLY C C 1
ATOM 9553 O O . GLY C 1 116 ? -11.279 -16.350 -1.150 1.00 38.79 116 GLY C O 1
ATOM 9557 N N . VAL C 1 117 ? -13.030 -17.381 -2.113 1.00 47.49 117 VAL C N 1
ATOM 9558 C CA . VAL C 1 117 ? -12.422 -17.323 -3.432 1.00 56.60 117 VAL C CA 1
ATOM 9559 C C . VAL C 1 117 ? -12.388 -15.875 -3.895 1.00 53.88 117 VAL C C 1
ATOM 9560 O O . VAL C 1 117 ? -13.322 -15.096 -3.654 1.00 66.53 117 VAL C O 1
ATOM 9573 N N . ARG C 1 118 ? -11.303 -15.506 -4.558 1.00 67.60 118 ARG C N 1
ATOM 9574 C CA . ARG C 1 118 ? -11.015 -14.108 -4.837 1.00 84.41 118 ARG C CA 1
ATOM 9575 C C . ARG C 1 118 ? -11.476 -13.719 -6.240 1.00 69.47 118 ARG C C 1
ATOM 9576 O O . ARG C 1 118 ? -10.831 -14.063 -7.232 1.00 83.82 118 ARG C O 1
ATOM 9597 N N . ASP C 1 129 ? -16.622 -2.226 -14.643 1.00 57.90 129 ASP C N 1
ATOM 9598 C CA . ASP C 1 129 ? -17.566 -1.456 -15.446 1.00 41.73 129 ASP C CA 1
ATOM 9599 C C . ASP C 1 129 ? -16.920 -0.132 -15.904 1.00 57.66 129 ASP C C 1
ATOM 9600 O O . ASP C 1 129 ? -15.699 0.026 -15.876 1.00 53.63 129 ASP C O 1
ATOM 9608 N N . GLN C 1 130 ? -17.734 0.812 -16.357 1.00 35.42 130 GLN C N 1
ATOM 9609 C CA . GLN C 1 130 ? -17.226 2.078 -16.865 1.00 35.20 130 GLN C CA 1
ATOM 9610 C C . GLN C 1 130 ? -17.434 3.229 -15.895 1.00 26.98 130 GLN C C 1
ATOM 9611 O O . GLN C 1 130 ? -17.329 4.390 -16.293 1.00 29.81 130 GLN C O 1
ATOM 9625 N N . GLY C 1 131 ? -17.703 2.935 -14.625 1.00 26.98 131 GLY C N 1
ATOM 9626 C CA . GLY C 1 131 ? -17.886 3.972 -13.640 1.00 22.36 131 GLY C CA 1
ATOM 9627 C C . GLY C 1 131 ? -16.559 4.537 -13.118 1.00 25.30 131 GLY C C 1
ATOM 9628 O O . GLY C 1 131 ? -15.484 3.994 -13.395 1.00 24.82 131 GLY C O 1
ATOM 9632 N N . ALA C 1 132 ? -16.676 5.573 -12.285 1.00 22.95 132 ALA C N 1
ATOM 9633 C CA . ALA C 1 132 ? -15.498 6.271 -11.769 1.00 22.52 132 ALA C CA 1
ATOM 9634 C C . ALA C 1 132 ? -14.670 5.388 -10.839 1.00 23.18 132 ALA C C 1
ATOM 9635 O O . ALA C 1 132 ? -13.436 5.507 -10.796 1.00 22.75 132 ALA C O 1
ATOM 9642 N N . ASP C 1 133 ? -15.324 4.556 -10.023 1.00 22.52 133 ASP C N 1
ATOM 9643 C CA . ASP C 1 133 ? -14.576 3.692 -9.103 1.00 21.15 133 ASP C CA 1
ATOM 9644 C C . ASP C 1 133 ? -13.686 2.717 -9.880 1.00 21.69 133 ASP C C 1
ATOM 9645 O O . ASP C 1 133 ? -12.517 2.517 -9.543 1.00 25.24 133 ASP C O 1
ATOM 9654 N N . SER C 1 134 ? -14.240 2.083 -10.912 1.00 22.28 134 SER C N 1
ATOM 9655 C CA A SER C 1 134 ? -13.438 1.167 -11.716 0.37 19.02 134 SER C CA 1
ATOM 9656 C CA B SER C 1 134 ? -13.448 1.173 -11.740 0.63 23.63 134 SER C CA 1
ATOM 9657 C C . SER C 1 134 ? -12.351 1.918 -12.470 1.00 28.07 134 SER C C 1
ATOM 9658 O O . SER C 1 134 ? -11.204 1.447 -12.552 1.00 24.90 134 SER C O 1
ATOM 9673 N N . ALA C 1 135 ? -12.685 3.086 -13.017 1.00 24.18 135 ALA C N 1
ATOM 9674 C CA . ALA C 1 135 ? -11.724 3.839 -13.804 1.00 23.39 135 ALA C CA 1
ATOM 9675 C C . ALA C 1 135 ? -10.528 4.304 -12.977 1.00 25.78 135 ALA C C 1
ATOM 9676 O O . ALA C 1 135 ? -9.458 4.557 -13.541 1.00 25.47 135 ALA C O 1
ATOM 9683 N N . ALA C 1 136 ? -10.683 4.449 -11.658 1.00 22.77 136 ALA C N 1
ATOM 9684 C CA . ALA C 1 136 ? -9.559 4.916 -10.840 1.00 21.87 136 ALA C 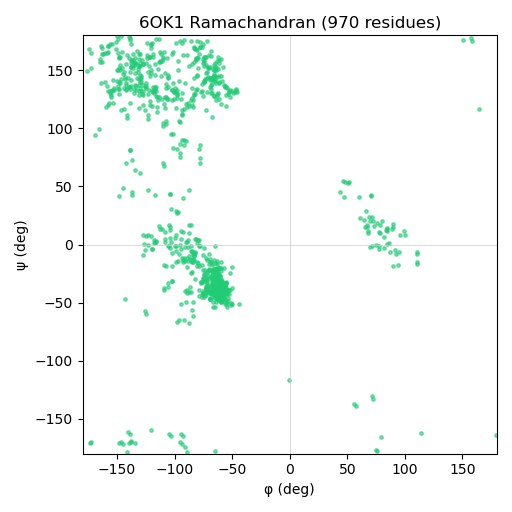CA 1
ATOM 9685 C C . ALA C 1 136 ? -8.373 3.957 -10.931 1.00 23.70 136 ALA C C 1
ATOM 9686 O O . ALA C 1 136 ? -7.227 4.359 -10.719 1.00 24.05 136 ALA C O 1
ATOM 9693 N N . TYR C 1 137 ? -8.636 2.680 -11.193 1.00 23.54 137 TYR C N 1
ATOM 9694 C CA . TYR C 1 137 ? -7.578 1.680 -11.287 1.00 22.21 137 TYR C CA 1
ATOM 9695 C C . TYR C 1 137 ? -6.691 1.888 -12.510 1.00 28.76 137 TYR C C 1
ATOM 9696 O O . TYR C 1 137 ? -5.598 1.304 -12.577 1.00 25.18 137 TYR C O 1
ATOM 9714 N N . ALA C 1 138 ? -7.131 2.707 -13.470 1.00 23.46 138 ALA C N 1
ATOM 9715 C CA . ALA C 1 138 ? -6.325 2.926 -14.674 1.00 25.28 138 ALA C CA 1
ATOM 9716 C C . ALA C 1 138 ? -4.974 3.547 -14.336 1.00 26.86 138 ALA C C 1
ATOM 9717 O O . ALA C 1 138 ? -4.015 3.391 -15.104 1.00 27.08 138 ALA C O 1
ATOM 9724 N N . TRP C 1 139 ? -4.890 4.280 -13.226 1.00 28.36 139 TRP C N 1
ATOM 9725 C CA . TRP C 1 139 ? -3.658 4.961 -12.829 1.00 24.32 139 TRP C CA 1
ATOM 9726 C C . TRP C 1 139 ? -2.720 4.057 -12.033 1.00 27.00 139 TRP C C 1
ATOM 9727 O O . TRP C 1 139 ? -1.616 4.488 -11.663 1.00 26.95 139 TRP C O 1
ATOM 9748 N N . LEU C 1 140 ? -3.126 2.812 -11.786 1.00 26.47 140 LEU C N 1
ATOM 9749 C CA . LEU C 1 140 ? -2.430 1.942 -10.846 1.00 25.52 140 LEU C CA 1
ATOM 9750 C C . LEU C 1 140 ? -2.034 0.625 -11.492 1.00 30.21 140 LEU C C 1
ATOM 9751 O O . LEU C 1 140 ? -0.853 0.261 -11.509 1.00 28.23 140 LEU C O 1
ATOM 9767 N N . LEU C 1 141 ? -3.012 -0.103 -12.015 1.00 27.10 141 LEU C N 1
ATOM 9768 C CA . LEU C 1 141 ? -2.750 -1.465 -12.451 1.00 29.39 141 LEU C CA 1
ATOM 9769 C C . LEU C 1 141 ? -1.774 -1.547 -13.623 1.00 31.14 141 LEU C C 1
ATOM 9770 O O . LEU C 1 141 ? -0.963 -2.480 -13.663 1.00 30.84 141 LEU C O 1
ATOM 9786 N N . PRO C 1 142 ? -1.802 -0.623 -14.588 1.00 28.91 142 PRO C N 1
ATOM 9787 C CA . PRO C 1 142 ? -0.871 -0.743 -15.726 1.00 28.45 142 PRO C CA 1
ATOM 9788 C C . PRO C 1 142 ? 0.584 -0.660 -15.308 1.00 32.09 142 PRO C C 1
ATOM 9789 O O . PRO C 1 142 ? 1.468 -1.106 -16.056 1.00 31.67 142 PRO C O 1
ATOM 9800 N N . PHE C 1 143 ? 0.853 -0.092 -14.135 1.00 28.07 143 PHE C N 1
ATOM 9801 C CA . PHE C 1 143 ? 2.196 0.095 -13.616 1.00 29.39 143 PHE C CA 1
ATOM 9802 C C . PHE C 1 143 ? 2.522 -0.913 -12.518 1.00 31.50 143 PHE C C 1
ATOM 9803 O O . PHE C 1 143 ? 3.601 -0.846 -11.929 1.00 32.18 143 PHE C O 1
ATOM 9820 N N . GLY C 1 144 ? 1.635 -1.864 -12.253 1.00 27.85 144 GLY C N 1
ATOM 9821 C CA . GLY C 1 144 ? 1.929 -2.864 -11.254 1.00 34.12 144 GLY C CA 1
ATOM 9822 C C . GLY C 1 144 ? 1.797 -2.375 -9.830 1.00 30.56 144 GLY C C 1
ATOM 9823 O O . GLY C 1 144 ? 2.351 -2.994 -8.921 1.00 29.86 144 GLY C O 1
ATOM 9827 N N . LEU C 1 145 ? 1.086 -1.273 -9.607 1.00 27.83 145 LEU C N 1
ATOM 9828 C CA . LEU C 1 145 ? 0.808 -0.788 -8.258 1.00 25.93 145 LEU C CA 1
ATOM 9829 C C . LEU C 1 145 ? -0.562 -1.326 -7.881 1.00 27.19 145 LEU C C 1
ATOM 9830 O O . LEU C 1 145 ? -1.572 -0.617 -7.907 1.00 24.78 145 LEU C O 1
ATOM 9846 N N . ASN C 1 146 ? -0.602 -2.615 -7.560 1.00 25.78 146 ASN C N 1
ATOM 9847 C CA . ASN C 1 146 ? -1.881 -3.291 -7.492 1.00 26.21 146 ASN C CA 1
ATOM 9848 C C . ASN C 1 146 ? -2.272 -3.817 -6.120 1.00 29.57 146 ASN C C 1
ATOM 9849 O O . ASN C 1 146 ? -3.324 -4.458 -6.024 1.00 28.45 146 ASN C O 1
ATOM 9860 N N . THR C 1 147 ? -1.484 -3.580 -5.065 1.00 25.21 147 THR C N 1
ATOM 9861 C CA . THR C 1 147 ? -1.859 -4.077 -3.746 1.00 23.49 147 THR C CA 1
ATOM 9862 C C . THR C 1 147 ? -1.970 -2.962 -2.710 1.00 23.95 147 THR C C 1
ATOM 9863 O O . THR C 1 147 ? -1.286 -1.943 -2.812 1.00 24.21 147 THR C O 1
ATOM 9874 N N . PRO C 1 148 ? -2.786 -3.167 -1.668 1.00 26.37 148 PRO C N 1
ATOM 9875 C CA . PRO C 1 148 ? -2.855 -2.187 -0.565 1.00 22.86 148 PRO C CA 1
ATOM 9876 C C . PRO C 1 148 ? -1.517 -1.950 0.090 1.00 24.98 148 PRO C C 1
ATOM 9877 O O . PRO C 1 148 ? -1.198 -0.806 0.438 1.00 24.05 148 PRO C O 1
ATOM 9888 N N . ALA C 1 149 ? -0.716 -2.999 0.275 1.00 23.78 149 ALA C N 1
ATOM 9889 C CA . ALA C 1 149 ? 0.604 -2.775 0.857 1.00 22.53 149 ALA C CA 1
ATOM 9890 C C . ALA C 1 149 ? 1.406 -1.780 0.025 1.00 24.82 149 ALA C C 1
ATOM 9891 O O . ALA C 1 149 ? 2.122 -0.935 0.577 1.00 23.25 149 ALA C O 1
ATOM 9898 N N . GLN C 1 150 ? 1.313 -1.882 -1.306 1.00 24.32 150 GLN C N 1
ATOM 9899 C CA . GLN C 1 150 ? 2.036 -0.978 -2.191 1.00 22.37 150 GLN C CA 1
ATOM 9900 C C . GLN C 1 150 ? 1.466 0.430 -2.133 1.00 25.73 150 GLN C C 1
ATOM 9901 O O . GLN C 1 150 ? 2.223 1.412 -2.119 1.00 26.38 150 GLN C O 1
ATOM 9915 N N . TRP C 1 151 ? 0.137 0.555 -2.082 1.00 23.11 151 TRP C N 1
ATOM 9916 C CA . TRP C 1 151 ? -0.459 1.882 -1.961 1.00 25.34 151 TRP C CA 1
ATOM 9917 C C . TRP C 1 151 ? 0.002 2.566 -0.682 1.00 26.53 151 TRP C C 1
ATOM 9918 O O . TRP C 1 151 ? 0.274 3.772 -0.681 1.00 25.59 151 TRP C O 1
ATOM 9939 N N . VAL C 1 152 ? 0.099 1.817 0.422 1.00 21.64 152 VAL C N 1
ATOM 9940 C CA . VAL C 1 152 ? 0.539 2.411 1.680 1.00 22.71 152 VAL C CA 1
ATOM 9941 C C . VAL C 1 152 ? 2.021 2.712 1.624 1.00 22.85 152 VAL C C 1
ATOM 9942 O O . VAL C 1 152 ? 2.482 3.732 2.156 1.00 24.62 152 VAL C O 1
ATOM 9955 N N . ALA C 1 153 ? 2.791 1.810 1.016 1.00 24.01 153 ALA C N 1
ATOM 9956 C CA . ALA C 1 153 ? 4.244 1.968 0.990 1.00 26.14 153 ALA C CA 1
ATOM 9957 C C . ALA C 1 153 ? 4.624 3.304 0.377 1.00 24.88 153 ALA C C 1
ATOM 9958 O O . ALA C 1 153 ? 5.617 3.927 0.782 1.00 25.16 153 ALA C O 1
ATOM 9965 N N . MET C 1 154 ? 3.865 3.747 -0.629 1.00 26.56 154 MET C N 1
ATOM 9966 C CA . MET C 1 154 ? 4.178 5.012 -1.297 1.00 24.55 154 MET C CA 1
ATOM 9967 C C . MET C 1 154 ? 4.124 6.176 -0.313 1.00 24.30 154 MET C C 1
ATOM 9968 O O . MET C 1 154 ? 4.939 7.105 -0.386 1.00 24.80 154 MET C O 1
ATOM 9982 N N . PHE C 1 155 ? 3.155 6.152 0.608 1.00 27.14 155 PHE C N 1
ATOM 9983 C CA . PHE C 1 155 ? 3.099 7.161 1.662 1.00 25.74 155 PHE C CA 1
ATOM 9984 C C . PHE C 1 155 ? 4.245 6.994 2.644 1.00 25.04 155 PHE C C 1
ATOM 9985 O O . PHE C 1 155 ? 4.892 7.979 3.051 1.00 26.98 155 PHE C O 1
ATOM 10002 N N . ALA C 1 156 ? 4.472 5.756 3.081 1.00 24.10 156 ALA C N 1
ATOM 10003 C CA . ALA C 1 156 ? 5.459 5.490 4.119 1.00 23.42 156 ALA C CA 1
ATOM 10004 C C . ALA C 1 156 ? 6.846 5.956 3.693 1.00 27.08 156 ALA C C 1
ATOM 10005 O O . ALA C 1 156 ? 7.583 6.545 4.495 1.00 28.19 156 ALA C O 1
ATOM 10012 N N . ARG C 1 157 ? 7.206 5.719 2.426 1.00 27.37 157 ARG C N 1
ATOM 10013 C CA A ARG C 1 157 ? 8.524 6.141 1.953 0.55 20.72 157 ARG C CA 1
ATOM 10014 C CA B ARG C 1 157 ? 8.516 6.142 1.943 0.45 44.43 157 ARG C CA 1
ATOM 10015 C C . ARG C 1 157 ? 8.676 7.649 2.052 1.00 26.86 157 ARG C C 1
ATOM 10016 O O . ARG C 1 157 ? 9.755 8.147 2.401 1.00 27.09 157 ARG C O 1
ATOM 10057 N N . ARG C 1 158 ? 7.621 8.396 1.740 1.00 26.37 158 ARG C N 1
ATOM 10058 C CA . ARG C 1 158 ? 7.709 9.850 1.827 1.00 27.51 158 ARG C CA 1
ATOM 10059 C C . ARG C 1 158 ? 7.735 10.318 3.282 1.00 28.82 158 ARG C C 1
ATOM 10060 O O . ARG C 1 158 ? 8.433 11.285 3.620 1.00 29.13 158 ARG C O 1
ATOM 10081 N N . TYR C 1 159 ? 6.983 9.651 4.162 1.00 28.38 159 TYR C N 1
ATOM 10082 C CA . TYR C 1 159 ? 7.052 9.977 5.583 1.00 25.85 159 TYR C CA 1
ATOM 10083 C C . TYR C 1 159 ? 8.477 9.786 6.113 1.00 25.68 159 TYR C C 1
ATOM 10084 O O . TYR C 1 159 ? 8.997 10.631 6.855 1.00 28.04 159 TYR C O 1
ATOM 10102 N N . MET C 1 160 ? 9.131 8.691 5.730 1.00 27.05 160 MET C N 1
ATOM 10103 C CA . MET C 1 160 ? 10.524 8.477 6.119 1.00 24.69 160 MET C CA 1
ATOM 10104 C C . MET C 1 160 ? 11.402 9.617 5.639 1.00 29.81 160 MET C C 1
ATOM 10105 O O . MET C 1 160 ? 12.280 10.092 6.370 1.00 28.06 160 MET C O 1
ATOM 10119 N N . HIS C 1 161 ? 11.207 10.026 4.387 1.00 30.15 161 HIS C N 1
ATOM 10120 C CA . HIS C 1 161 ? 12.021 11.085 3.802 1.00 32.70 161 HIS C CA 1
ATOM 10121 C C . HIS C 1 161 ? 11.871 12.396 4.558 1.00 32.40 161 HIS C C 1
ATOM 10122 O O . HIS C 1 161 ? 12.864 13.081 4.840 1.00 33.15 161 HIS C O 1
ATOM 10136 N N . GLU C 1 162 ? 10.639 12.774 4.890 1.00 34.03 162 GLU C N 1
ATOM 10137 C CA . GLU C 1 162 ? 10.410 14.082 5.489 1.00 31.52 162 GLU C CA 1
ATOM 10138 C C . GLU C 1 162 ? 10.799 14.123 6.954 1.00 34.76 162 GLU C C 1
ATOM 10139 O O . GLU C 1 162 ? 11.266 15.162 7.426 1.00 34.71 162 GLU C O 1
ATOM 10151 N N . TYR C 1 163 ? 10.656 13.017 7.682 1.00 31.46 163 TYR C N 1
ATOM 10152 C CA . TYR C 1 163 ? 10.782 13.055 9.133 1.00 27.34 163 TYR C CA 1
ATOM 10153 C C . TYR C 1 163 ? 11.894 12.171 9.693 1.00 33.38 163 TYR C C 1
ATOM 10154 O O . TYR C 1 163 ? 12.140 12.197 10.909 1.00 34.01 163 TYR C O 1
ATOM 10172 N N . GLY C 1 164 ? 12.574 11.405 8.861 1.00 32.42 164 GLY C N 1
ATOM 10173 C CA . GLY C 1 164 ? 13.665 10.587 9.330 1.00 34.90 164 GLY C CA 1
ATOM 10174 C C . GLY C 1 164 ? 13.250 9.319 10.036 1.00 36.32 164 GLY C C 1
ATOM 10175 O O . GLY C 1 164 ? 14.100 8.664 10.644 1.00 36.77 164 GLY C O 1
ATOM 10179 N N . ALA C 1 165 ? 11.973 8.945 9.980 1.00 32.06 165 ALA C N 1
ATOM 10180 C CA . ALA C 1 165 ? 11.580 7.652 10.517 1.00 29.18 165 ALA C CA 1
ATOM 10181 C C . ALA C 1 165 ? 12.220 6.530 9.714 1.00 31.77 165 ALA C C 1
ATOM 10182 O O . ALA C 1 165 ? 12.489 6.663 8.515 1.00 32.61 165 ALA C O 1
ATOM 10189 N N . THR C 1 166 ? 12.478 5.414 10.398 1.00 28.71 166 THR C N 1
ATOM 10190 C CA . THR C 1 166 ? 13.106 4.244 9.817 1.00 27.76 166 THR C CA 1
ATOM 10191 C C . THR C 1 166 ? 12.181 3.039 9.925 1.00 28.40 166 THR C C 1
ATOM 10192 O O . THR C 1 166 ? 11.150 3.073 10.594 1.00 28.92 166 THR C O 1
ATOM 10203 N N . SER C 1 167 ? 12.604 1.942 9.290 1.00 28.13 167 SER C N 1
ATOM 10204 C CA . SER C 1 167 ? 11.851 0.687 9.369 1.00 26.86 167 SER C CA 1
ATOM 10205 C C . SER C 1 167 ? 11.711 0.192 10.806 1.00 29.93 167 SER C C 1
ATOM 10206 O O . SER C 1 167 ? 10.695 -0.420 11.154 1.00 29.43 167 SER C O 1
ATOM 10214 N N . GLU C 1 168 ? 12.719 0.428 11.654 1.00 32.76 168 GLU C N 1
ATOM 10215 C CA . GLU C 1 168 ? 12.587 0.023 13.053 1.00 28.46 168 GLU C CA 1
ATOM 10216 C C . GLU C 1 168 ? 11.518 0.832 13.774 1.00 31.33 168 GLU C C 1
ATOM 10217 O O . GLU C 1 168 ? 10.914 0.332 14.728 1.00 31.56 168 GLU C O 1
ATOM 10229 N N . ASP C 1 169 ? 11.282 2.085 13.362 1.00 27.77 169 ASP C N 1
ATOM 10230 C CA . ASP C 1 169 ? 10.198 2.852 13.958 1.00 30.95 169 ASP C CA 1
ATOM 10231 C C . ASP C 1 169 ? 8.856 2.206 13.629 1.00 31.87 169 ASP C C 1
ATOM 10232 O O . ASP C 1 169 ? 8.000 2.041 14.505 1.00 30.28 169 ASP C O 1
ATOM 10241 N N . PHE C 1 170 ? 8.673 1.791 12.374 1.00 24.91 170 PHE C N 1
ATOM 10242 C CA . PHE C 1 170 ? 7.457 1.068 12.021 1.00 28.11 170 PHE C CA 1
ATOM 10243 C C . PHE C 1 170 ? 7.396 -0.256 12.759 1.00 32.81 170 PHE C C 1
ATOM 10244 O O . PHE C 1 170 ? 6.321 -0.683 13.204 1.00 29.11 170 PHE C O 1
ATOM 10261 N N . GLY C 1 171 ? 8.543 -0.921 12.885 1.00 28.65 171 GLY C N 1
ATOM 10262 C CA . GLY C 1 171 ? 8.601 -2.192 13.589 1.00 28.34 171 GLY C CA 1
ATOM 10263 C C . GLY C 1 171 ? 8.125 -2.102 15.024 1.00 28.54 171 GLY C C 1
ATOM 10264 O O . GLY C 1 171 ? 7.521 -3.042 15.540 1.00 28.89 171 GLY C O 1
ATOM 10268 N N . ARG C 1 172 ? 8.386 -0.980 15.694 1.00 27.24 172 ARG C N 1
ATOM 10269 C CA . ARG C 1 172 ? 7.984 -0.884 17.093 1.00 25.32 172 ARG C CA 1
ATOM 10270 C C . ARG C 1 172 ? 6.472 -0.968 17.227 1.00 26.51 172 ARG C C 1
ATOM 10271 O O . ARG C 1 172 ? 5.964 -1.430 18.257 1.00 28.35 172 ARG C O 1
ATOM 10292 N N . VAL C 1 173 ? 5.740 -0.534 16.196 1.00 26.30 173 VAL C N 1
ATOM 10293 C CA . VAL C 1 173 ? 4.288 -0.693 16.185 1.00 25.86 173 VAL C CA 1
ATOM 10294 C C . VAL C 1 173 ? 3.926 -2.165 16.112 1.00 29.08 173 VAL C C 1
ATOM 10295 O O . VAL C 1 173 ? 3.077 -2.649 16.870 1.00 26.70 173 VAL C O 1
ATOM 10308 N N . ALA C 1 174 ? 4.537 -2.891 15.168 1.00 26.10 174 ALA C N 1
ATOM 10309 C CA . ALA C 1 174 ? 4.284 -4.323 15.069 1.00 23.18 174 ALA C CA 1
ATOM 10310 C C . ALA C 1 174 ? 4.616 -5.023 16.377 1.00 22.95 174 ALA C C 1
ATOM 10311 O O . ALA C 1 174 ? 3.902 -5.934 16.796 1.00 24.94 174 ALA C O 1
ATOM 10318 N N . VAL C 1 175 ? 5.724 -4.640 17.013 1.00 23.44 175 VAL C N 1
ATOM 10319 C CA . VAL C 1 175 ? 6.134 -5.298 18.254 1.00 23.96 175 VAL C CA 1
ATOM 10320 C C . VAL C 1 175 ? 5.101 -5.082 19.358 1.00 24.18 175 VAL C C 1
ATOM 10321 O O . VAL C 1 175 ? 4.731 -6.025 20.071 1.00 27.88 175 VAL C O 1
ATOM 10334 N N . VAL C 1 176 ? 4.615 -3.851 19.520 1.00 25.71 176 VAL C N 1
ATOM 10335 C CA . VAL C 1 176 ? 3.664 -3.622 20.595 1.00 26.66 176 VAL C CA 1
ATOM 10336 C C . VAL C 1 176 ? 2.334 -4.278 20.269 1.00 27.61 176 VAL C C 1
ATOM 10337 O O . VAL C 1 176 ? 1.693 -4.863 21.147 1.00 25.23 176 VAL C O 1
ATOM 10350 N N . ASP C 1 177 ? 1.891 -4.195 19.007 1.00 24.80 177 ASP C N 1
ATOM 10351 C CA . ASP C 1 177 ? 0.704 -4.947 18.584 1.00 20.84 177 ASP C CA 1
ATOM 10352 C C . ASP C 1 177 ? 0.815 -6.412 18.981 1.00 26.71 177 ASP C C 1
ATOM 10353 O O . ASP C 1 177 ? -0.108 -6.990 19.567 1.00 23.83 177 ASP C O 1
ATOM 10362 N N . ARG C 1 178 ? 1.944 -7.050 18.637 1.00 23.26 178 ARG C N 1
ATOM 10363 C CA . ARG C 1 178 ? 2.065 -8.475 18.881 1.00 23.19 178 ARG C CA 1
ATOM 10364 C C . ARG C 1 178 ? 2.255 -8.787 20.364 1.00 27.24 178 ARG C C 1
ATOM 10365 O O . ARG C 1 178 ? 1.865 -9.866 20.818 1.00 26.81 178 ARG C O 1
ATOM 10386 N N . LYS C 1 179 ? 2.840 -7.869 21.130 1.00 24.35 179 LYS C N 1
ATOM 10387 C CA . LYS C 1 179 ? 2.920 -8.046 22.580 1.00 27.02 179 LYS C CA 1
ATOM 10388 C C . LYS C 1 179 ? 1.533 -8.140 23.192 1.00 30.62 179 LYS C C 1
ATOM 10389 O O . LYS C 1 179 ? 1.258 -9.012 24.031 1.00 28.08 179 LYS C O 1
ATOM 10408 N N . HIS C 1 180 ? 0.636 -7.266 22.755 1.00 23.16 180 HIS C N 1
ATOM 10409 C CA . HIS C 1 180 ? -0.734 -7.276 23.260 1.00 21.74 180 HIS C CA 1
ATOM 10410 C C . HIS C 1 180 ? -1.512 -8.472 22.737 1.00 21.51 180 HIS C C 1
ATOM 10411 O O . HIS C 1 180 ? -2.296 -9.074 23.476 1.00 26.79 180 HIS C O 1
ATOM 10425 N N . ALA C 1 181 ? -1.324 -8.834 21.464 1.00 27.34 181 ALA C N 1
ATOM 10426 C CA . ALA C 1 181 ? -2.023 -10.006 20.950 1.00 20.35 181 ALA C CA 1
ATOM 10427 C C . ALA C 1 181 ? -1.580 -11.271 21.673 1.00 23.16 181 ALA C C 1
ATOM 10428 O O . ALA C 1 181 ? -2.362 -12.216 21.824 1.00 25.52 181 ALA C O 1
ATOM 10435 N N . ALA C 1 182 ? -0.327 -11.298 22.143 1.00 26.85 182 ALA C N 1
ATOM 10436 C CA . ALA C 1 182 ? 0.213 -12.521 22.720 1.00 24.57 182 ALA C CA 1
ATOM 10437 C C . ALA C 1 182 ? -0.528 -12.947 23.981 1.00 25.72 182 ALA C C 1
ATOM 10438 O O . ALA C 1 182 ? -0.565 -14.144 24.288 1.00 29.65 182 ALA C O 1
ATOM 10445 N N . THR C 1 183 ? -1.166 -12.015 24.686 1.00 26.48 183 THR C N 1
ATOM 10446 C CA . THR C 1 183 ? -1.931 -12.347 25.886 1.00 25.84 183 THR C CA 1
ATOM 10447 C C . THR C 1 183 ? -3.428 -12.332 25.637 1.00 26.17 183 THR C C 1
ATOM 10448 O O . THR C 1 183 ? -4.206 -12.400 26.596 1.00 26.97 183 THR C O 1
ATOM 10459 N N . ASN C 1 184 ? -3.846 -12.288 24.365 1.00 24.15 184 ASN C N 1
ATOM 10460 C CA . ASN C 1 184 ? -5.257 -12.248 23.991 1.00 25.73 184 ASN C CA 1
ATOM 10461 C C . ASN C 1 184 ? -5.687 -13.585 23.400 1.00 23.75 184 ASN C C 1
ATOM 10462 O O . ASN C 1 184 ? -5.345 -13.883 22.245 1.00 24.57 184 ASN C O 1
ATOM 10473 N N . PRO C 1 185 ? -6.456 -14.406 24.119 1.00 22.28 185 PRO C N 1
ATOM 10474 C CA . PRO C 1 185 ? -6.836 -15.727 23.579 1.00 25.40 185 PRO C CA 1
ATOM 10475 C C . PRO C 1 185 ? -7.615 -15.669 22.290 1.00 23.11 185 PRO C C 1
ATOM 10476 O O . PRO C 1 185 ? -7.662 -16.674 21.574 1.00 24.79 185 PRO C O 1
ATOM 10487 N N . LYS C 1 186 ? -8.287 -14.557 21.995 1.00 21.45 186 LYS C N 1
ATOM 10488 C CA . LYS C 1 186 ? -9.042 -14.431 20.754 1.00 24.33 186 LYS C CA 1
ATOM 10489 C C . LYS C 1 186 ? -8.172 -14.022 19.587 1.00 21.54 186 LYS C C 1
ATOM 10490 O O . LYS C 1 186 ? -8.671 -13.988 18.456 1.00 23.56 186 LYS C O 1
ATOM 10509 N N . ALA C 1 187 ? -6.908 -13.680 19.828 1.00 20.85 187 ALA C N 1
ATOM 10510 C CA . ALA C 1 187 ? -6.019 -13.223 18.765 1.00 21.83 187 ALA C CA 1
ATOM 10511 C C . ALA C 1 187 ? -5.393 -14.390 18.008 1.00 23.02 187 ALA C C 1
ATOM 10512 O O . ALA C 1 187 ? -5.020 -15.405 18.601 1.00 22.53 187 ALA C O 1
ATOM 10519 N N . TRP C 1 188 ? -5.225 -14.218 16.699 1.00 23.71 188 TRP C N 1
ATOM 10520 C CA . TRP C 1 188 ? -4.550 -15.248 15.919 1.00 21.58 188 TRP C CA 1
ATOM 10521 C C . TRP C 1 188 ? -3.166 -15.524 16.485 1.00 25.93 188 TRP C C 1
ATOM 10522 O O . TRP C 1 188 ? -2.731 -16.681 16.549 1.00 24.75 188 TRP C O 1
ATOM 10543 N N . PHE C 1 189 ? -2.459 -14.472 16.905 1.00 23.49 189 PHE C N 1
ATOM 10544 C CA . PHE C 1 189 ? -1.081 -14.601 17.379 1.00 25.38 189 PHE C CA 1
ATOM 10545 C C . PHE C 1 189 ? -0.997 -14.653 18.904 1.00 22.57 189 PHE C C 1
ATOM 10546 O O . PHE C 1 189 ? 0.012 -14.255 19.501 1.00 25.07 189 PHE C O 1
ATOM 10563 N N . TYR C 1 190 ? -2.049 -15.154 19.541 1.00 25.31 190 TYR C N 1
ATOM 10564 C CA . TYR C 1 190 ? -1.985 -15.526 20.944 1.00 24.76 190 TYR C CA 1
ATOM 10565 C C . TYR C 1 190 ? -0.726 -16.346 21.193 1.00 25.58 190 TYR C C 1
ATOM 10566 O O . TYR C 1 190 ? -0.389 -17.223 20.400 1.00 27.75 190 TYR C O 1
ATOM 10584 N N . GLN C 1 191 ? -0.011 -16.002 22.261 1.00 28.78 191 GLN C N 1
ATOM 10585 C CA . GLN C 1 191 ? 1.167 -16.741 22.720 1.00 33.79 191 GLN C CA 1
ATOM 10586 C C . GLN C 1 191 ? 2.321 -16.677 21.723 1.00 38.29 191 GLN C C 1
ATOM 10587 O O . GLN C 1 191 ? 3.263 -17.467 21.825 1.00 31.29 191 GLN C O 1
ATOM 10601 N N . ARG C 1 192 ? 2.274 -15.755 20.756 1.00 29.47 192 ARG C N 1
ATOM 10602 C CA . ARG C 1 192 ? 3.266 -15.689 19.677 1.00 29.46 192 ARG C CA 1
ATOM 10603 C C . ARG C 1 192 ? 3.826 -14.263 19.520 1.00 33.04 192 ARG C C 1
ATOM 10604 O O . ARG C 1 192 ? 3.716 -13.643 18.458 1.00 31.11 192 ARG C O 1
ATOM 10625 N N . PRO C 1 193 ? 4.471 -13.723 20.552 1.00 29.83 193 PRO C N 1
ATOM 10626 C CA . PRO C 1 193 ? 5.057 -12.378 20.436 1.00 26.91 193 PRO C CA 1
ATOM 10627 C C . PRO C 1 193 ? 6.233 -12.363 19.464 1.00 39.16 193 PRO C C 1
ATOM 10628 O O . PRO C 1 193 ? 6.774 -13.399 19.074 1.00 33.53 193 PRO C O 1
ATOM 10639 N N . ILE C 1 194 ? 6.638 -11.148 19.081 1.00 30.14 194 ILE C N 1
ATOM 10640 C CA . ILE C 1 194 ? 7.794 -10.954 18.215 1.00 30.17 194 ILE C CA 1
ATOM 10641 C C . ILE C 1 194 ? 8.731 -9.946 18.842 1.00 33.38 194 ILE C C 1
ATOM 10642 O O . ILE C 1 194 ? 8.347 -9.123 19.681 1.00 30.93 194 ILE C O 1
ATOM 10658 N N . THR C 1 195 ? 9.980 -10.010 18.397 1.00 33.65 195 THR C N 1
ATOM 10659 C CA . THR C 1 195 ? 10.949 -8.981 18.707 1.00 31.45 195 THR C CA 1
ATOM 10660 C C . THR C 1 195 ? 11.119 -8.046 17.516 1.00 30.32 195 THR C C 1
ATOM 10661 O O . THR C 1 195 ? 10.747 -8.350 16.379 1.00 30.68 195 THR C O 1
ATOM 10672 N N . LEU C 1 196 ? 11.752 -6.913 17.789 1.00 29.54 196 LEU C N 1
ATOM 10673 C CA . LEU C 1 196 ? 12.091 -6.004 16.712 1.00 33.84 196 LEU C CA 1
ATOM 10674 C C . LEU C 1 196 ? 13.042 -6.673 15.730 1.00 37.28 196 LEU C C 1
ATOM 10675 O O . LEU C 1 196 ? 12.950 -6.451 14.516 1.00 32.35 196 LEU C O 1
ATOM 10691 N N . GLU C 1 197 ? 13.963 -7.500 16.239 1.00 34.77 197 GLU C N 1
ATOM 10692 C CA . GLU C 1 197 ? 14.837 -8.249 15.343 1.00 32.86 197 GLU C CA 1
ATOM 10693 C C . GLU C 1 197 ? 14.030 -9.156 14.425 1.00 35.52 197 GLU C C 1
ATOM 10694 O O . GLU C 1 197 ? 14.361 -9.293 13.242 1.00 34.01 197 GLU C O 1
ATOM 10706 N N . ASP C 1 198 ? 12.974 -9.799 14.950 1.00 31.22 198 ASP C N 1
ATOM 10707 C CA . ASP C 1 198 ? 12.109 -10.615 14.099 1.00 29.85 198 ASP C CA 1
ATOM 10708 C C . ASP C 1 198 ? 11.519 -9.767 12.982 1.00 32.92 198 ASP C C 1
ATOM 10709 O O . ASP C 1 198 ? 11.429 -10.194 11.826 1.00 29.71 198 ASP C O 1
ATOM 10718 N N . HIS C 1 199 ? 11.051 -8.575 13.340 1.00 27.67 199 HIS C N 1
ATOM 10719 C CA . HIS C 1 199 ? 10.467 -7.671 12.367 1.00 31.71 199 HIS C CA 1
ATOM 10720 C C . HIS C 1 199 ? 11.481 -7.315 11.287 1.00 29.25 199 HIS C C 1
ATOM 10721 O O . HIS C 1 199 ? 11.200 -7.430 10.089 1.00 29.33 199 HIS C O 1
ATOM 10735 N N . GLN C 1 200 ? 12.685 -6.923 11.690 1.00 29.42 200 GLN C N 1
ATOM 10736 C CA . GLN C 1 200 ? 13.681 -6.530 10.699 1.00 35.39 200 GLN C CA 1
ATOM 10737 C C . GLN C 1 200 ? 14.148 -7.710 9.855 1.00 35.53 200 GLN C C 1
ATOM 10738 O O . GLN C 1 200 ? 14.565 -7.519 8.707 1.00 33.48 200 GLN C O 1
ATOM 10752 N N . ASN C 1 201 ? 14.105 -8.929 10.399 1.00 33.72 201 ASN C N 1
ATOM 10753 C CA . ASN C 1 201 ? 14.496 -10.098 9.622 1.00 35.44 201 ASN C CA 1
ATOM 10754 C C . ASN C 1 201 ? 13.397 -10.576 8.687 1.00 38.41 201 ASN C C 1
ATOM 10755 O O . ASN C 1 201 ? 13.667 -11.383 7.797 1.00 35.80 201 ASN C O 1
ATOM 10766 N N . SER C 1 202 ? 12.163 -10.133 8.876 1.00 31.01 202 SER C N 1
ATOM 10767 C CA . SER C 1 202 ? 11.107 -10.652 8.034 1.00 28.11 202 SER C CA 1
ATOM 10768 C C . SER C 1 202 ? 11.274 -10.112 6.615 1.00 31.84 202 SER C C 1
ATOM 10769 O O . SER C 1 202 ? 11.836 -9.040 6.396 1.00 34.00 202 SER C O 1
ATOM 10777 N N . ARG C 1 203 ? 10.797 -10.885 5.650 1.00 30.96 203 ARG C N 1
ATOM 10778 C CA . ARG C 1 203 ? 11.100 -10.619 4.251 1.00 28.84 203 ARG C CA 1
ATOM 10779 C C . ARG C 1 203 ? 10.473 -9.308 3.794 1.00 34.14 203 ARG C C 1
ATOM 10780 O O . ARG C 1 203 ? 9.461 -8.860 4.328 1.00 29.99 203 ARG C O 1
ATOM 10801 N N . TRP C 1 204 ? 11.068 -8.703 2.771 1.00 31.39 204 TRP C N 1
ATOM 10802 C CA . TRP C 1 204 ? 10.453 -7.536 2.148 1.00 31.19 204 TRP C CA 1
ATOM 10803 C C . TRP C 1 204 ? 9.178 -7.925 1.418 1.00 31.16 204 TRP C C 1
ATOM 10804 O O . TRP C 1 204 ? 9.149 -8.914 0.679 1.00 32.04 204 TRP C O 1
ATOM 10825 N N . ILE C 1 205 ? 8.113 -7.143 1.615 1.00 28.14 205 ILE C N 1
ATOM 10826 C CA . ILE C 1 205 ? 6.941 -7.251 0.754 1.00 24.94 205 ILE C CA 1
ATOM 10827 C C . ILE C 1 205 ? 7.060 -6.180 -0.314 1.00 33.16 205 ILE C C 1
ATOM 10828 O O . ILE C 1 205 ? 7.225 -6.478 -1.500 1.00 31.12 205 ILE C O 1
ATOM 10844 N N . VAL C 1 206 ? 7.016 -4.922 0.108 1.00 29.84 206 VAL C N 1
ATOM 10845 C CA . VAL C 1 206 ? 7.220 -3.786 -0.775 1.00 25.60 206 VAL C CA 1
ATOM 10846 C C . VAL C 1 206 ? 7.914 -2.733 0.075 1.00 25.49 206 VAL C C 1
ATOM 10847 O O . VAL C 1 206 ? 7.367 -2.299 1.096 1.00 27.13 206 VAL C O 1
ATOM 10860 N N . GLU C 1 207 ? 9.149 -2.393 -0.280 1.00 29.07 207 GLU C N 1
ATOM 10861 C CA . GLU C 1 207 ? 9.884 -1.448 0.548 1.00 24.46 207 GLU C CA 1
ATOM 10862 C C . GLU C 1 207 ? 9.063 -0.170 0.693 1.00 29.41 207 GLU C C 1
ATOM 10863 O O . GLU C 1 207 ? 8.538 0.338 -0.309 1.00 28.84 207 GLU C O 1
ATOM 10875 N N . PRO C 1 208 ? 8.954 0.395 1.903 1.00 28.27 208 PRO C N 1
ATOM 10876 C CA . PRO C 1 208 ? 9.714 0.035 3.105 1.00 26.77 208 PRO C CA 1
ATOM 10877 C C . PRO C 1 208 ? 8.994 -0.892 4.065 1.00 31.19 208 PRO C C 1
ATOM 10878 O O . PRO C 1 208 ? 9.281 -0.861 5.260 1.00 31.68 208 PRO C O 1
ATOM 10889 N N . LEU C 1 209 ? 8.078 -1.715 3.550 1.00 27.35 209 LEU C N 1
ATOM 10890 C CA . LEU C 1 209 ? 7.283 -2.604 4.380 1.00 27.64 209 LEU C CA 1
ATOM 10891 C C . LEU C 1 209 ? 7.825 -4.031 4.340 1.00 28.21 209 LEU C C 1
ATOM 10892 O O . LEU C 1 209 ? 7.941 -4.637 3.267 1.00 28.54 209 LEU C O 1
ATOM 10908 N N . HIS C 1 210 ? 8.111 -4.565 5.522 1.00 28.47 210 HIS C N 1
ATOM 10909 C CA . HIS C 1 210 ? 8.376 -5.971 5.747 1.00 25.98 210 HIS C CA 1
ATOM 10910 C C . HIS C 1 210 ? 7.082 -6.760 5.868 1.00 26.91 210 HIS C C 1
ATOM 10911 O O . HIS C 1 210 ? 6.001 -6.217 6.108 1.00 25.58 210 HIS C O 1
ATOM 10925 N N . LEU C 1 211 ? 7.219 -8.083 5.827 1.00 26.46 211 LEU C N 1
ATOM 10926 C CA . LEU C 1 211 ? 6.049 -8.936 6.042 1.00 26.96 211 LEU C CA 1
ATOM 10927 C C . LEU C 1 211 ? 5.353 -8.616 7.358 1.00 23.09 211 LEU C C 1
ATOM 10928 O O . LEU C 1 211 ? 4.119 -8.568 7.416 1.00 27.96 211 LEU C O 1
ATOM 10944 N N . LEU C 1 212 ? 6.115 -8.409 8.425 1.00 24.35 212 LEU C N 1
ATOM 10945 C CA . LEU C 1 212 ? 5.491 -8.166 9.712 1.00 26.98 212 LEU C CA 1
ATOM 10946 C C . LEU C 1 212 ? 4.982 -6.735 9.864 1.00 28.70 212 LEU C C 1
ATOM 10947 O O . LEU C 1 212 ? 4.451 -6.409 10.928 1.00 25.94 212 LEU C O 1
ATOM 10963 N N . ASP C 1 213 ? 5.073 -5.896 8.823 1.00 27.38 213 ASP C N 1
ATOM 10964 C CA . ASP C 1 213 ? 4.338 -4.633 8.819 1.00 26.05 213 ASP C CA 1
ATOM 10965 C C . ASP C 1 213 ? 2.906 -4.776 8.333 1.00 24.22 213 ASP C C 1
ATOM 10966 O O . ASP C 1 213 ? 2.141 -3.794 8.390 1.00 23.83 213 ASP C O 1
ATOM 10975 N N . CYS C 1 214 ? 2.532 -5.963 7.864 1.00 24.86 214 CYS C N 1
ATOM 10976 C CA . CYS C 1 214 ? 1.298 -6.188 7.139 1.00 23.48 214 CYS C CA 1
ATOM 10977 C C . CYS C 1 214 ? 0.411 -7.144 7.917 1.00 33.28 214 CYS C C 1
ATOM 10978 O O . CYS C 1 214 ? 0.880 -8.172 8.399 1.00 32.62 214 CYS C O 1
ATOM 10986 N N . CYS C 1 215 ? -0.871 -6.833 8.023 1.00 30.00 215 CYS C N 1
ATOM 10987 C CA . CYS C 1 215 ? -1.744 -7.801 8.677 1.00 30.79 215 CYS C CA 1
ATOM 10988 C C . CYS C 1 215 ? -2.143 -8.913 7.701 1.00 30.65 215 CYS C C 1
ATOM 10989 O O . CYS C 1 215 ? -2.064 -8.752 6.487 1.00 31.87 215 CYS C O 1
ATOM 10997 N N . GLN C 1 216 ? -2.589 -10.052 8.247 1.00 31.05 216 GLN C N 1
ATOM 10998 C CA . GLN C 1 216 ? -3.143 -11.126 7.431 1.00 31.38 216 GLN C CA 1
ATOM 10999 C C . GLN C 1 216 ? -4.641 -10.933 7.255 1.00 24.78 216 GLN C C 1
ATOM 11000 O O . GLN C 1 216 ? -5.282 -10.188 7.988 1.00 26.62 216 GLN C O 1
ATOM 11014 N N . GLU C 1 217 ? -5.193 -11.619 6.265 1.00 26.22 217 GLU C N 1
ATOM 11015 C CA . GLU C 1 217 ? -6.629 -11.647 6.130 1.00 23.86 217 GLU C CA 1
ATOM 11016 C C . GLU C 1 217 ? -7.231 -12.571 7.177 1.00 20.29 217 GLU C C 1
ATOM 11017 O O . GLU C 1 217 ? -6.573 -13.492 7.681 1.00 20.87 217 GLU C O 1
ATOM 11029 N N . SER C 1 218 ? -8.521 -12.358 7.437 1.00 19.97 218 SER C N 1
ATOM 11030 C CA . SER C 1 218 ? -9.258 -13.113 8.432 1.00 21.24 218 SER C CA 1
ATOM 11031 C C . SER C 1 218 ? -10.597 -13.562 7.879 1.00 19.47 218 SER C C 1
ATOM 11032 O O . SER C 1 218 ? -11.169 -12.931 6.976 1.00 21.60 218 SER C O 1
ATOM 11040 N N . ASP C 1 219 ? -11.121 -14.635 8.480 1.00 19.61 219 ASP C N 1
ATOM 11041 C CA . ASP C 1 219 ? -12.529 -14.993 8.409 1.00 19.46 219 ASP C CA 1
ATOM 11042 C C . ASP C 1 219 ? -13.169 -14.705 9.758 1.00 22.40 219 ASP C C 1
ATOM 11043 O O . ASP C 1 219 ? -12.598 -15.026 10.808 1.00 20.63 219 ASP C O 1
ATOM 11052 N N . GLY C 1 220 ? -14.365 -14.141 9.743 1.00 19.37 220 GLY C N 1
ATOM 11053 C CA . GLY C 1 220 ? -15.102 -13.967 10.976 1.00 17.15 220 GLY C CA 1
ATOM 11054 C C . GLY C 1 220 ? -16.130 -12.862 10.856 1.00 18.94 220 GLY C C 1
ATOM 11055 O O . GLY C 1 220 ? -16.231 -12.198 9.834 1.00 20.71 220 GLY C O 1
ATOM 11059 N N . GLY C 1 221 ? -16.876 -12.693 11.944 1.00 19.86 221 GLY C N 1
ATOM 11060 C CA . GLY C 1 221 ? -17.922 -11.684 12.028 1.00 20.37 221 GLY C CA 1
ATOM 11061 C C . GLY C 1 221 ? -17.842 -10.929 13.334 1.00 22.02 221 GLY C C 1
ATOM 11062 O O . GLY C 1 221 ? -17.469 -11.471 14.378 1.00 20.09 221 GLY C O 1
ATOM 11066 N N . GLN C 1 222 ? -18.229 -9.653 13.278 1.00 18.95 222 GLN C N 1
ATOM 11067 C CA . GLN C 1 222 ? -18.255 -8.775 14.437 1.00 18.27 222 GLN C CA 1
ATOM 11068 C C . GLN C 1 222 ? -19.499 -7.908 14.386 1.00 18.13 222 GLN C C 1
ATOM 11069 O O . GLN C 1 222 ? -19.845 -7.372 13.326 1.00 19.04 222 GLN C O 1
ATOM 11083 N N . ALA C 1 223 ? -20.172 -7.771 15.531 1.00 19.17 223 ALA C N 1
ATOM 11084 C CA . ALA C 1 223 ? -21.357 -6.939 15.605 1.00 20.34 223 ALA C CA 1
ATOM 11085 C C . ALA C 1 223 ? -21.345 -6.113 16.888 1.00 20.79 223 ALA C C 1
ATOM 11086 O O . ALA C 1 223 ? -20.657 -6.432 17.864 1.00 20.19 223 ALA C O 1
ATOM 11093 N N . LEU C 1 224 ? -22.119 -5.030 16.862 1.00 19.16 224 LEU C N 1
ATOM 11094 C CA . LEU C 1 224 ? -22.178 -4.052 17.950 1.00 20.07 224 LEU C CA 1
ATOM 11095 C C . LEU C 1 224 ? -23.612 -3.560 18.070 1.00 20.05 224 LEU C C 1
ATOM 11096 O O . LEU C 1 224 ? -24.239 -3.262 17.054 1.00 20.57 224 LEU C O 1
ATOM 11112 N N . VAL C 1 225 ? -24.138 -3.488 19.295 1.00 20.53 225 VAL C N 1
ATOM 11113 C CA . VAL C 1 225 ? -25.521 -3.060 19.542 1.00 20.14 225 VAL C CA 1
ATOM 11114 C C . VAL C 1 225 ? -25.509 -1.659 20.127 1.00 23.81 225 VAL C C 1
ATOM 11115 O O . VAL C 1 225 ? -24.902 -1.426 21.178 1.00 20.62 225 VAL C O 1
ATOM 11128 N N . VAL C 1 226 ? -26.238 -0.743 19.489 1.00 20.10 226 VAL C N 1
ATOM 11129 C CA . VAL C 1 226 ? -26.275 0.662 19.875 1.00 18.71 226 VAL C CA 1
ATOM 11130 C C . VAL C 1 226 ? -27.697 1.007 20.272 1.00 20.96 226 VAL C C 1
ATOM 11131 O O . VAL C 1 226 ? -28.638 0.703 19.532 1.00 23.28 226 VAL C O 1
ATOM 11144 N N . VAL C 1 227 ? -27.847 1.639 21.437 1.00 19.98 227 VAL C N 1
ATOM 11145 C CA . VAL C 1 227 ? -29.134 2.055 21.981 1.00 21.37 227 VAL C CA 1
ATOM 11146 C C . VAL C 1 227 ? -28.960 3.440 22.587 1.00 21.47 227 VAL C C 1
ATOM 11147 O O . VAL C 1 227 ? -27.848 3.969 22.669 1.00 22.49 227 VAL C O 1
ATOM 11160 N N . SER C 1 228 ? -30.067 4.020 23.055 1.00 22.97 228 SER C N 1
ATOM 11161 C CA . SER C 1 228 ? -29.944 5.273 23.773 1.00 25.71 228 SER C CA 1
ATOM 11162 C C . SER C 1 228 ? -29.192 5.046 25.077 1.00 23.16 228 SER C C 1
ATOM 11163 O O . SER C 1 228 ? -29.224 3.960 25.670 1.00 24.70 228 SER C O 1
ATOM 11171 N N . THR C 1 229 ? -28.483 6.079 25.519 1.00 22.00 229 THR C N 1
ATOM 11172 C CA . THR C 1 229 ? -27.796 5.981 26.803 1.00 25.83 229 THR C CA 1
ATOM 11173 C C . THR C 1 229 ? -28.779 5.647 27.922 1.00 26.03 229 THR C C 1
ATOM 11174 O O . THR C 1 229 ? -28.494 4.793 28.770 1.00 27.22 229 THR C O 1
ATOM 11185 N N . GLU C 1 230 ? -29.974 6.240 27.885 1.00 27.70 230 GLU C N 1
ATOM 11186 C CA . GLU C 1 230 ? -30.982 5.923 28.892 1.00 28.42 230 GLU C CA 1
ATOM 11187 C C . GLU C 1 230 ? -31.315 4.438 28.889 1.00 27.95 230 GLU C C 1
ATOM 11188 O O . GLU C 1 230 ? -31.386 3.804 29.954 1.00 29.23 230 GLU C O 1
ATOM 11200 N N . ARG C 1 231 ? -31.520 3.856 27.699 1.00 27.63 231 ARG C N 1
ATOM 11201 C CA A ARG C 1 231 ? -31.832 2.433 27.618 0.60 22.99 231 ARG C CA 1
ATOM 11202 C CA B ARG C 1 231 ? -31.837 2.433 27.637 0.40 30.00 231 ARG C CA 1
ATOM 11203 C C . ARG C 1 231 ? -30.643 1.590 28.068 1.00 28.77 231 ARG C C 1
ATOM 11204 O O . ARG C 1 231 ? -30.817 0.569 28.743 1.00 28.28 231 ARG C O 1
ATOM 11245 N N . ALA C 1 232 ? -29.423 2.011 27.712 1.00 23.09 232 ALA C N 1
ATOM 11246 C CA . ALA C 1 232 ? -28.234 1.228 28.039 1.00 24.32 232 ALA C CA 1
ATOM 11247 C C . ALA C 1 232 ? -28.041 1.097 29.543 1.00 26.34 232 ALA C C 1
ATOM 11248 O O . ALA C 1 232 ? -27.421 0.133 30.010 1.00 26.42 232 ALA C O 1
ATOM 11255 N N . ARG C 1 233 ? -28.550 2.052 30.309 1.00 26.67 233 ARG C N 1
ATOM 11256 C CA . ARG C 1 233 ? -28.362 2.005 31.760 1.00 26.77 233 ARG C CA 1
ATOM 11257 C C . ARG C 1 233 ? -29.105 0.841 32.393 1.00 29.27 233 ARG C C 1
ATOM 11258 O O . ARG C 1 233 ? -28.805 0.474 33.536 1.00 31.83 233 ARG C O 1
ATOM 11279 N N . ASP C 1 234 ? -30.067 0.260 31.679 1.00 31.41 234 ASP C N 1
ATOM 11280 C CA . ASP C 1 234 ? -30.857 -0.859 32.163 1.00 34.29 234 ASP C CA 1
ATOM 11281 C C . ASP C 1 234 ? -30.357 -2.190 31.649 1.00 30.00 234 ASP C C 1
ATOM 11282 O O . ASP C 1 234 ? -30.945 -3.223 31.993 1.00 32.83 234 ASP C O 1
ATOM 11291 N N . LEU C 1 235 ? -29.304 -2.198 30.826 1.00 26.77 235 LEU C N 1
ATOM 11292 C CA . LEU C 1 235 ? -28.818 -3.413 30.209 1.00 24.32 235 LEU C CA 1
ATOM 11293 C C . LEU C 1 235 ? -27.614 -3.955 30.979 1.00 25.06 235 LEU C C 1
ATOM 11294 O O . LEU C 1 235 ? -27.152 -3.354 31.962 1.00 27.63 235 LEU C O 1
ATOM 11310 N N . PRO C 1 236 ? -27.138 -5.147 30.621 1.00 27.64 236 PRO C N 1
ATOM 11311 C CA . PRO C 1 236 ? -26.273 -5.890 31.563 1.00 27.15 236 PRO C CA 1
ATOM 11312 C C . PRO C 1 236 ? -24.910 -5.273 31.838 1.00 32.17 236 PRO C C 1
ATOM 11313 O O . PRO C 1 236 ? -24.372 -5.495 32.928 1.00 32.25 236 PRO C O 1
ATOM 11324 N N . HIS C 1 237 ? -24.317 -4.556 30.891 1.00 24.99 237 HIS C N 1
ATOM 11325 C CA . HIS C 1 237 ? -22.931 -4.104 31.000 1.00 23.24 237 HIS C CA 1
ATOM 11326 C C . HIS C 1 237 ? -22.849 -2.621 31.276 1.00 28.06 237 HIS C C 1
ATOM 11327 O O . HIS C 1 237 ? -23.796 -1.880 31.018 1.00 26.46 237 HIS C O 1
ATOM 11341 N N . PRO C 1 238 ? -21.717 -2.145 31.786 1.00 26.69 238 PRO C N 1
ATOM 11342 C CA . PRO C 1 238 ? -21.481 -0.705 31.812 1.00 29.01 238 PRO C CA 1
ATOM 11343 C C . PRO C 1 238 ? -21.666 -0.137 30.414 1.00 22.57 238 PRO C C 1
ATOM 11344 O O . PRO C 1 238 ? -21.114 -0.680 29.449 1.00 24.15 238 PRO C O 1
ATOM 11355 N N . PRO C 1 239 ? -22.456 0.919 30.252 1.00 25.22 239 PRO C N 1
ATOM 11356 C CA . PRO C 1 239 ? -22.629 1.489 28.905 1.00 24.45 239 PRO C CA 1
ATOM 11357 C C . PRO C 1 239 ? -21.335 2.102 28.384 1.00 23.25 239 PRO C C 1
ATOM 11358 O O . PRO C 1 239 ? -20.571 2.722 29.131 1.00 26.64 239 PRO C O 1
ATOM 11369 N N . ALA C 1 240 ? -21.088 1.930 27.082 1.00 22.88 240 ALA C N 1
ATOM 11370 C CA . ALA C 1 240 ? -19.960 2.606 26.434 1.00 22.78 240 ALA C CA 1
ATOM 11371 C C . ALA C 1 240 ? -20.555 3.759 25.645 1.00 23.21 240 ALA C C 1
ATOM 11372 O O . ALA C 1 240 ? -21.028 3.594 24.514 1.00 21.77 240 ALA C O 1
ATOM 11379 N N . LEU C 1 241 ? -20.569 4.942 26.257 1.00 27.10 241 LEU C N 1
ATOM 11380 C CA . LEU C 1 241 ? -21.232 6.066 25.623 1.00 23.67 241 LEU C CA 1
ATOM 11381 C C . LEU C 1 241 ? -20.463 6.526 24.394 1.00 21.81 241 LEU C C 1
ATOM 11382 O O . LEU C 1 241 ? -19.229 6.594 24.396 1.00 23.20 241 LEU C O 1
ATOM 11398 N N . ILE C 1 242 ? -21.216 6.932 23.377 1.00 23.88 242 ILE C N 1
ATOM 11399 C CA . ILE C 1 242 ? -20.640 7.447 22.138 1.00 21.59 242 ILE C CA 1
ATOM 11400 C C . ILE C 1 242 ? -20.564 8.965 22.291 1.00 24.21 242 ILE C C 1
ATOM 11401 O O . ILE C 1 242 ? -21.505 9.689 21.990 1.00 23.58 242 ILE C O 1
ATOM 11417 N N . TRP C 1 243 ? -19.434 9.433 22.812 1.00 22.85 243 TRP C N 1
ATOM 11418 C CA . TRP C 1 243 ? -19.224 10.850 23.063 1.00 23.55 243 TRP C CA 1
ATOM 11419 C C . TRP C 1 243 ? -18.733 11.584 21.831 1.00 24.96 243 TRP C C 1
ATOM 11420 O O . TRP C 1 243 ? -18.953 12.786 21.710 1.00 26.88 243 TRP C O 1
ATOM 11441 N N . GLY C 1 244 ? -18.108 10.876 20.905 1.00 23.81 244 GLY C N 1
ATOM 11442 C CA . GLY C 1 244 ? -17.746 11.449 19.630 1.00 26.94 244 GLY C CA 1
ATOM 11443 C C . GLY C 1 244 ? -17.936 10.394 18.566 1.00 25.89 244 GLY C C 1
ATOM 11444 O O . GLY C 1 244 ? -17.672 9.202 18.787 1.00 20.97 244 GLY C O 1
ATOM 11448 N N . ALA C 1 245 ? -18.376 10.823 17.398 1.00 22.19 245 ALA C N 1
ATOM 11449 C CA . ALA C 1 245 ? -18.540 9.911 16.267 1.00 23.16 245 ALA C CA 1
ATOM 11450 C C . ALA C 1 245 ? -18.513 10.763 15.014 1.00 21.24 245 ALA C C 1
ATOM 11451 O O . ALA C 1 245 ? -19.364 11.656 14.861 1.00 22.18 245 ALA C O 1
ATOM 11458 N N . ALA C 1 246 ? -17.560 10.496 14.132 1.00 20.97 246 ALA C N 1
ATOM 11459 C CA . ALA C 1 246 ? -17.292 11.392 13.029 1.00 19.87 246 ALA C CA 1
ATOM 11460 C C . ALA C 1 246 ? -16.764 10.650 11.817 1.00 23.96 246 ALA C C 1
ATOM 11461 O O . ALA C 1 246 ? -16.095 9.609 11.923 1.00 22.48 246 ALA C O 1
ATOM 11468 N N . GLN C 1 247 ? -17.072 11.218 10.667 1.00 21.65 247 GLN C N 1
ATOM 11469 C CA . GLN C 1 247 ? -16.496 10.839 9.387 1.00 19.11 247 GLN C CA 1
ATOM 11470 C C . GLN C 1 247 ? -15.626 11.952 8.841 1.00 21.62 247 GLN C C 1
ATOM 11471 O O . GLN C 1 247 ? -15.797 13.127 9.180 1.00 21.61 247 GLN C O 1
ATOM 11485 N N . GLY C 1 248 ? -14.709 11.572 7.962 1.00 21.96 248 GLY C N 1
ATOM 11486 C CA . GLY C 1 248 ? -13.857 12.556 7.334 1.00 26.37 248 GLY C CA 1
ATOM 11487 C C . GLY C 1 248 ? -13.343 12.106 5.988 1.00 24.72 248 GLY C C 1
ATOM 11488 O O . GLY C 1 248 ? -12.855 10.980 5.855 1.00 22.65 248 GLY C O 1
ATOM 11492 N N . SER C 1 249 ? -13.434 12.995 4.997 1.00 21.07 249 SER C N 1
ATOM 11493 C CA . SER C 1 249 ? -12.830 12.816 3.675 1.00 20.06 249 SER C CA 1
ATOM 11494 C C . SER C 1 249 ? -12.162 14.130 3.308 1.00 24.50 249 SER C C 1
ATOM 11495 O O . SER C 1 249 ? -12.766 15.194 3.460 1.00 24.29 249 SER C O 1
ATOM 11503 N N . GLY C 1 250 ? -10.904 14.073 2.886 1.00 23.59 250 GLY C N 1
ATOM 11504 C CA . GLY C 1 250 ? -10.120 15.276 2.745 1.00 25.64 250 GLY C CA 1
ATOM 11505 C C . GLY C 1 250 ? -10.208 15.865 1.351 1.00 20.99 250 GLY C C 1
ATOM 11506 O O . GLY C 1 250 ? -10.793 15.298 0.432 1.00 24.83 250 GLY C O 1
ATOM 11510 N N . TYR C 1 251 ? -9.569 17.023 1.210 1.00 23.73 251 TYR C N 1
ATOM 11511 C CA A TYR C 1 251 ? -9.395 17.613 -0.106 0.51 23.88 251 TYR C CA 1
ATOM 11512 C CA B TYR C 1 251 ? -9.384 17.622 -0.103 0.49 33.72 251 TYR C CA 1
ATOM 11513 C C . TYR C 1 251 ? -8.637 16.656 -1.012 1.00 25.58 251 TYR C C 1
ATOM 11514 O O . TYR C 1 251 ? -7.666 16.021 -0.597 1.00 25.46 251 TYR C O 1
ATOM 11549 N N . ASP C 1 252 ? -9.100 16.563 -2.256 1.00 25.05 252 ASP C N 1
ATOM 11550 C CA . ASP C 1 252 ? -8.539 15.687 -3.285 1.00 22.39 252 ASP C CA 1
ATOM 11551 C C . ASP C 1 252 ? -8.332 14.275 -2.750 1.00 28.95 252 ASP C C 1
ATOM 11552 O O . ASP C 1 252 ? -7.246 13.706 -2.829 1.00 22.63 252 ASP C O 1
ATOM 11561 N N . GLN C 1 253 ? -9.398 13.712 -2.207 1.00 23.62 253 GLN C N 1
ATOM 11562 C CA . GLN C 1 253 ? -9.348 12.378 -1.634 1.00 26.04 253 GLN C CA 1
ATOM 11563 C C . GLN C 1 253 ? -9.457 11.317 -2.719 1.00 26.59 253 GLN C C 1
ATOM 11564 O O . GLN C 1 253 ? -10.342 11.374 -3.579 1.00 25.25 253 GLN C O 1
ATOM 11578 N N . HIS C 1 254 ? -8.585 10.315 -2.638 1.00 22.88 254 HIS C N 1
ATOM 11579 C CA . HIS C 1 254 ? -8.663 9.120 -3.447 1.00 19.98 254 HIS C CA 1
ATOM 11580 C C . HIS C 1 254 ? -8.786 7.885 -2.563 1.00 21.31 254 HIS C C 1
ATOM 11581 O O . HIS C 1 254 ? -8.655 7.938 -1.341 1.00 24.26 254 HIS C O 1
ATOM 11595 N N . MET C 1 255 ? -9.033 6.769 -3.223 1.00 24.42 255 MET C N 1
ATOM 11596 C CA A MET C 1 255 ? -9.169 5.484 -2.549 0.49 16.48 255 MET C CA 1
ATOM 11597 C CA B MET C 1 255 ? -9.171 5.467 -2.584 0.51 31.07 255 MET C CA 1
ATOM 11598 C C . MET C 1 255 ? -7.775 4.867 -2.436 1.00 20.93 255 MET C C 1
ATOM 11599 O O . MET C 1 255 ? -7.265 4.263 -3.379 1.00 22.98 255 MET C O 1
ATOM 11626 N N . MET C 1 256 ? -7.168 5.037 -1.261 1.00 22.37 256 MET C N 1
ATOM 11627 C CA . MET C 1 256 ? -5.844 4.525 -0.869 1.00 19.34 256 MET C CA 1
ATOM 11628 C C . MET C 1 256 ? -4.691 5.217 -1.587 1.00 24.15 256 MET C C 1
ATOM 11629 O O . MET C 1 256 ? -3.527 4.936 -1.256 1.00 22.85 256 MET C O 1
ATOM 11643 N N . THR C 1 257 ? -4.954 6.149 -2.504 1.00 24.05 257 THR C N 1
ATOM 11644 C CA . THR C 1 257 ? -3.903 6.676 -3.374 1.00 21.02 257 THR C CA 1
ATOM 11645 C C . THR C 1 257 ? -3.981 8.197 -3.547 1.00 24.04 257 THR C C 1
ATOM 11646 O O . THR C 1 257 ? -3.834 8.712 -4.657 1.00 23.95 257 THR C O 1
ATOM 11657 N N . SER C 1 258 ? -4.184 8.927 -2.444 1.00 23.21 258 SER C N 1
ATOM 11658 C CA . SER C 1 258 ? -4.225 10.396 -2.427 1.00 21.67 258 SER C CA 1
ATOM 11659 C C . SER C 1 258 ? -2.805 10.948 -2.495 1.00 19.97 258 SER C C 1
ATOM 11660 O O . SER C 1 258 ? -2.284 11.552 -1.553 1.00 24.16 258 SER C O 1
ATOM 11668 N N . TYR C 1 259 ? -2.208 10.765 -3.668 1.00 25.29 259 TYR C N 1
ATOM 11669 C CA . TYR C 1 259 ? -0.814 11.101 -3.922 1.00 28.83 259 TYR C CA 1
ATOM 11670 C C . TYR C 1 259 ? -0.608 12.495 -4.519 1.00 33.51 259 TYR C C 1
ATOM 11671 O O . TYR C 1 259 ? 0.529 12.837 -4.865 1.00 30.01 259 TYR C O 1
ATOM 11689 N N . TYR C 1 260 ? -1.660 13.300 -4.661 1.00 24.74 260 TYR C N 1
ATOM 11690 C CA . TYR C 1 260 ? -1.613 14.507 -5.487 1.00 26.71 260 TYR C CA 1
ATOM 11691 C C . TYR C 1 260 ? -1.800 15.770 -4.670 1.00 26.42 260 TYR C C 1
ATOM 11692 O O . TYR C 1 260 ? -1.782 16.882 -5.225 1.00 30.14 260 TYR C O 1
ATOM 11710 N N . ARG C 1 261 ? -1.932 15.627 -3.357 1.00 31.85 261 ARG C N 1
ATOM 11711 C CA . ARG C 1 261 ? -2.008 16.742 -2.432 1.00 27.32 261 ARG C CA 1
ATOM 11712 C C . ARG C 1 261 ? -0.654 17.417 -2.270 1.00 26.33 261 ARG C C 1
ATOM 11713 O O . ARG C 1 261 ? 0.393 16.834 -2.548 1.00 33.58 261 ARG C O 1
ATOM 11734 N N . SER C 1 262 ? -0.686 18.655 -1.769 1.00 31.99 262 SER C N 1
ATOM 11735 C CA . SER C 1 262 ? 0.562 19.378 -1.524 1.00 32.24 262 SER C CA 1
ATOM 11736 C C . SER C 1 262 ? 1.491 18.547 -0.660 1.00 39.45 262 SER C C 1
ATOM 11737 O O . SER C 1 262 ? 2.681 18.406 -0.958 1.00 44.31 262 SER C O 1
ATOM 11745 N N . GLU C 1 263 ? 0.948 17.972 0.409 1.00 32.13 263 GLU C N 1
ATOM 11746 C CA A GLU C 1 263 ? 1.685 17.067 1.276 0.44 41.21 263 GLU C CA 1
ATOM 11747 C CA B GLU C 1 263 ? 1.675 17.074 1.294 0.56 36.77 263 GLU C CA 1
ATOM 11748 C C . GLU C 1 263 ? 0.909 15.764 1.380 1.00 32.77 263 GLU C C 1
ATOM 11749 O O . GLU C 1 263 ? -0.328 15.775 1.443 1.00 31.70 263 GLU C O 1
ATOM 11772 N N . ILE C 1 264 ? 1.641 14.650 1.394 1.00 29.51 264 ILE C N 1
ATOM 11773 C CA . ILE C 1 264 ? 1.026 13.323 1.413 1.00 28.56 264 ILE C CA 1
ATOM 11774 C C . ILE C 1 264 ? 1.477 12.489 2.602 1.00 25.29 264 ILE C C 1
ATOM 11775 O O . ILE C 1 264 ? 1.115 11.316 2.687 1.00 29.39 264 ILE C O 1
ATOM 11791 N N . THR C 1 265 ? 2.217 13.078 3.546 1.00 29.71 265 THR C N 1
ATOM 11792 C CA . THR C 1 265 ? 2.756 12.340 4.688 1.00 26.55 265 THR C CA 1
ATOM 11793 C C . THR C 1 265 ? 1.853 12.365 5.916 1.00 30.67 265 THR C C 1
ATOM 11794 O O . THR C 1 265 ? 2.066 11.576 6.834 1.00 30.93 265 THR C O 1
ATOM 11805 N N . GLY C 1 266 ? 0.867 13.250 5.972 1.00 26.80 266 GLY C N 1
ATOM 11806 C CA . GLY C 1 266 ? -0.138 13.210 7.013 1.00 28.63 266 GLY C CA 1
ATOM 11807 C C . GLY C 1 266 ? -1.339 12.405 6.555 1.00 26.06 266 GLY C C 1
ATOM 11808 O O . GLY C 1 266 ? -1.295 11.660 5.573 1.00 25.90 266 GLY C O 1
ATOM 11812 N N . ILE C 1 267 ? -2.432 12.557 7.291 1.00 24.82 267 ILE C N 1
ATOM 11813 C CA . ILE C 1 267 ? -3.696 11.955 6.878 1.00 23.61 267 ILE C CA 1
ATOM 11814 C C . ILE C 1 267 ? -4.750 13.012 7.165 1.00 22.78 267 ILE C C 1
ATOM 11815 O O . ILE C 1 267 ? -5.370 12.986 8.239 1.00 25.05 267 ILE C O 1
ATOM 11831 N N . PRO C 1 268 ? -4.928 13.992 6.276 1.00 25.64 268 PRO C N 1
ATOM 11832 C CA . PRO C 1 268 ? -5.774 15.145 6.625 1.00 25.73 268 PRO C CA 1
ATOM 11833 C C . PRO C 1 268 ? -7.189 14.741 6.960 1.00 25.70 268 PRO C C 1
ATOM 11834 O O . PRO C 1 268 ? -7.822 15.369 7.823 1.00 24.93 268 PRO C O 1
ATOM 11845 N N . GLU C 1 269 ? -7.699 13.707 6.291 1.00 24.40 269 GLU C N 1
ATOM 11846 C CA . GLU C 1 269 ? -9.053 13.229 6.572 1.00 22.88 269 GLU C CA 1
ATOM 11847 C C . GLU C 1 269 ? -9.165 12.694 7.993 1.00 25.20 269 GLU C C 1
ATOM 11848 O O . GLU C 1 269 ? -10.239 12.775 8.603 1.00 25.02 269 GLU C O 1
ATOM 11860 N N . MET C 1 270 ? -8.079 12.151 8.546 1.00 22.38 270 MET C N 1
ATOM 11861 C CA . MET C 1 270 ? -8.128 11.722 9.943 1.00 24.21 270 MET C CA 1
ATOM 11862 C C . MET C 1 270 ? -8.023 12.914 10.879 1.00 25.36 270 MET C C 1
ATOM 11863 O O . MET C 1 270 ? -8.600 12.891 11.965 1.00 24.76 270 MET C O 1
ATOM 11877 N N . GLY C 1 271 ? -7.280 13.944 10.498 1.00 25.14 271 GLY C N 1
ATOM 11878 C CA . GLY C 1 271 ? -7.282 15.162 11.295 1.00 24.84 271 GLY C CA 1
ATOM 11879 C C . GLY C 1 271 ? -8.671 15.755 11.382 1.00 23.08 271 GLY C C 1
ATOM 11880 O O . GLY C 1 271 ? -9.083 16.250 12.434 1.00 27.58 271 GLY C O 1
ATOM 11884 N N . LEU C 1 272 ? -9.425 15.660 10.281 1.00 24.73 272 LEU C N 1
ATOM 11885 C CA . LEU C 1 272 ? -10.794 16.163 10.226 1.00 24.38 272 LEU C CA 1
ATOM 11886 C C . LEU C 1 272 ? -11.712 15.354 11.136 1.00 24.81 272 LEU C C 1
ATOM 11887 O O . LEU C 1 272 ? -12.551 15.914 11.857 1.00 23.74 272 LEU C O 1
ATOM 11903 N N . VAL C 1 273 ? -11.552 14.034 11.135 1.00 23.04 273 VAL C N 1
ATOM 11904 C CA . VAL C 1 273 ? -12.247 13.197 12.103 1.00 20.98 273 VAL C CA 1
ATOM 11905 C C . VAL C 1 273 ? -11.923 13.653 13.531 1.00 22.80 273 VAL C C 1
ATOM 11906 O O . VAL C 1 273 ? -12.817 13.872 14.350 1.00 24.72 273 VAL C O 1
ATOM 11919 N N . GLY C 1 274 ? -10.636 13.796 13.843 1.00 23.54 274 GLY C N 1
ATOM 11920 C CA . GLY C 1 274 ? -10.244 14.132 15.197 1.00 25.31 274 GLY C CA 1
ATOM 11921 C C . GLY C 1 274 ? -10.805 15.466 15.659 1.00 24.67 274 GLY C C 1
ATOM 11922 O O . GLY C 1 274 ? -11.242 15.601 16.802 1.00 24.36 274 GLY C O 1
ATOM 11926 N N . GLN C 1 275 ? -10.798 16.472 14.774 1.00 23.83 275 GLN C N 1
ATOM 11927 C CA A GLN C 1 275 ? -11.337 17.783 15.126 0.45 26.84 275 GLN C CA 1
ATOM 11928 C CA B GLN C 1 275 ? -11.333 17.780 15.138 0.55 24.90 275 GLN C CA 1
ATOM 11929 C C . GLN C 1 275 ? -12.777 17.661 15.593 1.00 23.76 275 GLN C C 1
ATOM 11930 O O . GLN C 1 275 ? -13.170 18.256 16.613 1.00 24.20 275 GLN C O 1
ATOM 11957 N N . GLN C 1 276 ? -13.580 16.893 14.863 1.00 22.35 276 GLN C N 1
ATOM 11958 C CA . GLN C 1 276 ? -14.970 16.697 15.244 1.00 24.22 276 GLN C CA 1
ATOM 11959 C C . GLN C 1 276 ? -15.087 15.892 16.532 1.00 23.22 276 GLN C C 1
ATOM 11960 O O . GLN C 1 276 ? -15.927 16.203 17.382 1.00 25.78 276 GLN C O 1
ATOM 11974 N N . LEU C 1 277 ? -14.281 14.835 16.685 1.00 23.15 277 LEU C N 1
ATOM 11975 C CA . LEU C 1 277 ? -14.380 14.015 17.890 1.00 22.27 277 LEU C CA 1
ATOM 11976 C C . LEU C 1 277 ? -14.135 14.861 19.131 1.00 27.14 277 LEU C C 1
ATOM 11977 O O . LEU C 1 277 ? -14.845 14.740 20.136 1.00 26.07 277 LEU C O 1
ATOM 11993 N N . TYR C 1 278 ? -13.105 15.699 19.090 1.00 25.29 278 TYR C N 1
ATOM 11994 C CA . TYR C 1 278 ? -12.777 16.505 20.256 1.00 25.03 278 TYR C CA 1
ATOM 11995 C C . TYR C 1 278 ? -13.841 17.568 20.497 1.00 28.59 278 TYR C C 1
ATOM 11996 O O . TYR C 1 278 ? -14.232 17.812 21.642 1.00 27.13 278 TYR C O 1
ATOM 12014 N N . ALA C 1 279 ? -14.355 18.177 19.429 1.00 27.11 279 ALA C N 1
ATOM 12015 C CA . ALA C 1 279 ? -15.379 19.208 19.588 1.00 28.79 279 ALA C CA 1
ATOM 12016 C C . ALA C 1 279 ? -16.681 18.621 20.130 1.00 27.72 279 ALA C C 1
ATOM 12017 O O . ALA C 1 279 ? -17.299 19.197 21.037 1.00 27.84 279 ALA C O 1
ATOM 12024 N N . GLN C 1 280 ? -17.081 17.448 19.621 1.00 24.24 280 GLN C N 1
ATOM 12025 C CA . GLN C 1 280 ? -18.311 16.813 20.064 1.00 25.90 280 GLN C CA 1
ATOM 12026 C C . GLN C 1 280 ? -18.231 16.447 21.529 1.00 28.45 280 GLN C C 1
ATOM 12027 O O . GLN C 1 280 ? -19.191 16.637 22.283 1.00 29.18 280 GLN C O 1
ATOM 12041 N N . SER C 1 281 ? -17.107 15.869 21.930 1.00 24.34 281 SER C N 1
ATOM 12042 C CA . SER C 1 281 ? -16.949 15.284 23.248 1.00 26.24 281 SER C CA 1
ATOM 12043 C C . SER C 1 281 ? -16.546 16.298 24.308 1.00 27.06 281 SER C C 1
ATOM 12044 O O . SER C 1 281 ? -16.593 15.978 25.498 1.00 28.28 281 SER C O 1
ATOM 12052 N N . GLY C 1 282 ? -16.088 17.473 23.911 1.00 29.03 282 GLY C N 1
ATOM 12053 C CA . GLY C 1 282 ? -15.557 18.418 24.884 1.00 30.05 282 GLY C CA 1
ATOM 12054 C C . GLY C 1 282 ? -14.220 18.024 25.460 1.00 36.84 282 GLY C C 1
ATOM 12055 O O . GLY C 1 282 ? -13.846 18.504 26.531 1.00 32.12 282 GLY C O 1
ATOM 12059 N N . LEU C 1 283 ? -13.488 17.153 24.781 1.00 31.60 283 LEU C N 1
ATOM 12060 C CA . LEU C 1 283 ? -12.241 16.602 25.272 1.00 30.45 283 LEU C CA 1
ATOM 12061 C C . LEU C 1 283 ? -11.066 17.134 24.473 1.00 33.65 283 LEU C C 1
ATOM 12062 O O . LEU C 1 283 ? -11.208 17.602 23.341 1.00 33.72 283 LEU C O 1
ATOM 12078 N N . ASN C 1 284 ? -9.903 17.040 25.089 1.00 30.72 284 ASN C N 1
ATOM 12079 C CA . ASN C 1 284 ? -8.613 17.244 24.454 1.00 27.66 284 ASN C CA 1
ATOM 12080 C C . ASN C 1 284 ? -7.872 15.924 24.325 1.00 32.98 284 ASN C C 1
ATOM 12081 O O . ASN C 1 284 ? -8.212 14.934 24.987 1.00 28.50 284 ASN C O 1
ATOM 12092 N N . PRO C 1 285 ? -6.814 15.880 23.505 1.00 29.20 285 PRO C N 1
ATOM 12093 C CA . PRO C 1 285 ? -5.998 14.656 23.447 1.00 30.18 285 PRO C CA 1
ATOM 12094 C C . PRO C 1 285 ? -5.565 14.154 24.817 1.00 29.48 285 PRO C C 1
ATOM 12095 O O . PRO C 1 285 ? -5.547 12.943 25.047 1.00 25.22 285 PRO C O 1
ATOM 12106 N N . SER C 1 286 ? -5.246 15.057 25.748 1.00 29.91 286 SER C N 1
ATOM 12107 C CA . SER C 1 286 ? -4.795 14.650 27.073 1.00 29.75 286 SER C CA 1
ATOM 12108 C C . SER C 1 286 ? -5.853 13.870 27.845 1.00 28.31 286 SER C C 1
ATOM 12109 O O . SER C 1 286 ? -5.511 13.158 28.798 1.00 31.44 286 SER C O 1
ATOM 12117 N N . ASP C 1 287 ? -7.122 13.987 27.471 1.00 27.83 287 ASP C N 1
ATOM 12118 C CA . ASP C 1 287 ? -8.209 13.264 28.129 1.00 33.53 287 ASP C CA 1
ATOM 12119 C C . ASP C 1 287 ? -8.382 11.832 27.639 1.00 31.04 287 ASP C C 1
ATOM 12120 O O . ASP C 1 287 ? -9.205 11.099 28.194 1.00 30.37 287 ASP C O 1
ATOM 12129 N N . ILE C 1 288 ? -7.663 11.419 26.600 1.00 24.59 288 ILE C N 1
ATOM 12130 C CA . ILE C 1 288 ? -7.865 10.106 26.004 1.00 22.49 288 ILE C CA 1
ATOM 12131 C C . ILE C 1 288 ? -7.064 9.081 26.800 1.00 26.92 288 ILE C C 1
ATOM 12132 O O . ILE C 1 288 ? -5.848 9.224 26.967 1.00 27.29 288 ILE C O 1
ATOM 12148 N N . GLY C 1 289 ? -7.745 8.042 27.293 1.00 26.13 289 GLY C N 1
ATOM 12149 C CA . GLY C 1 289 ? -7.123 7.062 28.160 1.00 25.96 289 GLY C CA 1
ATOM 12150 C C . GLY C 1 289 ? -6.502 5.911 27.406 1.00 26.57 289 GLY C C 1
ATOM 12151 O O . GLY C 1 289 ? -5.657 5.191 27.934 1.00 29.45 289 GLY C O 1
ATOM 12155 N N . ALA C 1 290 ? -6.919 5.720 26.157 1.00 26.07 290 ALA C N 1
ATOM 12156 C CA . ALA C 1 290 ? -6.376 4.648 25.335 1.00 27.08 290 ALA C CA 1
ATOM 12157 C C . ALA C 1 290 ? -6.760 4.923 23.890 1.00 23.79 290 ALA C C 1
ATOM 12158 O O . ALA C 1 290 ? -7.748 5.603 23.617 1.00 25.25 290 ALA C O 1
ATOM 12165 N N . ALA C 1 291 ? -5.987 4.361 22.964 1.00 23.63 291 ALA C N 1
ATOM 12166 C CA . ALA C 1 291 ? -6.268 4.554 21.546 1.00 28.66 291 ALA C CA 1
ATOM 12167 C C . ALA C 1 291 ? -6.297 3.219 20.828 1.00 28.56 291 ALA C C 1
ATOM 12168 O O . ALA C 1 291 ? -5.373 2.418 20.978 1.00 25.64 291 ALA C O 1
ATOM 12175 N N . ILE C 1 292 ? -7.327 2.998 20.013 1.00 23.56 292 ILE C N 1
ATOM 12176 C CA . ILE C 1 292 ? -7.366 1.857 19.110 1.00 19.36 292 ILE C CA 1
ATOM 12177 C C . ILE C 1 292 ? -7.148 2.442 17.721 1.00 24.34 292 ILE C C 1
ATOM 12178 O O . ILE C 1 292 ? -8.039 3.085 17.155 1.00 23.63 292 ILE C O 1
ATOM 12194 N N . LEU C 1 293 ? -5.943 2.281 17.203 1.00 21.70 293 LEU C N 1
ATOM 12195 C CA . LEU C 1 293 ? -5.527 2.938 15.973 1.00 20.88 293 LEU C CA 1
ATOM 12196 C C . LEU C 1 293 ? -5.409 1.909 14.861 1.00 22.57 293 LEU C C 1
ATOM 12197 O O . LEU C 1 293 ? -4.578 1.003 14.923 1.00 22.62 293 LEU C O 1
ATOM 12213 N N . TYR C 1 294 ? -6.181 2.120 13.810 1.00 21.24 294 TYR C N 1
ATOM 12214 C CA . TYR C 1 294 ? -6.266 1.186 12.706 1.00 23.17 294 TYR C CA 1
ATOM 12215 C C . TYR C 1 294 ? -4.890 0.896 12.129 1.00 25.17 294 TYR C C 1
ATOM 12216 O O . TYR C 1 294 ? -4.141 1.812 11.772 1.00 24.52 294 TYR C O 1
ATOM 12234 N N . ASP C 1 295 ? -4.580 -0.391 12.011 1.00 21.32 295 ASP C N 1
ATOM 12235 C CA . ASP C 1 295 ? -3.209 -0.840 11.784 1.00 21.61 295 ASP C CA 1
ATOM 12236 C C . ASP C 1 295 ? -3.170 -2.068 10.884 1.00 26.74 295 ASP C C 1
ATOM 12237 O O . ASP C 1 295 ? -2.492 -3.061 11.167 1.00 25.83 295 ASP C O 1
ATOM 12246 N N . HIS C 1 296 ? -3.888 -2.022 9.764 1.00 25.47 296 HIS C N 1
ATOM 12247 C CA . HIS C 1 296 ? -3.718 -3.101 8.804 1.00 22.70 296 HIS C CA 1
ATOM 12248 C C . HIS C 1 296 ? -2.325 -3.047 8.194 1.00 22.61 296 HIS C C 1
ATOM 12249 O O . HIS C 1 296 ? -1.780 -4.089 7.833 1.00 25.75 296 HIS C O 1
ATOM 12263 N N . PHE C 1 297 ? -1.723 -1.860 8.156 1.00 23.78 297 PHE C N 1
ATOM 12264 C CA . PHE C 1 297 ? -0.287 -1.674 7.942 1.00 24.97 297 PHE C CA 1
ATOM 12265 C C . PHE C 1 297 ? 0.287 -0.744 9.002 1.00 30.25 297 PHE C C 1
ATOM 12266 O O . PHE C 1 297 ? -0.338 0.254 9.377 1.00 28.61 297 PHE C O 1
ATOM 12283 N N . THR C 1 298 ? 1.507 -1.043 9.461 1.00 25.88 298 THR C N 1
ATOM 12284 C CA . THR C 1 298 ? 2.059 -0.280 10.572 1.00 22.55 298 THR C CA 1
ATOM 12285 C C . THR C 1 298 ? 2.352 1.190 10.279 1.00 24.22 298 THR C C 1
ATOM 12286 O O . THR C 1 298 ? 2.230 2.004 11.201 1.00 24.26 298 THR C O 1
ATOM 12297 N N . PRO C 1 299 ? 2.791 1.593 9.075 1.00 25.92 299 PRO C N 1
ATOM 12298 C CA . PRO C 1 299 ? 3.375 2.941 8.969 1.00 24.03 299 PRO C CA 1
ATOM 12299 C C . PRO C 1 299 ? 2.395 4.055 9.200 1.00 24.95 299 PRO C C 1
ATOM 12300 O O . PRO C 1 299 ? 2.788 5.111 9.708 1.00 25.92 299 PRO C O 1
ATOM 12311 N N . LEU C 1 300 ? 1.130 3.862 8.851 1.00 23.57 300 LEU C N 1
ATOM 12312 C CA . LEU C 1 300 ? 0.193 4.959 9.003 1.00 25.65 300 LEU C CA 1
ATOM 12313 C C . LEU C 1 300 ? -0.279 5.127 10.438 1.00 25.82 300 LEU C C 1
ATOM 12314 O O . LEU C 1 300 ? -0.996 6.093 10.711 1.00 25.90 300 LEU C O 1
ATOM 12330 N N . VAL C 1 301 ? 0.163 4.278 11.380 1.00 22.87 301 VAL C N 1
ATOM 12331 C CA . VAL C 1 301 ? -0.097 4.567 12.787 1.00 21.23 301 VAL C CA 1
ATOM 12332 C C . VAL C 1 301 ? 0.612 5.844 13.196 1.00 26.78 301 VAL C C 1
ATOM 12333 O O . VAL C 1 301 ? 0.087 6.618 14.004 1.00 24.47 301 VAL C O 1
ATOM 12346 N N . LEU C 1 302 ? 1.807 6.103 12.644 1.00 24.30 302 LEU C N 1
ATOM 12347 C CA . LEU C 1 302 ? 2.572 7.275 13.059 1.00 25.62 302 LEU C CA 1
ATOM 12348 C C . LEU C 1 302 ? 1.869 8.582 12.703 1.00 22.68 302 LEU C C 1
ATOM 12349 O O . LEU C 1 302 ? 1.647 9.395 13.606 1.00 24.01 302 LEU C O 1
ATOM 12365 N N . PRO C 1 303 ? 1.472 8.831 11.450 1.00 25.01 303 PRO C N 1
ATOM 12366 C CA . PRO C 1 303 ? 0.738 10.077 11.173 1.00 26.23 303 PRO C CA 1
ATOM 12367 C C . PRO C 1 303 ? -0.615 10.158 11.879 1.00 28.78 303 PRO C C 1
ATOM 12368 O O . PRO C 1 303 ? -1.092 11.266 12.136 1.00 25.79 303 PRO C O 1
ATOM 12379 N N . GLN C 1 304 ? -1.255 9.035 12.205 1.00 24.68 304 GLN C N 1
ATOM 12380 C CA . GLN C 1 304 ? -2.485 9.100 12.997 1.00 23.52 304 GLN C CA 1
ATOM 12381 C C . GLN C 1 304 ? -2.244 9.770 14.346 1.00 24.62 304 GLN C C 1
ATOM 12382 O O . GLN C 1 304 ? -3.030 10.621 14.780 1.00 25.16 304 GLN C O 1
ATOM 12396 N N . LEU C 1 305 ? -1.162 9.393 15.033 1.00 24.96 305 LEU C N 1
ATOM 12397 C CA . LEU C 1 305 ? -0.874 9.991 16.332 1.00 25.95 305 LEU C CA 1
ATOM 12398 C C . LEU C 1 305 ? -0.706 11.496 16.209 1.00 27.12 305 LEU C C 1
ATOM 12399 O O . LEU C 1 305 ? -1.127 12.251 17.086 1.00 27.24 305 LEU C O 1
ATOM 12415 N N . GLU C 1 306 ? -0.133 11.948 15.095 1.00 23.97 306 GLU C N 1
ATOM 12416 C CA . GLU C 1 306 ? 0.090 13.372 14.877 1.00 26.08 306 GLU C CA 1
ATOM 12417 C C . GLU C 1 306 ? -1.202 14.099 14.504 1.00 23.86 306 GLU C C 1
ATOM 12418 O O . GLU C 1 306 ? -1.486 15.194 15.027 1.00 26.11 306 GLU C O 1
ATOM 12430 N N . GLU C 1 307 ? -1.983 13.507 13.588 1.00 27.36 307 GLU C N 1
ATOM 12431 C CA . GLU C 1 307 ? -3.263 14.091 13.189 1.00 25.36 307 GLU C CA 1
ATOM 12432 C C . GLU C 1 307 ? -4.197 14.254 14.373 1.00 26.97 307 GLU C C 1
ATOM 12433 O O . GLU C 1 307 ? -4.965 15.219 14.431 1.00 26.40 307 GLU C O 1
ATOM 12445 N N . LEU C 1 308 ? -4.134 13.332 15.333 1.00 25.14 308 LEU C N 1
ATOM 12446 C CA . LEU C 1 308 ? -5.014 13.343 16.496 1.00 24.97 308 LEU C CA 1
ATOM 12447 C C . LEU C 1 308 ? -4.449 14.131 17.676 1.00 27.21 308 LEU C C 1
ATOM 12448 O O . LEU C 1 308 ? -5.087 14.188 18.743 1.00 28.10 308 LEU C O 1
ATOM 12464 N N . GLY C 1 309 ? -3.282 14.746 17.519 1.00 25.57 309 GLY C N 1
ATOM 12465 C CA . GLY C 1 309 ? -2.794 15.704 18.496 1.00 29.59 309 GLY C CA 1
ATOM 12466 C C . GLY C 1 309 ? -2.061 15.119 19.678 1.00 33.53 309 GLY C C 1
ATOM 12467 O O . GLY C 1 309 ? -1.796 15.856 20.640 1.00 29.41 309 GLY C O 1
ATOM 12471 N N . PHE C 1 310 ? -1.703 13.833 19.635 1.00 29.74 310 PHE C N 1
ATOM 12472 C CA . PHE C 1 310 ? -0.956 13.205 20.727 1.00 31.76 310 PHE C CA 1
ATOM 12473 C C . PHE C 1 310 ? 0.524 13.547 20.692 1.00 33.84 310 PHE C C 1
ATOM 12474 O O . PHE C 1 310 ? 1.211 13.399 21.709 1.00 32.38 310 PHE C O 1
ATOM 12491 N N . CYS C 1 311 ? 1.032 14.012 19.558 1.00 33.24 311 CYS C N 1
ATOM 12492 C CA . CYS C 1 311 ? 2.416 14.449 19.469 1.00 31.39 311 CYS C CA 1
ATOM 12493 C C . CYS C 1 311 ? 2.538 15.396 18.284 1.00 33.82 311 CYS C C 1
ATOM 12494 O O . CYS C 1 311 ? 1.611 15.547 17.485 1.00 34.00 311 CYS C O 1
ATOM 12502 N N . ALA C 1 312 ? 3.704 16.028 18.178 1.00 35.48 312 ALA C N 1
ATOM 12503 C CA . ALA C 1 312 ? 3.957 17.002 17.132 1.00 35.24 312 ALA C CA 1
ATOM 12504 C C . ALA C 1 312 ? 4.177 16.316 15.783 1.00 35.94 312 ALA C C 1
ATOM 12505 O O . ALA C 1 312 ? 4.549 15.139 15.699 1.00 32.74 312 ALA C O 1
ATOM 12512 N N . ARG C 1 313 ? 3.947 17.077 14.715 1.00 37.57 313 ARG C N 1
ATOM 12513 C CA . ARG C 1 313 ? 4.237 16.590 13.373 1.00 35.33 313 ARG C CA 1
ATOM 12514 C C . ARG C 1 313 ? 5.657 16.065 13.302 1.00 35.46 313 ARG C C 1
ATOM 12515 O O . ARG C 1 313 ? 6.602 16.727 13.743 1.00 35.98 313 ARG C O 1
ATOM 12536 N N . GLY C 1 314 ? 5.795 14.889 12.712 1.00 33.26 314 GLY C N 1
ATOM 12537 C CA . GLY C 1 314 ? 7.063 14.225 12.517 1.00 37.36 314 GLY C CA 1
ATOM 12538 C C . GLY C 1 314 ? 7.647 13.543 13.724 1.00 32.93 314 GLY C C 1
ATOM 12539 O O . GLY C 1 314 ? 8.724 12.948 13.606 1.00 33.83 314 GLY C O 1
ATOM 12543 N N . GLU C 1 315 ? 6.996 13.613 14.886 1.00 29.99 315 GLU C N 1
ATOM 12544 C CA . GLU C 1 315 ? 7.594 13.104 16.113 1.00 31.29 315 GLU C CA 1
ATOM 12545 C C . GLU C 1 315 ? 6.901 11.863 16.653 1.00 29.75 315 GLU C C 1
ATOM 12546 O O . GLU C 1 315 ? 7.160 11.477 17.794 1.00 28.67 315 GLU C O 1
ATOM 12558 N N . ALA C 1 316 ? 6.041 11.207 15.859 1.00 27.81 316 ALA C N 1
ATOM 12559 C CA . ALA C 1 316 ? 5.432 9.970 16.342 1.00 27.95 316 ALA C CA 1
ATOM 12560 C C . ALA C 1 316 ? 6.476 8.920 16.648 1.00 28.25 316 ALA C C 1
ATOM 12561 O O . ALA C 1 316 ? 6.332 8.167 17.617 1.00 27.02 316 ALA C O 1
ATOM 12568 N N . LYS C 1 317 ? 7.549 8.859 15.857 1.00 27.42 317 LYS C N 1
ATOM 12569 C CA . LYS C 1 317 ? 8.586 7.869 16.145 1.00 32.32 317 LYS C CA 1
ATOM 12570 C C . LYS C 1 317 ? 9.114 8.016 17.571 1.00 29.19 317 LYS C C 1
ATOM 12571 O O . LYS C 1 317 ? 9.435 7.015 18.229 1.00 33.57 317 LYS C O 1
ATOM 12590 N N . ASP C 1 318 ? 9.225 9.255 18.051 1.00 28.71 318 ASP C N 1
ATOM 12591 C CA . ASP C 1 318 ? 9.752 9.526 19.384 1.00 32.35 318 ASP C CA 1
ATOM 12592 C C . ASP C 1 318 ? 8.721 9.196 20.449 1.00 34.61 318 ASP C C 1
ATOM 12593 O O . ASP C 1 318 ? 9.046 8.598 21.484 1.00 32.33 318 ASP C O 1
ATOM 12602 N N . PHE C 1 319 ? 7.471 9.581 20.196 1.00 30.89 319 PHE C N 1
ATOM 12603 C CA . PHE C 1 319 ? 6.367 9.217 21.075 1.00 29.19 319 PHE C CA 1
ATOM 12604 C C . PHE C 1 319 ? 6.311 7.704 21.275 1.00 33.23 319 PHE C C 1
ATOM 12605 O O . PHE C 1 319 ? 6.104 7.211 22.392 1.00 28.84 319 PHE C O 1
ATOM 12622 N N . ILE C 1 320 ? 6.519 6.950 20.198 1.00 28.98 320 ILE C N 1
ATOM 12623 C CA . ILE C 1 320 ? 6.432 5.496 20.271 1.00 25.99 320 ILE C CA 1
ATOM 12624 C C . ILE C 1 320 ? 7.678 4.928 20.932 1.00 35.32 320 ILE C C 1
ATOM 12625 O O . ILE C 1 320 ? 7.592 4.033 21.785 1.00 29.19 320 ILE C O 1
ATOM 12641 N N . ALA C 1 321 ? 8.848 5.456 20.569 1.00 30.04 321 ALA C N 1
ATOM 12642 C CA . ALA C 1 321 ? 10.092 5.003 21.182 1.00 34.34 321 ALA C CA 1
ATOM 12643 C C . ALA C 1 321 ? 10.094 5.216 22.689 1.00 33.85 321 ALA C C 1
ATOM 12644 O O . ALA C 1 321 ? 10.726 4.450 23.421 1.00 35.59 321 ALA C O 1
ATOM 12651 N N . ASP C 1 322 ? 9.413 6.248 23.177 1.00 28.85 322 ASP C N 1
ATOM 12652 C CA A ASP C 1 322 ? 9.382 6.517 24.608 0.65 21.92 322 ASP C CA 1
ATOM 12653 C CA B ASP C 1 322 ? 9.391 6.505 24.611 0.35 56.38 322 ASP C CA 1
ATOM 12654 C C . ASP C 1 322 ? 8.489 5.545 25.382 1.00 40.78 322 ASP C C 1
ATOM 12655 O O . ASP C 1 322 ? 8.412 5.658 26.606 1.00 35.16 322 ASP C O 1
ATOM 12672 N N . GLY C 1 323 ? 7.813 4.601 24.713 1.00 33.58 323 GLY C N 1
ATOM 12673 C CA . GLY C 1 323 ? 6.979 3.618 25.396 1.00 35.52 323 GLY C CA 1
ATOM 12674 C C . GLY C 1 323 ? 5.527 4.001 25.635 1.00 35.06 323 GLY C C 1
ATOM 12675 O O . GLY C 1 323 ? 4.837 3.311 26.405 1.00 28.43 323 GLY C O 1
ATOM 12679 N N . ASN C 1 324 ? 5.028 5.060 24.995 1.00 29.20 324 ASN C N 1
ATOM 12680 C CA . ASN C 1 324 ? 3.696 5.558 25.340 1.00 30.17 324 ASN C CA 1
ATOM 12681 C C . ASN C 1 324 ? 2.563 4.612 24.932 1.00 27.37 324 ASN C C 1
ATOM 12682 O O . ASN C 1 324 ? 1.482 4.677 25.542 1.00 26.56 324 ASN C O 1
ATOM 12693 N N . LEU C 1 325 ? 2.791 3.719 23.960 1.00 25.61 325 LEU C N 1
ATOM 12694 C CA . LEU C 1 325 ? 1.753 2.799 23.481 1.00 24.25 325 LEU C CA 1
ATOM 12695 C C . LEU C 1 325 ? 1.603 1.545 24.341 1.00 25.10 325 LEU C C 1
ATOM 12696 O O . LEU C 1 325 ? 0.677 0.747 24.119 1.00 23.91 325 LEU C O 1
ATOM 12712 N N . GLU C 1 326 ? 2.503 1.328 25.288 1.00 26.89 326 GLU C N 1
ATOM 12713 C CA . GLU C 1 326 ? 2.458 0.149 26.137 1.00 24.55 326 GLU C CA 1
ATOM 12714 C C . GLU C 1 326 ? 1.277 0.208 27.100 1.00 26.60 326 GLU C C 1
ATOM 12715 O O . GLU C 1 326 ? 0.720 1.272 27.383 1.00 25.89 326 GLU C O 1
ATOM 12727 N N . ILE C 1 327 ? 0.938 -0.955 27.657 1.00 24.43 327 ILE C N 1
ATOM 12728 C CA . ILE C 1 327 ? -0.167 -1.010 28.614 1.00 24.90 327 ILE C CA 1
ATOM 12729 C C . ILE C 1 327 ? 0.068 -0.060 29.773 1.00 35.18 327 ILE C C 1
ATOM 12730 O O . ILE C 1 327 ? -0.888 0.505 30.314 1.00 36.11 327 ILE C O 1
ATOM 12746 N N . GLY C 1 328 ? 1.320 0.131 30.190 1.00 31.87 328 GLY C N 1
ATOM 12747 C CA . GLY C 1 328 ? 1.579 1.077 31.255 1.00 35.33 328 GLY C CA 1
ATOM 12748 C C . GLY C 1 328 ? 1.919 2.478 30.793 1.00 32.42 328 GLY C C 1
ATOM 12749 O O . GLY C 1 328 ? 2.359 3.295 31.610 1.00 33.29 328 GLY C O 1
ATOM 12753 N N . GLY C 1 329 ? 1.739 2.786 29.501 1.00 27.95 329 GLY C N 1
ATOM 12754 C CA . GLY C 1 329 ? 2.131 4.072 28.970 1.00 27.93 329 GLY C CA 1
ATOM 12755 C C . GLY C 1 329 ? 1.022 5.106 29.079 1.00 28.39 329 GLY C C 1
ATOM 12756 O O . GLY C 1 329 ? -0.066 4.840 29.577 1.00 27.06 329 GLY C O 1
ATOM 12760 N N . ARG C 1 330 ? 1.315 6.313 28.575 1.00 26.23 330 ARG C N 1
ATOM 12761 C CA A ARG C 1 330 ? 0.360 7.419 28.591 0.47 40.60 330 ARG C CA 1
ATOM 12762 C CA B ARG C 1 330 ? 0.328 7.385 28.630 0.53 20.47 330 ARG C CA 1
ATOM 12763 C C . ARG C 1 330 ? -0.747 7.255 27.559 1.00 24.49 330 ARG C C 1
ATOM 12764 O O . ARG C 1 330 ? -1.771 7.935 27.652 1.00 29.33 330 ARG C O 1
ATOM 12805 N N . LEU C 1 331 ? -0.559 6.400 26.558 1.00 25.54 331 LEU C N 1
ATOM 12806 C CA . LEU C 1 331 ? -1.596 6.143 25.556 1.00 22.62 331 LEU C CA 1
ATOM 12807 C C . LEU C 1 331 ? -1.599 4.668 25.184 1.00 22.33 331 LEU C C 1
ATOM 12808 O O . LEU C 1 331 ? -1.229 4.285 24.072 1.00 24.84 331 LEU C O 1
ATOM 12824 N N . PRO C 1 332 ? -2.033 3.810 26.102 1.00 24.43 332 PRO C N 1
ATOM 12825 C CA . PRO C 1 332 ? -2.125 2.380 25.790 1.00 24.51 332 PRO C CA 1
ATOM 12826 C C . PRO C 1 332 ? -2.860 2.176 24.486 1.00 23.03 332 PRO C C 1
ATOM 12827 O O . PRO C 1 332 ? -3.953 2.705 24.294 1.00 25.15 332 PRO C O 1
ATOM 12838 N N . CYS C 1 333 ? -2.291 1.353 23.620 1.00 22.68 333 CYS C N 1
ATOM 12839 C CA . CYS C 1 333 ? -2.746 1.302 22.245 1.00 24.10 333 CYS C CA 1
ATOM 12840 C C . CYS C 1 333 ? -2.929 -0.129 21.774 1.00 25.33 333 CYS C C 1
ATOM 12841 O O . CYS C 1 333 ? -2.091 -0.993 22.020 1.00 25.12 333 CYS C O 1
ATOM 12849 N N . ASN C 1 334 ? -4.029 -0.368 21.075 1.00 22.88 334 ASN C N 1
ATOM 12850 C CA . ASN C 1 334 ? -4.269 -1.658 20.434 1.00 22.47 334 ASN C CA 1
ATOM 12851 C C . ASN C 1 334 ? -4.088 -2.797 21.430 1.00 24.22 334 ASN C C 1
ATOM 12852 O O . ASN C 1 334 ? -3.362 -3.764 21.192 1.00 23.46 334 ASN C O 1
ATOM 12863 N N . THR C 1 335 ? -4.818 -2.690 22.547 1.00 22.51 335 THR C N 1
ATOM 12864 C CA . THR C 1 335 ? -4.692 -3.619 23.661 1.00 24.62 335 THR C CA 1
ATOM 12865 C C . THR C 1 335 ? -5.216 -5.015 23.324 1.00 24.25 335 THR C C 1
ATOM 12866 O O . THR C 1 335 ? -4.950 -5.960 24.070 1.00 25.73 335 THR C O 1
ATOM 12877 N N . HIS C 1 336 ? -5.931 -5.174 22.213 1.00 22.52 336 HIS C N 1
ATOM 12878 C CA . HIS C 1 336 ? -6.322 -6.483 21.716 1.00 22.75 336 HIS C CA 1
ATOM 12879 C C . HIS C 1 336 ? -5.289 -7.087 20.772 1.00 23.70 336 HIS C C 1
ATOM 12880 O O . HIS C 1 336 ? -5.394 -8.272 20.437 1.00 23.12 336 HIS C O 1
ATOM 12894 N N . GLY C 1 337 ? -4.322 -6.299 20.328 1.00 24.28 337 GLY C N 1
ATOM 12895 C CA . GLY C 1 337 ? -3.351 -6.733 19.343 1.00 23.83 337 GLY C CA 1
ATOM 12896 C C . GLY C 1 337 ? -3.514 -6.065 18.003 1.00 23.69 337 GLY C C 1
ATOM 12897 O O . GLY C 1 337 ? -2.667 -6.257 17.122 1.00 22.54 337 GLY C O 1
ATOM 12901 N N . GLY C 1 338 ? -4.587 -5.313 17.810 1.00 24.64 338 GLY C N 1
ATOM 12902 C CA . GLY C 1 338 ? -4.817 -4.631 16.550 1.00 24.58 338 GLY C CA 1
ATOM 12903 C C . GLY C 1 338 ? -5.280 -5.549 15.434 1.00 22.76 338 GLY C C 1
ATOM 12904 O O . GLY C 1 338 ? -5.505 -6.754 15.596 1.00 23.29 338 GLY C O 1
ATOM 12908 N N . GLN C 1 339 ? -5.431 -4.935 14.255 1.00 20.61 339 GLN C N 1
ATOM 12909 C CA . GLN C 1 339 ? -5.694 -5.717 13.050 1.00 22.04 339 GLN C CA 1
ATOM 12910 C C . GLN C 1 339 ? -4.507 -6.607 12.723 1.00 21.68 339 GLN C C 1
ATOM 12911 O O . GLN C 1 339 ? -4.681 -7.695 12.163 1.00 26.53 339 GLN C O 1
ATOM 12925 N N . LEU C 1 340 ? -3.303 -6.166 13.099 1.00 21.51 340 LEU C N 1
ATOM 12926 C CA . LEU C 1 340 ? -2.073 -6.895 12.813 1.00 26.57 340 LEU C CA 1
ATOM 12927 C C . LEU C 1 340 ? -1.947 -8.147 13.674 1.00 26.51 340 LEU C C 1
ATOM 12928 O O . LEU C 1 340 ? -1.483 -9.194 13.204 1.00 25.22 340 LEU C O 1
ATOM 12944 N N . GLY C 1 341 ? -2.363 -8.061 14.927 1.00 23.86 341 GLY C N 1
ATOM 12945 C CA . GLY C 1 341 ? -2.147 -9.124 15.889 1.00 24.38 341 GLY C CA 1
ATOM 12946 C C . GLY C 1 341 ? -3.373 -9.946 16.235 1.00 25.15 341 GLY C C 1
ATOM 12947 O O . GLY C 1 341 ? -3.247 -11.155 16.442 1.00 23.84 341 GLY C O 1
ATOM 12951 N N . GLU C 1 342 ? -4.558 -9.329 16.317 1.00 22.42 342 GLU C N 1
ATOM 12952 C CA . GLU C 1 342 ? -5.772 -10.088 16.655 1.00 22.68 342 GLU C CA 1
ATOM 12953 C C . GLU C 1 342 ? -6.436 -10.676 15.412 1.00 23.31 342 GLU C C 1
ATOM 12954 O O . GLU C 1 342 ? -6.484 -11.898 15.254 1.00 22.29 342 GLU C O 1
ATOM 12966 N N . ALA C 1 343 ? -6.978 -9.819 14.541 1.00 21.95 343 ALA C N 1
ATOM 12967 C CA . ALA C 1 343 ? -7.742 -10.222 13.362 1.00 20.44 343 ALA C CA 1
ATOM 12968 C C . ALA C 1 343 ? -8.026 -8.976 12.544 1.00 20.58 343 ALA C C 1
ATOM 12969 O O . ALA C 1 343 ? -8.128 -7.875 13.095 1.00 20.60 343 ALA C O 1
ATOM 12976 N N . TYR C 1 344 ? -8.170 -9.164 11.238 1.00 22.59 344 TYR C N 1
ATOM 12977 C CA . TYR C 1 344 ? -8.491 -8.070 10.318 1.00 19.20 344 TYR C CA 1
ATOM 12978 C C . TYR C 1 344 ? -9.979 -8.144 9.978 1.00 18.40 344 TYR C C 1
ATOM 12979 O O . TYR C 1 344 ? -10.382 -8.715 8.967 1.00 21.40 344 TYR C O 1
ATOM 12997 N N . ILE C 1 345 ? -10.813 -7.579 10.869 1.00 17.77 345 ILE C N 1
ATOM 12998 C CA . ILE C 1 345 ? -12.228 -7.483 10.567 1.00 18.03 345 ILE C CA 1
ATOM 12999 C C . ILE C 1 345 ? -12.506 -6.026 10.183 1.00 21.27 345 ILE C C 1
ATOM 13000 O O . ILE C 1 345 ? -13.524 -5.446 10.574 1.00 20.36 345 ILE C O 1
ATOM 13016 N N . HIS C 1 346 ? -11.617 -5.450 9.360 1.00 20.20 346 HIS C N 1
ATOM 13017 C CA . HIS C 1 346 ? -11.776 -4.103 8.786 1.00 22.02 346 HIS C CA 1
ATOM 13018 C C . HIS C 1 346 ? -12.192 -3.099 9.863 1.00 21.45 346 HIS C C 1
ATOM 13019 O O . HIS C 1 346 ? -13.040 -2.219 9.655 1.00 21.71 346 HIS C O 1
ATOM 13033 N N . GLY C 1 347 ? -11.575 -3.239 11.035 1.00 19.73 347 GLY C N 1
ATOM 13034 C CA . GLY C 1 347 ? -11.680 -2.264 12.089 1.00 22.56 347 GLY C CA 1
ATOM 13035 C C . GLY C 1 347 ? -12.762 -2.526 13.107 1.00 22.24 347 GLY C C 1
ATOM 13036 O O . GLY C 1 347 ? -12.722 -1.940 14.189 1.00 20.54 347 GLY C O 1
ATOM 13040 N N . MET C 1 348 ? -13.725 -3.383 12.788 1.00 20.45 348 MET C N 1
ATOM 13041 C CA . MET C 1 348 ? -14.867 -3.553 13.677 1.00 18.50 348 MET C CA 1
ATOM 13042 C C . MET C 1 348 ? -14.471 -4.206 14.985 1.00 20.30 348 MET C C 1
ATOM 13043 O O . MET C 1 348 ? -15.012 -3.855 16.038 1.00 20.08 348 MET C O 1
ATOM 13057 N N . ASN C 1 349 ? -13.511 -5.140 14.957 1.00 19.12 349 ASN C N 1
ATOM 13058 C CA . ASN C 1 349 ? -13.076 -5.740 16.217 1.00 18.73 349 ASN C CA 1
ATOM 13059 C C . ASN C 1 349 ? -12.295 -4.764 17.090 1.00 18.84 349 ASN C C 1
ATOM 13060 O O . ASN C 1 349 ? -12.257 -4.938 18.316 1.00 20.60 349 ASN C O 1
ATOM 13071 N N . GLY C 1 350 ? -11.718 -3.713 16.503 1.00 20.56 350 GLY C N 1
ATOM 13072 C CA . GLY C 1 350 ? -11.129 -2.652 17.307 1.00 21.09 350 GLY C CA 1
ATOM 13073 C C . GLY C 1 350 ? -12.159 -1.883 18.112 1.00 19.29 350 GLY C C 1
ATOM 13074 O O . GLY C 1 350 ? -11.899 -1.485 19.260 1.00 21.34 350 GLY C O 1
ATOM 13078 N N . ILE C 1 351 ? -13.333 -1.632 17.519 1.00 19.19 351 ILE C N 1
ATOM 13079 C CA . ILE C 1 351 ? -14.390 -0.951 18.258 1.00 18.58 351 ILE C CA 1
ATOM 13080 C C . ILE C 1 351 ? -14.819 -1.809 19.433 1.00 20.11 351 ILE C C 1
ATOM 13081 O O . ILE C 1 351 ? -15.048 -1.310 20.534 1.00 20.52 351 ILE C O 1
ATOM 13097 N N . ALA C 1 352 ? -14.935 -3.119 19.214 1.00 20.66 352 ALA C N 1
ATOM 13098 C CA . ALA C 1 352 ? -15.273 -4.001 20.334 1.00 20.16 352 ALA C CA 1
ATOM 13099 C C . ALA C 1 352 ? -14.251 -3.901 21.467 1.00 20.70 352 ALA C C 1
ATOM 13100 O O . ALA C 1 352 ? -14.622 -3.877 22.649 1.00 19.07 352 ALA C O 1
ATOM 13107 N N . GLU C 1 353 ? -12.952 -3.880 21.139 1.00 21.05 353 GLU C N 1
ATOM 13108 C CA . GLU C 1 353 ? -11.946 -3.741 22.190 1.00 19.70 353 GLU C CA 1
ATOM 13109 C C . GLU C 1 353 ? -12.095 -2.413 22.936 1.00 22.50 353 GLU C C 1
ATOM 13110 O O . GLU C 1 353 ? -11.927 -2.359 24.161 1.00 21.13 353 GLU C O 1
ATOM 13122 N N . ALA C 1 354 ? -12.432 -1.339 22.223 1.00 21.11 354 ALA C N 1
ATOM 13123 C CA . ALA C 1 354 ? -12.653 -0.053 22.880 1.00 23.31 354 ALA C CA 1
ATOM 13124 C C . ALA C 1 354 ? -13.811 -0.139 23.863 1.00 20.99 354 ALA C C 1
ATOM 13125 O O . ALA C 1 354 ? -13.771 0.466 24.939 1.00 21.21 354 ALA C O 1
ATOM 13132 N N . VAL C 1 355 ? -14.875 -0.854 23.486 1.00 22.40 355 VAL C N 1
ATOM 13133 C CA . VAL C 1 355 ? -15.984 -1.085 24.406 1.00 20.73 355 VAL C CA 1
ATOM 13134 C C . VAL C 1 355 ? -15.485 -1.827 25.636 1.00 22.12 355 VAL C C 1
ATOM 13135 O O . VAL C 1 355 ? -15.813 -1.478 26.776 1.00 21.30 355 VAL C O 1
ATOM 13148 N N . ARG C 1 356 ? -14.695 -2.878 25.430 1.00 20.22 356 ARG C N 1
ATOM 13149 C CA . ARG C 1 356 ? -14.168 -3.606 26.579 1.00 21.28 356 ARG C CA 1
ATOM 13150 C C . ARG C 1 356 ? -13.336 -2.703 27.478 1.00 23.62 356 ARG C C 1
ATOM 13151 O O . ARG C 1 356 ? -13.380 -2.816 28.705 1.00 21.81 356 ARG C O 1
ATOM 13172 N N . LEU C 1 357 ? -12.515 -1.843 26.887 1.00 23.48 357 LEU C N 1
ATOM 13173 C CA . LEU C 1 357 ? -11.703 -0.963 27.714 1.00 20.74 357 LEU C CA 1
ATOM 13174 C C . LEU C 1 357 ? -12.570 -0.066 28.597 1.00 21.54 357 LEU C C 1
ATOM 13175 O O . LEU C 1 357 ? -12.256 0.146 29.769 1.00 24.65 357 LEU C O 1
ATOM 13191 N N . VAL C 1 358 ? -13.668 0.466 28.051 1.00 22.44 358 VAL C N 1
ATOM 13192 C CA . VAL C 1 358 ? -14.579 1.290 28.857 1.00 22.19 358 VAL C CA 1
ATOM 13193 C C . VAL C 1 358 ? -15.240 0.454 29.939 1.00 23.72 358 VAL C C 1
ATOM 13194 O O . VAL C 1 358 ? -15.460 0.933 31.058 1.00 25.26 358 VAL C O 1
ATOM 13207 N N . ARG C 1 359 ? -15.609 -0.780 29.611 1.00 23.88 359 ARG C N 1
ATOM 13208 C CA . ARG C 1 359 ? -16.261 -1.667 30.575 1.00 23.84 359 ARG C CA 1
ATOM 13209 C C . ARG C 1 359 ? -15.319 -2.121 31.668 1.00 27.80 359 ARG C C 1
ATOM 13210 O O . ARG C 1 359 ? -15.779 -2.436 32.767 1.00 27.31 359 ARG C O 1
ATOM 13231 N N . GLY C 1 360 ? -14.023 -2.211 31.369 1.00 24.98 360 GLY C N 1
ATOM 13232 C CA . GLY C 1 360 ? -13.030 -2.779 32.260 1.00 27.65 360 GLY C CA 1
ATOM 13233 C C . GLY C 1 360 ? -12.652 -4.215 31.954 1.00 28.47 360 GLY C C 1
ATOM 13234 O O . GLY C 1 360 ? -11.952 -4.849 32.763 1.00 26.67 360 GLY C O 1
ATOM 13238 N N . THR C 1 361 ? -13.058 -4.740 30.798 1.00 25.89 361 THR C N 1
ATOM 13239 C CA . THR C 1 361 ? -13.000 -6.164 30.519 1.00 26.33 361 THR C CA 1
ATOM 13240 C C . THR C 1 361 ? -11.992 -6.531 29.436 1.00 24.00 361 THR C C 1
ATOM 13241 O O . THR C 1 361 ? -12.037 -7.650 28.922 1.00 27.70 361 THR C O 1
ATOM 13252 N N . SER C 1 362 ? -11.092 -5.626 29.057 1.00 24.30 362 SER C N 1
ATOM 13253 C CA . SER C 1 362 ? -10.045 -6.022 28.125 1.00 25.80 362 SER C CA 1
ATOM 13254 C C . SER C 1 362 ? -9.125 -7.062 28.761 1.00 26.28 362 SER C C 1
ATOM 13255 O O . SER C 1 362 ? -8.800 -6.984 29.949 1.00 25.50 362 SER C O 1
ATOM 13263 N N . VAL C 1 363 ? -8.645 -8.002 27.944 1.00 25.32 363 VAL C N 1
ATOM 13264 C CA . VAL C 1 363 ? -7.641 -8.951 28.422 1.00 29.99 363 VAL C CA 1
ATOM 13265 C C . VAL C 1 363 ? -6.391 -8.221 28.860 1.00 33.90 363 VAL C C 1
ATOM 13266 O O . VAL C 1 363 ? -5.648 -8.711 29.716 1.00 33.17 363 VAL C O 1
ATOM 13279 N N . ASN C 1 364 ? -6.127 -7.057 28.284 1.00 27.47 364 ASN C N 1
ATOM 13280 C CA . ASN C 1 364 ? -4.958 -6.253 28.623 1.00 30.59 364 ASN C CA 1
ATOM 13281 C C . ASN C 1 364 ? -5.371 -4.913 29.222 1.00 28.16 364 ASN C C 1
ATOM 13282 O O . ASN C 1 364 ? -4.805 -3.869 28.901 1.00 29.44 364 ASN C O 1
ATOM 13293 N N . GLN C 1 365 ? -6.360 -4.939 30.106 1.00 25.93 365 GLN C N 1
ATOM 13294 C CA . GLN C 1 365 ? -6.937 -3.736 30.680 1.00 27.11 365 GLN C CA 1
ATOM 13295 C C . GLN C 1 365 ? -5.859 -2.948 31.419 1.00 35.99 365 GLN C C 1
ATOM 13296 O O . GLN C 1 365 ? -5.245 -3.491 32.356 1.00 30.06 365 GLN C O 1
ATOM 13310 N N . PRO C 1 366 ? -5.591 -1.690 31.046 1.00 31.04 366 PRO C N 1
ATOM 13311 C CA . PRO C 1 366 ? -4.495 -0.942 31.691 1.00 31.38 366 PRO C CA 1
ATOM 13312 C C . PRO C 1 366 ? -4.868 -0.225 32.981 1.00 40.97 366 PRO C C 1
ATOM 13313 O O . PRO C 1 366 ? -4.149 0.671 33.430 1.00 99.13 366 PRO C O 1
ATOM 13324 N N . GLY C 1 367 ? -5.985 -0.606 33.575 1.00 39.45 367 GLY C N 1
ATOM 13325 C CA . GLY C 1 367 ? -6.573 0.103 34.690 1.00 36.22 367 GLY C CA 1
ATOM 13326 C C . GLY C 1 367 ? -7.898 0.708 34.283 1.00 33.95 367 GLY C C 1
ATOM 13327 O O . GLY C 1 367 ? -8.516 0.319 33.293 1.00 33.10 367 GLY C O 1
ATOM 13331 N N . ASP C 1 368 ? -8.346 1.667 35.067 1.00 32.00 368 ASP C N 1
ATOM 13332 C CA . ASP C 1 368 ? -9.563 2.369 34.707 1.00 30.87 368 ASP C CA 1
ATOM 13333 C C . ASP C 1 368 ? -9.310 3.220 33.466 1.00 35.59 368 ASP C C 1
ATOM 13334 O O . ASP C 1 368 ? -8.311 3.939 33.396 1.00 34.37 368 ASP C O 1
ATOM 13343 N N . VAL C 1 369 ? -10.193 3.103 32.469 1.00 31.70 369 VAL C N 1
ATOM 13344 C CA . VAL C 1 369 ? -10.102 3.863 31.221 1.00 29.31 369 VAL C CA 1
ATOM 13345 C C . VAL C 1 369 ? -11.422 4.596 30.999 1.00 31.55 369 VAL C C 1
ATOM 13346 O O . VAL C 1 369 ? -12.470 3.958 30.812 1.00 35.13 369 VAL C O 1
ATOM 13359 N N . THR C 1 370 ? -11.372 5.935 31.019 1.00 37.91 370 THR C N 1
ATOM 13360 C CA . THR C 1 370 ? -12.565 6.787 30.978 1.00 35.98 370 THR C CA 1
ATOM 13361 C C . THR C 1 370 ? -13.043 7.086 29.570 1.00 50.48 370 THR C C 1
ATOM 13362 O O . THR C 1 370 ? -14.253 7.248 29.376 1.00 34.70 370 THR C O 1
ATOM 13373 N N . ASN C 1 371 ? -12.102 7.258 28.627 1.00 28.61 371 ASN C N 1
ATOM 13374 C CA . ASN C 1 371 ? -12.371 7.700 27.253 1.00 25.84 371 ASN C CA 1
ATOM 13375 C C . ASN C 1 371 ? -11.423 6.928 26.342 1.00 35.43 371 ASN C C 1
ATOM 13376 O O . ASN C 1 371 ? -10.229 6.856 26.640 1.00 40.60 371 ASN C O 1
ATOM 13387 N N . VAL C 1 372 ? -11.931 6.363 25.246 1.00 23.03 372 VAL C N 1
ATOM 13388 C CA . VAL C 1 372 ? -11.110 5.621 24.295 1.00 21.37 372 VAL C CA 1
ATOM 13389 C C . VAL C 1 372 ? -11.369 6.205 22.917 1.00 22.58 372 VAL C C 1
ATOM 13390 O O . VAL C 1 372 ? -12.524 6.348 22.509 1.00 25.54 372 VAL C O 1
ATOM 13403 N N . LEU C 1 373 ? -10.306 6.549 22.204 1.00 22.36 373 LEU C N 1
ATOM 13404 C CA . LEU C 1 373 ? -10.435 7.013 20.827 1.00 21.67 373 LEU C CA 1
ATOM 13405 C C . LEU C 1 373 ? -10.157 5.843 19.884 1.00 23.12 373 LEU C C 1
ATOM 13406 O O . LEU C 1 373 ? -9.142 5.158 20.019 1.00 23.80 373 LEU C O 1
ATOM 13422 N N . VAL C 1 374 ? -11.071 5.613 18.939 1.00 21.42 374 VAL C N 1
ATOM 13423 C CA . VAL C 1 374 ? -10.948 4.556 17.937 1.00 23.01 374 VAL C CA 1
ATOM 13424 C C . VAL C 1 374 ? -10.921 5.179 16.548 1.00 21.39 374 VAL C C 1
ATOM 13425 O O . VAL C 1 374 ? -11.736 6.046 16.235 1.00 24.14 374 VAL C O 1
ATOM 13438 N N . THR C 1 375 ? -10.014 4.709 15.704 1.00 21.52 375 THR C N 1
ATOM 13439 C CA . THR C 1 375 ? -9.998 5.153 14.318 1.00 22.46 375 THR C CA 1
ATOM 13440 C C . THR C 1 375 ? -10.340 4.008 13.386 1.00 24.55 375 THR C C 1
ATOM 13441 O O . THR C 1 375 ? -10.153 2.829 13.709 1.00 22.16 375 THR C O 1
ATOM 13452 N N . ALA C 1 376 ? -10.809 4.380 12.201 1.00 21.96 376 ALA C N 1
ATOM 13453 C CA . ALA C 1 376 ? -11.154 3.451 11.137 1.00 21.53 376 ALA C CA 1
ATOM 13454 C C . ALA C 1 376 ? -10.056 3.453 10.057 1.00 22.51 376 ALA C C 1
ATOM 13455 O O . ALA C 1 376 ? -8.938 3.958 10.279 1.00 22.79 376 ALA C O 1
ATOM 13462 N N . GLY C 1 377 ? -10.365 2.899 8.891 1.00 20.05 377 GLY C N 1
ATOM 13463 C CA . GLY C 1 377 ? -9.341 2.613 7.899 1.00 19.23 377 GLY C CA 1
ATOM 13464 C C . GLY C 1 377 ? -8.580 3.847 7.442 1.00 22.97 377 GLY C C 1
ATOM 13465 O O . GLY C 1 377 ? -9.131 4.933 7.300 1.00 23.64 377 GLY C O 1
ATOM 13469 N N . THR C 1 378 ? -7.300 3.644 7.176 1.00 21.21 378 THR C N 1
ATOM 13470 C CA . THR C 1 378 ? -6.402 4.712 6.794 1.00 19.71 378 THR C CA 1
ATOM 13471 C C . THR C 1 378 ? -6.092 4.633 5.310 1.00 22.43 378 THR C C 1
ATOM 13472 O O . THR C 1 378 ? -6.008 3.542 4.724 1.00 24.83 378 THR C O 1
ATOM 13483 N N . GLY C 1 379 ? -5.952 5.807 4.703 1.00 21.90 379 GLY C N 1
ATOM 13484 C CA . GLY C 1 379 ? -5.763 5.922 3.268 1.00 23.74 379 GLY C CA 1
ATOM 13485 C C . GLY C 1 379 ? -7.038 6.150 2.494 1.00 23.93 379 GLY C C 1
ATOM 13486 O O . GLY C 1 379 ? -6.973 6.402 1.282 1.00 24.52 379 GLY C O 1
ATOM 13490 N N . VAL C 1 380 ? -8.173 6.094 3.173 1.00 22.87 380 VAL C N 1
ATOM 13491 C CA . VAL C 1 380 ? -9.507 6.163 2.573 1.00 19.20 380 VAL C CA 1
ATOM 13492 C C . VAL C 1 380 ? -10.326 7.190 3.344 1.00 19.59 380 VAL C C 1
ATOM 13493 O O . VAL C 1 380 ? -10.002 7.539 4.491 1.00 22.48 380 VAL C O 1
ATOM 13506 N N . PRO C 1 381 ? -11.437 7.647 2.769 1.00 19.93 381 PRO C N 1
ATOM 13507 C CA . PRO C 1 381 ? -12.456 8.307 3.605 1.00 21.66 381 PRO C CA 1
ATOM 13508 C C . PRO C 1 381 ? -12.679 7.470 4.852 1.00 20.55 381 PRO C C 1
ATOM 13509 O O . PRO C 1 381 ? -12.836 6.250 4.759 1.00 19.07 381 PRO C O 1
ATOM 13520 N N . THR C 1 382 ? -12.664 8.103 6.032 1.00 20.79 382 THR C N 1
ATOM 13521 C CA . THR C 1 382 ? -12.500 7.342 7.263 1.00 22.95 382 THR C CA 1
ATOM 13522 C C . THR C 1 382 ? -13.455 7.878 8.328 1.00 21.57 382 THR C C 1
ATOM 13523 O O . THR C 1 382 ? -14.402 8.627 8.039 1.00 21.11 382 THR C O 1
ATOM 13534 N N . SER C 1 383 ? -13.252 7.429 9.562 1.00 19.37 383 SER C N 1
ATOM 13535 C CA . SER C 1 383 ? -14.198 7.674 10.637 1.00 20.46 383 SER C CA 1
ATOM 13536 C C . SER C 1 383 ? -13.470 7.425 11.954 1.00 19.94 383 SER C C 1
ATOM 13537 O O . SER C 1 383 ? -12.381 6.836 12.000 1.00 21.75 383 SER C O 1
ATOM 13545 N N . GLY C 1 384 ? -14.069 7.904 13.023 1.00 20.88 384 GLY C N 1
ATOM 13546 C CA . GLY C 1 384 ? -13.554 7.584 14.340 1.00 21.83 384 GLY C CA 1
ATOM 13547 C C . GLY C 1 384 ? -14.633 7.742 15.378 1.00 22.97 384 GLY C C 1
ATOM 13548 O O . GLY C 1 384 ? -15.711 8.265 15.107 1.00 21.51 384 GLY C O 1
ATOM 13552 N N . LEU C 1 385 ? -14.313 7.280 16.583 1.00 20.68 385 LEU C N 1
ATOM 13553 C CA . LEU C 1 385 ? -15.184 7.389 17.740 1.00 21.18 385 LEU C CA 1
ATOM 13554 C C . LEU C 1 385 ? -14.385 7.831 18.951 1.00 23.94 385 LEU C C 1
ATOM 13555 O O . LEU C 1 385 ? -13.181 7.583 19.047 1.00 24.03 385 LEU C O 1
ATOM 13571 N N . ILE C 1 386 ? -15.091 8.433 19.908 1.00 21.00 386 ILE C N 1
ATOM 13572 C CA . ILE C 1 386 ? -14.673 8.459 21.305 1.00 21.04 386 ILE C CA 1
ATOM 13573 C C . ILE C 1 386 ? -15.764 7.779 22.100 1.00 23.70 386 ILE C C 1
ATOM 13574 O O . ILE C 1 386 ? -16.910 8.247 22.119 1.00 23.97 386 ILE C O 1
ATOM 13590 N N . LEU C 1 387 ? -15.403 6.686 22.769 1.00 26.40 387 LEU C N 1
ATOM 13591 C CA . LEU C 1 387 ? -16.298 5.993 23.684 1.00 22.96 387 LEU C CA 1
ATOM 13592 C C . LEU C 1 387 ? -15.878 6.271 25.115 1.00 24.72 387 LEU C C 1
ATOM 13593 O O . LEU C 1 387 ? -14.684 6.337 25.422 1.00 27.83 387 LEU C O 1
ATOM 13609 N N . GLY C 1 388 ? -16.858 6.409 26.002 1.00 25.18 388 GLY C N 1
ATOM 13610 C CA . GLY C 1 388 ? -16.511 6.737 27.370 1.00 25.96 388 GLY C CA 1
ATOM 13611 C C . GLY C 1 388 ? -17.499 6.211 28.384 1.00 26.21 388 GLY C C 1
ATOM 13612 O O . GLY C 1 388 ? -18.603 5.766 28.065 1.00 25.49 388 GLY C O 1
ATOM 13616 N N . ALA C 1 389 ? -17.075 6.286 29.636 1.00 27.17 389 ALA C N 1
ATOM 13617 C CA . ALA C 1 389 ? -17.960 5.942 30.742 1.00 42.00 389 ALA C CA 1
ATOM 13618 C C . ALA C 1 389 ? -19.140 6.910 30.835 1.00 41.00 389 ALA C C 1
ATOM 13619 O O . ALA C 1 389 ? -19.094 8.060 30.381 1.00 35.75 389 ALA C O 1
ATOM 13626 N N . ASP C 1 390 ? -20.219 6.420 31.442 1.00 36.99 390 ASP C N 1
ATOM 13627 C CA . ASP C 1 390 ? -21.407 7.237 31.634 1.00 36.94 390 ASP C CA 1
ATOM 13628 C C . ASP C 1 390 ? -21.037 8.406 32.530 1.00 131.98 390 ASP C C 1
ATOM 13629 O O . ASP C 1 390 ? -20.423 8.203 33.574 1.00 46.41 390 ASP C O 1
ATOM 13638 N N . ARG C 1 391 ? -21.352 9.636 32.099 1.00 43.28 391 ARG C N 1
ATOM 13639 C CA . ARG C 1 391 ? -20.899 10.811 32.847 1.00 112.04 391 ARG C CA 1
ATOM 13640 C C . ARG C 1 391 ? -21.855 11.162 33.974 1.00 121.47 391 ARG C C 1
ATOM 13641 O O . ARG C 1 391 ? -21.461 11.862 34.914 1.00 127.11 391 ARG C O 1
ATOM 13662 N N . LYS C 1 392 ? -23.119 10.758 33.840 1.00 155.50 392 LYS C N 1
ATOM 13663 C CA . LYS C 1 392 ? -23.960 10.314 34.948 1.00 144.88 392 LYS C CA 1
ATOM 13664 C C . LYS C 1 392 ? -25.435 10.602 34.704 1.00 135.18 392 LYS C C 1
ATOM 13665 O O . LYS C 1 392 ? -25.810 11.238 33.713 1.00 126.91 392 LYS C O 1
ATOM 13684 N N . LEU C 1 393 ? -26.264 10.145 35.637 1.00 116.42 393 LEU C N 1
ATOM 13685 C CA . LEU C 1 393 ? -27.651 9.800 35.376 1.00 100.18 393 LEU C CA 1
ATOM 13686 C C . LEU C 1 393 ? -28.610 10.859 35.912 1.00 84.29 393 LEU C C 1
ATOM 13687 O O . LEU C 1 393 ? -29.551 10.548 36.640 1.00 89.12 393 LEU C O 1
ATOM 13703 N N . ARG D 2 2 ? -5.030 -4.288 -20.619 1.00 69.66 188 ARG D N 1
ATOM 13704 C CA . ARG D 2 2 ? -5.880 -3.157 -20.983 1.00 86.51 188 ARG D CA 1
ATOM 13705 C C . ARG D 2 2 ? -6.445 -2.497 -19.703 1.00 75.61 188 ARG D C 1
ATOM 13706 O O . ARG D 2 2 ? -7.124 -3.157 -18.916 1.00 68.09 188 ARG D O 1
ATOM 13726 N N . PRO D 2 3 ? -6.152 -1.212 -19.484 1.00 65.16 189 PRO D N 1
ATOM 13727 C CA . PRO D 2 3 ? -6.575 -0.561 -18.235 1.00 64.38 189 PRO D CA 1
ATOM 13728 C C . PRO D 2 3 ? -8.081 -0.314 -18.184 1.00 67.66 189 PRO D C 1
ATOM 13729 O O . PRO D 2 3 ? -8.820 -0.533 -19.142 1.00 72.41 189 PRO D O 1
ATOM 13740 N N . ALA D 2 4 ? -8.521 0.183 -17.022 1.00 46.95 190 ALA D N 1
ATOM 13741 C CA . ALA D 2 4 ? -9.924 0.516 -16.738 1.00 47.87 190 ALA D CA 1
ATOM 13742 C C . ALA D 2 4 ? -10.267 1.864 -17.374 1.00 31.44 190 ALA D C 1
ATOM 13743 O O . ALA D 2 4 ? -10.266 2.930 -16.742 1.00 26.49 190 ALA D O 1
ATOM 13750 N N . ILE D 2 5 ? -10.563 1.802 -18.659 1.00 31.41 191 ILE D N 1
ATOM 13751 C CA . ILE D 2 5 ? -10.714 2.984 -19.490 1.00 29.44 191 ILE D CA 1
ATOM 13752 C C . ILE D 2 5 ? -12.194 3.288 -19.633 1.00 27.44 191 ILE D C 1
ATOM 13753 O O . ILE D 2 5 ? -13.007 2.380 -19.861 1.00 29.16 191 ILE D O 1
ATOM 13769 N N . ASN D 2 6 ? -12.553 4.558 -19.471 1.00 26.34 192 ASN D N 1
ATOM 13770 C CA . ASN D 2 6 ? -13.911 4.992 -19.737 1.00 28.28 192 ASN D CA 1
ATOM 13771 C C . ASN D 2 6 ? -13.825 6.344 -20.432 1.00 29.25 192 ASN D C 1
ATOM 13772 O O . ASN D 2 6 ? -12.745 6.799 -20.812 1.00 27.20 192 ASN D O 1
ATOM 13783 N N . ARG D 2 7 ? -14.964 7.002 -20.600 1.00 28.34 193 ARG D N 1
ATOM 13784 C CA . ARG D 2 7 ? -14.972 8.224 -21.401 1.00 27.47 193 ARG D CA 1
ATOM 13785 C C . ARG D 2 7 ? -14.159 9.357 -20.796 1.00 28.55 193 ARG D C 1
ATOM 13786 O O . ARG D 2 7 ? -13.790 10.288 -21.523 1.00 28.63 193 ARG D O 1
ATOM 13807 N N . ASP D 2 8 ? -13.892 9.316 -19.493 1.00 27.01 194 ASP D N 1
ATOM 13808 C CA . ASP D 2 8 ? -13.259 10.426 -18.815 1.00 23.01 194 ASP D CA 1
ATOM 13809 C C . ASP D 2 8 ? -11.742 10.277 -18.739 1.00 24.21 194 ASP D C 1
ATOM 13810 O O . ASP D 2 8 ? -11.071 11.244 -18.381 1.00 28.00 194 ASP D O 1
ATOM 13819 N N . ASN D 2 9 ? -11.179 9.098 -19.052 1.00 26.99 195 ASN D N 1
ATOM 13820 C CA . ASN D 2 9 ? -9.716 8.956 -19.089 1.00 26.39 195 ASN D CA 1
ATOM 13821 C C . ASN D 2 9 ? -9.178 8.387 -20.404 1.00 29.04 195 ASN D C 1
ATOM 13822 O O . ASN D 2 9 ? -7.957 8.224 -20.538 1.00 28.54 195 ASN D O 1
ATOM 13833 N N . ALA D 2 10 ? -10.042 8.085 -21.370 1.00 28.99 196 ALA D N 1
ATOM 13834 C CA . ALA D 2 10 ? -9.582 7.507 -22.634 1.00 29.75 196 ALA D CA 1
ATOM 13835 C C . ALA D 2 10 ? -8.584 8.416 -23.344 1.00 32.27 196 ALA D C 1
ATOM 13836 O O . ALA D 2 10 ? -7.615 7.935 -23.951 1.00 34.27 196 ALA D O 1
ATOM 13843 N N . PHE D 2 11 ? -8.800 9.734 -23.281 1.00 31.16 197 PHE D N 1
ATOM 13844 C CA . PHE D 2 11 ? -7.902 10.670 -23.968 1.00 30.17 197 PHE D CA 1
ATOM 13845 C C . PHE D 2 11 ? -6.453 10.446 -23.554 1.00 32.45 197 PHE D C 1
ATOM 13846 O O . PHE D 2 11 ? -5.528 10.554 -24.372 1.00 34.42 197 PHE D O 1
ATOM 13863 N N . TRP D 2 12 ? -6.226 10.158 -22.272 1.00 32.45 198 TRP D N 1
ATOM 13864 C CA . TRP D 2 12 ? -4.853 10.058 -21.787 1.00 33.34 198 TRP D CA 1
ATOM 13865 C C . TRP D 2 12 ? -4.140 8.851 -22.392 1.00 29.95 198 TRP D C 1
ATOM 13866 O O . TRP D 2 12 ? -2.961 8.935 -22.765 1.00 32.22 198 TRP D O 1
ATOM 13887 N N . PHE D 2 13 ? -4.834 7.717 -22.480 1.00 30.70 199 PHE D N 1
ATOM 13888 C CA . PHE D 2 13 ? -4.251 6.506 -23.052 1.00 34.88 199 PHE D CA 1
ATOM 13889 C C . PHE D 2 13 ? -4.160 6.576 -24.570 1.00 38.30 199 PHE D C 1
ATOM 13890 O O . PHE D 2 13 ? -3.212 6.034 -25.153 1.00 36.46 199 PHE D O 1
ATOM 13907 N N . GLU D 2 14 ? -5.102 7.262 -25.222 1.00 34.75 200 GLU D N 1
ATOM 13908 C CA . GLU D 2 14 ? -4.970 7.537 -26.652 1.00 32.32 200 GLU D CA 1
ATOM 13909 C C . GLU D 2 14 ? -3.721 8.368 -26.944 1.00 32.03 200 GLU D C 1
ATOM 13910 O O . GLU D 2 14 ? -2.977 8.073 -27.889 1.00 38.50 200 GLU D O 1
ATOM 13922 N N . ALA D 2 15 ? -3.477 9.413 -26.144 1.00 36.86 201 ALA D N 1
ATOM 13923 C CA . ALA D 2 15 ? -2.263 10.213 -26.288 1.00 38.75 201 ALA D CA 1
ATOM 13924 C C . ALA D 2 15 ? -1.025 9.371 -26.014 1.00 33.53 201 ALA D C 1
ATOM 13925 O O . ALA D 2 15 ? -0.058 9.395 -26.785 1.00 39.19 201 ALA D O 1
ATOM 13932 N N . ALA D 2 16 ? -1.043 8.601 -24.921 1.00 39.53 202 ALA D N 1
ATOM 13933 C CA . ALA D 2 16 ? 0.081 7.712 -24.646 1.00 35.00 202 ALA D CA 1
ATOM 13934 C C . ALA D 2 16 ? 0.357 6.782 -25.823 1.00 59.70 202 ALA D C 1
ATOM 13935 O O . ALA D 2 16 ? 1.515 6.433 -26.079 1.00 41.55 202 ALA D O 1
ATOM 13942 N N . LYS D 2 17 ? -0.690 6.375 -26.552 1.00 40.33 203 LYS D N 1
ATOM 13943 C CA . LYS D 2 17 ? -0.494 5.577 -27.763 1.00 40.82 203 LYS D CA 1
ATOM 13944 C C . LYS D 2 17 ? 0.345 6.312 -28.789 1.00 39.89 203 LYS D C 1
ATOM 13945 O O . LYS D 2 17 ? 1.066 5.685 -29.573 1.00 44.95 203 LYS D O 1
ATOM 13964 N N . GLN D 2 18 ? 0.198 7.627 -28.861 1.00 45.41 204 GLN D N 1
ATOM 13965 C CA . GLN D 2 18 ? 0.981 8.443 -29.778 1.00 40.54 204 GLN D CA 1
ATOM 13966 C C . GLN D 2 18 ? 2.307 8.875 -29.169 1.00 42.25 204 GLN D C 1
ATOM 13967 O O . GLN D 2 18 ? 2.990 9.726 -29.742 1.00 40.92 204 GLN D O 1
ATOM 13981 N N . ARG D 2 19 ? 2.678 8.318 -28.016 1.00 41.21 205 ARG D N 1
ATOM 13982 C CA . ARG D 2 19 ? 3.900 8.710 -27.315 1.00 49.14 205 ARG D CA 1
ATOM 13983 C C . ARG D 2 19 ? 3.861 10.190 -26.935 1.00 46.79 205 ARG D C 1
ATOM 13984 O O . ARG D 2 19 ? 4.859 10.909 -27.013 1.00 36.74 205 ARG D O 1
ATOM 14005 N N . ARG D 2 20 ? 2.693 10.644 -26.491 1.00 37.59 206 ARG D N 1
ATOM 14006 C CA A ARG D 2 20 ? 2.515 11.981 -25.940 0.59 36.04 206 ARG D CA 1
ATOM 14007 C CA B ARG D 2 20 ? 2.523 11.981 -25.937 0.41 46.89 206 ARG D CA 1
ATOM 14008 C C . ARG D 2 20 ? 1.995 11.848 -24.516 1.00 36.01 206 ARG D C 1
ATOM 14009 O O . ARG D 2 20 ? 0.951 11.227 -24.295 1.00 34.96 206 ARG D O 1
ATOM 14050 N N . LEU D 2 21 ? 2.725 12.421 -23.559 1.00 38.52 207 LEU D N 1
ATOM 14051 C CA . LEU D 2 21 ? 2.283 12.462 -22.169 1.00 39.84 207 LEU D CA 1
ATOM 14052 C C . LEU D 2 21 ? 1.520 13.762 -21.978 1.00 36.22 207 LEU D C 1
ATOM 14053 O O . LEU D 2 21 ? 2.088 14.845 -22.142 1.00 35.77 207 LEU D O 1
ATOM 14069 N N . VAL D 2 22 ? 0.234 13.667 -21.657 1.00 37.38 208 VAL D N 1
ATOM 14070 C CA . VAL D 2 22 ? -0.575 14.872 -21.576 1.00 30.74 208 VAL D CA 1
ATOM 14071 C C . VAL D 2 22 ? -1.121 15.022 -20.161 1.00 31.18 208 VAL D C 1
ATOM 14072 O O . VAL D 2 22 ? -1.139 14.079 -19.362 1.00 33.30 208 VAL D O 1
ATOM 14085 N N . ILE D 2 23 ? -1.593 16.237 -19.886 1.00 33.64 209 ILE D N 1
ATOM 14086 C CA . ILE D 2 23 ? -2.218 16.619 -18.627 1.00 32.48 209 ILE D CA 1
ATOM 14087 C C . ILE D 2 23 ? -3.520 17.323 -18.971 1.00 35.33 209 ILE D C 1
ATOM 14088 O O . ILE D 2 23 ? -3.526 18.268 -19.769 1.00 35.35 209 ILE D O 1
ATOM 14104 N N . GLN D 2 24 ? -4.614 16.887 -18.365 1.00 30.23 210 GLN D N 1
ATOM 14105 C CA . GLN D 2 24 ? -5.889 17.543 -18.616 1.00 32.97 210 GLN D CA 1
ATOM 14106 C C . GLN D 2 24 ? -5.856 18.970 -18.089 1.00 27.72 210 GLN D C 1
ATOM 14107 O O . GLN D 2 24 ? -5.237 19.249 -17.055 1.00 31.51 210 GLN D O 1
ATOM 14121 N N . ARG D 2 25 ? -6.560 19.872 -18.776 1.00 32.04 211 ARG D N 1
ATOM 14122 C CA . ARG D 2 25 ? -6.595 21.278 -18.391 1.00 32.42 211 ARG D CA 1
ATOM 14123 C C . ARG D 2 25 ? -7.988 21.846 -18.621 1.00 44.97 211 ARG D C 1
ATOM 14124 O O . ARG D 2 25 ? -8.635 21.547 -19.623 1.00 36.07 211 ARG D O 1
ATOM 14145 N N . CYS D 2 26 ? -8.450 22.657 -17.679 1.00 33.82 212 CYS D N 1
ATOM 14146 C CA . CYS D 2 26 ? -9.710 23.363 -17.851 1.00 38.96 212 CYS D CA 1
ATOM 14147 C C . CYS D 2 26 ? -9.580 24.358 -18.980 1.00 35.84 212 CYS D C 1
ATOM 14148 O O . CYS D 2 26 ? -8.667 25.183 -18.975 1.00 40.70 212 CYS D O 1
ATOM 14155 N N . ALA D 2 27 ? -10.503 24.303 -19.939 1.00 37.06 213 ALA D N 1
ATOM 14156 C CA . ALA D 2 27 ? -10.451 25.278 -21.022 1.00 40.48 213 ALA D CA 1
ATOM 14157 C C . ALA D 2 27 ? -10.759 26.698 -20.557 1.00 80.31 213 ALA D C 1
ATOM 14158 O O . ALA D 2 27 ? -10.316 27.653 -21.202 1.00 45.60 213 ALA D O 1
ATOM 14165 N N . ALA D 2 28 ? -11.484 26.862 -19.450 1.00 43.64 214 ALA D N 1
ATOM 14166 C CA . ALA D 2 28 ? -11.922 28.178 -18.993 1.00 48.55 214 ALA D CA 1
ATOM 14167 C C . ALA D 2 28 ? -10.858 28.897 -18.165 1.00 55.07 214 ALA D C 1
ATOM 14168 O O . ALA D 2 28 ? -10.409 29.984 -18.530 1.00 49.19 214 ALA D O 1
ATOM 14175 N N . CYS D 2 29 ? -10.463 28.321 -17.037 1.00 40.78 215 CYS D N 1
ATOM 14176 C CA . CYS D 2 29 ? -9.506 28.969 -16.152 1.00 43.77 215 CYS D CA 1
ATOM 14177 C C . CYS D 2 29 ? -8.088 28.447 -16.326 1.00 40.56 215 CYS D C 1
ATOM 14178 O O . CYS D 2 29 ? -7.182 28.931 -15.647 1.00 43.26 215 CYS D O 1
ATOM 14185 N N . LYS D 2 30 ? -7.874 27.479 -17.217 1.00 44.47 216 LYS D N 1
ATOM 14186 C CA . LYS D 2 30 ? -6.558 26.955 -17.576 1.00 33.91 216 LYS D CA 1
ATOM 14187 C C . LYS D 2 30 ? -5.860 26.203 -16.447 1.00 45.42 216 LYS D C 1
ATOM 14188 O O . LYS D 2 30 ? -4.653 25.978 -16.527 1.00 43.91 216 LYS D O 1
ATOM 14207 N N . THR D 2 31 ? -6.569 25.789 -15.402 1.00 39.31 217 THR D N 1
ATOM 14208 C CA . THR D 2 31 ? -5.924 25.058 -14.322 1.00 38.50 217 THR D CA 1
ATOM 14209 C C . THR D 2 31 ? -5.803 23.580 -14.691 1.00 40.23 217 THR D C 1
ATOM 14210 O O . THR D 2 31 ? -6.778 22.951 -15.111 1.00 35.70 217 THR D O 1
ATOM 14221 N N . LEU D 2 32 ? -4.598 23.036 -14.539 1.00 35.41 218 LEU D N 1
ATOM 14222 C CA . LEU D 2 32 ? -4.348 21.617 -14.775 1.00 34.44 218 LEU D CA 1
ATOM 14223 C C . LEU D 2 32 ? -4.974 20.740 -13.693 1.00 33.05 218 LEU D C 1
ATOM 14224 O O . LEU D 2 32 ? -5.118 21.145 -12.536 1.00 34.83 218 LEU D O 1
ATOM 14240 N N . ARG D 2 33 ? -5.321 19.506 -14.072 1.00 31.38 219 ARG D N 1
ATOM 14241 C CA . ARG D 2 33 ? -5.771 18.533 -13.088 1.00 28.00 219 ARG D CA 1
ATOM 14242 C C . ARG D 2 33 ? -5.351 17.127 -13.496 1.00 27.98 219 ARG D C 1
ATOM 14243 O O . ARG D 2 33 ? -5.385 16.770 -14.680 1.00 31.36 219 ARG D O 1
ATOM 14264 N N . HIS D 2 34 ? -4.916 16.366 -12.515 1.00 28.40 220 HIS D N 1
ATOM 14265 C CA . HIS D 2 34 ? -4.587 14.961 -12.654 1.00 32.49 220 HIS D CA 1
ATOM 14266 C C . HIS D 2 34 ? -4.646 14.261 -11.299 1.00 28.46 220 HIS D C 1
ATOM 14267 O O . HIS D 2 34 ? -4.047 14.739 -10.325 1.00 28.87 220 HIS D O 1
ATOM 14281 N N . PRO D 2 35 ? -5.300 13.108 -11.186 1.00 25.54 221 PRO D N 1
ATOM 14282 C CA . PRO D 2 35 ? -5.994 12.372 -12.248 1.00 23.25 221 PRO D CA 1
ATOM 14283 C C . PRO D 2 35 ? -7.145 13.178 -12.866 1.00 29.01 221 PRO D C 1
ATOM 14284 O O . PRO D 2 35 ? -7.671 14.085 -12.221 1.00 29.73 221 PRO D O 1
ATOM 14295 N N . PRO D 2 36 ? -7.507 12.854 -14.101 1.00 30.11 222 PRO D N 1
ATOM 14296 C CA . PRO D 2 36 ? -8.493 13.650 -14.832 1.00 23.05 222 PRO D CA 1
ATOM 14297 C C . PRO D 2 36 ? -9.925 13.405 -14.368 1.00 24.34 222 PRO D C 1
ATOM 14298 O O . PRO D 2 36 ? -10.233 12.517 -13.564 1.00 26.67 222 PRO D O 1
ATOM 14309 N N . GLY D 2 37 ? -10.805 14.267 -14.870 1.00 25.73 223 GLY D N 1
ATOM 14310 C CA . GLY D 2 37 ? -12.228 14.146 -14.632 1.00 25.14 223 GLY D CA 1
ATOM 14311 C C . GLY D 2 37 ? -12.980 15.163 -15.470 1.00 22.73 223 GLY D C 1
ATOM 14312 O O . GLY D 2 37 ? -12.402 16.118 -15.986 1.00 27.31 223 GLY D O 1
ATOM 14316 N N . PRO D 2 38 ? -14.301 14.971 -15.601 1.00 24.30 224 PRO D N 1
ATOM 14317 C CA . PRO D 2 38 ? -15.080 15.787 -16.544 1.00 26.39 224 PRO D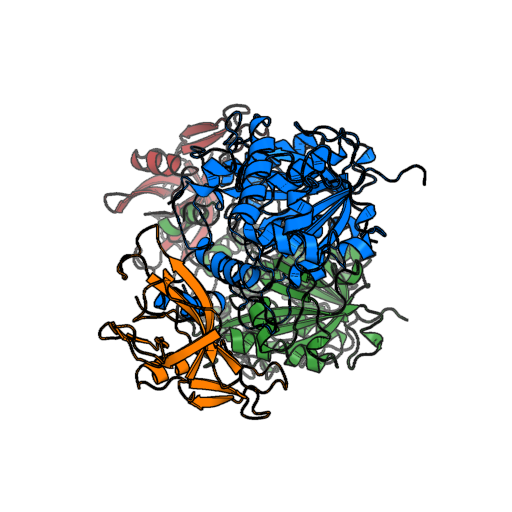 CA 1
ATOM 14318 C C . PRO D 2 38 ? -15.251 17.241 -16.143 1.00 27.72 224 PRO D C 1
ATOM 14319 O O . PRO D 2 38 ? -15.601 18.052 -17.011 1.00 31.44 224 PRO D O 1
ATOM 14330 N N . CYS D 2 39 ? -15.019 17.601 -14.876 1.00 28.48 225 CYS D N 1
ATOM 14331 C CA . CYS D 2 39 ? -15.369 18.915 -14.338 1.00 28.11 225 CYS D CA 1
ATOM 14332 C C . CYS D 2 39 ? -14.128 19.596 -13.759 1.00 30.34 225 CYS D C 1
ATOM 14333 O O . CYS D 2 39 ? -13.220 18.927 -13.257 1.00 28.47 225 CYS D O 1
ATOM 14341 N N . CYS D 2 40 ? -14.094 20.940 -13.827 1.00 29.25 226 CYS D N 1
ATOM 14342 C CA . CYS D 2 40 ? -13.041 21.722 -13.175 1.00 31.33 226 CYS D CA 1
ATOM 14343 C C . CYS D 2 40 ? -13.465 22.048 -11.745 1.00 31.79 226 CYS D C 1
ATOM 14344 O O . CYS D 2 40 ? -14.501 22.698 -11.561 1.00 33.17 226 CYS D O 1
ATOM 14351 N N . PRO D 2 41 ? -12.737 21.600 -10.719 1.00 28.61 227 PRO D N 1
ATOM 14352 C CA . PRO D 2 41 ? -13.161 21.911 -9.341 1.00 28.46 227 PRO D CA 1
ATOM 14353 C C . PRO D 2 41 ? -12.929 23.361 -8.960 1.00 32.99 227 PRO D C 1
ATOM 14354 O O . PRO D 2 41 ? -13.429 23.796 -7.916 1.00 34.89 227 PRO D O 1
ATOM 14365 N N . HIS D 2 42 ? -12.193 24.117 -9.764 1.00 31.27 228 HIS D N 1
ATOM 14366 C CA . HIS D 2 42 ? -11.916 25.509 -9.436 1.00 33.39 228 HIS D CA 1
ATOM 14367 C C . HIS D 2 42 ? -12.989 26.466 -9.947 1.00 43.25 228 HIS D C 1
ATOM 14368 O O . HIS D 2 42 ? -13.364 27.400 -9.232 1.00 41.40 228 HIS D O 1
ATOM 14382 N N . CYS D 2 43 ? -13.503 26.252 -11.159 1.00 39.08 229 CYS D N 1
ATOM 14383 C CA . CYS D 2 43 ? -14.485 27.157 -11.746 1.00 34.77 229 CYS D CA 1
ATOM 14384 C C . CYS D 2 43 ? -15.764 26.484 -12.210 1.00 43.92 229 CYS D C 1
ATOM 14385 O O . CYS D 2 43 ? -16.683 27.188 -12.637 1.00 37.10 229 CYS D O 1
ATOM 14392 N N . GLY D 2 44 ? -15.860 25.160 -12.150 1.00 36.00 230 GLY D N 1
ATOM 14393 C CA . GLY D 2 44 ? -17.088 24.485 -12.499 1.00 31.39 230 GLY D CA 1
ATOM 14394 C C . GLY D 2 44 ? -17.286 24.205 -13.971 1.00 33.61 230 GLY D C 1
ATOM 14395 O O . GLY D 2 44 ? -18.306 23.600 -14.336 1.00 36.26 230 GLY D O 1
ATOM 14399 N N . SER D 2 45 ? -16.344 24.576 -14.824 1.00 34.83 231 SER D N 1
ATOM 14400 C CA . SER D 2 45 ? -16.521 24.355 -16.250 1.00 33.57 231 SER D CA 1
ATOM 14401 C C . SER D 2 45 ? -16.351 22.884 -16.601 1.00 35.62 231 SER D C 1
ATOM 14402 O O . SER D 2 45 ? -15.508 22.185 -16.033 1.00 34.30 231 SER D O 1
ATOM 14410 N N . PHE D 2 46 ? -17.163 22.418 -17.544 1.00 36.89 232 PHE D N 1
ATOM 14411 C CA . PHE D 2 46 ? -17.022 21.087 -18.119 1.00 36.73 232 PHE D CA 1
ATOM 14412 C C . PHE D 2 46 ? -16.282 21.114 -19.453 1.00 32.22 232 PHE D C 1
ATOM 14413 O O . PHE D 2 46 ? -16.210 20.084 -20.135 1.00 35.63 232 PHE D O 1
ATOM 14430 N N . ASP D 2 47 ? -15.722 22.267 -19.833 1.00 36.68 233 ASP D N 1
ATOM 14431 C CA . ASP D 2 47 ? -14.904 22.374 -21.033 1.00 35.18 233 ASP D CA 1
ATOM 14432 C C . ASP D 2 47 ? -13.437 22.187 -20.665 1.00 39.29 233 ASP D C 1
ATOM 14433 O O . ASP D 2 47 ? -12.941 22.815 -19.720 1.00 36.33 233 ASP D O 1
ATOM 14442 N N . TRP D 2 48 ? -12.752 21.306 -21.393 1.00 36.77 234 TRP D N 1
ATOM 14443 C CA . TRP D 2 48 ? -11.363 21.012 -21.081 1.00 32.14 234 TRP D CA 1
ATOM 14444 C C . TRP D 2 48 ? -10.596 20.671 -22.347 1.00 47.85 234 TRP D C 1
ATOM 14445 O O . TRP D 2 48 ? -11.176 20.331 -23.379 1.00 32.27 234 TRP D O 1
ATOM 14466 N N . ASP D 2 49 ? -9.279 20.791 -22.248 1.00 37.69 235 ASP D N 1
ATOM 14467 C CA . ASP D 2 49 ? -8.367 20.364 -23.303 1.00 35.16 235 ASP D CA 1
ATOM 14468 C C . ASP D 2 49 ? -7.168 19.722 -22.609 1.00 43.23 235 ASP D C 1
ATOM 14469 O O . ASP D 2 49 ? -7.248 19.303 -21.446 1.00 36.10 235 ASP D O 1
ATOM 14478 N N . THR D 2 50 ? -6.051 19.609 -23.324 1.00 38.76 236 THR D N 1
ATOM 14479 C CA . THR D 2 50 ? -4.846 19.001 -22.782 1.00 37.28 236 THR D CA 1
ATOM 14480 C C . THR D 2 50 ? -3.639 19.869 -23.113 1.00 45.62 236 THR D C 1
ATOM 14481 O O . THR D 2 50 ? -3.647 20.628 -24.087 1.00 39.63 236 THR D O 1
ATOM 14492 N N . VAL D 2 51 ? -2.605 19.755 -22.280 1.00 37.64 237 VAL D N 1
ATOM 14493 C CA . VAL D 2 51 ? -1.270 20.251 -22.609 1.00 43.87 237 VAL D CA 1
ATOM 14494 C C . VAL D 2 51 ? -0.311 19.073 -22.554 1.00 34.86 237 VAL D C 1
ATOM 14495 O O . VAL D 2 51 ? -0.475 18.150 -21.749 1.00 38.84 237 VAL D O 1
ATOM 14508 N N . GLU D 2 52 ? 0.687 19.086 -23.430 1.00 41.14 238 GLU D N 1
ATOM 14509 C CA . GLU D 2 52 ? 1.695 18.036 -23.414 1.00 37.69 238 GLU D CA 1
ATOM 14510 C C . GLU D 2 52 ? 2.779 18.371 -22.394 1.00 42.78 238 GLU D C 1
ATOM 14511 O O . GLU D 2 52 ? 3.244 19.517 -22.305 1.00 41.60 238 GLU D O 1
ATOM 14523 N N . ALA D 2 53 ? 3.152 17.369 -21.602 1.00 36.22 239 ALA D N 1
ATOM 14524 C CA . ALA D 2 53 ? 4.178 17.550 -20.590 1.00 34.93 239 ALA D CA 1
ATOM 14525 C C . ALA D 2 53 ? 5.538 17.758 -21.259 1.00 35.93 239 ALA D C 1
ATOM 14526 O O . ALA D 2 53 ? 5.779 17.304 -22.381 1.00 46.08 239 ALA D O 1
ATOM 14533 N N . ALA D 2 54 ? 6.423 18.468 -20.560 1.00 42.56 240 ALA D N 1
ATOM 14534 C CA . ALA D 2 54 ? 7.768 18.660 -21.092 1.00 41.87 240 ALA D CA 1
ATOM 14535 C C . ALA D 2 54 ? 8.543 17.348 -21.118 1.00 65.20 240 ALA D C 1
ATOM 14536 O O . ALA D 2 54 ? 9.431 17.174 -21.955 1.00 52.09 240 ALA D O 1
ATOM 14543 N N . GLY D 2 55 ? 8.206 16.405 -20.246 1.00 43.45 241 GLY D N 1
ATOM 14544 C CA . GLY D 2 55 ? 8.934 15.155 -20.159 1.00 48.38 241 GLY D CA 1
ATOM 14545 C C . GLY D 2 55 ? 9.932 15.088 -19.023 1.00 33.61 241 GLY D C 1
ATOM 14546 O O . GLY D 2 55 ? 10.684 14.109 -18.937 1.00 50.58 241 GLY D O 1
ATOM 14550 N N . THR D 2 56 ? 9.940 16.075 -18.141 1.00 42.22 242 THR D N 1
ATOM 14551 C CA . THR D 2 56 ? 10.846 16.123 -17.015 1.00 43.57 242 THR D CA 1
ATOM 14552 C C . THR D 2 56 ? 10.064 16.087 -15.710 1.00 42.18 242 THR D C 1
ATOM 14553 O O . THR D 2 56 ? 8.905 16.513 -15.647 1.00 38.93 242 THR D O 1
ATOM 14564 N N . GLY D 2 57 ? 10.731 15.630 -14.662 1.00 37.32 243 GLY D N 1
ATOM 14565 C CA . GLY D 2 57 ? 10.129 15.628 -13.349 1.00 32.57 243 GLY D CA 1
ATOM 14566 C C . GLY D 2 57 ? 11.138 15.205 -12.308 1.00 35.36 243 GLY D C 1
ATOM 14567 O O . GLY D 2 57 ? 12.336 15.103 -12.577 1.00 42.00 243 GLY D O 1
ATOM 14571 N N . GLN D 2 58 ? 10.632 14.980 -11.104 1.00 35.26 244 GLN D N 1
ATOM 14572 C CA . GLN D 2 58 ? 11.443 14.521 -9.989 1.00 33.27 244 GLN D CA 1
ATOM 14573 C C . GLN D 2 58 ? 10.735 13.343 -9.330 1.00 34.55 244 GLN D C 1
ATOM 14574 O O . GLN D 2 58 ? 9.507 13.270 -9.336 1.00 34.83 244 GLN D O 1
ATOM 14588 N N . VAL D 2 59 ? 11.513 12.444 -8.730 1.00 35.93 245 VAL D N 1
ATOM 14589 C CA . VAL D 2 59 ? 10.935 11.369 -7.926 1.00 33.53 245 VAL D CA 1
ATOM 14590 C C . VAL D 2 59 ? 10.413 11.989 -6.633 1.00 32.73 245 VAL D C 1
ATOM 14591 O O . VAL D 2 59 ? 11.188 12.529 -5.841 1.00 34.47 245 VAL D O 1
ATOM 14604 N N . TYR D 2 60 ? 9.094 11.934 -6.432 1.00 30.24 246 TYR D N 1
ATOM 14605 C CA . TYR D 2 60 ? 8.490 12.441 -5.207 1.00 29.16 246 TYR D CA 1
ATOM 14606 C C . TYR D 2 60 ? 8.390 11.349 -4.152 1.00 31.79 246 TYR D C 1
ATOM 14607 O O . TYR D 2 60 ? 8.637 11.595 -2.963 1.00 30.73 246 TYR D O 1
ATOM 14625 N N . SER D 2 61 ? 8.036 10.145 -4.578 1.00 31.32 247 SER D N 1
ATOM 14626 C CA . SER D 2 61 ? 8.103 8.977 -3.716 1.00 30.52 247 SER D CA 1
ATOM 14627 C C . SER D 2 61 ? 8.264 7.754 -4.608 1.00 32.47 247 SER D C 1
ATOM 14628 O O . SER D 2 61 ? 8.206 7.846 -5.837 1.00 33.24 247 SER D O 1
ATOM 14636 N N . TYR D 2 62 ? 8.493 6.605 -3.980 1.00 30.49 248 TYR D N 1
ATOM 14637 C CA . TYR D 2 62 ? 8.605 5.385 -4.760 1.00 27.34 248 TYR D CA 1
ATOM 14638 C C . TYR D 2 62 ? 8.479 4.170 -3.844 1.00 29.38 248 TYR D C 1
ATOM 14639 O O . TYR D 2 62 ? 8.657 4.251 -2.622 1.00 30.88 248 TYR D O 1
ATOM 14657 N N . ILE D 2 63 ? 8.145 3.046 -4.466 1.00 28.79 249 ILE D N 1
ATOM 14658 C CA . ILE D 2 63 ? 8.083 1.758 -3.791 1.00 33.45 249 ILE D CA 1
ATOM 14659 C C . ILE D 2 63 ? 8.914 0.754 -4.573 1.00 31.39 249 ILE D C 1
ATOM 14660 O O . ILE D 2 63 ? 9.086 0.876 -5.788 1.00 32.47 249 ILE D O 1
ATOM 14676 N N . VAL D 2 64 ? 9.378 -0.284 -3.877 1.00 30.83 250 VAL D N 1
ATOM 14677 C CA . VAL D 2 64 ? 10.110 -1.389 -4.492 1.00 27.98 250 VAL D CA 1
ATOM 14678 C C . VAL D 2 64 ? 9.351 -2.661 -4.143 1.00 28.11 250 VAL D C 1
ATOM 14679 O O . VAL D 2 64 ? 9.335 -3.076 -2.982 1.00 31.19 250 VAL D O 1
ATOM 14692 N N . ALA D 2 65 ? 8.734 -3.278 -5.144 1.00 29.24 251 ALA D N 1
ATOM 14693 C CA . ALA D 2 65 ? 7.890 -4.449 -4.942 1.00 36.06 251 ALA D CA 1
ATOM 14694 C C . ALA D 2 65 ? 8.746 -5.709 -5.009 1.00 33.52 251 ALA D C 1
ATOM 14695 O O . ALA D 2 65 ? 9.407 -5.951 -6.018 1.00 34.50 251 ALA D O 1
ATOM 14702 N N . HIS D 2 66 ? 8.741 -6.508 -3.943 1.00 33.94 252 HIS D N 1
ATOM 14703 C CA . HIS D 2 66 ? 9.566 -7.718 -3.891 1.00 37.01 252 HIS D CA 1
ATOM 14704 C C . HIS D 2 66 ? 8.774 -9.011 -3.968 1.00 39.21 252 HIS D C 1
ATOM 14705 O O . HIS D 2 66 ? 9.220 -9.975 -4.602 1.00 38.02 252 HIS D O 1
ATOM 14719 N N . HIS D 2 67 ? 7.622 -9.050 -3.311 1.00 41.39 253 HIS D N 1
ATOM 14720 C CA . HIS D 2 67 ? 6.891 -10.279 -3.073 1.00 47.69 253 HIS D CA 1
ATOM 14721 C C . HIS D 2 67 ? 5.484 -9.886 -2.673 1.00 33.52 253 HIS D C 1
ATOM 14722 O O . HIS D 2 67 ? 5.324 -8.932 -1.894 1.00 36.49 253 HIS D O 1
ATOM 14736 N N . PRO D 2 68 ? 4.445 -10.582 -3.160 1.00 39.51 254 PRO D N 1
ATOM 14737 C CA . PRO D 2 68 ? 4.489 -11.755 -4.042 1.00 42.59 254 PRO D CA 1
ATOM 14738 C C . PRO D 2 68 ? 4.768 -11.420 -5.508 1.00 34.56 254 PRO D C 1
ATOM 14739 O O . PRO D 2 68 ? 4.726 -10.253 -5.888 1.00 39.13 254 PRO D O 1
ATOM 14750 N N . PRO D 2 69 ? 5.034 -12.437 -6.332 1.00 41.05 255 PRO D N 1
ATOM 14751 C CA . PRO D 2 69 ? 5.354 -12.168 -7.741 1.00 45.21 255 PRO D CA 1
ATOM 14752 C C . PRO D 2 69 ? 4.184 -11.566 -8.509 1.00 37.65 255 PRO D C 1
ATOM 14753 O O . PRO D 2 69 ? 3.022 -11.945 -8.327 1.00 43.04 255 PRO D O 1
ATOM 14764 N N . HIS D 2 70 ? 4.519 -10.613 -9.382 1.00 46.67 256 HIS D N 1
ATOM 14765 C CA . HIS D 2 70 ? 3.627 -10.036 -10.379 1.00 51.74 256 HIS D CA 1
ATOM 14766 C C . HIS D 2 70 ? 3.918 -10.676 -11.729 1.00 67.17 256 HIS D C 1
ATOM 14767 O O . HIS D 2 70 ? 5.092 -10.748 -12.128 1.00 59.71 256 HIS D O 1
ATOM 14781 N N . PRO D 2 71 ? 2.912 -11.147 -12.469 1.00 54.93 257 PRO D N 1
ATOM 14782 C CA . PRO D 2 71 ? 3.216 -11.841 -13.738 1.00 83.69 257 PRO D CA 1
ATOM 14783 C C . PRO D 2 71 ? 3.851 -10.960 -14.803 1.00 84.44 257 PRO D C 1
ATOM 14784 O O . PRO D 2 71 ? 4.745 -11.415 -15.524 1.00 84.36 257 PRO D O 1
ATOM 14795 N N . ALA D 2 72 ? 3.409 -9.714 -14.934 1.00 71.23 258 ALA D N 1
ATOM 14796 C CA . ALA D 2 72 ? 3.863 -8.835 -16.002 1.00 83.63 258 ALA D CA 1
ATOM 14797 C C . ALA D 2 72 ? 5.131 -8.065 -15.644 1.00 107.95 258 ALA D C 1
ATOM 14798 O O . ALA D 2 72 ? 5.450 -7.075 -16.312 1.00 105.73 258 ALA D O 1
ATOM 14805 N N . PHE D 2 73 ? 5.859 -8.487 -14.614 1.00 55.16 259 PHE D N 1
ATOM 14806 C CA . PHE D 2 73 ? 7.053 -7.763 -14.211 1.00 55.73 259 PHE D CA 1
ATOM 14807 C C . PHE D 2 73 ? 8.095 -8.733 -13.679 1.00 66.08 259 PHE D C 1
ATOM 14808 O O . PHE D 2 73 ? 7.757 -9.708 -13.003 1.00 50.75 259 PHE D O 1
ATOM 14825 N N . GLU D 2 74 ? 9.359 -8.450 -13.994 1.00 48.43 260 GLU D N 1
ATOM 14826 C CA A GLU D 2 74 ? 10.476 -9.090 -13.315 0.49 72.00 260 GLU D CA 1
ATOM 14827 C CA B GLU D 2 74 ? 10.472 -9.093 -13.312 0.51 73.37 260 GLU D CA 1
ATOM 14828 C C . GLU D 2 74 ? 10.560 -8.554 -11.890 1.00 59.64 260 GLU D C 1
ATOM 14829 O O . GLU D 2 74 ? 10.519 -7.341 -11.679 1.00 51.09 260 GLU D O 1
ATOM 14852 N N . MET D 2 75 ? 10.674 -9.455 -10.909 1.00 52.09 261 MET D N 1
ATOM 14853 C CA . MET D 2 75 ? 10.759 -9.001 -9.522 1.00 55.88 261 MET D CA 1
ATOM 14854 C C . MET D 2 75 ? 12.217 -8.797 -9.118 1.00 42.20 261 MET D C 1
ATOM 14855 O O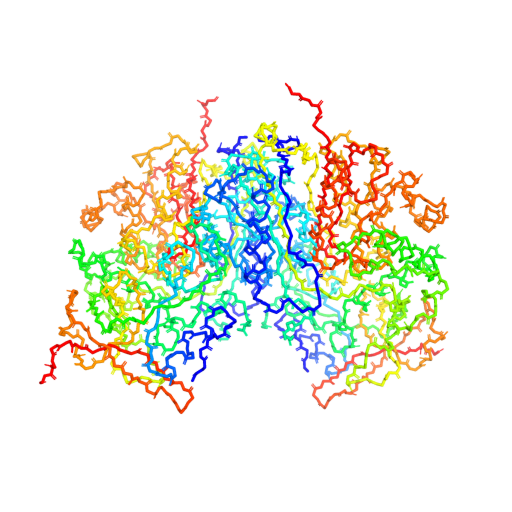 . MET D 2 75 ? 13.076 -9.609 -9.473 1.00 50.12 261 MET D O 1
ATOM 14869 N N . PRO D 2 76 ? 12.560 -7.739 -8.367 1.00 42.83 262 PRO D N 1
ATOM 14870 C CA . PRO D 2 76 ? 11.679 -6.652 -7.916 1.00 36.96 262 PRO D CA 1
ATOM 14871 C C . PRO D 2 76 ? 11.480 -5.600 -9.000 1.00 38.45 262 PRO D C 1
ATOM 14872 O O . PRO D 2 76 ? 12.276 -5.534 -9.930 1.00 40.64 262 PRO D O 1
ATOM 14883 N N . TYR D 2 77 ? 10.428 -4.792 -8.904 1.00 36.35 263 TYR D N 1
ATOM 14884 C CA . TYR D 2 77 ? 10.277 -3.668 -9.813 1.00 38.75 263 TYR D CA 1
ATOM 14885 C C . TYR D 2 77 ? 9.924 -2.438 -8.997 1.00 38.90 263 TYR D C 1
ATOM 14886 O O . TYR D 2 77 ? 9.618 -2.534 -7.809 1.00 34.65 263 TYR D O 1
ATOM 14904 N N . VAL D 2 78 ? 10.018 -1.275 -9.640 1.00 30.67 264 VAL D N 1
ATOM 14905 C CA . VAL D 2 78 ? 9.861 0.012 -8.978 1.00 30.44 264 VAL D CA 1
ATOM 14906 C C . VAL D 2 78 ? 8.660 0.716 -9.574 1.00 33.26 264 VAL D C 1
ATOM 14907 O O . VAL D 2 78 ? 8.507 0.778 -10.799 1.00 32.08 264 VAL D O 1
ATOM 14920 N N . VAL D 2 79 ? 7.815 1.257 -8.705 1.00 31.56 265 VAL D N 1
ATOM 14921 C CA . VAL D 2 79 ? 6.796 2.213 -9.102 1.00 29.29 265 VAL D CA 1
ATOM 14922 C C . VAL D 2 79 ? 7.104 3.532 -8.419 1.00 30.58 265 VAL D C 1
ATOM 14923 O O . VAL D 2 79 ? 7.293 3.580 -7.194 1.00 29.13 265 VAL D O 1
ATOM 14936 N N . ALA D 2 80 ? 7.156 4.596 -9.206 1.00 28.41 266 ALA D N 1
ATOM 14937 C CA . ALA D 2 80 ? 7.488 5.917 -8.707 1.00 27.44 266 ALA D CA 1
ATOM 14938 C C . ALA D 2 80 ? 6.282 6.841 -8.782 1.00 30.56 266 ALA D C 1
ATOM 14939 O O . ALA D 2 80 ? 5.487 6.767 -9.724 1.00 31.41 266 ALA D O 1
ATOM 14946 N N . LEU D 2 81 ? 6.176 7.729 -7.796 1.00 28.82 267 LEU D N 1
ATOM 14947 C CA . LEU D 2 81 ? 5.279 8.874 -7.848 1.00 32.22 267 LEU D CA 1
ATOM 14948 C C . LEU D 2 81 ? 6.134 10.034 -8.328 1.00 29.42 267 LEU D C 1
ATOM 14949 O O . LEU D 2 81 ? 7.004 10.511 -7.596 1.00 30.96 267 LEU D O 1
ATOM 14965 N N . VAL D 2 82 ? 5.944 10.437 -9.585 1.00 31.13 268 VAL D N 1
ATOM 14966 C CA . VAL D 2 82 ? 6.769 11.464 -10.213 1.00 28.16 268 VAL D CA 1
ATOM 14967 C C . VAL D 2 82 ? 6.044 12.800 -10.138 1.00 30.51 268 VAL D C 1
ATOM 14968 O O . VAL D 2 82 ? 4.859 12.900 -10.488 1.00 31.42 268 VAL D O 1
ATOM 14981 N N . GLU D 2 83 ? 6.746 13.827 -9.683 1.00 32.16 269 GLU D N 1
ATOM 14982 C CA . GLU D 2 83 ? 6.222 15.186 -9.741 1.00 36.75 269 GLU D CA 1
ATOM 14983 C C . GLU D 2 83 ? 6.719 15.819 -11.029 1.00 33.70 269 GLU D C 1
ATOM 14984 O O . GLU D 2 83 ? 7.919 16.069 -11.185 1.00 35.97 269 GLU D O 1
ATOM 14996 N N . LEU D 2 84 ? 5.796 16.076 -11.945 1.00 35.71 270 LEU D N 1
ATOM 14997 C CA . LEU D 2 84 ? 6.139 16.700 -13.213 1.00 31.24 270 LEU D CA 1
ATOM 14998 C C . LEU D 2 84 ? 6.508 18.165 -12.998 1.00 33.89 270 LEU D C 1
ATOM 14999 O O . LEU D 2 84 ? 6.028 18.822 -12.070 1.00 34.61 270 LEU D O 1
ATOM 15015 N N . THR D 2 85 ? 7.349 18.686 -13.894 1.00 38.76 271 THR D N 1
ATOM 15016 C CA . THR D 2 85 ? 7.697 20.102 -13.830 1.00 40.23 271 THR D CA 1
ATOM 15017 C C . THR D 2 85 ? 6.451 20.970 -13.849 1.00 50.99 271 THR D C 1
ATOM 15018 O O . THR D 2 85 ? 6.410 22.018 -13.197 1.00 40.51 271 THR D O 1
ATOM 15029 N N . GLU D 2 86 ? 5.404 20.529 -14.547 1.00 38.46 272 GLU D N 1
ATOM 15030 C CA . GLU D 2 86 ? 4.181 21.312 -14.608 1.00 42.15 272 GLU D CA 1
ATOM 15031 C C . GLU D 2 86 ? 3.464 21.413 -13.271 1.00 34.84 272 GLU D C 1
ATOM 15032 O O . GLU D 2 86 ? 2.577 22.257 -13.128 1.00 48.59 272 GLU D O 1
ATOM 15044 N N . GLY D 2 87 ? 3.787 20.568 -12.292 1.00 41.39 273 GLY D N 1
ATOM 15045 C CA . GLY D 2 87 ? 3.204 20.665 -10.967 1.00 36.17 273 GLY D CA 1
ATOM 15046 C C . GLY D 2 87 ? 2.244 19.550 -10.599 1.00 35.45 273 GLY D C 1
ATOM 15047 O O . GLY D 2 87 ? 1.928 19.389 -9.408 1.00 41.66 273 GLY D O 1
ATOM 15051 N N . THR D 2 88 ? 1.755 18.794 -11.571 1.00 31.78 274 THR D N 1
ATOM 15052 C CA . THR D 2 88 ? 0.964 17.618 -11.256 1.00 27.79 274 THR D CA 1
ATOM 15053 C C . THR D 2 88 ? 1.889 16.453 -10.951 1.00 28.27 274 THR D C 1
ATOM 15054 O O . THR D 2 88 ? 3.096 16.500 -11.206 1.00 32.36 274 THR D O 1
ATOM 15065 N N . ARG D 2 89 ? 1.311 15.386 -10.424 1.00 33.20 275 ARG D N 1
ATOM 15066 C CA . ARG D 2 89 ? 2.054 14.158 -10.201 1.00 26.96 275 ARG D CA 1
ATOM 15067 C C . ARG D 2 89 ? 1.460 13.008 -10.997 1.00 26.63 275 ARG D C 1
ATOM 15068 O O . ARG D 2 89 ? 0.290 13.025 -11.411 1.00 29.46 275 ARG D O 1
ATOM 15089 N N . LEU D 2 90 ? 2.279 11.973 -11.162 1.00 28.41 276 LEU D N 1
ATOM 15090 C CA . LEU D 2 90 ? 1.911 10.831 -11.985 1.00 30.19 276 LEU D CA 1
ATOM 15091 C C . LEU D 2 90 ? 2.582 9.585 -11.434 1.00 26.59 276 LEU D C 1
ATOM 15092 O O . LEU D 2 90 ? 3.795 9.601 -11.181 1.00 32.41 276 LEU D O 1
ATOM 15108 N N . VAL D 2 91 ? 1.820 8.509 -11.306 1.00 28.63 277 VAL D N 1
ATOM 15109 C CA . VAL D 2 91 ? 2.358 7.197 -10.988 1.00 27.80 277 VAL D CA 1
ATOM 15110 C C . VAL D 2 91 ? 2.812 6.525 -12.279 1.00 31.82 277 VAL D C 1
ATOM 15111 O O . VAL D 2 91 ? 2.037 6.404 -13.231 1.00 29.45 277 VAL D O 1
ATOM 15124 N N . THR D 2 92 ? 4.061 6.080 -12.310 1.00 33.10 278 THR D N 1
ATOM 15125 C CA . THR D 2 92 ? 4.562 5.277 -13.420 1.00 33.36 278 THR D CA 1
ATOM 15126 C C . THR D 2 92 ? 5.643 4.354 -12.882 1.00 31.32 278 THR D C 1
ATOM 15127 O O . THR D 2 92 ? 6.015 4.417 -11.709 1.00 36.33 278 THR D O 1
ATOM 15138 N N . ASN D 2 93 ? 6.197 3.532 -13.766 1.00 34.30 279 ASN D N 1
ATOM 15139 C CA . ASN D 2 93 ? 7.367 2.768 -13.379 1.00 33.98 279 ASN D CA 1
ATOM 15140 C C . ASN D 2 93 ? 8.615 3.613 -13.538 1.00 32.83 279 ASN D C 1
ATOM 15141 O O . ASN D 2 93 ? 8.639 4.614 -14.253 1.00 38.54 279 ASN D O 1
ATOM 15152 N N . LEU D 2 94 ? 9.648 3.222 -12.802 1.00 36.44 280 LEU D N 1
ATOM 15153 C CA . LEU D 2 94 ? 10.944 3.875 -12.838 1.00 41.30 280 LEU D CA 1
ATOM 15154 C C . LEU D 2 94 ? 11.946 2.811 -13.251 1.00 38.11 280 LEU D C 1
ATOM 15155 O O . LEU D 2 94 ? 12.071 1.785 -12.575 1.00 40.27 280 LEU D O 1
ATOM 15171 N N . VAL D 2 95 ? 12.624 3.037 -14.375 1.00 43.86 281 VAL D N 1
ATOM 15172 C CA . VAL D 2 95 ? 13.566 2.072 -14.924 1.00 41.52 281 VAL D CA 1
ATOM 15173 C C . VAL D 2 95 ? 14.927 2.739 -15.083 1.00 46.32 281 VAL D C 1
ATOM 15174 O O . VAL D 2 95 ? 15.089 3.947 -14.886 1.00 43.82 281 VAL D O 1
ATOM 15187 N N . GLY D 2 96 ? 15.913 1.928 -15.455 1.00 50.94 282 GLY D N 1
ATOM 15188 C CA . GLY D 2 96 ? 17.240 2.454 -15.704 1.00 51.80 282 GLY D CA 1
ATOM 15189 C C . GLY D 2 96 ? 17.978 2.884 -14.461 1.00 45.22 282 GLY D C 1
ATOM 15190 O O . GLY D 2 96 ? 18.874 3.730 -14.543 1.00 49.82 282 GLY D O 1
ATOM 15194 N N . ILE D 2 97 ? 17.620 2.332 -13.303 1.00 51.03 283 ILE D N 1
ATOM 15195 C CA . ILE D 2 97 ? 18.347 2.606 -12.073 1.00 46.00 283 ILE D CA 1
ATOM 15196 C C . ILE D 2 97 ? 18.057 1.481 -11.091 1.00 42.98 283 ILE D C 1
ATOM 15197 O O . ILE D 2 97 ? 16.909 1.048 -10.935 1.00 45.36 283 ILE D O 1
ATOM 15213 N N . ALA D 2 98 ? 19.108 1.022 -10.417 1.00 45.03 284 ALA D N 1
ATOM 15214 C CA . ALA D 2 98 ? 18.940 -0.008 -9.404 1.00 54.59 284 ALA D CA 1
ATOM 15215 C C . ALA D 2 98 ? 18.109 0.542 -8.247 1.00 47.03 284 ALA D C 1
ATOM 15216 O O . ALA D 2 98 ? 18.263 1.708 -7.877 1.00 42.18 284 ALA D O 1
ATOM 15223 N N . PRO D 2 99 ? 17.230 -0.269 -7.648 1.00 45.34 285 PRO D N 1
ATOM 15224 C CA . PRO D 2 99 ? 16.362 0.265 -6.583 1.00 47.50 285 PRO D CA 1
ATOM 15225 C C . PRO D 2 99 ? 17.110 0.908 -5.430 1.00 44.61 285 PRO D C 1
ATOM 15226 O O . PRO D 2 99 ? 16.643 1.922 -4.901 1.00 43.63 285 PRO D O 1
ATOM 15237 N N . ASP D 2 100 ? 18.264 0.368 -5.022 1.00 47.03 286 ASP D N 1
ATOM 15238 C CA A ASP D 2 100 ? 18.964 0.942 -3.878 0.58 56.39 286 ASP D CA 1
ATOM 15239 C CA B ASP D 2 100 ? 18.998 0.924 -3.889 0.42 63.33 286 ASP D CA 1
ATOM 15240 C C . ASP D 2 100 ? 19.651 2.265 -4.201 1.00 45.79 286 ASP D C 1
ATOM 15241 O O . ASP D 2 100 ? 20.157 2.915 -3.282 1.00 52.34 286 ASP D O 1
ATOM 15258 N N . LYS D 2 101 ? 19.658 2.692 -5.460 1.00 40.38 287 LYS D N 1
ATOM 15259 C CA . LYS D 2 101 ? 20.264 3.959 -5.846 1.00 41.28 287 LYS D CA 1
ATOM 15260 C C . LYS D 2 101 ? 19.261 5.100 -6.006 1.00 47.99 287 LYS D C 1
ATOM 15261 O O . LYS D 2 101 ? 19.679 6.240 -6.237 1.00 40.40 287 LYS D O 1
ATOM 15280 N N . ILE D 2 102 ? 17.959 4.830 -5.896 1.00 41.74 288 ILE D N 1
ATOM 15281 C CA . ILE D 2 102 ? 16.960 5.884 -6.042 1.00 49.19 288 ILE D CA 1
ATOM 15282 C C . ILE D 2 102 ? 17.056 6.850 -4.868 1.00 39.93 288 ILE D C 1
ATOM 15283 O O . ILE D 2 102 ? 17.222 6.440 -3.711 1.00 45.53 288 ILE D O 1
ATOM 15299 N N . GLU D 2 103 ? 16.967 8.148 -5.165 1.00 39.50 289 GLU D N 1
ATOM 15300 C CA . GLU D 2 103 ? 16.887 9.188 -4.146 1.00 37.09 289 GLU D CA 1
ATOM 15301 C C . GLU D 2 103 ? 15.657 10.055 -4.380 1.00 40.89 289 GLU D C 1
ATOM 15302 O O . GLU D 2 103 ? 15.387 10.474 -5.511 1.00 40.99 289 GLU D O 1
ATOM 15314 N N . ILE D 2 104 ? 14.919 10.336 -3.303 1.00 39.35 290 ILE D N 1
ATOM 15315 C CA . ILE D 2 104 ? 13.823 11.294 -3.385 1.00 36.40 290 ILE D CA 1
ATOM 15316 C C . ILE D 2 104 ? 14.366 12.604 -3.939 1.00 38.19 290 ILE D C 1
ATOM 15317 O O . ILE D 2 104 ? 15.437 13.070 -3.532 1.00 36.24 290 ILE D O 1
ATOM 15333 N N . GLY D 2 105 ? 13.639 13.191 -4.889 1.00 37.35 291 GLY D N 1
ATOM 15334 C CA . GLY D 2 105 ? 14.014 14.458 -5.480 1.00 37.85 291 GLY D CA 1
ATOM 15335 C C . GLY D 2 105 ? 14.849 14.350 -6.738 1.00 41.01 291 GLY D C 1
ATOM 15336 O O . GLY D 2 105 ? 15.072 15.366 -7.404 1.00 39.43 291 GLY D O 1
ATOM 15340 N N . MET D 2 106 ? 15.301 13.161 -7.096 1.00 36.48 292 MET D N 1
ATOM 15341 C CA . MET D 2 106 ? 16.203 13.029 -8.225 1.00 34.66 292 MET D CA 1
ATOM 15342 C C . MET D 2 106 ? 15.479 13.373 -9.528 1.00 40.26 292 MET D C 1
ATOM 15343 O O . MET D 2 106 ? 14.303 13.018 -9.705 1.00 40.35 292 MET D O 1
ATOM 15357 N N . PRO D 2 107 ? 16.164 14.016 -10.475 1.00 42.34 293 PRO D N 1
ATOM 15358 C CA . PRO D 2 107 ? 15.518 14.360 -11.746 1.00 40.14 293 PRO D CA 1
ATOM 15359 C C . PRO D 2 107 ? 15.355 13.141 -12.634 1.00 54.86 293 PRO D C 1
ATOM 15360 O O . PRO D 2 107 ? 16.236 12.283 -12.715 1.00 43.68 293 PRO D O 1
ATOM 15371 N N . VAL D 2 108 ? 14.204 13.073 -13.301 1.00 43.34 294 VAL D N 1
ATOM 15372 C CA . VAL D 2 108 ? 13.904 12.001 -14.237 1.00 40.64 294 VAL D CA 1
ATOM 15373 C C . VAL D 2 108 ? 13.389 12.604 -15.538 1.00 38.37 294 VAL D C 1
ATOM 15374 O O . VAL D 2 108 ? 12.924 13.744 -15.587 1.00 44.74 294 VAL D O 1
ATOM 15387 N N . VAL D 2 109 ? 13.471 11.809 -16.602 1.00 40.53 295 VAL D N 1
ATOM 15388 C CA . VAL D 2 109 ? 12.985 12.211 -17.914 1.00 39.00 295 VAL D CA 1
ATOM 15389 C C . VAL D 2 109 ? 12.098 11.117 -18.484 1.00 42.36 295 VAL D C 1
ATOM 15390 O O . VAL D 2 109 ? 12.260 9.932 -18.180 1.00 42.87 295 VAL D O 1
ATOM 15403 N N . LEU D 2 110 ? 11.178 11.531 -19.348 1.00 43.54 296 LEU D N 1
ATOM 15404 C CA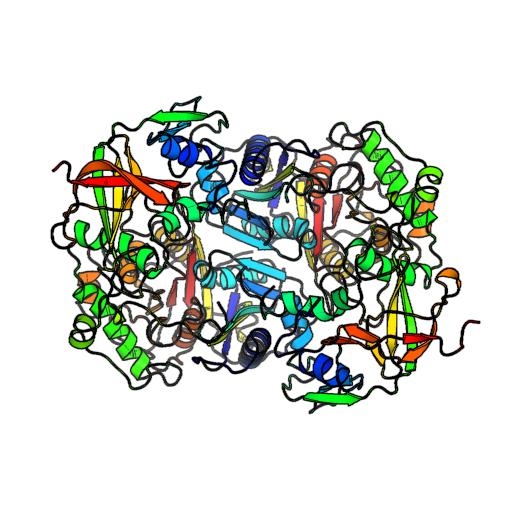 . LEU D 2 110 ? 10.153 10.634 -19.868 1.00 41.53 296 LEU D CA 1
ATOM 15405 C C . LEU D 2 110 ? 10.731 9.658 -20.888 1.00 43.39 296 LEU D C 1
ATOM 15406 O O . LEU D 2 110 ? 11.591 10.009 -21.701 1.00 46.02 296 LEU D O 1
ATOM 15422 N N . ASP D 2 111 ? 10.253 8.418 -20.846 1.00 50.64 297 ASP D N 1
ATOM 15423 C CA . ASP D 2 111 ? 10.540 7.444 -21.891 1.00 48.26 297 ASP D CA 1
ATOM 15424 C C . ASP D 2 111 ? 9.258 6.664 -22.135 1.00 48.72 297 ASP D C 1
ATOM 15425 O O . ASP D 2 111 ? 8.230 6.919 -21.505 1.00 42.70 297 ASP D O 1
ATOM 15434 N N . TRP D 2 112 ? 9.291 5.731 -23.077 1.00 47.80 298 TRP D N 1
ATOM 15435 C CA . TRP D 2 112 ? 8.067 5.063 -23.489 1.00 45.18 298 TRP D CA 1
ATOM 15436 C C . TRP D 2 112 ? 8.271 3.563 -23.490 1.00 52.32 298 TRP D C 1
ATOM 15437 O O . TRP D 2 112 ? 9.259 3.052 -24.023 1.00 47.04 298 TRP D O 1
ATOM 15458 N N . LEU D 2 113 ? 7.322 2.875 -22.886 1.00 50.57 299 LEU D N 1
ATOM 15459 C CA . LEU D 2 113 ? 7.387 1.447 -22.668 1.00 46.13 299 LEU D CA 1
ATOM 15460 C C . LEU D 2 113 ? 6.349 0.789 -23.556 1.00 56.42 299 LEU D C 1
ATOM 15461 O O . LEU D 2 113 ? 5.169 1.153 -23.505 1.00 70.43 299 LEU D O 1
ATOM 15477 N N . GLU D 2 114 ? 6.779 -0.162 -24.369 1.00 155.61 300 GLU D N 1
ATOM 15478 C CA . GLU D 2 114 ? 5.842 -1.071 -25.000 1.00 145.50 300 GLU D CA 1
ATOM 15479 C C . GLU D 2 114 ? 5.775 -2.339 -24.166 1.00 133.22 300 GLU D C 1
ATOM 15480 O O . GLU D 2 114 ? 6.788 -2.820 -23.649 1.00 129.52 300 GLU D O 1
ATOM 15492 N N . ALA D 2 115 ? 4.566 -2.868 -24.045 1.00 93.96 301 ALA D N 1
ATOM 15493 C CA . ALA D 2 115 ? 4.142 -3.622 -22.876 1.00 87.75 301 ALA D CA 1
ATOM 15494 C C . ALA D 2 115 ? 3.244 -4.755 -23.337 1.00 89.47 301 ALA D C 1
ATOM 15495 O O . ALA D 2 115 ? 3.372 -5.900 -22.895 1.00 102.32 301 ALA D O 1
ATOM 15502 N N . ASP D 2 116 ? 2.309 -4.409 -24.204 1.00 74.91 302 ASP D N 1
ATOM 15503 C CA . ASP D 2 116 ? 1.708 -5.318 -25.162 1.00 75.03 302 ASP D CA 1
ATOM 15504 C C . ASP D 2 116 ? 1.568 -4.525 -26.449 1.00 79.06 302 ASP D C 1
ATOM 15505 O O . ASP D 2 116 ? 1.628 -3.289 -26.427 1.00 77.57 302 ASP D O 1
ATOM 15514 N N . PRO D 2 117 ? 1.421 -5.195 -27.598 1.00 93.47 303 PRO D N 1
ATOM 15515 C CA . PRO D 2 117 ? 1.413 -4.455 -28.868 1.00 78.28 303 PRO D CA 1
ATOM 15516 C C . PRO D 2 117 ? 0.226 -3.519 -29.022 1.00 81.68 303 PRO D C 1
ATOM 15517 O O . PRO D 2 117 ? 0.136 -2.824 -30.041 1.00 88.19 303 PRO D O 1
ATOM 15528 N N . GLU D 2 118 ? -0.678 -3.475 -28.041 1.00 101.06 304 GLU D N 1
ATOM 15529 C CA . GLU D 2 118 ? -1.830 -2.588 -28.064 1.00 143.35 304 GLU D CA 1
ATOM 15530 C C . GLU D 2 118 ? -1.848 -1.578 -26.920 1.00 82.51 304 GLU D C 1
ATOM 15531 O O . GLU D 2 118 ? -2.821 -0.825 -26.800 1.00 62.10 304 GLU D O 1
ATOM 15543 N N . LEU D 2 119 ? -0.814 -1.532 -26.079 1.00 63.04 305 LEU D N 1
ATOM 15544 C CA . LEU D 2 119 ? -0.771 -0.592 -24.962 1.00 107.34 305 LEU D CA 1
ATOM 15545 C C . LEU D 2 119 ? 0.630 -0.018 -24.835 1.00 52.58 305 LEU D C 1
ATOM 15546 O O . LEU D 2 119 ? 1.600 -0.761 -24.652 1.00 125.21 305 LEU D O 1
ATOM 15562 N N . THR D 2 120 ? 0.724 1.304 -24.927 1.00 43.08 306 THR D N 1
ATOM 15563 C CA . THR D 2 120 ? 1.973 2.033 -24.765 1.00 42.50 306 THR D CA 1
ATOM 15564 C C . THR D 2 120 ? 1.838 2.917 -23.537 1.00 40.81 306 THR D C 1
ATOM 15565 O O . THR D 2 120 ? 0.800 3.554 -23.344 1.00 41.83 306 THR D O 1
ATOM 15576 N N . LEU D 2 121 ? 2.873 2.938 -22.703 1.00 41.24 307 LEU D N 1
ATOM 15577 C CA . LEU D 2 121 ? 2.771 3.616 -21.411 1.00 39.56 307 LEU D CA 1
ATOM 15578 C C . LEU D 2 121 ? 3.976 4.513 -21.173 1.00 41.53 307 LEU D C 1
ATOM 15579 O O . LEU D 2 121 ? 5.104 4.148 -21.527 1.00 41.54 307 LEU D O 1
ATOM 15595 N N . PRO D 2 122 ? 3.786 5.677 -20.548 1.00 36.68 308 PRO D N 1
ATOM 15596 C CA . PRO D 2 122 ? 4.945 6.483 -20.168 1.00 37.41 308 PRO D CA 1
ATOM 15597 C C . PRO D 2 122 ? 5.691 5.812 -19.028 1.00 40.05 308 PRO D C 1
ATOM 15598 O O . PRO D 2 122 ? 5.093 5.169 -18.158 1.00 46.06 308 PRO D O 1
ATOM 15609 N N . VAL D 2 123 ? 7.012 5.934 -19.072 1.00 39.86 309 VAL D N 1
ATOM 15610 C CA . VAL D 2 123 ? 7.892 5.479 -18.012 1.00 39.63 309 VAL D CA 1
ATOM 15611 C C . VAL D 2 123 ? 8.929 6.575 -17.799 1.00 43.02 309 VAL D C 1
ATOM 15612 O O . VAL D 2 123 ? 9.157 7.420 -18.667 1.00 44.68 309 VAL D O 1
ATOM 15625 N N . PHE D 2 124 ? 9.546 6.571 -16.623 1.00 39.52 310 PHE D N 1
ATOM 15626 C CA . PHE D 2 124 ? 10.588 7.537 -16.322 1.00 42.37 310 PHE D CA 1
ATOM 15627 C C . PHE D 2 124 ? 11.898 6.827 -15.999 1.00 41.62 310 PHE D C 1
ATOM 15628 O O . PHE D 2 124 ? 11.912 5.690 -15.514 1.00 41.74 310 PHE D O 1
ATOM 15645 N N . ARG D 2 125 ? 12.997 7.501 -16.313 1.00 39.53 311 ARG D N 1
ATOM 15646 C CA . ARG D 2 125 ? 14.346 7.030 -16.043 1.00 41.69 311 ARG D CA 1
ATOM 15647 C C . ARG D 2 125 ? 15.174 8.235 -15.606 1.00 52.74 311 ARG D C 1
ATOM 15648 O O . ARG D 2 125 ? 14.771 9.378 -15.828 1.00 41.64 311 ARG D O 1
ATOM 15669 N N . PRO D 2 126 ? 16.323 8.000 -14.977 1.00 52.82 312 PRO D N 1
ATOM 15670 C CA . PRO D 2 126 ? 17.119 9.132 -14.479 1.00 65.56 312 PRO D CA 1
ATOM 15671 C C . PRO D 2 126 ? 17.457 10.104 -15.599 1.00 51.03 312 PRO D C 1
ATOM 15672 O O . PRO D 2 126 ? 17.802 9.694 -16.709 1.00 46.30 312 PRO D O 1
ATOM 15683 N N . ALA D 2 127 ? 17.331 11.407 -15.313 1.00 47.71 313 ALA D N 1
ATOM 15684 C CA . ALA D 2 127 ? 17.709 12.409 -16.304 1.00 47.50 313 ALA D CA 1
ATOM 15685 C C . ALA D 2 127 ? 19.032 11.991 -16.929 1.00 96.59 313 ALA D C 1
ATOM 15686 O O . ALA D 2 127 ? 19.168 11.952 -18.155 1.00 96.49 313 ALA D O 1
ATOM 15693 N N . VAL D 2 128 ? 20.020 11.701 -16.083 1.00 82.76 314 VAL D N 1
ATOM 15694 C CA . VAL D 2 128 ? 20.846 10.493 -16.220 1.00 124.21 314 VAL D CA 1
ATOM 15695 C C . VAL D 2 128 ? 21.342 10.140 -14.826 1.00 72.35 314 VAL D C 1
ATOM 15696 O O . VAL D 2 128 ? 22.140 10.874 -14.244 1.00 97.96 314 VAL D O 1
#

Organism: Thermomonospora curvata (strain ATCC 19995 / DSM 43183 / JCM 3096 / KCTC 9072 / NBRC 15933 / NCIMB 10081 / Henssen B9) (NCBI:txid471852)

Solvent-accessible surface area: 34166 Å² total; per-residue (Å²): 125,6,38,11,29,0,0,0,2,0,23,7,44,12,86,27,18,45,104,12,44,47,9,37,12,31,0,0,0,40,0,0,29,42,0,2,71,38,0,46,18,111,29,90,53,3,21,0,0,0,0,2,46,67,3,26,0,3,0,3,18,0,5,37,4,2,23,5,14,89,1,74,1,2,0,14,1,4,29,34,10,2,0,0,0,0,0,0,1,0,0,0,1,0,16,23,15,62,7,3,121,2,0,0,0,0,13,0,2,12,66,120,51,37,191,161,82,103,3,8,61,13,11,31,67,0,16,6,52,9,0,0,0,64,37,65,9,12,15,0,0,0,18,2,48,33,5,41,86,54,62,50,4,67,16,72,12,1,0,72,2,0,36,6,1,17,106,2,0,12,76,4,81,147,7,116,30,82,129,157,85,21,72,30,111,64,0,57,126,18,131,87,21,0,41,5,0,8,86,35,0,24,22,89,80,3,0,0,0,2,0,0,0,0,0,30,4,114,89,0,94,126,25,93,54,72,15,0,3,2,35,1,2,0,1,0,1,2,134,18,3,11,61,13,10,2,0,34,20,103,105,3,6,21,6,55,3,0,5,12,0,1,124,20,0,32,86,44,3,69,23,92,33,91,60,1,27,0,0,7,0,8,2,11,19,0,2,10,1,0,2,0,0,12,26,1,45,19,28,58,127,7,86,0,51,62,22,11,60,116,26,28,4,54,65,81,27,90,0,6,2,2,0,1,0,0,6,11,1,4,7,40,0,23,3,0,1,2,0,0,2,0,0,54,1,16,28,42,79,10,75,14,48,25,44,154,12,81,11,0,0,1,3,0,3,2,6,10,0,0,0,0,0,0,0,0,38,36,102,123,179,255,119,180,4,13,32,8,150,17,5,25,31,4,10,111,3,1,133,108,132,98,4,4,3,2,58,0,37,64,54,115,48,45,18,17,8,17,2,4,0,0,34,110,68,28,22,56,98,87,54,49,35,106,10,76,7,57,6,93,1,21,0,17,0,1,2,58,54,77,101,33,137,81,48,162,62,64,17,8,0,0,0,0,52,7,99,60,53,21,16,5,2,0,5,6,58,53,19,57,34,130,133,10,119,27,33,27,72,1,50,44,51,39,70,127,52,30,144,148,13,17,2,0,2,0,104,5,45,97,86,76,218,35,117,7,39,11,28,0,0,0,3,0,22,6,46,12,89,27,18,44,103,12,42,47,7,32,11,34,0,0,0,42,0,0,26,43,0,2,71,36,0,46,17,113,31,88,52,3,21,0,0,0,0,2,45,70,4,27,0,3,1,3,18,0,5,34,4,2,21,4,15,88,0,74,0,2,0,15,2,5,30,34,10,1,0,0,0,0,0,0,0,0,0,0,0,0,17,22,14,64,7,2,116,1,0,0,0,0,13,0,3,18,63,104,47,28,155,182,135,109,6,8,64,26,12,31,75,0,16,6,81,23,1,0,0,62,36,64,9,13,16,0,0,0,16,1,51,31,6,39,87,50,68,49,4,70,17,75,13,0,0,76,2,0,35,6,1,18,108,1,0,14,78,4,80,140,7,111,32,72,128,140,85,21,78,44,125,62,0,57,110,19,129,90,22,0,44,7,0,7,83,37,0,22,22,83,65,2,0,0,0,2,0,0,0,0,0,30,4,115,80,1,75,122,26,89,54,72,19,0,4,2,35,1,1,0,1,0,2,2,133,19,4,12,60,13,10,2,0,34,21,102,94,3,7,21,7,57,4,0,17,14,0,1,126,18,0,32,81,42,4,68,24,92,35,106,62,8,27,0,0,7,0,9,2,10,16,0,2,10,0,0,2,0,0,12,26,2,44,28,26,56,130,7,87,0,52,60,16,12,60,115,27,8,4,56,58,81,24,173,4,7,2,1,0,1,0,1,7,11,1,4,6,39,0,22,3,0,2,1,0,1,2,0,0,54,1,15,28,41,79,10,74,13,47,39,40,146,10,76,8,0,0,1,3,0,3,2,7,9,0,0,0,0,0,0,0,0,41,32,116,172,158,236,10,32,48,10,125,17,5,24,30,3,8,104,5,1,108,119,120,97,3,4,3,2,58,0,39,62,54,117,49,46,19,16,9,16,1,2,0,1,34,109,66,25,22,52,97,85,55,53,38,102,11,80,8,58,7,94,1,19,0,19,0,1,2,56,61,77,101,32,139,79,45,156,53,65,19,8,0,0,0,0,54,6,99,61,53,20,16,4,2,0,6,6,53,52,39,60,40,126,146,9,121,26,34,32,81,1,46,42,48,38,62,113,66,55,137,137,23,16,5,1,4,0,91,22,41,179

Nearest PDB structures (foldseek):
  6ok1-assembly1_D  TM=1.005E+00  e=7.438E-24  Thermomonospora curvata DSM 43183
  6htj-assembly1_B  TM=8.462E-01  e=1.690E-08  Saccharolobus solfataricus
  5m3k-assembly1_E  TM=7.688E-01  e=7.861E-08  Pseudomonas protegens Pf-5
  3irb-assembly2_B  TM=7.141E-01  e=1.232E-04  Saccharolobus solfataricus
  3irb-assembly1_A  TM=7.092E-01  e=2.020E-04  Saccharolobus solfataricus